Protein 2I44 (pdb70)

Solvent-accessible surface area: 40169 Å² total

Organism: Toxoplasma gondii (NCBI:txid5811)

Nearest PDB structures (foldseek):
  2i44-assembly2_B  TM=1.003E+00  e=1.664E-60  Toxoplasma gondii
  4n0g-assembly2_B  TM=7.945E-01  e=3.163E-17  Arabidopsis thaliana
  4oic-assembly1_B  TM=7.407E-01  e=1.741E-17  Oryza sativa Japonica Group
  2p8e-assembly1_A  TM=8.184E-01  e=1.282E-15  Homo sapiens
  2irm-assembly1_A  TM=5.784E-01  e=1.055E-11  Anopheles gambiae

Structure (mmCIF, N/CA/C/O backbone):
data_2I44
#
_entry.id   2I44
#
_cell.length_a   96.400
_cell.length_b   192.960
_cell.length_c   61.440
_cell.angle_alpha   90.00
_cell.angle_beta   90.00
_cell.angle_gamma   90.00
#
_symmetry.space_group_name_H-M   'P 21 21 2'
#
loop_
_entity.id
_entity.type
_entity.pdbx_description
1 polymer 'Serine-threonine phosphatase 2C'
2 non-polymer 'CALCIUM ION'
3 water water
#
loop_
_atom_site.group_PDB
_atom_site.id
_atom_site.type_symbol
_atom_site.label_atom_id
_atom_site.label_alt_id
_atom_site.label_comp_id
_atom_site.label_asym_id
_atom_site.label_entity_id
_atom_site.label_seq_id
_atom_site.pdbx_PDB_ins_code
_atom_site.Cartn_x
_atom_site.Cartn_y
_atom_site.Cartn_z
_atom_site.occupancy
_atom_site.B_iso_or_equiv
_atom_site.auth_seq_id
_atom_site.auth_comp_id
_atom_site.auth_asym_id
_atom_site.auth_atom_id
_atom_site.pdbx_PDB_model_num
ATOM 1 N N . ASP A 1 5 ? 47.972 9.603 41.576 1.00 37.93 12 ASP A N 1
ATOM 2 C CA . ASP A 1 5 ? 46.980 10.608 41.099 1.00 36.71 12 ASP A CA 1
ATOM 3 C C . ASP A 1 5 ? 45.681 10.568 41.910 1.00 34.45 12 ASP A C 1
ATOM 4 O O . ASP A 1 5 ? 45.000 11.585 42.060 1.00 33.99 12 ASP A O 1
ATOM 9 N N . VAL A 1 6 ? 45.335 9.395 42.428 1.00 31.21 13 VAL A N 1
ATOM 10 C CA . VAL A 1 6 ? 44.127 9.250 43.234 1.00 29.83 13 VAL A CA 1
ATOM 11 C C . VAL A 1 6 ? 44.534 9.115 44.699 1.00 28.11 13 VAL A C 1
ATOM 12 O O . VAL A 1 6 ? 45.372 8.283 45.040 1.00 27.42 13 VAL A O 1
ATOM 16 N N . PRO A 1 7 ? 43.941 9.929 45.585 1.00 28.23 14 PRO A N 1
ATOM 17 C CA . PRO A 1 7 ? 44.269 9.866 47.014 1.00 28.47 14 PRO A CA 1
ATOM 18 C C . PRO A 1 7 ? 43.862 8.520 47.614 1.00 28.87 14 PRO A C 1
ATOM 19 O O . PRO A 1 7 ? 42.870 7.914 47.197 1.00 29.25 14 PRO A O 1
ATOM 23 N N . PRO A 1 8 ? 44.625 8.036 48.601 1.00 28.01 15 PRO A N 1
ATOM 24 C CA . PRO A 1 8 ? 44.308 6.754 49.232 1.00 28.52 15 PRO A CA 1
ATOM 25 C C . PRO A 1 8 ? 42.875 6.685 49.761 1.00 27.84 15 PRO A C 1
ATOM 26 O O . PRO A 1 8 ? 42.359 7.657 50.315 1.00 26.82 15 PRO A O 1
ATOM 30 N N . THR A 1 9 ? 42.235 5.536 49.566 1.00 26.39 16 THR A N 1
ATOM 31 C CA . THR A 1 9 ? 40.871 5.324 50.023 1.00 25.91 16 THR A CA 1
ATOM 32 C C . THR A 1 9 ? 40.783 4.086 50.906 1.00 25.53 16 THR A C 1
ATOM 33 O O . THR A 1 9 ? 41.621 3.186 50.825 1.00 23.97 16 THR A O 1
ATOM 37 N N . ILE A 1 10 ? 39.764 4.049 51.756 1.00 24.60 17 ILE A N 1
ATOM 38 C CA . ILE A 1 10 ? 39.561 2.917 52.642 1.00 25.12 17 ILE A CA 1
ATOM 39 C C . ILE A 1 10 ? 38.292 2.169 52.243 1.00 24.21 17 ILE A C 1
ATOM 40 O O . ILE A 1 10 ? 37.270 2.785 51.933 1.00 22.69 17 ILE A O 1
ATOM 45 N N . HIS A 1 11 ? 38.366 0.841 52.243 1.00 22.58 18 HIS A N 1
ATOM 46 C CA . HIS A 1 11 ? 37.226 0.012 51.865 1.00 21.00 18 HIS A CA 1
ATOM 47 C C . HIS A 1 11 ? 37.027 -1.177 52.803 1.00 19.87 18 HIS A C 1
ATOM 48 O O . HIS A 1 11 ? 36.334 -2.135 52.464 1.00 18.29 18 HIS A O 1
ATOM 55 N N . VAL A 1 12 ? 37.626 -1.109 53.984 1.00 19.32 19 VAL A N 1
ATOM 56 C CA . VAL A 1 12 ? 37.505 -2.183 54.965 1.00 19.58 19 VAL A CA 1
ATOM 57 C C . VAL A 1 12 ? 37.012 -1.582 56.264 1.00 19.15 19 VAL A C 1
ATOM 58 O O . VAL A 1 12 ? 37.111 -0.375 56.457 1.00 20.79 19 VAL A O 1
ATOM 62 N N . PRO A 1 13 ? 36.466 -2.415 57.168 1.00 21.07 20 PRO A N 1
ATOM 63 C CA . PRO A 1 13 ? 35.971 -1.917 58.456 1.00 21.11 20 PRO A CA 1
ATOM 64 C C . PRO A 1 13 ? 37.021 -1.017 59.101 1.00 23.69 20 PRO A C 1
ATOM 65 O O . PRO A 1 13 ? 38.209 -1.333 59.100 1.00 23.68 20 PRO A O 1
ATOM 69 N N . LEU A 1 14 ? 36.574 0.109 59.643 1.00 25.40 21 LEU A N 1
ATOM 70 C CA . LEU A 1 14 ? 37.470 1.073 60.262 1.00 26.42 21 LEU A CA 1
ATOM 71 C C . LEU A 1 14 ? 37.100 1.367 61.713 1.00 27.49 21 LEU A C 1
ATOM 72 O O . LEU A 1 14 ? 36.086 2.002 61.982 1.00 26.15 21 LEU A O 1
ATOM 77 N N . PRO A 1 15 ? 37.904 0.883 62.671 1.00 27.83 22 PRO A N 1
ATOM 78 C CA . PRO A 1 15 ? 37.555 1.179 64.063 1.00 27.76 22 PRO A CA 1
ATOM 79 C C . PRO A 1 15 ? 37.741 2.683 64.282 1.00 26.38 22 PRO A C 1
ATOM 80 O O . PRO A 1 15 ? 38.289 3.371 63.422 1.00 24.24 22 PRO A O 1
ATOM 84 N N . PRO A 1 16 ? 37.289 3.208 65.434 1.00 27.11 23 PRO A N 1
ATOM 85 C CA . PRO A 1 16 ? 37.399 4.632 65.778 1.00 26.70 23 PRO A CA 1
ATOM 86 C C . PRO A 1 16 ? 38.757 5.225 65.408 1.00 25.61 23 PRO A C 1
ATOM 87 O O . PRO A 1 16 ? 39.762 4.902 66.029 1.00 26.06 23 PRO A O 1
ATOM 91 N N . THR A 1 17 ? 38.776 6.104 64.410 1.00 25.74 24 THR A N 1
ATOM 92 C CA . THR A 1 17 ? 40.017 6.728 63.944 1.00 25.76 24 THR A CA 1
ATOM 93 C C . THR A 1 17 ? 39.903 8.256 63.886 1.00 26.65 24 THR A C 1
ATOM 94 O O . THR A 1 17 ? 38.977 8.797 63.272 1.00 25.57 24 THR A O 1
ATOM 98 N N . SER A 1 18 ? 40.855 8.942 64.517 1.00 26.29 25 SER A N 1
ATOM 99 C CA . SER A 1 18 ? 40.866 10.406 64.568 1.00 27.19 25 SER A CA 1
ATOM 100 C C . SER A 1 18 ? 41.582 11.088 63.400 1.00 26.49 25 SER A C 1
ATOM 101 O O . SER A 1 18 ? 42.730 10.775 63.082 1.00 27.00 25 SER A O 1
ATOM 104 N N . TYR A 1 19 ? 40.887 12.024 62.765 1.00 27.03 26 TYR A N 1
ATOM 105 C CA . TYR A 1 19 ? 41.438 12.780 61.647 1.00 26.53 26 TYR A CA 1
ATOM 106 C C . TYR A 1 19 ? 41.351 14.263 62.008 1.00 27.53 26 TYR A C 1
ATOM 107 O O . TYR A 1 19 ? 40.618 14.650 62.921 1.00 27.34 26 TYR A O 1
ATOM 116 N N . PRO A 1 20 ? 42.105 15.113 61.302 1.00 28.58 27 PRO A N 1
ATOM 117 C CA . PRO A 1 20 ? 42.092 16.549 61.583 1.00 28.54 27 PRO A CA 1
ATOM 118 C C . PRO A 1 20 ? 40.715 17.192 61.771 1.00 28.84 27 PRO A C 1
ATOM 119 O O . PRO A 1 20 ? 40.470 17.853 62.783 1.00 28.23 27 PRO A O 1
ATOM 123 N N . ALA A 1 21 ? 39.813 16.987 60.817 1.00 27.44 28 ALA A N 1
ATOM 124 C CA . ALA A 1 21 ? 38.490 17.597 60.902 1.00 27.08 28 ALA A CA 1
ATOM 125 C C . ALA A 1 21 ? 37.349 16.687 61.347 1.00 26.20 28 ALA A C 1
ATOM 126 O O . ALA A 1 21 ? 36.198 17.122 61.369 1.00 27.95 28 ALA A O 1
ATOM 128 N N . PHE A 1 22 ? 37.646 15.447 61.722 1.00 23.19 29 PHE A N 1
ATOM 129 C CA . PHE A 1 22 ? 36.576 14.537 62.127 1.00 23.32 29 PHE A CA 1
ATOM 130 C C . PHE A 1 22 ? 37.103 13.189 62.578 1.00 22.64 29 PHE A C 1
ATOM 131 O O . PHE A 1 22 ? 38.234 12.821 62.268 1.00 24.04 29 PHE A O 1
ATOM 139 N N . ASP A 1 23 ? 36.267 12.447 63.298 1.00 22.85 30 ASP A N 1
ATOM 140 C CA . ASP A 1 23 ? 36.620 11.102 63.731 1.00 22.87 30 ASP A CA 1
ATOM 141 C C . ASP A 1 23 ? 35.660 10.197 62.967 1.00 23.33 30 ASP A C 1
ATOM 142 O O . ASP A 1 23 ? 34.488 10.540 62.780 1.00 22.69 30 ASP A O 1
ATOM 147 N N . ALA A 1 24 ? 36.146 9.055 62.504 1.00 21.95 31 ALA A N 1
ATOM 148 C CA . ALA A 1 24 ? 35.287 8.170 61.744 1.00 20.81 31 ALA A CA 1
ATOM 149 C C . ALA A 1 24 ? 35.401 6.718 62.142 1.00 21.19 31 ALA A C 1
ATOM 150 O O . ALA A 1 24 ? 36.415 6.276 62.684 1.00 22.28 31 ALA A O 1
ATOM 152 N N . ALA A 1 25 ? 34.335 5.981 61.862 1.00 19.18 32 ALA A N 1
ATOM 153 C CA . ALA A 1 25 ? 34.268 4.561 62.158 1.00 19.06 32 ALA A CA 1
ATOM 154 C C . ALA A 1 25 ? 33.387 3.934 61.092 1.00 19.37 32 ALA A C 1
ATOM 155 O O . ALA A 1 25 ? 32.453 4.570 60.602 1.00 18.50 32 ALA A O 1
ATOM 157 N N . ILE A 1 26 ? 33.691 2.698 60.718 1.00 16.48 33 ILE A N 1
ATOM 158 C CA . ILE A 1 26 ? 32.900 2.011 59.707 1.00 17.07 33 ILE A CA 1
ATOM 159 C C . ILE A 1 26 ? 32.776 0.559 60.114 1.00 18.07 33 ILE A C 1
ATOM 160 O O . ILE A 1 26 ? 33.773 -0.080 60.435 1.00 19.60 33 ILE A O 1
ATOM 165 N N . PHE A 1 27 ? 31.555 0.039 60.097 1.00 18.89 34 PHE A N 1
ATOM 166 C CA . PHE A 1 27 ? 31.319 -1.353 60.450 1.00 18.41 34 PHE A CA 1
ATOM 167 C C . PHE A 1 27 ? 30.257 -1.931 59.528 1.00 18.39 34 PHE A C 1
ATOM 168 O O . PHE A 1 27 ? 29.306 -1.248 59.160 1.00 15.75 34 PHE A O 1
ATOM 176 N N . THR A 1 28 ? 30.424 -3.193 59.158 1.00 19.14 35 THR A N 1
ATOM 177 C CA . THR A 1 28 ? 29.474 -3.855 58.280 1.00 19.27 35 THR A CA 1
ATOM 178 C C . THR A 1 28 ? 29.238 -5.285 58.750 1.00 20.77 35 THR A C 1
ATOM 179 O O . THR A 1 28 ? 30.056 -5.857 59.464 1.00 19.56 35 THR A O 1
ATOM 183 N N . ASP A 1 29 ? 28.113 -5.860 58.347 1.00 22.58 36 ASP A N 1
ATOM 184 C CA . ASP A 1 29 ? 27.789 -7.228 58.719 1.00 22.31 36 ASP A CA 1
ATOM 185 C C . ASP A 1 29 ? 26.900 -7.817 57.641 1.00 21.65 36 ASP A C 1
ATOM 186 O O . ASP A 1 29 ? 26.048 -7.128 57.087 1.00 19.35 36 ASP A O 1
ATOM 191 N N . ILE A 1 30 ? 27.109 -9.093 57.338 1.00 22.10 37 ILE A N 1
ATOM 192 C CA . ILE A 1 30 ? 26.335 -9.767 56.306 1.00 20.70 37 ILE A CA 1
ATOM 193 C C . ILE A 1 30 ? 24.900 -10.032 56.743 1.00 19.56 37 ILE A C 1
ATOM 194 O O . ILE A 1 30 ? 24.006 -10.183 55.910 1.00 18.75 37 ILE A O 1
ATOM 199 N N . GLY A 1 31 ? 24.679 -10.072 58.049 1.00 19.44 38 GLY A N 1
ATOM 200 C CA . GLY A 1 31 ? 23.342 -10.330 58.544 1.00 20.40 38 GLY A CA 1
ATOM 201 C C . GLY A 1 31 ? 22.924 -11.737 58.166 1.00 20.31 38 GLY A C 1
ATOM 202 O O . GLY A 1 31 ? 23.724 -12.670 58.241 1.00 20.24 38 GLY A O 1
ATOM 203 N N . GLY A 1 32 ? 21.681 -11.893 57.729 1.00 18.58 39 GLY A N 1
ATOM 204 C CA . GLY A 1 32 ? 21.201 -13.211 57.363 1.00 18.86 39 GLY A CA 1
ATOM 205 C C . GLY A 1 32 ? 21.124 -13.486 55.876 1.00 18.73 39 GLY A C 1
ATOM 206 O O . GLY A 1 32 ? 20.521 -14.474 55.462 1.00 18.04 39 GLY A O 1
ATOM 207 N N . ARG A 1 33 ? 21.736 -12.626 55.066 1.00 18.64 40 ARG A N 1
ATOM 208 C CA . ARG A 1 33 ? 21.709 -12.805 53.617 1.00 21.01 40 ARG A CA 1
ATOM 209 C C . ARG A 1 33 ? 22.781 -13.810 53.178 1.00 21.47 40 ARG A C 1
ATOM 210 O O . ARG A 1 33 ? 23.749 -14.047 53.898 1.00 22.84 40 ARG A O 1
ATOM 218 N N . LYS A 1 34 ? 22.608 -14.403 52.004 1.00 23.61 41 LYS A N 1
ATOM 219 C CA . LYS A 1 34 ? 23.590 -15.363 51.508 1.00 26.50 41 LYS A CA 1
ATOM 220 C C . LYS A 1 34 ? 24.828 -14.664 50.945 1.00 26.01 41 LYS A C 1
ATOM 221 O O . LYS A 1 34 ? 25.879 -15.282 50.795 1.00 26.49 41 LYS A O 1
ATOM 227 N N . HIS A 1 35 ? 24.703 -13.373 50.652 1.00 25.40 42 HIS A N 1
ATOM 228 C CA . HIS A 1 35 ? 25.808 -12.594 50.099 1.00 24.23 42 HIS A CA 1
ATOM 229 C C . HIS A 1 35 ? 25.975 -11.267 50.829 1.00 24.26 42 HIS A C 1
ATOM 230 O O . HIS A 1 35 ? 25.024 -10.743 51.396 1.00 25.03 42 HIS A O 1
ATOM 237 N N . GLN A 1 36 ? 27.183 -10.717 50.793 1.00 23.31 43 GLN A N 1
ATOM 238 C CA . GLN A 1 36 ? 27.446 -9.414 51.390 1.00 21.79 43 GLN A CA 1
ATOM 239 C C . GLN A 1 36 ? 27.542 -8.483 50.186 1.00 22.40 43 GLN A C 1
ATOM 240 O O . GLN A 1 36 ? 28.556 -8.469 49.481 1.00 20.93 43 GLN A O 1
ATOM 246 N N . GLU A 1 37 ? 26.481 -7.718 49.941 1.00 20.07 44 GLU A N 1
ATOM 247 C CA . GLU A 1 37 ? 26.458 -6.831 48.790 1.00 18.81 44 GLU A CA 1
ATOM 248 C C . GLU A 1 37 ? 26.581 -5.349 49.121 1.00 17.59 44 GLU A C 1
ATOM 249 O O . GLU A 1 37 ? 26.419 -4.496 48.248 1.00 16.66 44 GLU A O 1
ATOM 255 N N . ASP A 1 38 ? 26.862 -5.048 50.384 1.00 16.66 45 ASP A N 1
ATOM 256 C CA . ASP A 1 38 ? 27.061 -3.671 50.819 1.00 15.49 45 ASP A CA 1
ATOM 257 C C . ASP A 1 38 ? 28.540 -3.361 50.600 1.00 16.45 45 ASP A C 1
ATOM 258 O O . ASP A 1 38 ? 29.401 -4.229 50.793 1.00 15.36 45 ASP A O 1
ATOM 263 N N . ARG A 1 39 ? 28.832 -2.129 50.203 1.00 14.98 46 ARG A N 1
ATOM 264 C CA . ARG A 1 39 ? 30.204 -1.687 49.994 1.00 15.98 46 ARG A CA 1
ATOM 265 C C . ARG A 1 39 ? 30.334 -0.255 50.514 1.00 15.53 46 ARG A C 1
ATOM 266 O O . ARG A 1 39 ? 29.333 0.395 50.820 1.00 15.92 46 ARG A O 1
ATOM 274 N N . PHE A 1 40 ? 31.560 0.239 50.623 1.00 16.13 47 PHE A N 1
ATOM 275 C CA . PHE A 1 40 ? 31.763 1.592 51.119 1.00 16.79 47 PHE A CA 1
ATOM 276 C C . PHE A 1 40 ? 33.143 2.123 50.763 1.00 17.29 47 PHE A C 1
ATOM 277 O O . PHE A 1 40 ? 34.061 1.363 50.443 1.00 15.00 47 PHE A O 1
ATOM 285 N N . THR A 1 41 ? 33.283 3.439 50.847 1.00 17.20 48 THR A N 1
ATOM 286 C CA . THR A 1 41 ? 34.526 4.093 50.497 1.00 17.42 48 THR A CA 1
ATOM 287 C C . THR A 1 41 ? 34.729 5.319 51.368 1.00 19.76 48 THR A C 1
ATOM 288 O O . THR A 1 41 ? 33.809 6.105 51.567 1.00 20.26 48 THR A O 1
ATOM 292 N N . LEU A 1 42 ? 35.934 5.465 51.904 1.00 20.50 49 LEU A N 1
ATOM 293 C CA . LEU A 1 42 ? 36.260 6.614 52.727 1.00 21.84 49 LEU A CA 1
ATOM 294 C C . LEU A 1 42 ? 37.627 7.147 52.318 1.00 22.61 49 LEU A C 1
ATOM 295 O O . LEU A 1 42 ? 38.620 6.422 52.362 1.00 23.27 49 LEU A O 1
ATOM 300 N N . CYS A 1 43 ? 37.669 8.408 51.900 1.00 22.18 50 CYS A N 1
ATOM 301 C CA . CYS A 1 43 ? 38.925 9.046 51.509 1.00 23.23 50 CYS A CA 1
ATOM 302 C C . CYS A 1 43 ? 39.224 10.145 52.536 1.00 23.16 50 CYS A C 1
ATOM 303 O O . CYS A 1 43 ? 38.723 11.260 52.427 1.00 22.05 50 CYS A O 1
ATOM 306 N N . PRO A 1 44 ? 40.054 9.838 53.548 1.00 24.31 51 PRO A N 1
ATOM 307 C CA . PRO A 1 44 ? 40.419 10.786 54.609 1.00 25.84 51 PRO A CA 1
ATOM 308 C C . PRO A 1 44 ? 41.016 12.125 54.167 1.00 25.15 51 PRO A C 1
ATOM 309 O O . PRO A 1 44 ? 40.722 13.165 54.759 1.00 25.21 51 PRO A O 1
ATOM 313 N N . GLN A 1 45 ? 41.862 12.103 53.144 1.00 26.00 52 GLN A N 1
ATOM 314 C CA . GLN A 1 45 ? 42.455 13.339 52.632 1.00 27.17 52 GLN A CA 1
ATOM 315 C C . GLN A 1 45 ? 42.176 13.402 51.136 1.00 25.58 52 GLN A C 1
ATOM 316 O O . GLN A 1 45 ? 42.918 12.857 50.322 1.00 25.20 52 GLN A O 1
ATOM 322 N N . LEU A 1 46 ? 41.091 14.079 50.783 1.00 25.04 53 LEU A N 1
ATOM 323 C CA . LEU A 1 46 ? 40.668 14.190 49.393 1.00 24.58 53 LEU A CA 1
ATOM 324 C C . LEU A 1 46 ? 41.484 15.184 48.564 1.00 24.63 53 LEU A C 1
ATOM 325 O O . LEU A 1 46 ? 41.692 14.976 47.366 1.00 24.37 53 LEU A O 1
ATOM 330 N N . VAL A 1 47 ? 41.947 16.257 49.199 1.00 24.01 54 VAL A N 1
ATOM 331 C CA . VAL A 1 47 ? 42.731 17.270 4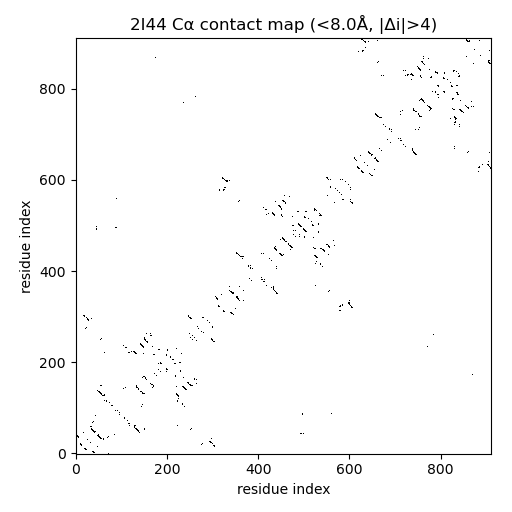8.500 1.00 23.92 54 VAL A CA 1
ATOM 332 C C . VAL A 1 47 ? 44.153 17.363 49.046 1.00 24.13 54 VAL A C 1
ATOM 333 O O . VAL A 1 47 ? 44.366 17.844 50.157 1.00 23.64 54 VAL A O 1
ATOM 337 N N . PRO A 1 48 ? 45.148 16.902 48.265 1.00 25.24 55 PRO A N 1
ATOM 338 C CA . PRO A 1 48 ? 46.548 16.948 48.700 1.00 25.47 55 PRO A CA 1
ATOM 339 C C . PRO A 1 48 ? 46.967 18.333 49.185 1.00 24.84 55 PRO A C 1
ATOM 340 O O . PRO A 1 48 ? 46.672 19.343 48.541 1.00 23.58 55 PRO A O 1
ATOM 344 N N . GLY A 1 49 ? 47.648 18.363 50.325 1.00 24.74 56 GLY A N 1
ATOM 345 C CA . GLY A 1 49 ? 48.106 19.618 50.890 1.00 26.94 56 GLY A CA 1
ATOM 346 C C . GLY A 1 49 ? 47.117 20.232 51.863 1.00 27.52 56 GLY A C 1
ATOM 347 O O . GLY A 1 49 ? 47.452 21.192 52.557 1.00 27.12 56 GLY A O 1
ATOM 348 N N . ARG A 1 50 ? 45.898 19.695 51.912 1.00 25.78 57 ARG A N 1
ATOM 349 C CA . ARG A 1 50 ? 44.880 20.217 52.820 1.00 25.67 57 ARG A CA 1
ATOM 350 C C . ARG A 1 50 ? 44.502 19.154 53.832 1.00 25.06 57 ARG A C 1
ATOM 351 O O . ARG A 1 50 ? 44.778 17.975 53.634 1.00 25.85 57 ARG A O 1
ATOM 359 N N . ASP A 1 51 ? 43.863 19.569 54.918 1.00 25.60 58 ASP A N 1
ATOM 360 C CA . ASP A 1 51 ? 43.460 18.616 55.940 1.00 26.53 58 ASP A CA 1
ATOM 361 C C . ASP A 1 51 ? 42.004 18.827 56.333 1.00 25.88 58 ASP A C 1
ATOM 362 O O . ASP A 1 51 ? 41.584 18.431 57.417 1.00 27.55 58 ASP A O 1
ATOM 367 N N . ASP A 1 52 ? 41.234 19.446 55.445 1.00 24.61 59 ASP A N 1
ATOM 368 C CA . ASP A 1 52 ? 39.826 19.707 55.718 1.00 25.70 59 ASP A CA 1
ATOM 369 C C . ASP A 1 52 ? 38.912 19.217 54.591 1.00 25.23 59 ASP A C 1
ATOM 370 O O . ASP A 1 52 ? 37.812 19.742 54.400 1.00 25.72 59 ASP A O 1
ATOM 375 N N . CYS A 1 53 ? 39.379 18.225 53.836 1.00 25.02 60 CYS A N 1
ATOM 376 C CA . CYS A 1 53 ? 38.601 17.651 52.737 1.00 23.14 60 CYS A CA 1
ATOM 377 C C . CYS A 1 53 ? 38.577 16.133 52.821 1.00 21.91 60 CYS A C 1
ATOM 378 O O . CYS A 1 53 ? 39.610 15.493 53.017 1.00 22.04 60 CYS A O 1
ATOM 381 N N . ALA A 1 54 ? 37.393 15.553 52.662 1.00 20.76 61 ALA A N 1
ATOM 382 C CA . ALA A 1 54 ? 37.265 14.106 52.711 1.00 18.89 61 ALA A CA 1
ATOM 383 C C . ALA A 1 54 ? 36.039 13.654 51.938 1.00 18.30 61 ALA A C 1
ATOM 384 O O . ALA A 1 54 ? 35.126 14.443 51.693 1.00 15.18 61 ALA A O 1
ATOM 386 N N . PHE A 1 55 ? 36.041 12.381 51.551 1.00 17.10 62 PHE A N 1
ATOM 387 C CA . PHE A 1 55 ? 34.933 11.778 50.811 1.00 17.15 62 PHE A CA 1
ATOM 388 C C . PHE A 1 55 ? 34.372 10.610 51.616 1.00 16.63 62 PHE A C 1
ATOM 389 O O . PHE A 1 55 ? 35.125 9.833 52.204 1.00 13.45 62 PHE A O 1
ATOM 397 N N . PHE A 1 56 ? 33.050 10.493 51.629 1.00 14.71 63 PHE A N 1
ATOM 398 C CA . PHE A 1 56 ? 32.384 9.418 52.353 1.00 15.87 63 PHE A CA 1
ATOM 399 C C . PHE A 1 56 ? 31.341 8.785 51.448 1.00 15.02 63 PHE A C 1
ATOM 400 O O . PHE A 1 56 ? 30.521 9.487 50.862 1.00 13.66 63 PHE A O 1
ATOM 408 N N . GLY A 1 57 ? 31.356 7.460 51.353 1.00 16.59 64 GLY A N 1
ATOM 409 C CA . GLY A 1 57 ? 30.391 6.782 50.505 1.00 15.97 64 GLY A CA 1
ATOM 410 C C . GLY A 1 57 ? 30.038 5.379 50.967 1.00 16.86 64 GLY A C 1
ATOM 411 O O . GLY A 1 57 ? 30.901 4.620 51.400 1.00 16.61 64 GLY A O 1
ATOM 412 N N . VAL A 1 58 ? 28.756 5.046 50.887 1.00 14.01 65 VAL A N 1
ATOM 413 C CA . VAL A 1 58 ? 28.266 3.731 51.264 1.00 12.46 65 VAL A CA 1
ATOM 414 C C . VAL A 1 58 ? 27.386 3.268 50.110 1.00 12.86 65 VAL A C 1
ATOM 415 O O . VAL A 1 58 ? 2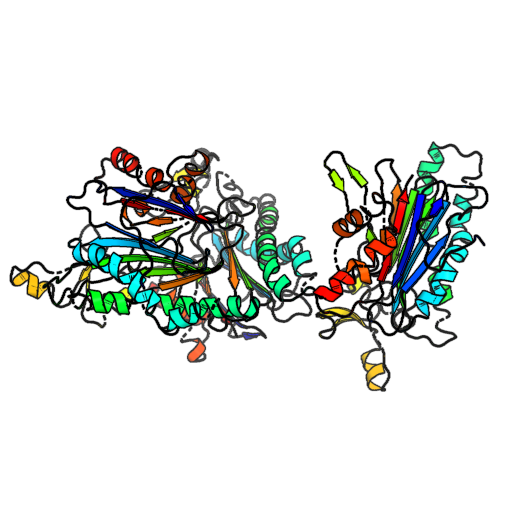6.618 4.058 49.555 1.00 11.76 65 VAL A O 1
ATOM 419 N N . PHE A 1 59 ? 27.483 1.992 49.750 1.00 14.33 66 PHE A N 1
ATOM 420 C CA . PHE A 1 59 ? 26.722 1.486 48.610 1.00 12.97 66 PHE A CA 1
ATOM 421 C C . PHE A 1 59 ? 25.986 0.179 48.859 1.00 14.69 66 PHE A C 1
ATOM 422 O O . PHE A 1 59 ? 26.601 -0.830 49.201 1.00 14.41 66 PHE A O 1
ATOM 430 N N . ASP A 1 60 ? 24.667 0.195 48.679 1.00 14.81 67 ASP A N 1
ATOM 431 C CA . ASP A 1 60 ? 23.858 -1.012 48.870 1.00 14.20 67 ASP A CA 1
ATOM 432 C C . ASP A 1 60 ? 23.625 -1.686 47.518 1.00 13.80 67 ASP A C 1
ATOM 433 O O . ASP A 1 60 ? 22.776 -1.261 46.730 1.00 14.66 67 ASP A O 1
ATOM 438 N N . GLY A 1 61 ? 24.383 -2.745 47.251 1.00 13.60 68 GLY A N 1
ATOM 439 C CA . GLY A 1 61 ? 24.224 -3.452 45.997 1.00 15.66 68 GLY A CA 1
ATOM 440 C C . GLY A 1 61 ? 23.069 -4.431 46.028 1.00 17.50 68 GLY A C 1
ATOM 441 O O . GLY A 1 61 ? 22.600 -4.822 47.101 1.00 18.74 68 GLY A O 1
ATOM 442 N N . THR A 1 62 ? 22.596 -4.810 44.848 1.00 16.29 69 THR A N 1
ATOM 443 C CA . THR A 1 62 ? 21.511 -5.771 44.715 1.00 19.40 69 THR A CA 1
ATOM 444 C C . THR A 1 62 ? 21.679 -6.503 43.377 1.00 19.51 69 THR A C 1
ATOM 445 O O . THR A 1 62 ? 22.156 -5.922 42.400 1.00 17.71 69 THR A O 1
ATOM 449 N N . VAL A 1 63 ? 21.263 -7.766 43.348 1.00 19.54 70 VAL A N 1
ATOM 450 C CA . VAL A 1 63 ? 21.394 -8.632 42.179 1.00 21.22 70 VAL A CA 1
ATOM 451 C C . VAL A 1 63 ? 22.893 -8.832 41.974 1.00 20.20 70 VAL A C 1
ATOM 452 O O . VAL A 1 63 ? 23.451 -8.472 40.940 1.00 21.86 70 VAL A O 1
ATOM 456 N N . GLY A 1 64 ? 23.535 -9.413 42.979 1.00 19.86 71 GLY A N 1
ATOM 457 C CA . GLY A 1 64 ? 24.969 -9.625 42.923 1.00 20.71 71 GLY A CA 1
ATOM 458 C C . GLY A 1 64 ? 25.670 -8.405 43.492 1.00 20.34 71 GLY A C 1
ATOM 459 O O . GLY A 1 64 ? 25.044 -7.360 43.676 1.00 21.91 71 GLY A O 1
ATOM 460 N N . ASP A 1 65 ? 26.962 -8.525 43.773 1.00 19.15 72 ASP A N 1
ATOM 461 C CA . ASP A 1 65 ? 27.717 -7.407 44.326 1.00 21.62 72 ASP A CA 1
ATOM 462 C C . ASP A 1 65 ? 28.515 -6.645 43.265 1.00 21.32 72 ASP A C 1
ATOM 463 O O . ASP A 1 65 ? 29.284 -5.744 43.589 1.00 23.29 72 ASP A O 1
ATOM 468 N N . PHE A 1 66 ? 28.325 -6.993 41.999 1.00 18.50 73 PHE A N 1
ATOM 469 C CA . PHE A 1 66 ? 29.081 -6.347 40.934 1.00 19.02 73 PHE A CA 1
ATOM 470 C C . PHE A 1 66 ? 29.044 -4.818 40.918 1.00 17.51 73 PHE A C 1
ATOM 471 O O . PHE A 1 66 ? 30.087 -4.170 40.876 1.00 18.36 73 PHE A O 1
ATOM 479 N N . ALA A 1 67 ? 27.852 -4.237 40.937 1.00 17.32 74 ALA A N 1
ATOM 480 C CA . ALA A 1 67 ? 27.740 -2.784 40.899 1.00 16.79 74 ALA A CA 1
ATOM 481 C C . ALA A 1 67 ? 28.358 -2.090 42.110 1.00 15.32 74 ALA A C 1
ATOM 482 O O . ALA A 1 67 ? 29.119 -1.132 41.948 1.00 15.75 74 ALA A O 1
ATOM 484 N N . SER A 1 68 ? 28.040 -2.552 43.319 1.00 14.94 75 SER A N 1
ATOM 485 C CA . SER A 1 68 ? 28.598 -1.918 44.517 1.00 14.28 75 SER A CA 1
ATOM 486 C C . SER A 1 68 ? 30.110 -2.153 44.640 1.00 15.64 75 SER A C 1
ATOM 487 O O . SER A 1 68 ? 30.858 -1.254 45.025 1.00 13.34 75 SER A O 1
ATOM 490 N N . GLU A 1 69 ? 30.561 -3.357 44.301 1.00 16.21 76 GLU A N 1
ATOM 491 C CA . GLU A 1 69 ? 31.982 -3.684 44.394 1.00 19.99 76 GLU A CA 1
ATOM 492 C C . GLU A 1 69 ? 32.853 -2.790 43.511 1.00 20.28 76 GLU A C 1
ATOM 493 O O . GLU A 1 69 ? 33.951 -2.385 43.906 1.00 20.12 76 GLU A O 1
ATOM 499 N N . ASN A 1 70 ? 32.354 -2.481 42.319 1.00 19.58 77 ASN A N 1
ATOM 500 C CA . ASN A 1 70 ? 33.089 -1.644 41.385 1.00 20.34 77 ASN A CA 1
ATOM 501 C C . ASN A 1 70 ? 32.877 -0.142 41.548 1.00 21.32 77 ASN A C 1
ATOM 502 O O . ASN A 1 70 ? 33.849 0.619 41.622 1.00 21.67 77 ASN A O 1
ATOM 507 N N . VAL A 1 71 ? 31.621 0.291 41.609 1.00 19.11 78 VAL A N 1
ATOM 508 C CA . VAL A 1 71 ? 31.343 1.718 41.732 1.00 18.32 78 VAL A CA 1
ATOM 509 C C . VAL A 1 71 ? 32.116 2.356 42.878 1.00 17.67 78 VAL A C 1
ATOM 510 O O . VAL A 1 71 ? 32.466 3.533 42.812 1.00 18.60 78 VAL A O 1
ATOM 514 N N . LYS A 1 72 ? 32.407 1.577 43.916 1.00 16.11 79 LYS A N 1
ATOM 515 C CA . LYS A 1 72 ? 33.125 2.099 45.073 1.00 17.61 79 LYS A CA 1
ATOM 516 C C . LYS A 1 72 ? 34.530 2.590 44.734 1.00 17.55 79 LYS A C 1
ATOM 517 O O . LYS A 1 72 ? 35.064 3.459 45.417 1.00 18.38 79 LYS A O 1
ATOM 523 N N . ASP A 1 73 ? 35.132 2.020 43.695 1.00 19.28 80 ASP A N 1
ATOM 524 C CA . ASP A 1 73 ? 36.479 2.404 43.289 1.00 21.00 80 ASP A CA 1
ATOM 525 C C . ASP A 1 73 ? 36.442 3.425 42.156 1.00 20.21 80 ASP A C 1
ATOM 526 O O . ASP A 1 73 ? 37.482 3.904 41.709 1.00 18.89 80 ASP A O 1
ATOM 531 N N . LEU A 1 74 ? 35.244 3.760 41.692 1.00 19.31 81 LEU A N 1
ATOM 532 C CA . LEU A 1 74 ? 35.107 4.720 40.605 1.00 19.39 81 LEU A CA 1
ATOM 533 C C . LEU A 1 74 ? 34.752 6.138 41.037 1.00 18.89 81 LEU A C 1
ATOM 534 O O . LEU A 1 74 ? 35.085 7.101 40.345 1.00 18.50 81 LEU A O 1
ATOM 539 N N . VAL A 1 75 ? 34.075 6.272 42.173 1.00 19.72 82 VAL A N 1
ATOM 540 C CA . VAL A 1 75 ? 33.646 7.584 42.645 1.00 19.84 82 VAL A CA 1
ATOM 541 C C . VAL A 1 75 ? 34.726 8.621 42.932 1.00 18.52 82 VAL A C 1
ATOM 542 O O . VAL A 1 75 ? 34.614 9.757 42.479 1.00 17.95 82 VAL A O 1
ATOM 546 N N . VAL A 1 76 ? 35.767 8.262 43.675 1.00 17.11 83 VAL A N 1
ATOM 547 C CA . VAL A 1 76 ? 36.798 9.249 43.959 1.00 17.52 83 VAL A CA 1
ATOM 548 C C . VAL A 1 76 ? 37.548 9.650 42.681 1.00 18.61 83 VAL A C 1
ATOM 549 O O . VAL A 1 76 ? 37.716 10.844 42.405 1.00 17.90 83 VAL A O 1
ATOM 553 N N . PRO A 1 77 ? 37.986 8.670 41.870 1.00 19.49 84 PRO A N 1
ATOM 554 C CA . PRO A 1 77 ? 38.699 9.042 40.641 1.00 20.52 84 PRO A CA 1
ATOM 555 C C . PRO A 1 77 ? 37.844 9.927 39.726 1.00 21.63 84 PRO A C 1
ATOM 556 O O . PRO A 1 77 ? 38.321 10.937 39.201 1.00 23.00 84 PRO A O 1
ATOM 560 N N . GLN A 1 78 ? 36.581 9.560 39.543 1.00 21.04 85 GLN A N 1
ATOM 561 C CA . GLN A 1 78 ? 35.696 10.348 38.695 1.00 22.65 85 GLN A CA 1
ATOM 562 C C . GLN A 1 78 ? 35.449 11.734 39.288 1.00 25.32 85 GLN A C 1
ATOM 563 O O . GLN A 1 78 ? 35.374 12.727 38.564 1.00 26.39 85 GLN A O 1
ATOM 569 N N . LEU A 1 79 ? 35.320 11.799 40.610 1.00 25.05 86 LEU A N 1
ATOM 570 C CA . LEU A 1 79 ? 35.076 13.071 41.279 1.00 25.80 86 LEU A CA 1
ATOM 571 C C . LEU A 1 79 ? 36.184 14.078 41.003 1.00 26.06 86 LEU A C 1
ATOM 572 O O . LEU A 1 79 ? 35.926 15.174 40.510 1.00 28.06 86 LEU A O 1
ATOM 577 N N . ILE A 1 80 ? 37.419 13.699 41.309 1.00 25.87 87 ILE A N 1
ATOM 578 C CA . ILE A 1 80 ? 38.536 14.604 41.123 1.00 27.68 87 ILE A CA 1
ATOM 579 C C . ILE A 1 80 ? 38.952 14.840 39.667 1.00 28.07 87 ILE A C 1
ATOM 580 O O . ILE A 1 80 ? 39.744 15.736 39.393 1.00 28.95 87 ILE A O 1
ATOM 585 N N . SER A 1 81 ? 38.424 14.048 38.739 1.00 27.41 88 SER A N 1
ATOM 586 C CA . SER A 1 81 ? 38.741 14.232 37.327 1.00 28.48 88 SER A CA 1
ATOM 587 C C . SER A 1 81 ? 37.780 15.266 36.761 1.00 29.55 88 SER A C 1
ATOM 588 O O . SER A 1 81 ? 37.905 15.696 35.618 1.00 28.64 88 SER A O 1
ATOM 591 N N . SER A 1 82 ? 36.811 15.658 37.580 1.00 31.47 89 SER A N 1
ATOM 592 C CA . SER A 1 82 ? 35.809 16.635 37.176 1.00 32.39 89 SER A CA 1
ATOM 593 C C . SER A 1 82 ? 36.366 18.044 36.982 1.00 33.95 89 SER A C 1
ATOM 594 O O . SER A 1 82 ? 37.016 18.594 37.871 1.00 33.66 89 SER A O 1
ATOM 597 N N . PRO A 1 83 ? 36.119 18.646 35.807 1.00 34.40 90 PRO A N 1
ATOM 598 C CA . PRO A 1 83 ? 36.621 20.000 35.572 1.00 33.33 90 PRO A CA 1
ATOM 599 C C . PRO A 1 83 ? 36.065 20.892 36.675 1.00 32.51 90 PRO A C 1
ATOM 600 O O . PRO A 1 83 ? 36.682 21.878 37.070 1.00 30.93 90 PRO A O 1
ATOM 604 N N . ALA A 1 84 ? 34.889 20.513 37.172 1.00 30.14 91 ALA A N 1
ATOM 605 C CA . ALA A 1 84 ? 34.222 21.243 38.238 1.00 28.61 91 ALA A CA 1
ATOM 606 C C . ALA A 1 84 ? 35.049 21.127 39.513 1.00 27.44 91 ALA A C 1
ATOM 607 O O . ALA A 1 84 ? 35.129 22.068 40.305 1.00 28.74 91 ALA A O 1
ATOM 609 N N . TRP A 1 85 ? 35.659 19.964 39.711 1.00 25.41 92 TRP A N 1
ATOM 610 C CA . TRP A 1 85 ? 36.483 19.750 40.888 1.00 26.28 92 TRP A CA 1
ATOM 611 C C . TRP A 1 85 ? 37.827 20.453 40.734 1.00 27.15 92 TRP A C 1
ATOM 612 O O . TRP A 1 85 ? 38.419 20.895 41.716 1.00 26.27 92 TRP A O 1
ATOM 623 N N . GLN A 1 86 ? 38.308 20.548 39.499 1.00 26.61 93 GLN A N 1
ATOM 624 C CA . GLN A 1 86 ? 39.572 21.223 39.243 1.00 27.38 93 GLN A CA 1
ATOM 625 C C . GLN A 1 86 ? 39.394 22.670 39.677 1.00 26.73 93 GLN A C 1
ATOM 626 O O . GLN A 1 86 ? 40.302 23.272 40.244 1.00 25.69 93 GLN A O 1
ATOM 632 N N . GLU A 1 87 ? 38.209 23.219 39.421 1.00 26.88 94 GLU A N 1
ATOM 633 C CA . GLU A 1 87 ? 37.919 24.592 39.810 1.00 27.91 94 GLU A CA 1
ATOM 634 C C . GLU A 1 87 ? 37.787 24.675 41.325 1.00 27.13 94 GLU A C 1
ATOM 635 O O . GLU A 1 87 ? 38.014 25.732 41.911 1.00 27.20 94 GLU A O 1
ATOM 641 N N . VAL A 1 88 ? 37.415 23.569 41.966 1.00 26.84 95 VAL A N 1
ATOM 642 C CA . VAL A 1 88 ? 37.308 23.581 43.422 1.00 26.67 95 VAL A CA 1
ATOM 643 C C . VAL A 1 88 ? 38.721 23.610 43.990 1.00 26.36 95 VAL A C 1
ATOM 644 O O . VAL A 1 88 ? 39.007 24.320 44.954 1.00 27.09 95 VAL A O 1
ATOM 648 N N . THR A 1 89 ? 39.606 22.838 43.375 1.00 25.49 96 THR A N 1
ATOM 649 C CA . THR A 1 89 ? 40.985 22.781 43.814 1.00 26.64 96 THR A CA 1
ATOM 650 C C . THR A 1 89 ? 41.686 24.120 43.563 1.00 26.26 96 THR A C 1
ATOM 651 O O . THR A 1 89 ? 42.377 24.631 44.438 1.00 25.35 96 THR A O 1
ATOM 655 N N . GLU A 1 90 ? 41.496 24.690 42.376 1.00 27.30 97 GLU A N 1
ATOM 656 C CA . GLU A 1 90 ? 42.129 25.962 42.044 1.00 29.73 97 GLU A CA 1
ATOM 657 C C . GLU A 1 90 ? 41.733 27.084 42.998 1.00 30.27 97 GLU A C 1
ATOM 658 O O . GLU A 1 90 ? 42.579 27.892 43.405 1.00 30.26 97 GLU A O 1
ATOM 672 N N . LEU A 1 92 ? 40.579 26.757 46.119 1.00 31.21 99 LEU A N 1
ATOM 673 C CA . LEU A 1 92 ? 41.083 26.503 47.464 1.00 30.19 99 LEU A CA 1
ATOM 674 C C . LEU A 1 92 ? 42.561 26.888 47.538 1.00 30.90 99 LEU A C 1
ATOM 675 O O . LEU A 1 92 ? 43.071 27.224 48.605 1.00 31.41 99 LEU A O 1
ATOM 680 N N . ARG A 1 93 ? 43.241 26.841 46.395 1.00 31.46 100 ARG A N 1
ATOM 681 C CA . ARG A 1 93 ? 44.660 27.179 46.329 1.00 32.12 100 ARG A CA 1
ATOM 682 C C . ARG A 1 93 ? 44.904 28.620 45.881 1.00 34.19 100 ARG A C 1
ATOM 683 O O . ARG A 1 93 ? 46.047 29.010 45.627 1.00 34.24 100 ARG A O 1
ATOM 691 N N . SER A 1 94 ? 43.836 29.410 45.798 1.00 34.86 101 SER A N 1
ATOM 692 C CA . SER A 1 94 ? 43.941 30.798 45.345 1.00 35.61 101 SER A CA 1
ATOM 693 C C . SER A 1 94 ? 43.850 31.820 46.471 1.00 36.09 101 SER A C 1
ATOM 694 O O . SER A 1 94 ? 43.651 31.471 47.630 1.00 36.11 101 SER A O 1
ATOM 697 N N . ASP A 1 95 ? 43.989 33.091 46.099 1.00 37.36 102 ASP A N 1
ATOM 698 C CA . ASP A 1 95 ? 43.904 34.202 47.042 1.00 38.75 102 ASP A CA 1
ATOM 699 C C . ASP A 1 95 ? 42.440 34.575 47.263 1.00 39.20 102 ASP A C 1
ATOM 700 O O . ASP A 1 95 ? 42.057 34.997 48.360 1.00 40.94 102 ASP A O 1
ATOM 705 N N . VAL A 1 96 ? 41.636 34.420 46.212 1.00 37.39 103 VAL A N 1
ATOM 706 C CA . VAL A 1 96 ? 40.205 34.717 46.254 1.00 35.84 103 VAL A CA 1
ATOM 707 C C . VAL A 1 96 ? 39.688 34.944 47.676 1.00 35.17 103 VAL A C 1
ATOM 708 O O . VAL A 1 96 ? 39.891 34.112 48.561 1.00 35.13 103 VAL A O 1
ATOM 712 N N . PRO A 1 97 ? 38.999 36.075 47.906 1.00 35.42 104 PRO A N 1
ATOM 713 C CA . PRO A 1 97 ? 38.452 36.417 49.225 1.00 35.28 104 PRO A CA 1
ATOM 714 C C . PRO A 1 97 ? 37.602 35.295 49.822 1.00 35.33 104 PRO A C 1
ATOM 715 O O . PRO A 1 97 ? 36.840 34.639 49.107 1.00 34.14 104 PRO A O 1
ATOM 719 N N . ALA A 1 98 ? 37.737 35.083 51.130 1.00 35.09 105 ALA A N 1
ATOM 720 C CA . ALA A 1 98 ? 36.974 34.049 51.827 1.00 36.31 105 ALA A CA 1
ATOM 721 C C . ALA A 1 98 ? 35.484 34.176 51.498 1.00 35.83 105 ALA A C 1
ATOM 722 O O . ALA A 1 98 ? 34.884 33.266 50.932 1.00 36.57 105 ALA A O 1
ATOM 724 N N . THR A 1 99 ? 34.894 35.310 51.854 1.00 36.12 106 THR A N 1
ATOM 725 C CA . THR A 1 99 ? 33.483 35.553 51.583 1.00 36.15 106 THR A CA 1
ATOM 726 C C . THR A 1 99 ? 33.111 35.040 50.193 1.00 35.92 106 THR A C 1
ATOM 727 O O . THR A 1 99 ? 32.031 34.475 49.987 1.00 36.15 106 THR A O 1
ATOM 731 N N . GLU A 1 100 ? 34.025 35.232 49.249 1.00 35.31 107 GLU A N 1
ATOM 732 C CA . GLU A 1 100 ? 33.808 34.827 47.867 1.00 35.43 107 GLU A CA 1
ATOM 733 C C . GLU A 1 100 ? 33.856 33.308 47.715 1.00 33.99 107 GLU A C 1
ATOM 734 O O . GLU A 1 100 ? 33.056 32.723 46.982 1.00 33.41 107 GLU A O 1
ATOM 740 N N . VAL A 1 101 ? 34.798 32.675 48.404 1.00 33.68 108 VAL A N 1
ATOM 741 C CA . VAL A 1 101 ? 34.922 31.227 48.356 1.00 33.11 108 VAL A CA 1
ATOM 742 C C . VAL A 1 101 ? 33.602 30.649 48.839 1.00 33.77 108 VAL A C 1
ATOM 743 O O . VAL A 1 101 ? 32.871 30.012 48.080 1.00 34.57 108 VAL A O 1
ATOM 747 N N . ASP A 1 102 ? 33.299 30.901 50.107 1.00 34.65 109 ASP A N 1
ATOM 748 C CA . ASP A 1 102 ? 32.074 30.413 50.725 1.00 34.96 109 ASP A CA 1
ATOM 749 C C . ASP A 1 102 ? 30.823 30.708 49.917 1.00 35.10 109 ASP A C 1
ATOM 750 O O . ASP A 1 102 ? 29.781 30.095 50.131 1.00 36.37 109 ASP A O 1
ATOM 755 N N . GLU A 1 103 ? 30.921 31.640 48.978 1.00 35.55 110 GLU A N 1
ATOM 756 C CA . GLU A 1 103 ? 29.769 31.978 48.165 1.00 33.84 110 GLU A CA 1
ATOM 757 C C . GLU A 1 103 ? 29.713 31.178 46.874 1.00 33.03 110 GLU A C 1
ATOM 758 O O . GLU A 1 103 ? 28.633 30.887 46.366 1.00 32.79 110 GLU A O 1
ATOM 764 N N . LYS A 1 104 ? 30.876 30.811 46.348 1.00 31.68 111 LYS A N 1
ATOM 765 C CA . LYS A 1 104 ? 30.927 30.067 45.094 1.00 30.95 111 LYS A CA 1
ATOM 766 C C . LYS A 1 104 ? 31.180 28.569 45.276 1.00 29.78 111 LYS A C 1
ATOM 767 O O . LYS A 1 104 ? 30.764 27.758 44.449 1.00 29.87 111 LYS A O 1
ATOM 773 N N . LEU A 1 105 ? 31.847 28.212 46.368 1.00 28.16 112 LEU A N 1
ATOM 774 C CA . LEU A 1 105 ? 32.185 26.822 46.661 1.00 28.60 112 LEU A CA 1
ATOM 775 C C . LEU A 1 105 ? 30.998 25.857 46.627 1.00 28.01 112 LEU A C 1
ATOM 776 O O . LEU A 1 105 ? 31.117 24.758 46.092 1.00 29.90 112 LEU A O 1
ATOM 781 N N . PRO A 1 106 ? 29.842 26.250 47.195 1.00 28.35 113 PRO A N 1
ATOM 782 C CA . PRO A 1 106 ? 28.672 25.365 47.192 1.00 27.60 113 PRO A CA 1
ATOM 783 C C . PRO A 1 106 ? 28.225 24.888 45.815 1.00 27.10 113 PRO A C 1
ATOM 784 O O . PRO A 1 106 ? 28.013 23.692 45.615 1.00 26.59 113 PRO A O 1
ATOM 788 N N . GLN A 1 107 ? 28.081 25.806 44.863 1.00 26.17 114 GLN A N 1
ATOM 789 C CA . GLN A 1 107 ? 27.655 25.403 43.529 1.00 26.71 114 GLN A CA 1
ATOM 790 C C . GLN A 1 107 ? 28.728 24.610 42.789 1.00 25.98 114 GLN A C 1
ATOM 791 O O . GLN A 1 107 ? 28.410 23.771 41.944 1.00 24.72 114 GLN A O 1
ATOM 797 N N . LEU A 1 108 ? 29.996 24.877 43.092 1.00 24.81 115 LEU A N 1
ATOM 798 C CA . LEU A 1 108 ? 31.077 24.142 42.453 1.00 23.58 115 LEU A CA 1
ATOM 799 C C . LEU A 1 108 ? 31.053 22.705 42.972 1.00 23.38 115 LEU A C 1
ATOM 800 O O . LEU A 1 108 ? 31.258 21.755 42.216 1.00 22.46 115 LEU A O 1
ATOM 805 N N . LEU A 1 109 ? 30.787 22.552 44.267 1.00 22.36 116 LEU A N 1
ATOM 806 C CA . LEU A 1 109 ? 30.716 21.230 44.880 1.00 21.94 116 LEU A CA 1
ATOM 807 C C . LEU A 1 109 ? 29.505 20.470 44.349 1.00 21.90 116 LEU A C 1
ATOM 808 O O . LEU A 1 109 ? 29.584 19.276 44.081 1.00 23.32 116 LEU A O 1
ATOM 813 N N . ASP A 1 110 ? 28.384 21.168 44.207 1.00 21.33 117 ASP A N 1
ATOM 814 C CA . ASP A 1 110 ? 27.160 20.565 43.699 1.00 21.44 117 ASP A CA 1
ATOM 815 C C . ASP A 1 110 ? 27.441 19.988 42.318 1.00 21.80 117 ASP A C 1
ATOM 816 O O . ASP A 1 110 ? 27.214 18.800 42.059 1.00 19.05 117 ASP A O 1
ATOM 821 N N . GLN A 1 111 ? 27.952 20.838 41.436 1.00 20.09 118 GLN A N 1
ATOM 822 C CA . GLN A 1 111 ? 28.265 20.434 40.072 1.00 20.30 118 GLN A CA 1
ATOM 823 C C . GLN A 1 111 ? 29.261 19.277 39.997 1.00 18.71 118 GLN A C 1
ATOM 824 O O . GLN A 1 111 ? 29.122 18.382 39.162 1.00 19.35 118 GLN A O 1
ATOM 830 N N . ALA A 1 112 ? 30.270 19.291 40.861 1.00 19.35 119 ALA A N 1
ATOM 831 C CA . ALA A 1 112 ? 31.269 18.225 40.855 1.00 17.68 119 ALA A CA 1
ATOM 832 C C . ALA A 1 112 ? 30.653 16.883 41.255 1.00 17.34 119 ALA A C 1
ATOM 833 O O . ALA A 1 112 ? 30.970 15.845 40.675 1.00 16.62 119 ALA A O 1
ATOM 835 N N . VAL A 1 113 ? 29.787 16.903 42.260 1.00 15.40 120 VAL A N 1
ATOM 836 C CA . VAL A 1 113 ? 29.145 15.675 42.718 1.00 16.22 120 VAL A CA 1
ATOM 837 C C . VAL A 1 113 ? 28.244 15.166 41.602 1.00 15.58 120 VAL A C 1
ATOM 838 O O . VAL A 1 113 ? 28.170 13.969 41.346 1.00 16.07 120 VAL A O 1
ATOM 842 N N . ASP A 1 114 ? 27.578 16.088 40.921 1.00 16.95 121 ASP A N 1
ATOM 843 C CA . ASP A 1 114 ? 26.702 15.709 39.828 1.00 19.65 121 ASP A CA 1
ATOM 844 C C . ASP A 1 114 ? 27.519 15.018 38.738 1.00 17.86 121 ASP A C 1
ATOM 845 O O . ASP A 1 114 ? 27.116 13.975 38.213 1.00 15.48 121 ASP A O 1
ATOM 850 N N . ASP A 1 115 ? 28.664 15.607 38.400 1.00 18.14 122 ASP A N 1
ATOM 851 C CA . ASP A 1 115 ? 29.548 15.048 37.378 1.00 18.01 122 ASP A CA 1
ATOM 852 C C . ASP A 1 115 ? 30.043 13.672 37.797 1.00 16.93 122 ASP A C 1
ATOM 853 O O . ASP A 1 115 ? 30.123 12.755 36.982 1.00 15.36 122 ASP A O 1
ATOM 866 N N . TYR A 1 117 ? 28.618 11.392 39.791 1.00 16.98 124 TYR A N 1
ATOM 867 C CA . TYR A 1 117 ? 27.570 10.393 39.652 1.00 17.70 124 TYR A CA 1
ATOM 868 C C . TYR A 1 117 ? 27.375 9.935 38.215 1.00 17.33 124 TYR A C 1
ATOM 869 O O . TYR A 1 117 ? 27.465 8.747 37.921 1.00 15.43 124 TYR A O 1
ATOM 878 N N . LYS A 1 118 ? 27.122 10.880 37.321 1.00 18.85 125 LYS A N 1
ATOM 879 C CA . LYS A 1 118 ? 26.897 10.548 35.923 1.00 18.34 125 LYS A CA 1
ATOM 880 C C . LYS A 1 118 ? 28.095 9.902 35.240 1.00 18.65 125 LYS A C 1
ATOM 881 O O . LYS A 1 118 ? 27.928 8.960 34.472 1.00 17.14 125 LYS A O 1
ATOM 887 N N . ASN A 1 119 ? 29.300 10.388 35.527 1.00 19.79 126 ASN A N 1
ATOM 888 C CA . ASN A 1 119 ? 30.493 9.818 34.904 1.00 18.93 126 ASN A CA 1
ATOM 889 C C . ASN A 1 119 ? 30.830 8.454 35.488 1.00 19.62 126 ASN A C 1
ATOM 890 O O . ASN A 1 119 ? 31.249 7.541 34.768 1.00 18.12 126 ASN A O 1
ATOM 895 N N . ALA A 1 120 ? 30.641 8.306 36.795 1.00 17.82 127 ALA A N 1
ATOM 896 C CA . ALA A 1 120 ? 30.917 7.025 37.425 1.00 16.19 127 ALA A CA 1
ATOM 897 C C . ALA A 1 120 ? 29.909 5.999 36.930 1.00 15.43 127 ALA A C 1
ATOM 898 O O . ALA A 1 120 ? 30.238 4.826 36.771 1.00 16.11 127 ALA A O 1
ATOM 900 N N . ASP A 1 121 ? 28.677 6.427 36.675 1.00 14.90 128 ASP A N 1
ATOM 901 C CA . ASP A 1 121 ? 27.687 5.467 36.207 1.00 16.37 128 ASP A CA 1
ATOM 902 C C . ASP A 1 121 ? 27.928 5.065 34.761 1.00 15.78 128 ASP A C 1
ATOM 903 O O . ASP A 1 121 ? 27.734 3.908 34.400 1.00 16.06 128 ASP A O 1
ATOM 908 N N . ASN A 1 122 ? 28.346 6.014 33.929 1.00 17.78 129 ASN A N 1
ATOM 909 C CA . ASN A 1 122 ? 28.611 5.690 32.529 1.00 19.09 129 ASN A CA 1
ATOM 910 C C . ASN A 1 122 ? 29.706 4.637 32.470 1.00 18.29 129 ASN A C 1
ATOM 911 O O . ASN A 1 122 ? 29.596 3.656 31.741 1.00 20.22 129 ASN A O 1
ATOM 916 N N . GLU A 1 123 ? 30.754 4.830 33.261 1.00 18.56 130 GLU A N 1
ATOM 917 C CA . GLU A 1 123 ? 31.864 3.891 33.274 1.00 20.57 130 GLU A CA 1
ATOM 918 C C . GLU A 1 123 ? 31.427 2.530 33.815 1.00 19.47 130 GLU A C 1
ATOM 919 O O . GLU A 1 123 ? 31.816 1.486 33.288 1.00 16.22 130 GLU A O 1
ATOM 925 N N . LEU A 1 124 ? 30.620 2.545 34.869 1.00 18.21 131 LEU A N 1
ATOM 926 C CA . LEU A 1 124 ? 30.131 1.300 35.453 1.00 18.95 131 LEU A CA 1
ATOM 927 C C . LEU A 1 124 ? 29.266 0.530 34.441 1.00 18.27 131 LEU A C 1
ATOM 928 O O . LEU A 1 124 ? 29.457 -0.671 34.233 1.00 17.76 131 LEU A O 1
ATOM 933 N N . VAL A 1 125 ? 28.322 1.229 33.817 1.00 16.44 132 VAL A N 1
ATOM 934 C CA . VAL A 1 125 ? 27.424 0.613 32.845 1.00 18.91 132 VAL A CA 1
ATOM 935 C C . VAL A 1 125 ? 28.174 -0.010 31.667 1.00 20.83 132 VAL A C 1
ATOM 936 O O . VAL A 1 125 ? 27.770 -1.053 31.150 1.00 19.84 132 VAL A O 1
ATOM 940 N N . LYS A 1 126 ? 29.256 0.629 31.234 1.00 22.65 133 LYS A N 1
ATOM 941 C CA . LYS A 1 126 ? 30.053 0.083 30.139 1.00 25.19 133 LYS A CA 1
ATOM 942 C C . LYS A 1 126 ? 30.710 -1.208 30.615 1.00 24.67 133 LYS A C 1
ATOM 943 O O . LYS A 1 126 ? 30.912 -2.138 29.836 1.00 25.15 133 LYS A O 1
ATOM 957 N N . CYS A 1 128 ? 29.381 -3.168 32.858 1.00 26.39 135 CYS A N 1
ATOM 958 C CA . CYS A 1 128 ? 28.276 -4.116 32.926 1.00 26.72 135 CYS A CA 1
ATOM 959 C C . CYS A 1 128 ? 27.986 -4.682 31.540 1.00 28.45 135 CYS A C 1
ATOM 960 O O . CYS A 1 128 ? 27.589 -5.841 31.405 1.00 28.99 135 CYS A O 1
ATOM 963 N N . GLU A 1 129 ? 28.181 -3.851 30.519 1.00 29.98 136 GLU A N 1
ATOM 964 C CA . GLU A 1 129 ? 27.961 -4.260 29.136 1.00 31.77 136 GLU A CA 1
ATOM 965 C C . GLU A 1 129 ? 29.040 -5.252 28.726 1.00 32.46 136 GLU A C 1
ATOM 966 O O . GLU A 1 129 ? 28.771 -6.234 28.035 1.00 31.21 136 GLU A O 1
ATOM 972 N N . GLN A 1 130 ? 30.264 -4.983 29.168 1.00 32.43 137 GLN A N 1
ATOM 973 C CA . GLN A 1 130 ? 31.402 -5.840 28.871 1.00 33.45 137 GLN A CA 1
ATOM 974 C C . GLN A 1 130 ? 31.253 -7.217 29.494 1.00 32.35 137 GLN A C 1
ATOM 975 O O . GLN A 1 130 ? 31.358 -8.231 28.809 1.00 32.58 137 GLN A O 1
ATOM 981 N N . LEU A 1 131 ? 30.997 -7.245 30.797 1.00 30.62 138 LEU A N 1
ATOM 982 C CA . LEU A 1 131 ? 30.877 -8.501 31.527 1.00 28.33 138 LEU A CA 1
ATOM 983 C C . LEU A 1 131 ? 29.465 -9.083 31.597 1.00 27.47 138 LEU A C 1
ATOM 984 O O . LEU A 1 131 ? 29.196 -9.978 32.399 1.00 27.29 138 LEU A O 1
ATOM 989 N N . ASN A 1 132 ? 28.568 -8.580 30.755 1.00 26.95 139 ASN A N 1
ATOM 990 C CA . ASN A 1 132 ? 27.186 -9.064 30.713 1.00 26.69 139 ASN A CA 1
ATOM 991 C C . ASN A 1 132 ? 26.426 -9.059 32.040 1.00 24.35 139 ASN A C 1
ATOM 992 O O . ASN A 1 132 ? 25.758 -10.032 32.379 1.00 23.52 139 ASN A O 1
ATOM 997 N N . LYS A 1 133 ? 26.530 -7.965 32.785 1.00 22.98 140 LYS A N 1
ATOM 998 C CA . LYS A 1 133 ? 25.825 -7.820 34.059 1.00 21.97 140 LYS A CA 1
ATOM 999 C C . LYS A 1 133 ? 24.568 -6.997 33.746 1.00 21.30 140 LYS A C 1
ATOM 1000 O O . LYS A 1 133 ? 24.590 -5.770 33.818 1.00 19.66 140 LYS A O 1
ATOM 1006 N N . ASP A 1 134 ? 23.478 -7.675 33.399 1.00 20.25 141 ASP A N 1
ATOM 1007 C CA . ASP A 1 134 ? 22.244 -6.992 33.016 1.00 20.61 141 ASP A CA 1
ATOM 1008 C C . ASP A 1 134 ? 21.498 -6.183 34.061 1.00 18.71 141 ASP A C 1
ATOM 1009 O O . ASP A 1 134 ? 20.948 -5.133 33.741 1.00 18.72 141 ASP A O 1
ATOM 1014 N N . TYR A 1 135 ? 21.470 -6.655 35.303 1.00 17.80 142 TYR A N 1
ATOM 1015 C CA . TYR A 1 135 ? 20.727 -5.940 36.326 1.00 17.60 142 TYR A CA 1
ATOM 1016 C C . TYR A 1 135 ? 21.497 -5.550 37.577 1.00 18.39 142 TYR A C 1
ATOM 1017 O O . TYR A 1 135 ? 20.940 -4.912 38.468 1.00 16.89 142 TYR A O 1
ATOM 1026 N N . ALA A 1 136 ? 22.766 -5.930 37.657 1.00 17.17 143 ALA A N 1
ATOM 1027 C CA . ALA A 1 136 ? 23.564 -5.574 38.826 1.00 17.03 143 ALA A CA 1
ATOM 1028 C C . ALA A 1 136 ? 23.424 -4.069 39.050 1.00 14.46 143 ALA A C 1
ATOM 1029 O O . ALA A 1 136 ? 23.731 -3.268 38.163 1.00 14.33 143 ALA A O 1
ATOM 1031 N N . SER A 1 137 ? 22.944 -3.700 40.235 1.00 13.24 144 SER A N 1
ATOM 1032 C CA . SER A 1 137 ? 22.729 -2.304 40.592 1.00 13.12 144 SER A CA 1
ATOM 1033 C C . SER A 1 137 ? 23.208 -2.000 42.009 1.00 12.38 144 SER A C 1
ATOM 1034 O O . SER A 1 137 ? 23.605 -2.899 42.755 1.00 11.96 144 SER A O 1
ATOM 1037 N N . SER A 1 138 ? 23.156 -0.721 42.377 1.00 10.84 145 SER A N 1
ATOM 1038 C CA . SER A 1 138 ? 23.557 -0.297 43.710 1.00 11.73 145 SER A CA 1
ATOM 1039 C C . SER A 1 138 ? 23.009 1.088 44.047 1.00 12.96 145 SER A C 1
ATOM 1040 O O . SER A 1 138 ? 22.899 1.967 43.180 1.00 14.42 145 SER A O 1
ATOM 1043 N N . THR A 1 139 ? 22.638 1.277 45.306 1.00 13.00 146 THR A N 1
ATOM 1044 C CA . THR A 1 139 ? 22.173 2.580 45.745 1.00 14.32 146 THR A CA 1
ATOM 1045 C C . THR A 1 139 ? 23.466 3.310 46.066 1.00 16.61 146 THR A C 1
ATOM 1046 O O . THR A 1 139 ? 24.563 2.744 45.973 1.00 17.37 146 THR A O 1
ATOM 1050 N N . SER A 1 140 ? 23.328 4.562 46.471 1.00 16.87 147 SER A N 1
ATOM 1051 C CA . SER A 1 140 ? 24.472 5.354 46.852 1.00 16.87 147 SER A CA 1
ATOM 1052 C C . SER A 1 140 ? 24.100 6.559 47.703 1.00 15.29 147 SER A C 1
ATOM 1053 O O . SER A 1 140 ? 23.104 7.231 47.447 1.00 16.05 147 SER A O 1
ATOM 1056 N N . VAL A 1 141 ? 24.888 6.779 48.748 1.00 13.96 148 VAL A N 1
ATOM 1057 C CA . VAL A 1 141 ? 24.762 7.951 49.602 1.00 13.20 148 VAL A CA 1
ATOM 1058 C C . VAL A 1 141 ? 26.208 8.375 49.725 1.00 13.81 148 VAL A C 1
ATOM 1059 O O . VAL A 1 141 ? 27.050 7.593 50.170 1.00 14.70 148 VAL A O 1
ATOM 1063 N N . THR A 1 142 ? 26.509 9.592 49.295 1.00 14.70 149 THR A N 1
ATOM 1064 C CA . THR A 1 142 ? 27.872 10.088 49.375 1.00 13.24 149 THR A CA 1
ATOM 1065 C C . THR A 1 142 ? 27.899 11.449 50.045 1.00 14.23 149 THR A C 1
ATOM 1066 O O . THR A 1 142 ? 26.901 12.160 50.069 1.00 14.62 149 THR A O 1
ATOM 1070 N N . ALA A 1 143 ? 29.049 11.797 50.603 1.00 15.22 150 ALA A N 1
ATOM 1071 C CA . ALA A 1 143 ? 29.225 13.079 51.266 1.00 15.92 150 ALA A CA 1
ATOM 1072 C C . ALA A 1 143 ? 30.626 13.583 50.972 1.00 16.60 150 ALA A C 1
ATOM 1073 O O . ALA A 1 143 ? 31.606 12.866 51.165 1.00 16.13 150 ALA A O 1
ATOM 1075 N N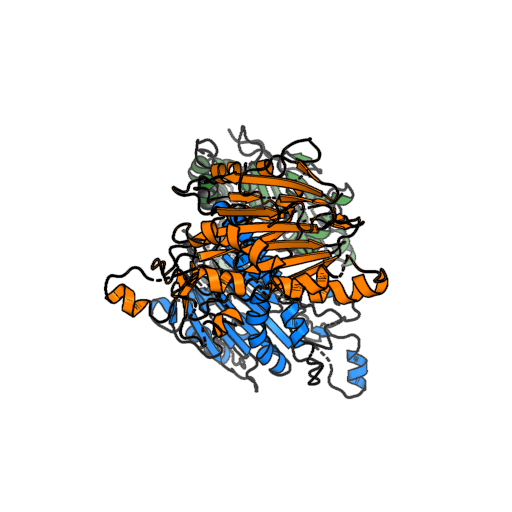 . VAL A 1 144 ? 30.716 14.815 50.490 1.00 16.76 151 VAL A N 1
ATOM 1076 C CA . VAL A 1 144 ? 32.007 15.403 50.193 1.00 16.22 151 VAL A CA 1
ATOM 1077 C C . VAL A 1 144 ? 32.237 16.563 51.163 1.00 18.02 151 VAL A C 1
ATOM 1078 O O . VAL A 1 144 ? 31.531 17.570 51.119 1.00 16.55 151 VAL A O 1
ATOM 1082 N N . LEU A 1 145 ? 33.198 16.387 52.066 1.00 18.39 152 LEU A N 1
ATOM 1083 C CA . LEU A 1 145 ? 33.544 17.415 53.036 1.00 21.14 152 LEU A CA 1
ATOM 1084 C C . LEU A 1 145 ? 34.646 18.275 52.426 1.00 22.90 152 LEU A C 1
ATOM 1085 O O . LEU A 1 145 ? 35.662 17.751 51.973 1.00 23.38 152 LEU A O 1
ATOM 1090 N N . ALA A 1 146 ? 34.441 19.589 52.407 1.00 24.13 153 ALA A N 1
ATOM 1091 C CA . ALA A 1 146 ? 35.430 20.509 51.853 1.00 23.84 153 ALA A CA 1
ATOM 1092 C C . ALA A 1 146 ? 35.257 21.900 52.452 1.00 24.56 153 ALA A C 1
ATOM 1093 O O . ALA A 1 146 ? 34.217 22.542 52.273 1.00 24.51 153 ALA A O 1
ATOM 1095 N N . LYS A 1 147 ? 36.285 22.347 53.169 1.00 25.65 154 LYS A N 1
ATOM 1096 C CA . LYS A 1 147 ? 36.312 23.659 53.808 1.00 25.02 154 LYS A CA 1
ATOM 1097 C C . LYS A 1 147 ? 34.991 24.056 54.470 1.00 25.32 154 LYS A C 1
ATOM 1098 O O . LYS A 1 147 ? 34.382 25.064 54.110 1.00 23.10 154 LYS A O 1
ATOM 1104 N N . GLY A 1 148 ? 34.545 23.253 55.429 1.00 24.84 155 GLY A N 1
ATOM 1105 C CA . GLY A 1 148 ? 33.317 23.569 56.138 1.00 26.27 155 GLY A CA 1
ATOM 1106 C C . GLY A 1 148 ? 32.006 23.255 55.445 1.00 27.38 155 GLY A C 1
ATOM 1107 O O . GLY A 1 148 ? 30.942 23.509 56.005 1.00 27.98 155 GLY A O 1
ATOM 1108 N N . PHE A 1 149 ? 32.067 22.709 54.236 1.00 26.57 156 PHE A N 1
ATOM 1109 C CA . PHE A 1 149 ? 30.855 22.364 53.506 1.00 25.37 156 PHE A CA 1
ATOM 1110 C C . PHE A 1 149 ? 30.782 20.870 53.250 1.00 24.21 156 PHE A C 1
ATOM 1111 O O . PHE A 1 149 ? 31.803 20.213 53.039 1.00 24.51 156 PHE A O 1
ATOM 1119 N N . VAL A 1 150 ? 29.568 20.335 53.283 1.00 21.90 157 VAL A N 1
ATOM 1120 C CA . VAL A 1 150 ? 29.361 18.928 53.006 1.00 21.44 157 VAL A CA 1
ATOM 1121 C C . VAL A 1 150 ? 28.368 18.838 51.863 1.00 20.38 157 VAL A C 1
ATOM 1122 O O . VAL A 1 150 ? 27.218 19.263 51.990 1.00 16.40 157 VAL A O 1
ATOM 1126 N N . ALA A 1 151 ? 28.841 18.312 50.739 1.00 17.39 158 ALA A N 1
ATOM 1127 C CA . ALA A 1 151 ? 28.014 18.142 49.560 1.00 16.86 158 ALA A CA 1
ATOM 1128 C C . ALA A 1 151 ? 27.446 16.730 49.590 1.00 16.48 158 ALA A C 1
ATOM 1129 O O . ALA A 1 151 ? 28.158 15.762 49.314 1.00 18.10 158 ALA A O 1
ATOM 1131 N N . VAL A 1 152 ? 26.169 16.619 49.937 1.00 14.56 159 VAL A N 1
ATOM 1132 C CA . VAL A 1 152 ? 25.502 15.330 50.005 1.00 14.09 159 VAL A CA 1
ATOM 1133 C C . VAL A 1 152 ? 24.867 14.956 48.667 1.00 13.15 159 VAL A C 1
ATOM 1134 O O . VAL A 1 152 ? 24.181 15.764 48.035 1.00 12.29 159 VAL A O 1
ATOM 1138 N N . GLY A 1 153 ? 25.105 13.723 48.244 1.00 12.69 160 GLY A N 1
ATOM 1139 C CA . GLY A 1 153 ? 24.526 13.238 47.009 1.00 11.70 160 GLY A CA 1
ATOM 1140 C C . GLY A 1 153 ? 24.019 11.831 47.250 1.00 12.47 160 GLY A C 1
ATOM 1141 O O . GLY A 1 153 ? 24.523 11.138 48.141 1.00 14.41 160 GLY A O 1
ATOM 1142 N N . HIS A 1 154 ? 23.011 11.405 46.495 1.00 12.95 161 HIS A N 1
ATOM 1143 C CA . HIS A 1 154 ? 22.508 10.047 46.644 1.00 14.33 161 HIS A CA 1
ATOM 1144 C C . HIS A 1 154 ? 21.638 9.560 45.502 1.00 14.32 161 HIS A C 1
ATOM 1145 O O . HIS A 1 154 ? 21.086 10.337 44.724 1.00 14.96 161 HIS A O 1
ATOM 1152 N N . LEU A 1 155 ? 21.540 8.242 45.423 1.00 14.67 162 LEU A N 1
ATOM 1153 C CA . LEU A 1 155 ? 20.734 7.550 44.435 1.00 14.24 162 LEU A CA 1
ATOM 1154 C C . LEU A 1 155 ? 20.180 6.337 45.164 1.00 14.00 162 LEU A C 1
ATOM 1155 O O . LEU A 1 155 ? 20.942 5.553 45.729 1.00 14.18 162 LEU A O 1
ATOM 1160 N N . GLY A 1 156 ? 18.863 6.181 45.178 1.00 13.88 163 GLY A N 1
ATOM 1161 C CA . GLY A 1 156 ? 18.308 5.005 45.823 1.00 13.44 163 GLY A CA 1
ATOM 1162 C C . GLY A 1 156 ? 17.685 5.194 47.187 1.00 12.99 163 GLY A C 1
ATOM 1163 O O . GLY A 1 156 ? 17.161 6.259 47.490 1.00 11.69 163 GLY A O 1
ATOM 1164 N N . ASP A 1 157 ? 17.752 4.158 48.018 1.00 13.14 164 ASP A N 1
ATOM 1165 C CA . ASP A 1 157 ? 17.143 4.237 49.331 1.00 10.98 164 ASP A CA 1
ATOM 1166 C C . ASP A 1 157 ? 18.073 4.065 50.516 1.00 11.08 164 ASP A C 1
ATOM 1167 O O . ASP A 1 157 ? 17.634 3.672 51.590 1.00 11.74 164 ASP A O 1
ATOM 1172 N N . SER A 1 158 ? 19.361 4.326 50.320 1.00 10.98 165 SER A N 1
ATOM 1173 C CA . SER A 1 158 ? 20.300 4.302 51.439 1.00 11.12 165 SER A CA 1
ATOM 1174 C C . SER A 1 158 ? 20.148 5.737 51.950 1.00 11.43 165 SER A C 1
ATOM 1175 O O . SER A 1 158 ? 19.721 6.617 51.194 1.00 11.89 165 SER A O 1
ATOM 1178 N N . ARG A 1 159 ? 20.485 5.995 53.211 1.00 13.04 166 ARG A N 1
ATOM 1179 C CA . ARG A 1 159 ? 20.301 7.341 53.742 1.00 12.93 166 ARG A CA 1
ATOM 1180 C C . ARG A 1 159 ? 21.436 7.897 54.585 1.00 12.81 166 ARG A C 1
ATOM 1181 O O . ARG A 1 159 ? 22.284 7.161 55.092 1.00 13.11 166 ARG A O 1
ATOM 1189 N N . ILE A 1 160 ? 21.417 9.215 54.742 1.00 12.78 167 ILE A N 1
ATOM 1190 C CA . ILE A 1 160 ? 22.387 9.922 55.569 1.00 15.13 167 ILE A CA 1
ATOM 1191 C C . ILE A 1 160 ? 21.608 10.653 56.660 1.00 13.49 167 ILE A C 1
ATOM 1192 O O . ILE A 1 160 ? 20.699 11.423 56.361 1.00 15.37 167 ILE A O 1
ATOM 1197 N N . ALA A 1 161 ? 21.950 10.397 57.917 1.00 13.65 168 ALA A N 1
ATOM 1198 C CA . ALA A 1 161 ? 21.282 11.059 59.037 1.00 13.79 168 ALA A CA 1
ATOM 1199 C C . ALA A 1 161 ? 22.247 12.082 59.632 1.00 15.65 168 ALA A C 1
ATOM 1200 O O . ALA A 1 161 ? 23.470 11.915 59.562 1.00 14.12 168 ALA A O 1
ATOM 1210 N N . GLY A 1 163 ? 23.048 14.679 63.088 1.00 20.33 170 GLY A N 1
ATOM 1211 C CA . GLY A 1 163 ? 22.749 15.099 64.443 1.00 21.59 170 GLY A CA 1
ATOM 1212 C C . GLY A 1 163 ? 23.315 16.488 64.672 1.00 22.87 170 GLY A C 1
ATOM 1213 O O . GLY A 1 163 ? 24.520 16.699 64.539 1.00 24.76 170 GLY A O 1
ATOM 1214 N N . VAL A 1 164 ? 22.445 17.441 64.998 1.00 22.31 171 VAL A N 1
ATOM 1215 C CA . VAL A 1 164 ? 22.859 18.817 65.238 1.00 21.27 171 VAL A CA 1
ATOM 1216 C C . VAL A 1 164 ? 22.302 19.269 66.591 1.00 22.98 171 VAL A C 1
ATOM 1217 O O . VAL A 1 164 ? 21.100 19.180 66.838 1.00 21.07 171 VAL A O 1
ATOM 1221 N N . GLU A 1 165 ? 23.183 19.746 67.464 1.00 24.38 172 GLU A N 1
ATOM 1222 C CA . GLU A 1 165 ? 22.778 20.198 68.792 1.00 26.96 172 GLU A CA 1
ATOM 1223 C C . GLU A 1 165 ? 22.106 21.572 68.752 1.00 26.63 172 GLU A C 1
ATOM 1224 O O . GLU A 1 165 ? 22.564 22.479 68.052 1.00 27.24 172 GLU A O 1
ATOM 1230 N N . THR A 1 166 ? 21.001 21.706 69.483 1.00 25.56 173 THR A N 1
ATOM 1231 C CA . THR A 1 166 ? 20.258 22.968 69.571 1.00 24.40 173 THR A CA 1
ATOM 1232 C C . THR A 1 166 ? 20.063 23.248 71.056 1.00 24.09 173 THR A C 1
ATOM 1233 O O . THR A 1 166 ? 20.279 22.374 71.888 1.00 20.86 173 THR A O 1
ATOM 1237 N N . PRO A 1 167 ? 19.646 24.470 71.413 1.00 26.85 174 PRO A N 1
ATOM 1238 C CA . PRO A 1 167 ? 19.460 24.711 72.847 1.00 27.00 174 PRO A CA 1
ATOM 1239 C C . PRO A 1 167 ? 18.393 23.804 73.451 1.00 27.28 174 PRO A C 1
ATOM 1240 O O . PRO A 1 167 ? 18.379 23.577 74.656 1.00 28.20 174 PRO A O 1
ATOM 1244 N N . ASN A 1 168 ? 17.517 23.267 72.608 1.00 27.71 175 ASN A N 1
ATOM 1245 C CA . ASN A 1 168 ? 16.450 22.393 73.085 1.00 26.92 175 ASN A CA 1
ATOM 1246 C C . ASN A 1 168 ? 16.727 20.913 72.874 1.00 27.68 175 ASN A C 1
ATOM 1247 O O . ASN A 1 168 ? 15.806 20.100 72.919 1.00 27.98 175 ASN A O 1
ATOM 1252 N N . GLY A 1 169 ? 17.986 20.559 72.644 1.00 26.76 176 GLY A N 1
ATOM 1253 C CA . GLY A 1 169 ? 18.314 19.158 72.439 1.00 27.09 176 GLY A CA 1
ATOM 1254 C C . GLY A 1 169 ? 18.891 18.847 71.068 1.00 27.20 176 GLY A C 1
ATOM 1255 O O . GLY A 1 169 ? 19.064 19.736 70.227 1.00 27.48 176 GLY A O 1
ATOM 1256 N N . LEU A 1 170 ? 19.176 17.572 70.838 1.00 26.60 177 LEU A N 1
ATOM 1257 C CA . LEU A 1 170 ? 19.756 17.126 69.580 1.00 27.72 177 LEU A CA 1
ATOM 1258 C C . LEU A 1 170 ? 18.716 17.068 68.458 1.00 27.24 177 LEU A C 1
ATOM 1259 O O . LEU A 1 170 ? 17.687 16.412 68.591 1.00 27.74 177 LEU A O 1
ATOM 1264 N N . ASN A 1 171 ? 18.984 17.775 67.365 1.00 27.06 178 ASN A N 1
ATOM 1265 C CA . ASN A 1 171 ? 18.096 17.789 66.203 1.00 26.71 178 ASN A CA 1
ATOM 1266 C C . ASN A 1 171 ? 18.596 16.689 65.258 1.00 25.43 178 ASN A C 1
ATOM 1267 O O . ASN A 1 171 ? 19.750 16.703 64.830 1.00 24.43 178 ASN A O 1
ATOM 1272 N N . CYS A 1 172 ? 17.721 15.737 64.946 1.00 22.92 179 CYS A N 1
ATOM 1273 C CA . CYS A 1 172 ? 18.076 14.605 64.097 1.00 21.63 179 CYS A CA 1
ATOM 1274 C C . CYS A 1 172 ? 17.186 14.492 62.875 1.00 21.89 179 CYS A C 1
ATOM 1275 O O . CYS A 1 172 ? 15.964 14.420 62.997 1.00 20.94 179 CYS A O 1
ATOM 1278 N N . GLU A 1 173 ? 17.801 14.447 61.698 1.00 19.73 180 GLU A N 1
ATOM 1279 C CA . GLU A 1 173 ? 17.038 14.359 60.462 1.00 19.85 180 GLU A CA 1
ATOM 1280 C C . GLU A 1 173 ? 17.821 13.625 59.376 1.00 19.21 180 GLU A C 1
ATOM 1281 O O . GLU A 1 173 ? 19.034 13.453 59.479 1.00 18.88 180 GLU A O 1
ATOM 1287 N N . PHE A 1 174 ? 17.112 13.191 58.340 1.00 16.58 181 PHE A N 1
ATOM 1288 C CA . PHE A 1 174 ? 17.747 12.539 57.202 1.00 16.12 181 PHE A CA 1
ATOM 1289 C C . PHE A 1 174 ? 18.008 13.666 56.210 1.00 14.53 181 PHE A C 1
ATOM 1290 O O . PHE A 1 174 ? 17.180 14.562 56.072 1.00 13.66 181 PHE A O 1
ATOM 1298 N N . LEU A 1 175 ? 19.155 13.641 55.539 1.00 14.75 182 LEU A N 1
ATOM 1299 C CA . LEU A 1 175 ? 19.464 14.675 54.558 1.00 15.65 182 LEU A CA 1
ATOM 1300 C C . LEU A 1 175 ? 19.066 14.201 53.163 1.00 16.01 182 LEU A C 1
ATOM 1301 O O . LEU A 1 175 ? 19.188 14.933 52.185 1.00 16.22 182 LEU A O 1
ATOM 1306 N N . THR A 1 176 ? 18.589 12.966 53.079 1.00 16.49 183 THR A N 1
ATOM 1307 C CA . THR A 1 176 ? 18.191 12.397 51.798 1.00 16.98 183 THR A CA 1
ATOM 1308 C C . THR A 1 176 ? 16.825 11.735 51.872 1.00 15.30 183 THR A C 1
ATOM 1309 O O . THR A 1 176 ? 16.463 11.143 52.885 1.00 19.64 183 THR A O 1
ATOM 1313 N N . VAL A 1 177 ? 16.078 11.839 50.782 1.00 14.81 184 VAL A N 1
ATOM 1314 C CA . VAL A 1 177 ? 14.761 11.230 50.671 1.00 15.22 184 VAL A CA 1
ATOM 1315 C C . VAL A 1 177 ? 14.877 10.115 49.619 1.00 12.76 184 VAL A C 1
ATOM 1316 O O . VAL A 1 177 ? 15.381 10.347 48.524 1.00 12.64 184 VAL A O 1
ATOM 1320 N N . ASP A 1 178 ? 14.409 8.918 49.953 1.00 12.73 185 ASP A N 1
ATOM 1321 C CA . ASP A 1 178 ? 14.512 7.776 49.047 1.00 13.89 185 ASP A CA 1
ATOM 1322 C C . ASP A 1 178 ? 13.906 8.013 47.671 1.00 14.92 185 ASP A C 1
ATOM 1323 O O . ASP A 1 178 ? 12.894 8.695 47.538 1.00 14.13 185 ASP A O 1
ATOM 1328 N N . HIS A 1 179 ? 14.535 7.446 46.649 1.00 14.19 186 HIS A N 1
ATOM 1329 C CA . HIS A 1 179 ? 14.001 7.538 45.297 1.00 13.42 186 HIS A CA 1
ATOM 1330 C C . HIS A 1 179 ? 13.142 6.284 45.157 1.00 14.52 186 HIS A C 1
ATOM 1331 O O . HIS A 1 179 ? 13.642 5.180 44.979 1.00 12.05 186 HIS A O 1
ATOM 1338 N N . LYS A 1 180 ? 11.839 6.465 45.283 1.00 15.92 187 LYS A N 1
ATOM 1339 C CA . LYS A 1 180 ? 10.892 5.366 45.191 1.00 18.40 187 LYS A CA 1
ATOM 1340 C C . LYS A 1 180 ? 10.094 5.465 43.887 1.00 18.88 187 LYS A C 1
ATOM 1341 O O . LYS A 1 180 ? 9.691 6.549 43.474 1.00 18.18 187 LYS A O 1
ATOM 1347 N N . PRO A 1 181 ? 9.869 4.326 43.224 1.00 19.08 188 PRO A N 1
ATOM 1348 C CA . PRO A 1 181 ? 9.125 4.279 41.963 1.00 20.19 188 PRO A CA 1
ATOM 1349 C C . PRO A 1 181 ? 7.706 4.842 42.011 1.00 18.94 188 PRO A C 1
ATOM 1350 O O . PRO A 1 181 ? 7.172 5.272 40.986 1.00 18.29 188 PRO A O 1
ATOM 1354 N N . ASP A 1 182 ? 7.084 4.841 43.185 1.00 17.67 189 ASP A N 1
ATOM 1355 C CA . ASP A 1 182 ? 5.733 5.382 43.271 1.00 18.47 189 ASP A CA 1
ATOM 1356 C C . ASP A 1 182 ? 5.665 6.889 43.525 1.00 17.81 189 ASP A C 1
ATOM 1357 O O . ASP A 1 182 ? 4.579 7.466 43.508 1.00 18.04 189 ASP A O 1
ATOM 1370 N N . PRO A 1 184 ? 5.246 10.290 42.519 1.00 15.32 191 PRO A N 1
ATOM 1371 C CA . PRO A 1 184 ? 4.655 10.820 41.287 1.00 15.47 191 PRO A CA 1
ATOM 1372 C C . PRO A 1 184 ? 5.594 11.114 40.117 1.00 16.75 191 PRO A C 1
ATOM 1373 O O . PRO A 1 184 ? 5.430 10.546 39.039 1.00 17.45 191 PRO A O 1
ATOM 1377 N N . HIS A 1 185 ? 6.576 11.986 40.305 1.00 17.41 192 HIS A N 1
ATOM 1378 C CA . HIS A 1 185 ? 7.463 12.285 39.193 1.00 17.54 192 HIS A CA 1
ATOM 1379 C C . HIS A 1 185 ? 8.400 11.139 38.799 1.00 17.26 192 HIS A C 1
ATOM 1380 O O . HIS A 1 185 ? 8.816 11.063 37.648 1.00 16.32 192 HIS A O 1
ATOM 1387 N N . GLU A 1 186 ? 8.727 10.243 39.732 1.00 15.52 193 GLU A N 1
ATOM 1388 C CA . GLU A 1 186 ? 9.579 9.097 39.384 1.00 15.08 193 GLU A CA 1
ATOM 1389 C C . GLU A 1 186 ? 8.741 8.180 38.496 1.00 14.69 193 GLU A C 1
ATOM 1390 O O . GLU A 1 186 ? 9.180 7.731 37.431 1.00 13.55 193 GLU A O 1
ATOM 1396 N N . LYS A 1 187 ? 7.522 7.917 38.949 1.00 14.49 194 LYS A N 1
ATOM 1397 C CA . LYS A 1 187 ? 6.591 7.066 38.233 1.00 16.58 194 LYS A CA 1
ATOM 1398 C C . LYS A 1 187 ? 6.365 7.625 36.828 1.00 17.14 194 LYS A C 1
ATOM 1399 O O . LYS A 1 187 ? 6.330 6.884 35.843 1.00 16.41 194 LYS A O 1
ATOM 1405 N N . LEU A 1 188 ? 6.207 8.938 36.745 1.00 16.43 195 LEU A N 1
ATOM 1406 C CA . LEU A 1 188 ? 5.993 9.580 35.457 1.00 18.05 195 LEU A CA 1
ATOM 1407 C C . LEU A 1 188 ? 7.153 9.314 34.514 1.00 17.08 195 LEU A C 1
ATOM 1408 O O . LEU A 1 188 ? 6.950 8.999 33.343 1.00 15.93 195 LEU A O 1
ATOM 1413 N N . ARG A 1 189 ? 8.374 9.429 35.024 1.00 15.18 196 ARG A N 1
ATOM 1414 C CA . ARG A 1 189 ? 9.542 9.203 34.181 1.00 15.51 196 ARG A CA 1
ATOM 1415 C C . ARG A 1 189 ? 9.625 7.754 33.692 1.00 15.19 196 ARG A C 1
ATOM 1416 O O . ARG A 1 189 ? 9.957 7.490 32.525 1.00 10.65 196 ARG A O 1
ATOM 1424 N N . ILE A 1 190 ? 9.316 6.817 34.584 1.00 13.79 197 ILE A N 1
ATOM 1425 C CA . ILE A 1 190 ? 9.378 5.403 34.236 1.00 14.67 197 ILE A CA 1
ATOM 1426 C C . ILE A 1 190 ? 8.412 5.032 33.106 1.00 17.06 197 ILE A C 1
ATOM 1427 O O . ILE A 1 190 ? 8.776 4.292 32.182 1.00 15.27 197 ILE A O 1
ATOM 1440 N N . ARG A 1 192 ? 7.093 7.138 30.907 1.00 19.77 199 ARG A N 1
ATOM 1441 C CA . ARG A 1 192 ? 7.427 7.861 29.683 1.00 22.40 199 ARG A CA 1
ATOM 1442 C C . ARG A 1 192 ? 8.518 7.108 28.939 1.00 20.45 199 ARG A C 1
ATOM 1443 O O . ARG A 1 192 ? 8.586 7.149 27.715 1.00 20.37 199 ARG A O 1
ATOM 1451 N N . ASN A 1 193 ? 9.370 6.417 29.685 1.00 19.00 200 ASN A N 1
ATOM 1452 C CA . ASN A 1 193 ? 10.458 5.678 29.075 1.00 19.44 200 ASN A CA 1
ATOM 1453 C C . ASN A 1 193 ? 10.125 4.213 28.803 1.00 18.44 200 ASN A C 1
ATOM 1454 O O . ASN A 1 193 ? 11.010 3.387 28.603 1.00 18.72 200 ASN A O 1
ATOM 1459 N N . GLY A 1 194 ? 8.836 3.901 28.796 1.00 16.30 201 GLY A N 1
ATOM 1460 C CA . GLY A 1 194 ? 8.407 2.546 28.499 1.00 16.45 201 GLY A CA 1
ATOM 1461 C C . GLY A 1 194 ? 8.507 1.520 29.609 1.00 15.86 201 GLY A C 1
ATOM 1462 O O . GLY A 1 194 ? 8.309 0.339 29.364 1.00 14.12 201 GLY A O 1
ATOM 1463 N N . GLY A 1 195 ? 8.831 1.946 30.824 1.00 15.34 202 GLY A N 1
ATOM 1464 C CA . GLY A 1 195 ? 8.898 0.986 31.912 1.00 14.66 202 GLY A CA 1
ATOM 1465 C C . GLY A 1 195 ? 7.561 1.045 32.615 1.00 15.60 202 GLY A C 1
ATOM 1466 O O . GLY A 1 195 ? 6.639 1.709 32.140 1.00 16.86 202 GLY A O 1
ATOM 1467 N N . SER A 1 196 ? 7.423 0.337 33.725 1.00 14.91 203 SER A N 1
ATOM 1468 C CA . SER A 1 196 ? 6.181 0.401 34.474 1.00 13.77 203 SER A CA 1
ATOM 1469 C C . SER A 1 196 ? 6.517 0.302 35.947 1.00 13.84 203 SER A C 1
ATOM 1470 O O . SER A 1 196 ? 7.620 -0.085 36.316 1.00 11.16 203 SER A O 1
ATOM 1473 N N . VAL A 1 197 ? 5.556 0.675 36.781 1.00 14.80 204 VAL A N 1
ATOM 1474 C CA . VAL A 1 197 ? 5.706 0.606 38.223 1.00 15.47 204 VAL A CA 1
ATOM 1475 C C . VAL A 1 197 ? 4.678 -0.416 38.672 1.00 15.18 204 VAL A C 1
ATOM 1476 O O . VAL A 1 197 ? 3.472 -0.195 38.545 1.00 14.42 204 VAL A O 1
ATOM 1480 N N . GLU A 1 198 ? 5.171 -1.538 39.183 1.00 15.17 205 GLU A N 1
ATOM 1481 C CA . GLU A 1 198 ? 4.321 -2.638 39.609 1.00 14.69 205 GLU A CA 1
ATOM 1482 C C . GLU A 1 198 ? 4.062 -2.693 41.110 1.00 14.95 205 GLU A C 1
ATOM 1483 O O . GLU A 1 198 ? 4.987 -2.620 41.918 1.00 13.73 205 GLU A O 1
ATOM 1489 N N . TYR A 1 199 ? 2.790 -2.821 41.463 1.00 14.22 206 TYR A N 1
ATOM 1490 C CA . TYR A 1 199 ? 2.358 -2.916 42.851 1.00 14.47 206 TYR A CA 1
ATOM 1491 C C . TYR A 1 199 ? 1.882 -4.364 42.984 1.00 14.79 206 TYR A C 1
ATOM 1492 O O . TYR A 1 199 ? 0.770 -4.714 42.587 1.00 14.13 206 TYR A O 1
ATOM 1501 N N . LEU A 1 200 ? 2.742 -5.211 43.531 1.00 15.42 207 LEU A N 1
ATOM 1502 C CA . LEU A 1 200 ? 2.423 -6.621 43.652 1.00 16.52 207 LEU A CA 1
ATOM 1503 C C . LEU A 1 200 ? 1.553 -6.984 44.860 1.00 17.09 207 LEU A C 1
ATOM 1504 O O . LEU A 1 200 ? 1.565 -6.310 45.891 1.00 16.82 207 LEU A O 1
ATOM 1509 N N . HIS A 1 201 ? 0.788 -8.060 44.695 1.00 18.95 208 HIS A N 1
ATOM 1510 C CA . HIS A 1 201 ? -0.129 -8.572 45.715 1.00 20.22 208 HIS A CA 1
ATOM 1511 C C . HIS A 1 201 ? 0.532 -8.624 47.095 1.00 20.27 208 HIS A C 1
ATOM 1512 O O . HIS A 1 201 ? 1.631 -9.154 47.242 1.00 18.30 208 HIS A O 1
ATOM 1519 N N . ASN A 1 202 ? -0.151 -8.063 48.094 1.00 21.03 209 ASN A N 1
ATOM 1520 C CA . ASN A 1 202 ? 0.341 -8.021 49.473 1.00 22.49 209 ASN A CA 1
ATOM 1521 C C . ASN A 1 202 ? 1.580 -7.158 49.656 1.00 22.13 209 ASN A C 1
ATOM 1522 O O . ASN A 1 202 ? 2.181 -7.166 50.725 1.00 22.68 209 ASN A O 1
ATOM 1527 N N . HIS A 1 203 ? 1.975 -6.430 48.620 1.00 19.89 210 HIS A N 1
ATOM 1528 C CA . HIS A 1 203 ? 3.150 -5.573 48.720 1.00 21.37 210 HIS A CA 1
ATOM 1529 C C . HIS A 1 203 ? 2.895 -4.206 48.100 1.00 19.95 210 HIS A C 1
ATOM 1530 O O . HIS A 1 203 ? 3.798 -3.584 47.534 1.00 21.30 210 HIS A O 1
ATOM 1537 N N . ASN A 1 204 ? 1.656 -3.748 48.225 1.00 17.40 211 ASN A N 1
ATOM 1538 C CA . ASN A 1 204 ? 1.228 -2.470 47.669 1.00 18.42 211 ASN A CA 1
ATOM 1539 C C . ASN A 1 204 ? 2.103 -1.284 48.066 1.00 18.46 211 ASN A C 1
ATOM 1540 O O . ASN A 1 204 ? 2.207 -0.301 47.322 1.00 18.04 211 ASN A O 1
ATOM 1545 N N . ASN A 1 205 ? 2.734 -1.386 49.232 1.00 17.36 212 ASN A N 1
ATOM 1546 C CA . ASN A 1 205 ? 3.577 -0.320 49.751 1.00 20.00 212 ASN A CA 1
ATOM 1547 C C . ASN A 1 205 ? 5.018 -0.305 49.243 1.00 20.62 212 ASN A C 1
ATOM 1548 O O . ASN A 1 205 ? 5.730 0.679 49.441 1.00 20.68 212 ASN A O 1
ATOM 1553 N N . LYS A 1 206 ? 5.456 -1.381 48.597 1.00 19.36 213 LYS A N 1
ATOM 1554 C CA . LYS A 1 206 ? 6.818 -1.423 48.068 1.00 20.44 213 LYS A CA 1
ATOM 1555 C C . LYS A 1 206 ? 6.828 -1.782 46.586 1.00 17.47 213 LYS A C 1
ATOM 1556 O O . LYS A 1 206 ? 7.306 -2.848 46.196 1.00 16.35 213 LYS A O 1
ATOM 1562 N N . PRO A 1 207 ? 6.286 -0.892 45.740 1.00 16.72 214 PRO A N 1
ATOM 1563 C CA . PRO A 1 207 ? 6.242 -1.132 44.295 1.00 14.96 214 PRO A CA 1
ATOM 1564 C C . PRO A 1 207 ? 7.629 -1.288 43.661 1.00 14.19 214 PRO A C 1
ATOM 1565 O O . PRO A 1 207 ? 8.648 -0.872 44.226 1.00 9.69 214 PRO A O 1
ATOM 1569 N N . PHE A 1 208 ? 7.648 -1.894 42.479 1.00 14.02 215 PHE A N 1
ATOM 1570 C CA . PHE A 1 208 ? 8.882 -2.153 41.743 1.00 14.36 215 PHE A CA 1
ATOM 1571 C C . PHE A 1 208 ? 8.924 -1.390 40.429 1.00 14.10 215 PHE A C 1
ATOM 1572 O O . PHE A 1 208 ? 7.880 -1.087 39.855 1.00 12.41 215 PHE A O 1
ATOM 1580 N N . ILE A 1 209 ? 10.132 -1.069 39.968 1.00 13.04 216 ILE A N 1
ATOM 1581 C CA . ILE A 1 209 ? 10.289 -0.443 38.667 1.00 12.55 216 ILE A CA 1
ATOM 1582 C C . ILE A 1 209 ? 10.545 -1.658 37.788 1.00 13.81 216 ILE A C 1
ATOM 1583 O O . ILE A 1 209 ? 11.421 -2.470 38.082 1.00 16.27 216 ILE A O 1
ATOM 1588 N N . ARG A 1 210 ? 9.767 -1.802 36.728 1.00 14.20 217 ARG A N 1
ATOM 1589 C CA . ARG A 1 210 ? 9.909 -2.939 35.835 1.00 15.94 217 ARG A CA 1
ATOM 1590 C C . ARG A 1 210 ? 10.164 -2.490 34.403 1.00 17.01 217 ARG A C 1
ATOM 1591 O O . ARG A 1 210 ? 9.482 -1.599 33.897 1.00 17.35 217 ARG A O 1
ATOM 1599 N N . GLY A 1 211 ? 11.145 -3.112 33.756 1.00 16.79 218 GLY A N 1
ATOM 1600 C CA . GLY A 1 211 ? 11.470 -2.763 32.380 1.00 17.16 218 GLY A CA 1
ATOM 1601 C C . GLY A 1 211 ? 10.366 -3.102 31.391 1.00 17.14 218 GLY A C 1
ATOM 1602 O O . GLY A 1 211 ? 9.492 -3.924 31.675 1.00 17.08 218 GLY A O 1
ATOM 1603 N N . GLY A 1 212 ? 10.408 -2.471 30.222 1.00 18.30 219 GLY A N 1
ATOM 1604 C CA . GLY A 1 212 ? 9.398 -2.721 29.207 1.00 18.64 219 GLY A CA 1
ATOM 1605 C C . GLY A 1 212 ? 9.512 -4.089 28.565 1.00 20.34 219 GLY A C 1
ATOM 1606 O O . GLY A 1 212 ? 8.559 -4.580 27.955 1.00 19.86 219 GLY A O 1
ATOM 1607 N N . ASP A 1 213 ? 10.678 -4.712 28.702 1.00 19.60 220 ASP A N 1
ATOM 1608 C CA . ASP A 1 213 ? 10.919 -6.025 28.119 1.00 18.01 220 ASP A CA 1
ATOM 1609 C C . ASP A 1 213 ? 10.773 -7.147 29.146 1.00 17.56 220 ASP A C 1
ATOM 1610 O O . ASP A 1 213 ? 11.002 -8.317 28.836 1.00 14.90 220 ASP A O 1
ATOM 1615 N N . PHE A 1 214 ? 10.371 -6.788 30.361 1.00 17.30 221 PHE A N 1
ATOM 1616 C CA . PHE A 1 214 ? 10.221 -7.766 31.435 1.00 17.51 221 PHE A CA 1
ATOM 1617 C C . PHE A 1 214 ? 9.362 -8.960 31.068 1.00 17.45 221 PHE A C 1
ATOM 1618 O O . PHE A 1 214 ? 9.773 -10.109 31.227 1.00 15.46 221 PHE A O 1
ATOM 1626 N N . SER A 1 215 ? 8.159 -8.684 30.583 1.00 19.24 222 SER A N 1
ATOM 1627 C CA . SER A 1 215 ? 7.234 -9.749 30.228 1.00 22.41 222 SER A CA 1
ATOM 1628 C C . SER A 1 215 ? 7.801 -10.673 29.157 1.00 21.85 222 SER A C 1
ATOM 1629 O O . SER A 1 215 ? 7.737 -11.892 29.282 1.00 20.93 222 SER A O 1
ATOM 1632 N N . PHE A 1 216 ? 8.364 -10.098 28.103 1.00 23.95 223 PHE A N 1
ATOM 1633 C CA . PHE A 1 216 ? 8.925 -10.925 27.045 1.00 26.12 223 PHE A CA 1
ATOM 1634 C C . PHE A 1 216 ? 10.099 -11.764 27.530 1.00 25.85 223 PHE A C 1
ATOM 1635 O O . PHE A 1 216 ? 10.208 -12.943 27.188 1.00 26.01 223 PHE A O 1
ATOM 1643 N N . ARG A 1 217 ? 10.970 -11.173 28.337 1.00 24.99 224 ARG A N 1
ATOM 1644 C CA . ARG A 1 217 ? 12.113 -11.917 28.843 1.00 26.23 224 ARG A CA 1
ATOM 1645 C C . ARG A 1 217 ? 11.668 -12.980 29.835 1.00 28.03 224 ARG A C 1
ATOM 1646 O O . ARG A 1 217 ? 12.327 -14.012 29.991 1.00 27.84 224 ARG A O 1
ATOM 1654 N N . LYS A 1 218 ? 10.537 -12.732 30.492 1.00 29.56 225 LYS A N 1
ATOM 1655 C CA . LYS A 1 218 ? 10.007 -13.671 31.468 1.00 30.96 225 LYS A CA 1
ATOM 1656 C C . LYS A 1 218 ? 9.389 -14.875 30.757 1.00 31.41 225 LYS A C 1
ATOM 1657 O O . LYS A 1 218 ? 9.510 -16.008 31.224 1.00 30.43 225 LYS A O 1
ATOM 1663 N N . SER A 1 219 ? 8.736 -14.632 29.624 1.00 32.25 226 SER A N 1
ATOM 1664 C CA . SER A 1 219 ? 8.118 -15.719 28.869 1.00 34.04 226 SER A CA 1
ATOM 1665 C C . SER A 1 219 ? 9.204 -16.542 28.182 1.00 35.51 226 SER A C 1
ATOM 1666 O O . SER A 1 219 ? 9.035 -17.738 27.934 1.00 36.36 226 SER A O 1
ATOM 1669 N N . ARG A 1 220 ? 10.323 -15.895 27.875 1.00 36.11 227 ARG A N 1
ATOM 1670 C CA . ARG A 1 220 ? 11.432 -16.575 27.222 1.00 37.22 227 ARG A CA 1
ATOM 1671 C C . ARG A 1 220 ? 12.137 -17.487 28.223 1.00 37.07 227 ARG A C 1
ATOM 1672 O O . ARG A 1 220 ? 13.188 -18.057 27.934 1.00 38.11 227 ARG A O 1
ATOM 1680 N N . GLY A 1 221 ? 11.552 -17.618 29.409 1.00 37.31 228 GLY A N 1
ATOM 1681 C CA . GLY A 1 221 ? 12.139 -18.465 30.433 1.00 35.86 228 GLY A CA 1
ATOM 1682 C C . GLY A 1 221 ? 13.360 -17.856 31.094 1.00 35.56 228 GLY A C 1
ATOM 1683 O O . GLY A 1 221 ? 14.082 -18.539 31.825 1.00 37.07 228 GLY A O 1
ATOM 1684 N N . GLU A 1 222 ? 13.602 -16.573 30.839 1.00 33.75 229 GLU A N 1
ATOM 1685 C CA . GLU A 1 222 ? 14.741 -15.886 31.436 1.00 32.30 229 GLU A CA 1
ATOM 1686 C C . GLU A 1 222 ? 14.369 -15.344 32.816 1.00 31.00 229 GLU A C 1
ATOM 1687 O O . GLU A 1 222 ? 13.294 -15.641 33.351 1.00 28.97 229 GLU A O 1
ATOM 1693 N N . GLN A 1 223 ? 15.255 -14.529 33.376 1.00 27.70 230 GLN A N 1
ATOM 1694 C CA . GLN A 1 223 ? 15.024 -13.953 34.690 1.00 26.50 230 GLN A CA 1
ATOM 1695 C C . GLN A 1 223 ? 15.192 -12.435 34.748 1.00 23.36 230 GLN A C 1
ATOM 1696 O O . GLN A 1 223 ? 16.157 -11.933 35.320 1.00 20.59 230 GLN A O 1
ATOM 1702 N N . PRO A 1 224 ? 14.251 -11.686 34.148 1.00 20.57 231 PRO A N 1
ATOM 1703 C CA . PRO A 1 224 ? 14.331 -10.222 34.165 1.00 20.58 231 PRO A CA 1
ATOM 1704 C C . PRO A 1 224 ? 14.217 -9.760 35.620 1.00 18.94 231 PRO A C 1
ATOM 1705 O O . PRO A 1 224 ? 13.511 -10.385 36.416 1.00 18.20 231 PRO A O 1
ATOM 1717 N N . GLN A 1 226 ? 13.788 -6.631 38.799 1.00 17.28 233 GLN A N 1
ATOM 1718 C CA . GLN A 1 226 ? 13.082 -5.426 39.222 1.00 18.12 233 GLN A CA 1
ATOM 1719 C C . GLN A 1 226 ? 13.787 -4.804 40.425 1.00 17.49 233 GLN A C 1
ATOM 1720 O O . GLN A 1 226 ? 14.546 -5.466 41.120 1.00 16.74 233 GLN A O 1
ATOM 1726 N N . LEU A 1 227 ? 13.519 -3.529 40.671 1.00 17.21 234 LEU A N 1
ATOM 1727 C CA . LEU A 1 227 ? 14.120 -2.829 41.798 1.00 17.38 234 LEU A CA 1
ATOM 1728 C C . LEU A 1 227 ? 13.040 -2.059 42.535 1.00 16.39 234 LEU A C 1
ATOM 1729 O O . LEU A 1 227 ? 12.020 -1.687 41.953 1.00 15.43 234 LEU A O 1
ATOM 1734 N N . GLN A 1 228 ? 13.256 -1.824 43.822 1.00 17.47 235 GLN A N 1
ATOM 1735 C CA . GLN A 1 228 ? 12.282 -1.082 44.601 1.00 18.67 235 GLN A CA 1
ATOM 1736 C C . GLN A 1 228 ? 12.684 0.373 44.822 1.00 17.92 235 GLN A C 1
ATOM 1737 O O . GLN A 1 228 ? 12.112 1.068 45.651 1.00 17.96 235 GLN A O 1
ATOM 1743 N N . TYR A 1 229 ? 13.689 0.818 44.075 1.00 17.74 236 TYR A N 1
ATOM 1744 C CA . TYR A 1 229 ? 14.114 2.211 44.105 1.00 18.09 236 TYR A CA 1
ATOM 1745 C C . TYR A 1 229 ? 14.276 2.628 42.641 1.00 17.76 236 TYR A C 1
ATOM 1746 O O . TYR A 1 229 ? 14.640 1.810 41.787 1.00 17.02 236 TYR A O 1
ATOM 1755 N N . SER A 1 230 ? 13.992 3.893 42.356 1.00 15.81 237 SER A N 1
ATOM 1756 C CA . SER A 1 230 ? 14.016 4.411 40.987 1.00 15.54 237 SER A CA 1
ATOM 1757 C C . SER A 1 230 ? 15.274 5.100 40.446 1.00 15.71 237 SER A C 1
ATOM 1758 O O . SER A 1 230 ? 15.284 5.568 39.300 1.00 13.52 237 SER A O 1
ATOM 1761 N N . ARG A 1 231 ? 16.315 5.191 41.266 1.00 14.32 238 ARG A N 1
ATOM 1762 C CA . ARG A 1 231 ? 17.573 5.796 40.839 1.00 14.81 238 ARG A CA 1
ATOM 1763 C C . ARG A 1 231 ? 18.691 4.937 41.404 1.00 13.52 238 ARG A C 1
ATOM 1764 O O . ARG A 1 231 ? 18.592 4.447 42.530 1.00 13.26 238 ARG A O 1
ATOM 1772 N N . ALA A 1 232 ? 19.743 4.737 40.620 1.00 13.74 239 ALA A N 1
ATOM 1773 C CA . ALA A 1 232 ? 20.841 3.899 41.069 1.00 13.67 239 ALA A CA 1
ATOM 1774 C C . ALA A 1 232 ? 21.992 3.800 40.086 1.00 14.12 239 ALA A C 1
ATOM 1775 O O . ALA A 1 232 ? 21.898 4.236 38.931 1.00 12.29 239 ALA A O 1
ATOM 1777 N N . PHE A 1 233 ? 23.090 3.233 40.571 1.00 10.81 240 PHE A N 1
ATOM 1778 C CA . PHE A 1 233 ? 24.253 2.989 39.736 1.00 13.86 240 PHE A CA 1
ATOM 1779 C C . PHE A 1 233 ? 23.980 1.614 39.124 1.00 13.58 240 PHE A C 1
ATOM 1780 O O . PHE A 1 233 ? 23.402 0.750 39.776 1.00 13.23 240 PHE A O 1
ATOM 1788 N N . GLY A 1 234 ? 24.388 1.405 37.879 1.00 15.15 241 GLY A N 1
ATOM 1789 C CA . GLY A 1 234 ? 24.174 0.106 37.270 1.00 13.15 241 GLY A CA 1
ATOM 1790 C C . GLY A 1 234 ? 22.777 -0.097 36.715 1.00 12.66 241 GLY A C 1
ATOM 1791 O O . GLY A 1 234 ? 22.199 0.820 36.141 1.00 13.03 241 GLY A O 1
ATOM 1792 N N . GLY A 1 235 ? 22.231 -1.298 36.876 1.00 11.47 242 GLY A N 1
ATOM 1793 C CA . GLY A 1 235 ? 20.910 -1.567 36.346 1.00 12.38 242 GLY A CA 1
ATOM 1794 C C . GLY A 1 235 ? 20.906 -1.355 34.837 1.00 13.87 242 GLY A C 1
ATOM 1795 O O . GLY A 1 235 ? 19.983 -0.752 34.285 1.00 14.19 242 GLY A O 1
ATOM 1796 N N . LYS A 1 236 ? 21.936 -1.864 34.166 1.00 13.64 243 LYS A N 1
ATOM 1797 C CA . LYS A 1 236 ? 22.059 -1.711 32.713 1.00 16.27 243 LYS A CA 1
ATOM 1798 C C . LYS A 1 236 ? 20.744 -1.860 31.950 1.00 15.31 243 LYS A C 1
ATOM 1799 O O . LYS A 1 236 ? 20.341 -0.959 31.216 1.00 15.41 243 LYS A O 1
ATOM 1805 N N . ASP A 1 237 ? 20.066 -2.983 32.135 1.00 16.63 244 ASP A N 1
ATOM 1806 C CA . ASP A 1 237 ? 18.818 -3.225 31.418 1.00 18.03 244 ASP A CA 1
ATOM 1807 C C . ASP A 1 237 ? 17.562 -2.547 31.968 1.00 17.80 244 ASP A C 1
ATOM 1808 O O . ASP A 1 237 ? 16.441 -2.967 31.676 1.00 18.80 244 ASP A O 1
ATOM 1813 N N . LEU A 1 238 ? 17.757 -1.493 32.753 1.00 18.22 245 LEU A N 1
ATOM 1814 C CA . LEU A 1 238 ? 16.645 -0.715 33.298 1.00 18.87 245 LEU A CA 1
ATOM 1815 C C . LEU A 1 238 ? 16.913 0.771 33.060 1.00 19.77 245 LEU A C 1
ATOM 1816 O O . LEU A 1 238 ? 16.005 1.605 33.133 1.00 21.61 245 LEU A O 1
ATOM 1821 N N . LYS A 1 239 ? 18.166 1.097 32.757 1.00 18.93 246 LYS A N 1
ATOM 1822 C CA . LYS A 1 239 ? 18.565 2.484 32.528 1.00 21.12 246 LYS A CA 1
ATOM 1823 C C . LYS A 1 239 ? 17.837 3.131 31.346 1.00 21.55 246 LYS A C 1
ATOM 1824 O O . LYS A 1 239 ? 17.815 4.360 31.222 1.00 22.52 246 LYS A O 1
ATOM 1838 N N . TYR A 1 241 ? 14.645 2.353 30.808 1.00 18.37 248 TYR A N 1
ATOM 1839 C CA . TYR A 1 241 ? 13.238 2.293 31.192 1.00 18.21 248 TYR A CA 1
ATOM 1840 C C . TYR A 1 241 ? 12.869 3.143 32.409 1.00 17.32 248 TYR A C 1
ATOM 1841 O O . TYR A 1 241 ? 11.917 2.825 33.115 1.00 19.20 248 TYR A O 1
ATOM 1850 N N . GLY A 1 242 ? 13.611 4.213 32.665 1.00 16.13 249 GLY A N 1
ATOM 1851 C CA . GLY A 1 242 ? 13.281 5.050 33.803 1.00 14.32 249 GLY A CA 1
ATOM 1852 C C . GLY A 1 242 ? 14.247 5.062 34.975 1.00 14.15 249 GLY A C 1
ATOM 1853 O O . GLY A 1 242 ? 14.188 5.973 35.799 1.00 14.45 249 GLY A O 1
ATOM 1854 N N . LEU A 1 243 ? 15.120 4.062 35.083 1.00 13.37 250 LEU A N 1
ATOM 1855 C CA . LEU A 1 243 ? 16.089 4.046 36.184 1.00 14.18 250 LEU A CA 1
ATOM 1856 C C . LEU A 1 243 ? 17.100 5.165 35.882 1.00 14.41 250 LEU A C 1
ATOM 1857 O O . LEU A 1 243 ? 17.826 5.107 34.889 1.00 15.30 250 LEU A O 1
ATOM 1862 N N . SER A 1 244 ? 17.141 6.174 36.742 1.00 14.57 251 SER A N 1
ATOM 1863 C CA . SER A 1 244 ? 18.021 7.327 36.555 1.00 13.86 251 SER A CA 1
ATOM 1864 C C . SER A 1 244 ? 19.310 7.323 37.382 1.00 13.60 251 SER A C 1
ATOM 1865 O O . SER A 1 244 ? 19.388 6.680 38.434 1.00 11.21 251 SER A O 1
ATOM 1868 N N . ASN A 1 245 ? 20.322 8.042 36.898 1.00 13.70 252 ASN A N 1
ATOM 1869 C CA . ASN A 1 245 ? 21.584 8.163 37.623 1.00 15.16 252 ASN A CA 1
ATOM 1870 C C . ASN A 1 245 ? 21.747 9.609 38.091 1.00 16.90 252 ASN A C 1
ATOM 1871 O O . ASN A 1 245 ? 22.824 10.019 38.518 1.00 16.79 252 ASN A O 1
ATOM 1876 N N . GLN A 1 246 ? 20.663 10.375 37.992 1.00 17.03 253 GLN A N 1
ATOM 1877 C CA . GLN A 1 246 ? 20.640 11.772 38.421 1.00 18.38 253 GLN A CA 1
ATOM 1878 C C . GLN A 1 246 ? 20.522 11.791 39.940 1.00 17.96 253 GLN A C 1
ATOM 1879 O O . GLN A 1 246 ? 19.516 11.359 40.490 1.00 19.03 253 GLN A O 1
ATOM 1885 N N . PRO A 1 247 ? 21.557 12.274 40.640 1.00 18.69 254 PRO A N 1
ATOM 1886 C CA . PRO A 1 247 ? 21.465 12.301 42.102 1.00 18.44 254 PRO A CA 1
ATOM 1887 C C . PRO A 1 247 ? 20.781 13.559 42.607 1.00 18.11 254 PRO A C 1
ATOM 1888 O O . PRO A 1 247 ? 20.722 14.564 41.902 1.00 17.55 254 PRO A O 1
ATOM 1892 N N . ASP A 1 248 ? 20.226 13.495 43.810 1.00 18.64 255 ASP A N 1
ATOM 1893 C CA . ASP A 1 248 ? 19.657 14.701 44.403 1.00 21.07 255 ASP A CA 1
ATOM 1894 C C . ASP A 1 248 ? 20.879 15.191 45.165 1.00 19.92 255 ASP A C 1
ATOM 1895 O O . ASP A 1 248 ? 21.575 14.392 45.794 1.00 20.78 255 ASP A O 1
ATOM 1900 N N . VAL A 1 249 ? 21.174 16.480 45.084 1.00 20.05 256 VAL A N 1
ATOM 1901 C CA . VAL A 1 249 ? 22.342 17.009 45.770 1.00 17.99 256 VAL A CA 1
ATOM 1902 C C . VAL A 1 249 ? 21.939 18.108 46.735 1.00 18.42 256 VAL A C 1
ATOM 1903 O O . VAL A 1 249 ? 21.055 18.913 46.437 1.00 19.48 256 VAL A O 1
ATOM 1907 N N . ARG A 1 250 ? 22.592 18.123 47.893 1.00 18.61 257 ARG A N 1
ATOM 1908 C CA . ARG A 1 250 ? 22.329 19.104 48.941 1.00 19.49 257 ARG A CA 1
ATOM 1909 C C . ARG A 1 250 ? 23.630 19.499 49.639 1.00 20.14 257 ARG A C 1
ATOM 1910 O O . ARG A 1 250 ? 24.360 18.644 50.146 1.00 19.07 257 ARG A O 1
ATOM 1918 N N . VAL A 1 251 ? 23.924 20.797 49.650 1.00 20.22 258 VAL A N 1
ATOM 1919 C CA . VAL A 1 251 ? 25.126 21.295 50.299 1.00 19.47 258 VAL A CA 1
ATOM 1920 C C . VAL A 1 251 ? 24.755 21.943 51.634 1.00 20.27 258 VAL A C 1
ATOM 1921 O O . VAL A 1 251 ? 23.961 22.879 51.685 1.00 18.79 258 VAL A O 1
ATOM 1925 N N . VAL A 1 252 ? 25.335 21.433 52.710 1.00 19.75 259 VAL A N 1
ATOM 1926 C CA . VAL A 1 252 ? 25.067 21.955 54.038 1.00 22.52 259 VAL A CA 1
ATOM 1927 C C . VAL A 1 252 ? 26.338 22.527 54.656 1.00 23.85 259 VAL A C 1
ATOM 1928 O O . VAL A 1 252 ? 27.428 21.986 54.460 1.00 24.27 259 VAL A O 1
ATOM 1932 N N . ARG A 1 253 ? 26.200 23.638 55.376 1.00 24.08 260 ARG A N 1
ATOM 1933 C CA . ARG A 1 253 ? 27.344 24.246 56.050 1.00 25.30 260 ARG A CA 1
ATOM 1934 C C . ARG A 1 253 ? 27.556 23.501 57.358 1.00 25.21 260 ARG A C 1
ATOM 1935 O O . ARG A 1 253 ? 26.609 23.306 58.120 1.00 27.06 260 ARG A O 1
ATOM 1943 N N . VAL A 1 254 ? 28.782 23.071 57.621 1.00 24.17 261 VAL A N 1
ATOM 1944 C CA . VAL A 1 254 ? 29.055 22.389 58.872 1.00 23.77 261 VAL A CA 1
ATOM 1945 C C . VAL A 1 254 ? 29.217 23.487 59.922 1.00 25.45 261 VAL A C 1
ATOM 1946 O O . VAL A 1 254 ? 30.183 24.247 59.887 1.00 25.80 261 VAL A O 1
ATOM 1950 N N . THR A 1 255 ? 28.264 23.588 60.842 1.00 25.61 262 THR A N 1
ATOM 1951 C CA . THR A 1 255 ? 28.335 24.608 61.881 1.00 24.66 262 THR A CA 1
ATOM 1952 C C . THR A 1 255 ? 28.909 24.025 63.169 1.00 24.88 262 THR A C 1
ATOM 1953 O O . THR A 1 255 ? 29.053 22.809 63.303 1.00 22.66 262 THR A O 1
ATOM 1957 N N . PRO A 1 256 ? 29.242 24.889 64.139 1.00 24.01 263 PRO A N 1
ATOM 1958 C CA . PRO A 1 256 ? 29.796 24.415 65.410 1.00 26.56 263 PRO A CA 1
ATOM 1959 C C . PRO A 1 256 ? 28.884 23.403 66.105 1.00 25.60 263 PRO A C 1
ATOM 1960 O O . PRO A 1 256 ? 29.353 22.553 66.859 1.00 26.74 263 PRO A O 1
ATOM 1964 N N . GLN A 1 257 ? 27.583 23.501 65.843 1.00 26.43 264 GLN A N 1
ATOM 1965 C CA . GLN A 1 257 ? 26.602 22.604 66.451 1.00 27.02 264 GLN A CA 1
ATOM 1966 C C . GLN A 1 257 ? 26.495 21.242 65.775 1.00 26.45 264 GLN A C 1
ATOM 1967 O O . GLN A 1 257 ? 25.941 20.302 66.354 1.00 25.56 264 GLN A O 1
ATOM 1973 N N . HIS A 1 258 ? 27.000 21.127 64.550 1.00 26.55 265 HIS A N 1
ATOM 1974 C CA . HIS A 1 258 ? 26.947 19.844 63.856 1.00 26.42 265 HIS A CA 1
ATOM 1975 C C . HIS A 1 258 ? 27.817 18.833 64.599 1.00 26.48 265 HIS A C 1
ATOM 1976 O O . HIS A 1 258 ? 29.029 19.017 64.745 1.00 27.16 265 HIS A O 1
ATOM 1983 N N . ARG A 1 259 ? 27.184 17.765 65.075 1.00 24.86 266 ARG A N 1
ATOM 1984 C CA . ARG A 1 259 ? 27.872 16.752 65.864 1.00 23.30 266 ARG A CA 1
ATOM 1985 C C . ARG A 1 259 ? 28.209 15.446 65.164 1.00 23.21 266 ARG A C 1
ATOM 1986 O O . ARG A 1 259 ? 29.309 14.916 65.325 1.00 20.47 266 ARG A O 1
ATOM 1994 N N . VAL A 1 260 ? 27.273 14.911 64.394 1.00 20.26 267 VAL A N 1
ATOM 1995 C CA . VAL A 1 260 ? 27.542 13.640 63.752 1.00 20.49 267 VAL A CA 1
ATOM 1996 C C . VAL A 1 260 ? 26.744 13.393 62.478 1.00 20.57 267 VAL A C 1
ATOM 1997 O O . VAL A 1 260 ? 25.599 13.817 62.344 1.00 19.28 267 VAL A O 1
ATOM 2009 N N . ILE A 1 262 ? 25.769 10.219 59.747 1.00 18.59 269 ILE A N 1
ATOM 2010 C CA . ILE A 1 262 ? 25.744 8.767 59.643 1.00 17.48 269 ILE A CA 1
ATOM 2011 C C . ILE A 1 262 ? 25.309 8.330 58.253 1.00 17.97 269 ILE A C 1
ATOM 2012 O O . ILE A 1 262 ? 24.190 8.620 57.822 1.00 17.56 269 ILE A O 1
ATOM 2017 N N . LEU A 1 263 ? 26.201 7.648 57.547 1.00 16.56 270 LEU A N 1
ATOM 2018 C CA . LEU A 1 263 ? 25.871 7.137 56.226 1.00 16.30 270 LEU A CA 1
ATOM 2019 C C . LEU A 1 263 ? 25.602 5.653 56.443 1.00 15.37 270 LEU A C 1
ATOM 2020 O O . LEU A 1 263 ? 26.418 4.956 57.050 1.00 18.41 270 LEU A O 1
ATOM 2025 N N . ALA A 1 264 ? 24.461 5.169 55.965 1.00 13.31 271 ALA A N 1
ATOM 2026 C CA . ALA A 1 264 ? 24.121 3.766 56.150 1.00 14.44 271 ALA A CA 1
ATOM 2027 C C . ALA A 1 264 ? 23.130 3.226 55.119 1.00 12.47 271 ALA A C 1
ATOM 2028 O O . ALA A 1 264 ? 22.398 3.980 54.476 1.00 11.95 271 ALA A O 1
ATOM 2030 N N . THR A 1 265 ? 23.115 1.909 54.965 1.00 14.28 272 THR A N 1
ATOM 2031 C CA . THR A 1 265 ? 22.197 1.259 54.036 1.00 14.28 272 THR A CA 1
ATOM 2032 C C . THR A 1 265 ? 20.854 1.039 54.728 1.00 15.64 272 THR A C 1
ATOM 2033 O O . THR A 1 265 ? 20.737 1.234 55.950 1.00 14.92 272 THR A O 1
ATOM 2037 N N . ASP A 1 266 ? 19.847 0.629 53.956 1.00 16.34 273 ASP A N 1
ATOM 2038 C CA . ASP A 1 266 ? 18.524 0.395 54.517 1.00 14.93 273 ASP A CA 1
ATOM 2039 C C . ASP A 1 266 ? 18.559 -0.753 55.505 1.00 15.21 273 ASP A C 1
ATOM 2040 O O . ASP A 1 266 ? 17.613 -0.969 56.258 1.00 13.36 273 ASP A O 1
ATOM 2045 N N . GLY A 1 267 ? 19.668 -1.486 55.505 1.00 16.65 274 GLY A N 1
ATOM 2046 C CA . GLY A 1 267 ? 19.827 -2.587 56.442 1.00 13.10 274 GLY A CA 1
ATOM 2047 C C . GLY A 1 267 ? 19.758 -2.027 57.855 1.00 14.89 274 GLY A C 1
ATOM 2048 O O . GLY A 1 267 ? 19.438 -2.740 58.817 1.00 13.74 274 GLY A O 1
ATOM 2049 N N . LEU A 1 268 ? 20.072 -0.739 57.979 1.00 14.01 275 LEU A N 1
ATOM 2050 C CA . LEU A 1 268 ? 20.008 -0.049 59.263 1.00 14.24 275 LEU A CA 1
ATOM 2051 C C . LEU A 1 268 ? 18.708 0.748 59.403 1.00 14.55 275 LEU A C 1
ATOM 2052 O O . LEU A 1 268 ? 18.020 0.665 60.421 1.00 15.23 275 LEU A O 1
ATOM 2057 N N . TRP A 1 269 ? 18.373 1.515 58.369 1.00 14.38 276 TRP A N 1
ATOM 2058 C CA . TRP A 1 269 ? 17.195 2.375 58.399 1.00 14.90 276 TRP A CA 1
ATOM 2059 C C . TRP A 1 269 ? 15.832 1.685 58.396 1.00 14.82 276 TRP A C 1
ATOM 2060 O O . TRP A 1 269 ? 14.864 2.241 58.896 1.00 12.61 276 TRP A O 1
ATOM 2071 N N . ASP A 1 270 ? 15.738 0.490 57.833 1.00 15.24 277 ASP A N 1
ATOM 2072 C CA . ASP A 1 270 ? 14.449 -0.186 57.848 1.00 18.23 277 ASP A CA 1
ATOM 2073 C C . ASP A 1 270 ? 14.068 -0.498 59.294 1.00 17.97 277 ASP A C 1
ATOM 2074 O O . ASP A 1 270 ? 12.900 -0.711 59.607 1.00 15.71 277 ASP A O 1
ATOM 2079 N N . VAL A 1 271 ? 15.061 -0.487 60.179 1.00 18.18 278 VAL A N 1
ATOM 2080 C CA . VAL A 1 271 ? 14.816 -0.762 61.588 1.00 19.87 278 VAL A CA 1
ATOM 2081 C C . VAL A 1 271 ? 14.883 0.468 62.496 1.00 20.83 278 VAL A C 1
ATOM 2082 O O . VAL A 1 271 ? 13.987 0.692 63.318 1.00 19.09 278 VAL A O 1
ATOM 2094 N N . SER A 1 273 ? 15.244 4.716 63.347 1.00 17.59 280 SER A N 1
ATOM 2095 C CA . SER A 1 273 ? 14.900 6.071 62.885 1.00 17.59 280 SER A CA 1
ATOM 2096 C C . SER A 1 273 ? 16.172 6.920 62.975 1.00 14.87 280 SER A C 1
ATOM 2097 O O . SER A 1 273 ? 17.141 6.511 63.606 1.00 13.44 280 SER A O 1
ATOM 2100 N N . ALA A 1 274 ? 16.161 8.101 62.365 1.00 13.98 281 ALA A N 1
ATOM 2101 C CA . ALA A 1 274 ? 17.334 8.975 62.393 1.00 13.87 281 ALA A CA 1
ATOM 2102 C C . ALA A 1 274 ? 17.742 9.304 63.831 1.00 14.92 281 ALA A C 1
ATOM 2103 O O . ALA A 1 274 ? 18.914 9.185 64.198 1.00 13.63 281 ALA A O 1
ATOM 2105 N N . ALA A 1 275 ? 16.768 9.705 64.645 1.00 14.06 282 ALA A N 1
ATOM 2106 C CA . ALA A 1 275 ? 17.035 10.039 66.044 1.00 16.28 282 ALA A CA 1
ATOM 2107 C C . ALA A 1 275 ? 17.607 8.846 66.814 1.00 17.16 282 ALA A C 1
ATOM 2108 O O . ALA A 1 275 ? 18.531 9.004 67.611 1.00 17.53 282 ALA A O 1
ATOM 2110 N N . GLN A 1 276 ? 17.071 7.652 66.576 1.00 16.95 283 GLN A N 1
ATOM 2111 C CA . GLN A 1 276 ? 17.574 6.463 67.265 1.00 16.88 283 GLN A CA 1
ATOM 2112 C C . GLN A 1 276 ? 19.026 6.179 66.899 1.00 18.61 283 GLN A C 1
ATOM 2113 O O . GLN A 1 276 ? 19.839 5.827 67.758 1.00 18.91 283 GLN A O 1
ATOM 2119 N N . ALA A 1 277 ? 19.356 6.327 65.622 1.00 18.12 284 ALA A N 1
ATOM 2120 C CA . ALA A 1 277 ? 20.720 6.072 65.181 1.00 19.89 284 ALA A CA 1
ATOM 2121 C C . ALA A 1 277 ? 21.689 7.078 65.799 1.00 19.73 284 ALA A C 1
ATOM 2122 O O . ALA A 1 277 ? 22.736 6.704 66.320 1.00 21.87 284 ALA A O 1
ATOM 2124 N N . VAL A 1 278 ? 21.337 8.353 65.751 1.00 19.23 285 VAL A N 1
ATOM 2125 C CA . VAL A 1 278 ? 22.204 9.380 66.307 1.00 21.22 285 VAL A CA 1
ATOM 2126 C C . VAL A 1 278 ? 22.434 9.150 67.801 1.00 22.40 285 VAL A C 1
ATOM 2127 O O . VAL A 1 278 ? 23.565 9.226 68.280 1.00 22.83 285 VAL A O 1
ATOM 2131 N N . GLU A 1 279 ? 21.361 8.860 68.527 1.00 23.50 286 GLU A N 1
ATOM 2132 C CA . GLU A 1 279 ? 21.453 8.610 69.961 1.00 24.19 286 GLU A CA 1
ATOM 2133 C C . GLU A 1 279 ? 22.415 7.460 70.253 1.00 23.30 286 GLU A C 1
ATOM 2134 O O . GLU A 1 279 ? 23.321 7.601 71.077 1.00 20.31 286 GLU A O 1
ATOM 2140 N N . ILE A 1 280 ? 22.215 6.329 69.575 1.00 21.40 287 ILE A N 1
ATOM 2141 C CA . ILE A 1 280 ? 23.068 5.161 69.757 1.00 21.50 287 ILE A CA 1
ATOM 2142 C C . ILE A 1 280 ? 24.523 5.505 69.447 1.00 22.14 287 ILE A C 1
ATOM 2143 O O . ILE A 1 280 ? 25.428 5.144 70.198 1.00 21.42 287 ILE A O 1
ATOM 2148 N N . ALA A 1 281 ? 24.738 6.205 68.336 1.00 22.35 288 ALA A N 1
ATOM 2149 C CA . ALA A 1 281 ? 26.076 6.604 67.920 1.00 23.40 288 ALA A CA 1
ATOM 2150 C C . ALA A 1 281 ? 26.687 7.610 68.902 1.00 23.44 288 ALA A C 1
ATOM 2151 O O . ALA A 1 281 ? 27.858 7.505 69.247 1.00 22.43 288 ALA A O 1
ATOM 2161 N N . GLN A 1 283 ? 25.950 8.024 72.067 1.00 28.58 290 GLN A N 1
ATOM 2162 C CA . GLN A 1 283 ? 26.234 7.361 73.327 1.00 28.92 290 GLN A CA 1
ATOM 2163 C C . GLN A 1 283 ? 27.479 6.495 73.230 1.00 28.73 290 GLN A C 1
ATOM 2164 O O . GLN A 1 283 ? 28.315 6.513 74.131 1.00 29.54 290 GLN A O 1
ATOM 2170 N N . ALA A 1 284 ? 27.604 5.740 72.142 1.00 27.11 291 ALA A N 1
ATOM 2171 C CA . ALA A 1 284 ? 28.760 4.873 71.964 1.00 27.62 291 ALA A CA 1
ATOM 2172 C C . ALA A 1 284 ? 30.045 5.681 72.097 1.00 28.53 291 ALA A C 1
ATOM 2173 O O . ALA A 1 284 ? 30.963 5.302 72.829 1.00 28.25 291 ALA A O 1
ATOM 2175 N N . ARG A 1 285 ? 30.102 6.803 71.392 1.00 28.61 292 ARG A N 1
ATOM 2176 C CA . ARG A 1 285 ? 31.279 7.652 71.433 1.00 30.62 292 ARG A CA 1
ATOM 2177 C C . ARG A 1 285 ? 31.539 8.097 72.870 1.00 31.67 292 ARG A C 1
ATOM 2178 O O . ARG A 1 285 ? 32.650 7.965 73.389 1.00 32.24 292 ARG A O 1
ATOM 2186 N N . GLN A 1 286 ? 30.491 8.624 73.494 1.00 31.37 293 GLN A N 1
ATOM 2187 C CA . GLN A 1 286 ? 30.528 9.106 74.870 1.00 32.13 293 GLN A CA 1
ATOM 2188 C C . GLN A 1 286 ? 31.129 8.083 75.831 1.00 32.17 293 GLN A C 1
ATOM 2189 O O . GLN A 1 286 ? 31.783 8.445 76.809 1.00 32.41 293 GLN A O 1
ATOM 2195 N N . GLU A 1 287 ? 30.906 6.805 75.546 1.00 31.50 294 GLU A N 1
ATOM 2196 C CA . GLU A 1 287 ? 31.410 5.730 76.388 1.00 31.07 294 GLU A CA 1
ATOM 2197 C C . GLU A 1 287 ? 32.636 5.043 75.806 1.00 31.51 294 GLU A C 1
ATOM 2198 O O . GLU A 1 287 ? 33.033 3.973 76.266 1.00 30.82 294 GLU A O 1
ATOM 2204 N N . GLY A 1 288 ? 33.231 5.654 74.787 1.00 32.03 295 GLY A N 1
ATOM 2205 C CA . GLY A 1 288 ? 34.412 5.075 74.175 1.00 31.01 295 GLY A CA 1
ATOM 2206 C C . GLY A 1 288 ? 34.197 3.812 73.363 1.00 30.43 295 GLY A C 1
ATOM 2207 O O . GLY A 1 288 ? 35.143 3.062 73.146 1.00 32.84 295 GLY A O 1
ATOM 2208 N N . ARG A 1 289 ? 32.970 3.561 72.917 1.00 29.30 296 ARG A N 1
ATOM 2209 C CA . ARG A 1 289 ? 32.687 2.371 72.109 1.00 28.39 296 ARG A CA 1
ATOM 2210 C C . ARG A 1 289 ? 32.657 2.698 70.616 1.00 26.15 296 ARG A C 1
ATOM 2211 O O . ARG A 1 289 ? 32.520 3.852 70.232 1.00 26.56 296 ARG A O 1
ATOM 2219 N N . ASN A 1 290 ? 32.804 1.679 69.778 1.00 24.75 297 ASN A N 1
ATOM 2220 C CA . ASN A 1 290 ? 32.782 1.865 68.326 1.00 24.08 297 ASN A CA 1
ATOM 2221 C C . ASN A 1 290 ? 31.361 2.258 67.892 1.00 22.35 297 ASN A C 1
ATOM 2222 O O . ASN A 1 290 ? 30.470 1.419 67.823 1.00 22.11 297 ASN A O 1
ATOM 2227 N N . PRO A 1 291 ? 31.142 3.541 67.571 1.00 22.24 298 PRO A N 1
ATOM 2228 C CA . PRO A 1 291 ? 29.823 4.033 67.154 1.00 22.29 298 PRO A CA 1
ATOM 2229 C C . PRO A 1 291 ? 29.180 3.256 66.007 1.00 20.84 298 PRO A C 1
ATOM 2230 O O . PRO A 1 291 ? 28.002 2.916 66.062 1.00 20.00 298 PRO A O 1
ATOM 2234 N N . ALA A 1 292 ? 29.960 2.988 64.967 1.00 21.21 299 ALA A N 1
ATOM 2235 C CA . ALA A 1 292 ? 29.457 2.263 63.805 1.00 20.91 299 ALA A CA 1
ATOM 2236 C C . ALA A 1 292 ? 29.133 0.819 64.163 1.00 21.91 299 ALA A C 1
ATOM 2237 O O . ALA A 1 292 ? 28.153 0.255 63.679 1.00 21.63 299 ALA A O 1
ATOM 2239 N N . GLN A 1 293 ? 29.957 0.214 65.009 1.00 22.92 300 GLN A N 1
ATOM 2240 C CA . GLN A 1 293 ? 29.705 -1.161 65.401 1.00 24.79 300 GLN A CA 1
ATOM 2241 C C . GLN A 1 293 ? 28.472 -1.199 66.290 1.00 24.17 300 GLN A C 1
ATOM 2242 O O . GLN A 1 293 ? 27.666 -2.128 66.216 1.00 23.92 300 GLN A O 1
ATOM 2248 N N . ALA A 1 294 ? 28.327 -0.181 67.130 1.00 24.24 301 ALA A N 1
ATOM 2249 C CA . ALA A 1 294 ? 27.180 -0.109 68.024 1.00 24.27 301 ALA A CA 1
ATOM 2250 C C . ALA A 1 294 ? 25.899 -0.082 67.190 1.00 23.23 301 ALA A C 1
ATOM 2251 O O . ALA A 1 294 ? 24.943 -0.793 67.489 1.00 21.81 301 ALA A O 1
ATOM 2253 N N . LEU A 1 295 ? 25.890 0.730 66.137 1.00 21.87 302 LEU A N 1
ATOM 2254 C CA . LEU A 1 295 ? 24.722 0.830 65.265 1.00 21.00 302 LEU A CA 1
ATOM 2255 C C . LEU A 1 295 ? 24.379 -0.505 64.613 1.00 21.10 302 LEU A C 1
ATOM 2256 O O . LEU A 1 295 ? 23.210 -0.870 64.517 1.00 19.88 302 LEU A O 1
ATOM 2261 N N . VAL A 1 296 ? 25.394 -1.235 64.161 1.00 20.90 303 VAL A N 1
ATOM 2262 C CA . VAL A 1 296 ? 25.145 -2.517 63.514 1.00 21.32 303 VAL A CA 1
ATOM 2263 C C . VAL A 1 296 ? 24.709 -3.601 64.506 1.00 22.13 303 VAL A C 1
ATOM 2264 O O . VAL A 1 296 ? 23.713 -4.292 64.277 1.00 19.73 303 VAL A O 1
ATOM 2268 N N . GLU A 1 297 ? 25.436 -3.742 65.609 1.00 22.94 304 GLU A N 1
ATOM 2269 C CA . GLU A 1 297 ? 25.095 -4.770 66.591 1.00 25.09 304 GLU A CA 1
ATOM 2270 C C . GLU A 1 297 ? 23.724 -4.539 67.237 1.00 25.05 304 GLU A C 1
ATOM 2271 O O . GLU A 1 297 ? 22.981 -5.492 67.466 1.00 23.63 304 GLU A O 1
ATOM 2285 N N . THR A 1 299 ? 21.186 -3.051 65.857 1.00 24.12 306 THR A N 1
ATOM 2286 C CA . THR A 1 299 ? 20.207 -3.361 64.825 1.00 22.49 306 THR A CA 1
ATOM 2287 C C . THR A 1 299 ? 20.005 -4.865 64.710 1.00 23.21 306 THR A C 1
ATOM 2288 O O . THR A 1 299 ? 18.874 -5.336 64.600 1.00 22.69 306 THR A O 1
ATOM 2292 N N . LEU A 1 300 ? 21.105 -5.613 64.740 1.00 23.08 307 LEU A N 1
ATOM 2293 C CA . LEU A 1 300 ? 21.050 -7.065 64.648 1.00 24.60 307 LEU A CA 1
ATOM 2294 C C . LEU A 1 300 ? 20.336 -7.678 65.854 1.00 24.79 307 LEU A C 1
ATOM 2295 O O . LEU A 1 300 ? 19.572 -8.632 65.711 1.00 25.46 307 LEU A O 1
ATOM 2300 N N . ALA A 1 301 ? 20.579 -7.126 67.036 1.00 24.68 308 ALA A N 1
ATOM 2301 C CA . ALA A 1 301 ? 19.939 -7.625 68.245 1.00 26.19 308 ALA A CA 1
ATOM 2302 C C . ALA A 1 301 ? 18.426 -7.432 68.145 1.00 27.06 308 ALA A C 1
ATOM 2303 O O . ALA A 1 301 ? 17.654 -8.332 68.465 1.00 27.71 308 ALA A O 1
ATOM 2305 N N . GLU A 1 302 ? 18.009 -6.254 67.691 1.00 27.24 309 GLU A N 1
ATOM 2306 C CA . GLU A 1 302 ? 16.592 -5.944 67.546 1.00 26.89 309 GLU A CA 1
ATOM 2307 C C . GLU A 1 302 ? 15.933 -6.880 66.544 1.00 26.82 309 GLU A C 1
ATOM 2308 O O . GLU A 1 302 ? 14.807 -7.342 66.755 1.00 27.83 309 GLU A O 1
ATOM 2314 N N . GLN A 1 303 ? 16.633 -7.159 65.450 1.00 27.02 310 GLN A N 1
ATOM 2315 C CA . GLN A 1 303 ? 16.099 -8.043 64.432 1.00 25.26 310 GLN A CA 1
ATOM 2316 C C . GLN A 1 303 ? 15.889 -9.450 64.995 1.00 26.49 310 GLN A C 1
ATOM 2317 O O . GLN A 1 303 ? 14.873 -10.088 64.702 1.00 24.80 310 GLN A O 1
ATOM 2323 N N . GLN A 1 304 ? 16.837 -9.936 65.797 1.00 26.30 311 GLN A N 1
ATOM 2324 C CA . GLN A 1 304 ? 16.697 -11.266 66.394 1.00 29.31 311 GLN A CA 1
ATOM 2325 C C . GLN A 1 304 ? 15.462 -11.255 67.283 1.00 27.92 311 GLN A C 1
ATOM 2326 O O . GLN A 1 304 ? 14.643 -12.168 67.244 1.00 29.59 311 GLN A O 1
ATOM 2332 N N . SER A 1 305 ? 15.356 -10.204 68.087 1.00 26.75 312 SER A N 1
ATOM 2333 C CA . SER A 1 305 ? 14.250 -10.013 69.013 1.00 26.45 312 SER A CA 1
ATOM 2334 C C . SER A 1 305 ? 12.907 -10.070 68.285 1.00 26.72 312 SER A C 1
ATOM 2335 O O . SER A 1 305 ? 11.880 -10.419 68.870 1.00 26.87 312 SER A O 1
ATOM 2338 N N . ARG A 1 306 ? 12.924 -9.729 67.001 1.00 25.98 313 ARG A N 1
ATOM 2339 C CA . ARG A 1 306 ? 11.710 -9.723 66.195 1.00 23.63 313 ARG A CA 1
ATOM 2340 C C . ARG A 1 306 ? 11.566 -10.982 65.369 1.00 23.95 313 ARG A C 1
ATOM 2341 O O . ARG A 1 306 ? 10.596 -11.126 64.633 1.00 22.71 313 ARG A O 1
ATOM 2349 N N . ASN A 1 307 ? 12.532 -11.887 65.473 1.00 24.48 314 ASN A N 1
ATOM 2350 C CA . ASN A 1 307 ? 12.470 -13.113 64.688 1.00 27.52 314 ASN A CA 1
ATOM 2351 C C . ASN A 1 307 ? 12.644 -12.812 63.202 1.00 28.92 314 ASN A C 1
ATOM 2352 O O . ASN A 1 307 ? 12.174 -13.565 62.344 1.00 27.87 314 ASN A O 1
ATOM 2357 N N . GLN A 1 308 ? 13.317 -11.707 62.903 1.00 27.77 315 GLN A N 1
ATOM 2358 C CA . GLN A 1 308 ? 13.545 -11.303 61.523 1.00 29.16 315 GLN A CA 1
ATOM 2359 C C . GLN A 1 308 ? 14.958 -11.567 61.022 1.00 27.59 315 GLN A C 1
ATOM 2360 O O . GLN A 1 308 ? 15.939 -11.247 61.697 1.00 28.04 315 GLN A O 1
ATOM 2366 N N . SER A 1 309 ? 15.052 -12.154 59.834 1.00 26.75 316 SER A N 1
ATOM 2367 C CA . SER A 1 309 ? 16.344 -12.403 59.210 1.00 25.33 316 SER A CA 1
ATOM 2368 C C . SER A 1 309 ? 16.831 -11.005 58.826 1.00 24.46 316 SER A C 1
ATOM 2369 O O . SER A 1 309 ? 16.119 -10.262 58.146 1.00 22.76 316 SER A O 1
ATOM 2372 N N . ALA A 1 310 ? 18.029 -10.644 59.280 1.00 23.86 317 ALA A N 1
ATOM 2373 C CA . ALA A 1 310 ? 18.595 -9.321 59.011 1.00 21.47 317 ALA A CA 1
ATOM 2374 C C . ALA A 1 310 ? 19.209 -9.150 57.620 1.00 20.57 317 ALA A C 1
ATOM 2375 O O . ALA A 1 310 ? 19.792 -10.075 57.054 1.00 19.94 317 ALA A O 1
ATOM 2377 N N . ASP A 1 311 ? 19.068 -7.948 57.075 1.00 19.22 318 ASP A N 1
ATOM 2378 C CA . ASP A 1 311 ? 19.624 -7.624 55.767 1.00 18.60 318 ASP A CA 1
ATOM 2379 C C . ASP A 1 311 ? 21.104 -7.285 55.952 1.00 18.39 318 ASP A C 1
ATOM 2380 O O . ASP A 1 311 ? 21.577 -7.226 57.085 1.00 18.54 318 ASP A O 1
ATOM 2385 N N . ASN A 1 312 ? 21.847 -7.080 54.864 1.00 18.61 319 ASN A N 1
ATOM 2386 C CA . ASN A 1 312 ? 23.244 -6.675 55.029 1.00 17.59 319 ASN A CA 1
ATOM 2387 C C . ASN A 1 312 ? 23.092 -5.332 55.751 1.00 17.09 319 ASN A C 1
ATOM 2388 O O . ASN A 1 312 ? 22.144 -4.586 55.474 1.00 17.95 319 ASN A O 1
ATOM 2393 N N . ILE A 1 313 ? 24.006 -5.022 56.665 1.00 16.80 320 ILE A N 1
ATOM 2394 C CA . ILE A 1 313 ? 23.948 -3.767 57.403 1.00 17.42 320 ILE A CA 1
ATOM 2395 C C . ILE A 1 313 ? 25.318 -3.115 57.396 1.00 17.64 320 ILE A C 1
ATOM 2396 O O . ILE A 1 313 ? 26.317 -3.746 57.729 1.00 17.71 320 ILE A O 1
ATOM 2401 N N . THR A 1 314 ? 25.355 -1.847 57.010 1.00 15.47 321 THR A N 1
ATOM 2402 C CA . THR A 1 314 ? 26.594 -1.091 56.968 1.00 15.42 321 THR A CA 1
ATOM 2403 C C . THR A 1 314 ? 26.353 0.298 57.527 1.00 16.16 321 THR A C 1
ATOM 2404 O O . THR A 1 314 ? 25.384 0.972 57.158 1.00 14.86 321 THR A O 1
ATOM 2408 N N . ALA A 1 315 ? 27.238 0.720 58.421 1.00 15.70 322 ALA A N 1
ATOM 2409 C CA . ALA A 1 315 ? 27.131 2.035 59.027 1.00 16.15 322 ALA A CA 1
ATOM 2410 C C . ALA A 1 315 ? 28.500 2.713 59.057 1.00 16.21 322 ALA A C 1
ATOM 2411 O O . ALA A 1 315 ? 29.509 2.091 59.375 1.00 15.86 322 ALA A O 1
ATOM 2421 N N . THR A 1 317 ? 30.080 6.197 60.629 1.00 19.20 324 THR A N 1
ATOM 2422 C CA . THR A 1 317 ? 29.831 7.333 61.506 1.00 19.37 324 THR A CA 1
ATOM 2423 C C . THR A 1 317 ? 30.934 8.382 61.408 1.00 19.88 324 THR A C 1
ATOM 2424 O O . THR A 1 317 ? 32.117 8.056 61.434 1.00 19.44 324 THR A O 1
ATOM 2428 N N . VAL A 1 318 ? 30.535 9.644 61.294 1.00 19.44 325 VAL A N 1
ATOM 2429 C CA . VAL A 1 318 ? 31.485 10.742 61.186 1.00 21.11 325 VAL A CA 1
ATOM 2430 C C . VAL A 1 318 ? 31.158 11.807 62.232 1.00 22.35 325 VAL A C 1
ATOM 2431 O O . VAL A 1 318 ? 30.076 12.386 62.221 1.00 21.71 325 VAL A O 1
ATOM 2435 N N . PHE A 1 319 ? 32.093 12.056 63.141 1.00 23.47 326 PHE A N 1
ATOM 2436 C CA . PHE A 1 319 ? 31.884 13.058 64.182 1.00 24.09 326 PHE A CA 1
ATOM 2437 C C . PHE A 1 319 ? 32.741 14.277 63.872 1.00 25.64 326 PHE A C 1
ATOM 2438 O O . PHE A 1 319 ? 33.968 14.194 63.841 1.00 25.76 326 PHE A O 1
ATOM 2446 N N . PHE A 1 320 ? 32.083 15.404 63.633 1.00 25.04 327 PHE A N 1
ATOM 2447 C CA . PHE A 1 320 ? 32.770 16.639 63.311 1.00 27.28 327 PHE A CA 1
ATOM 2448 C C . PHE A 1 320 ? 33.534 17.182 64.516 1.00 29.55 327 PHE A C 1
ATOM 2449 O O . PHE A 1 320 ? 33.237 16.843 65.660 1.00 29.53 327 PHE A O 1
ATOM 2457 N N . LYS A 1 321 ? 34.527 18.020 64.249 1.00 32.90 328 LYS A N 1
ATOM 2458 C CA . LYS A 1 321 ? 35.323 18.620 65.312 1.00 33.93 328 LYS A CA 1
ATOM 2459 C C . LYS A 1 321 ? 35.566 20.088 65.000 1.00 35.92 328 LYS A C 1
ATOM 2460 O O . LYS A 1 321 ? 35.283 20.491 63.851 1.00 38.01 328 LYS A O 1
ATOM 2466 N N . VAL B 1 6 ? 71.631 41.550 14.910 1.00 37.37 13 VAL B N 1
ATOM 2467 C CA . VAL B 1 6 ? 70.418 41.089 15.641 1.00 37.16 13 VAL B CA 1
ATOM 2468 C C . VAL B 1 6 ? 69.287 42.113 15.545 1.00 36.70 13 VAL B C 1
ATOM 2469 O O . VAL B 1 6 ? 69.484 43.308 15.799 1.00 37.02 13 VAL B O 1
ATOM 2473 N N . PRO B 1 7 ? 68.083 41.651 15.171 1.00 35.94 14 PRO B N 1
ATOM 2474 C CA . PRO B 1 7 ? 66.892 42.496 15.028 1.00 34.11 14 PRO B CA 1
ATOM 2475 C C . PRO B 1 7 ? 66.623 43.322 16.285 1.00 33.17 14 PRO B C 1
ATOM 2476 O O . PRO B 1 7 ? 66.925 42.895 17.397 1.00 34.63 14 PRO B O 1
ATOM 2480 N N . PRO B 1 8 ? 66.058 44.525 16.120 1.00 31.60 15 PRO B N 1
ATOM 2481 C CA . PRO B 1 8 ? 65.752 45.408 17.252 1.00 29.85 15 PRO B CA 1
ATOM 2482 C C . PRO B 1 8 ? 64.724 44.769 18.190 1.00 28.90 15 PRO B C 1
ATOM 2483 O O . PRO B 1 8 ? 63.768 44.148 17.736 1.00 28.89 15 PRO B O 1
ATOM 2487 N N . THR B 1 9 ? 64.918 44.925 19.493 1.00 27.92 16 THR B N 1
ATOM 2488 C CA . THR B 1 9 ? 63.990 44.360 20.465 1.00 26.46 16 THR B CA 1
ATOM 2489 C C . THR B 1 9 ? 63.550 45.404 21.474 1.00 27.11 16 THR B C 1
ATOM 2490 O O . THR B 1 9 ? 64.323 46.291 21.843 1.00 29.40 16 THR B O 1
ATOM 2494 N N . ILE B 1 10 ? 62.305 45.287 21.922 1.00 26.09 17 ILE B N 1
ATOM 2495 C CA . ILE B 1 10 ? 61.736 46.219 22.882 1.00 25.61 17 ILE B CA 1
ATOM 2496 C C . ILE B 1 10 ? 61.592 45.577 24.268 1.00 26.05 17 ILE B C 1
ATOM 2497 O O . ILE B 1 10 ? 60.952 44.533 24.417 1.00 23.76 17 ILE B O 1
ATOM 2502 N N . HIS B 1 11 ? 62.177 46.220 25.275 1.00 25.32 18 HIS B N 1
ATOM 2503 C CA . HIS B 1 11 ? 62.129 45.727 26.647 1.00 25.60 18 HIS B CA 1
ATOM 2504 C C . HIS B 1 11 ? 61.543 46.757 27.615 1.00 25.60 18 HIS B C 1
ATOM 2505 O O . HIS B 1 11 ? 61.635 46.599 28.836 1.00 24.43 18 HIS B O 1
ATOM 2512 N N . VAL B 1 12 ? 60.944 47.811 27.070 1.00 24.30 19 VAL B N 1
ATOM 2513 C CA . VAL B 1 12 ? 60.339 48.846 27.899 1.00 24.78 19 VAL B CA 1
ATOM 2514 C C . VAL B 1 12 ? 58.857 48.952 27.559 1.00 22.99 19 VAL B C 1
ATOM 2515 O O . VAL B 1 12 ? 58.417 48.440 26.533 1.00 22.96 19 VAL B O 1
ATOM 2519 N N . PRO B 1 13 ? 58.066 49.597 28.430 1.00 22.34 20 PRO B N 1
ATOM 2520 C CA . PRO B 1 13 ? 56.631 49.740 28.169 1.00 23.53 20 PRO B CA 1
ATOM 2521 C C . PRO B 1 13 ? 56.398 50.245 26.754 1.00 23.69 20 PRO B C 1
ATOM 2522 O O . PRO B 1 13 ? 57.157 51.078 26.255 1.00 24.31 20 PRO B O 1
ATOM 2526 N N . LEU B 1 14 ? 55.357 49.738 26.104 1.00 24.11 21 LEU B N 1
ATOM 2527 C CA . LEU B 1 14 ? 55.068 50.140 24.732 1.00 24.78 21 LEU B CA 1
ATOM 2528 C C . LEU B 1 14 ? 53.605 50.475 24.484 1.00 25.47 21 LEU B C 1
ATOM 2529 O O . LEU B 1 14 ? 52.743 49.590 24.501 1.00 25.44 21 LEU B O 1
ATOM 2534 N N . PRO B 1 15 ? 53.302 51.764 24.252 1.00 25.93 22 PRO B N 1
ATOM 2535 C CA . PRO B 1 15 ? 51.915 52.160 23.995 1.00 26.23 22 PRO B CA 1
ATOM 2536 C C . PRO B 1 15 ? 51.465 51.461 22.717 1.00 25.50 22 PRO B C 1
ATOM 2537 O O . PRO B 1 15 ? 52.294 51.103 21.876 1.00 25.70 22 PRO B O 1
ATOM 2541 N N . PRO B 1 16 ? 50.153 51.265 22.548 1.00 25.25 23 PRO B N 1
ATOM 2542 C CA . PRO B 1 16 ? 49.643 50.595 21.347 1.00 25.66 23 PRO B CA 1
ATOM 2543 C C . PRO B 1 16 ? 50.337 51.087 20.077 1.00 25.64 23 PRO B C 1
ATOM 2544 O O . PRO B 1 16 ? 50.149 52.230 19.673 1.00 25.08 23 PRO B O 1
ATOM 2548 N N . THR B 1 17 ? 51.150 50.227 19.466 1.00 23.90 24 THR B N 1
ATOM 2549 C CA . THR B 1 17 ? 51.863 50.580 18.241 1.00 22.88 24 THR B CA 1
ATOM 2550 C C . THR B 1 17 ? 51.361 49.722 17.078 1.00 24.54 24 THR B C 1
ATOM 2551 O O . THR B 1 17 ? 51.099 48.527 17.236 1.00 23.89 24 THR B O 1
ATOM 2555 N N . SER B 1 18 ? 51.251 50.339 15.906 1.00 23.17 25 SER B N 1
ATOM 2556 C CA . SER B 1 18 ? 50.740 49.670 14.721 1.00 23.98 25 SER B CA 1
ATOM 2557 C C . SER B 1 18 ? 51.796 49.131 13.761 1.00 23.59 25 SER B C 1
ATOM 2558 O O . SER B 1 18 ? 52.532 49.886 13.131 1.00 22.89 25 SER B O 1
ATOM 2561 N N . TYR B 1 19 ? 51.853 47.808 13.652 1.00 23.97 26 TYR B N 1
ATOM 2562 C CA . TYR B 1 19 ? 52.797 47.140 12.762 1.00 24.24 26 TYR B CA 1
ATOM 2563 C C . TYR B 1 19 ? 51.985 46.549 11.604 1.00 23.51 26 TYR B C 1
ATOM 2564 O O . TYR B 1 19 ? 50.774 46.358 11.718 1.00 22.55 26 TYR B O 1
ATOM 2573 N N . PRO B 1 20 ? 52.636 46.261 10.472 1.00 23.08 27 PRO B N 1
ATOM 2574 C CA . PRO B 1 20 ? 51.930 45.699 9.319 1.00 24.36 27 PRO B CA 1
ATOM 2575 C C . PRO B 1 20 ? 50.964 44.548 9.615 1.00 24.65 27 PRO B C 1
ATOM 2576 O O . PRO B 1 20 ? 49.837 44.544 9.129 1.00 24.34 27 PRO B O 1
ATOM 2580 N N . ALA B 1 21 ? 51.384 43.586 10.427 1.00 23.68 28 ALA B N 1
ATOM 2581 C CA . ALA B 1 21 ? 50.519 42.444 10.709 1.00 23.55 28 ALA B CA 1
ATOM 2582 C C . ALA B 1 21 ? 49.773 42.458 12.042 1.00 22.28 28 ALA B C 1
ATOM 2583 O O . ALA B 1 21 ? 48.959 41.578 12.300 1.00 22.46 28 ALA B O 1
ATOM 2585 N N . PHE B 1 22 ? 50.022 43.452 12.883 1.00 21.84 29 PHE B N 1
ATOM 2586 C CA . PHE B 1 22 ? 49.355 43.485 14.182 1.00 22.05 29 PHE B CA 1
ATOM 2587 C C . PHE B 1 22 ? 49.620 44.779 14.928 1.00 22.85 29 PHE B C 1
ATOM 2588 O O . PHE B 1 22 ? 50.508 45.547 14.559 1.00 25.09 29 PHE B O 1
ATOM 2596 N N . ASP B 1 23 ? 48.851 44.998 15.990 1.00 21.85 30 ASP B N 1
ATOM 2597 C CA . ASP B 1 23 ? 49.021 46.157 16.850 1.00 22.73 30 ASP B CA 1
ATOM 2598 C C . ASP B 1 23 ? 49.426 45.588 18.207 1.00 20.95 30 ASP B C 1
ATOM 2599 O O . ASP B 1 23 ? 48.739 44.720 18.751 1.00 20.02 30 ASP B O 1
ATOM 2604 N N . ALA B 1 24 ? 50.540 46.071 18.747 1.00 20.87 31 ALA B N 1
ATOM 2605 C CA . ALA B 1 24 ? 51.043 45.578 20.025 1.00 20.03 31 ALA B CA 1
ATOM 2606 C C . ALA B 1 24 ? 51.135 46.645 21.102 1.00 19.95 31 ALA B C 1
ATOM 2607 O O . ALA B 1 24 ? 51.355 47.815 20.814 1.00 19.66 31 ALA B O 1
ATOM 2609 N N . ALA B 1 25 ? 50.961 46.223 22.350 1.00 19.55 32 ALA B N 1
ATOM 2610 C CA . ALA B 1 25 ? 51.047 47.115 23.496 1.00 19.63 32 ALA B CA 1
ATOM 2611 C C . ALA B 1 25 ? 51.585 46.307 24.670 1.00 20.15 32 ALA B C 1
ATOM 2612 O O . ALA B 1 25 ? 51.182 45.163 24.879 1.00 20.91 32 ALA B O 1
ATOM 2614 N N . ILE B 1 26 ? 52.499 46.906 25.430 1.00 21.26 33 ILE B N 1
ATOM 2615 C CA . ILE B 1 26 ? 53.103 46.248 26.582 1.00 19.53 33 ILE B CA 1
ATOM 2616 C C . ILE B 1 26 ? 53.027 47.187 27.777 1.00 21.01 33 ILE B C 1
ATOM 2617 O O . ILE B 1 26 ? 53.351 48.369 27.662 1.00 17.61 33 ILE B O 1
ATOM 2622 N N . PHE B 1 27 ? 52.596 46.665 28.921 1.00 19.58 34 PHE B N 1
ATOM 2623 C CA . PHE B 1 27 ? 52.501 47.482 30.125 1.00 22.07 34 PHE B CA 1
ATOM 2624 C C . PHE B 1 27 ? 52.861 46.641 31.347 1.00 22.84 34 PHE B C 1
ATOM 2625 O O . PHE B 1 27 ? 52.494 45.469 31.430 1.00 21.92 34 PHE B O 1
ATOM 2633 N N . THR B 1 28 ? 53.575 47.240 32.293 1.00 23.17 35 THR B N 1
ATOM 2634 C CA . THR B 1 28 ? 53.971 46.515 33.494 1.00 25.01 35 THR B CA 1
ATOM 2635 C C . THR B 1 28 ? 53.842 47.375 34.750 1.00 26.45 35 THR B C 1
ATOM 2636 O O . THR B 1 28 ? 53.843 48.606 34.677 1.00 27.03 35 THR B O 1
ATOM 2640 N N . ASP B 1 29 ? 53.717 46.723 35.902 1.00 26.47 36 ASP B N 1
ATOM 2641 C CA . ASP B 1 29 ? 53.597 47.441 37.167 1.00 26.80 36 ASP B CA 1
ATOM 2642 C C . ASP B 1 29 ? 54.140 46.597 38.309 1.00 26.13 36 ASP B C 1
ATOM 2643 O O . ASP B 1 29 ? 53.808 45.419 38.438 1.00 23.81 36 ASP B O 1
ATOM 2648 N N . ILE B 1 30 ? 54.971 47.215 39.139 1.00 26.60 37 ILE B N 1
ATOM 2649 C CA . ILE B 1 30 ? 55.572 46.538 40.279 1.00 27.74 37 ILE B CA 1
ATOM 2650 C C . ILE B 1 30 ? 54.511 46.055 41.271 1.00 28.59 37 ILE B C 1
ATOM 2651 O O . ILE B 1 30 ? 54.750 45.130 42.051 1.00 28.82 37 ILE B O 1
ATOM 2656 N N . GLY B 1 31 ? 53.341 46.688 41.240 1.00 28.32 38 GLY B N 1
ATOM 2657 C CA . GLY B 1 31 ? 52.271 46.310 42.147 1.00 28.50 38 GLY B CA 1
ATOM 2658 C C . GLY B 1 31 ? 52.601 46.618 43.598 1.00 29.38 38 GLY B C 1
ATOM 2659 O O . GLY B 1 31 ? 53.003 47.736 43.932 1.00 29.85 38 GLY B O 1
ATOM 2660 N N . GLY B 1 32 ? 52.428 45.624 44.465 1.00 28.97 39 GLY B N 1
ATOM 2661 C CA . GLY B 1 32 ? 52.719 45.809 45.876 1.00 30.05 39 GLY B CA 1
ATOM 2662 C C . GLY B 1 32 ? 54.061 45.241 46.314 1.00 30.44 39 GLY B C 1
ATOM 2663 O O . GLY B 1 32 ? 54.411 45.306 47.491 1.00 28.82 39 GLY B O 1
ATOM 2664 N N . ARG B 1 33 ? 54.818 44.690 45.369 1.00 30.35 40 ARG B N 1
ATOM 2665 C CA . ARG B 1 33 ? 56.125 44.108 45.671 1.00 30.98 40 ARG B CA 1
ATOM 2666 C C . ARG B 1 33 ? 57.207 45.179 45.815 1.00 30.99 40 ARG B C 1
ATOM 2667 O O . ARG B 1 33 ? 57.051 46.299 45.325 1.00 29.79 40 ARG B O 1
ATOM 2675 N N . LYS B 1 34 ? 58.309 44.834 46.481 1.00 30.97 41 LYS B N 1
ATOM 2676 C CA . LYS B 1 34 ? 59.394 45.791 46.657 1.00 32.04 41 LYS B CA 1
ATOM 2677 C C . LYS B 1 34 ? 60.350 45.729 45.476 1.00 31.82 41 LYS B C 1
ATOM 2678 O O . LYS B 1 34 ? 61.235 46.574 45.332 1.00 30.75 41 LYS B O 1
ATOM 2684 N N . HIS B 1 35 ? 60.166 44.721 44.627 1.00 31.55 42 HIS B N 1
ATOM 2685 C CA . HIS B 1 35 ? 61.002 44.556 43.443 1.00 29.47 42 HIS B CA 1
ATOM 2686 C C . HIS B 1 35 ? 60.187 44.174 42.220 1.00 27.35 42 HIS B C 1
ATOM 2687 O O . HIS B 1 35 ? 59.162 43.497 42.327 1.00 27.55 42 HIS B O 1
ATOM 2694 N N . GLN B 1 36 ? 60.650 44.613 41.055 1.00 25.11 43 GLN B N 1
ATOM 2695 C CA . GLN B 1 36 ? 59.993 44.285 39.801 1.00 23.40 43 GLN B CA 1
ATOM 2696 C C . GLN B 1 36 ? 60.856 43.190 39.192 1.00 23.30 43 GLN B C 1
ATOM 2697 O O . GLN B 1 36 ? 62.005 43.437 38.818 1.00 22.23 43 GLN B O 1
ATOM 2703 N N . GLU B 1 37 ? 60.309 41.978 39.116 1.00 22.32 44 GLU B N 1
ATOM 2704 C CA . GLU B 1 37 ? 61.042 40.843 38.570 1.00 21.45 44 GLU B CA 1
ATOM 2705 C C . GLU B 1 37 ? 60.446 40.338 37.253 1.00 21.57 44 GLU B C 1
ATOM 2706 O O . GLU B 1 37 ? 60.940 39.377 36.656 1.00 19.43 44 GLU B O 1
ATOM 2712 N N . ASP B 1 38 ? 59.376 40.985 36.803 1.00 21.06 45 ASP B N 1
ATOM 2713 C CA . ASP B 1 38 ? 58.766 40.624 35.531 1.00 20.23 45 ASP B CA 1
ATOM 2714 C C . ASP B 1 38 ? 59.651 41.270 34.467 1.00 20.91 45 ASP B C 1
ATOM 2715 O O . ASP B 1 38 ? 60.212 42.341 34.692 1.00 20.62 45 ASP B O 1
ATOM 2720 N N . ARG B 1 39 ? 59.783 40.612 33.323 1.00 19.26 46 ARG B N 1
ATOM 2721 C CA . ARG B 1 39 ? 60.572 41.129 32.207 1.00 20.81 46 ARG B CA 1
ATOM 2722 C C . ARG B 1 39 ? 59.858 40.721 30.926 1.00 19.03 46 ARG B C 1
ATOM 2723 O O . ARG B 1 39 ? 58.987 39.857 30.950 1.00 17.97 46 ARG B O 1
ATOM 2731 N N . PHE B 1 40 ? 60.220 41.340 29.809 1.00 18.95 47 PHE B N 1
ATOM 2732 C CA . PHE B 1 40 ? 59.578 41.016 28.547 1.00 18.49 47 PHE B CA 1
ATOM 2733 C C . PHE B 1 40 ? 60.421 41.395 27.337 1.00 18.27 47 PHE B C 1
ATOM 2734 O O . PHE B 1 40 ? 61.377 42.169 27.437 1.00 19.59 47 PHE B O 1
ATOM 2742 N N . THR B 1 41 ? 60.049 40.844 26.190 1.00 16.94 48 THR B N 1
ATOM 2743 C CA . THR B 1 41 ? 60.784 41.070 24.960 1.00 18.52 48 THR B CA 1
ATOM 2744 C C . THR B 1 41 ? 59.872 41.078 23.752 1.00 21.02 48 THR B C 1
ATOM 2745 O O . THR B 1 41 ? 59.064 40.168 23.564 1.00 21.82 48 THR B O 1
ATOM 2749 N N . LEU B 1 42 ? 60.005 42.104 22.926 1.00 22.11 49 LEU B N 1
ATOM 2750 C CA . LEU B 1 42 ? 59.202 42.182 21.719 1.00 23.94 49 LEU B CA 1
ATOM 2751 C C . LEU B 1 42 ? 60.098 42.489 20.533 1.00 23.75 49 LEU B C 1
ATOM 2752 O O . LEU B 1 42 ? 60.853 43.463 20.554 1.00 25.05 49 LEU B O 1
ATOM 2757 N N . CYS B 1 43 ? 60.030 41.638 19.516 1.00 22.66 50 CYS B N 1
ATOM 2758 C CA . CYS B 1 43 ? 60.804 41.833 18.297 1.00 25.71 50 CYS B CA 1
ATOM 2759 C C . CYS B 1 43 ? 59.768 41.957 17.180 1.00 26.55 50 CYS B C 1
ATOM 2760 O O . CYS B 1 43 ? 59.422 40.975 16.528 1.00 25.52 50 CYS B O 1
ATOM 2763 N N . PRO B 1 44 ? 59.265 43.182 16.945 1.00 27.28 51 PRO B N 1
ATOM 2764 C CA . PRO B 1 44 ? 58.255 43.455 15.920 1.00 26.75 51 PRO B CA 1
ATOM 2765 C C . PRO B 1 44 ? 58.611 42.998 14.516 1.00 27.07 51 PRO B C 1
ATOM 2766 O O . PRO B 1 44 ? 57.751 42.519 13.778 1.00 25.98 51 PRO B O 1
ATOM 2770 N N . GLN B 1 45 ? 59.872 43.152 14.139 1.00 27.52 52 GLN B N 1
ATOM 2771 C CA . GLN B 1 45 ? 60.312 42.737 12.814 1.00 29.16 52 GLN B CA 1
ATOM 2772 C C . GLN B 1 45 ? 61.489 41.790 12.979 1.00 29.14 52 GLN B C 1
ATOM 2773 O O . GLN B 1 45 ? 62.646 42.199 12.965 1.00 30.49 52 GLN B O 1
ATOM 2779 N N . LEU B 1 46 ? 61.164 40.512 13.131 1.00 29.99 53 LEU B N 1
ATOM 2780 C CA . LEU B 1 46 ? 62.147 39.462 13.351 1.00 29.77 53 LEU B CA 1
ATOM 2781 C C . LEU B 1 46 ? 63.022 39.151 12.137 1.00 31.09 53 LEU B C 1
ATOM 2782 O O . LEU B 1 46 ? 64.230 38.927 12.271 1.00 31.92 53 LEU B O 1
ATOM 2787 N N . VAL B 1 47 ? 62.417 39.131 10.955 1.00 31.34 54 VAL B N 1
ATOM 2788 C CA . VAL B 1 47 ? 63.167 38.849 9.735 1.00 31.49 54 VAL B CA 1
ATOM 2789 C C . VAL B 1 47 ? 63.288 40.096 8.858 1.00 32.56 54 VAL B C 1
ATOM 2790 O O . VAL B 1 47 ? 62.301 40.568 8.287 1.00 31.91 54 VAL B O 1
ATOM 2794 N N . PRO B 1 48 ? 64.506 40.650 8.752 1.00 33.21 55 PRO B N 1
ATOM 2795 C CA . PRO B 1 48 ? 64.759 41.845 7.942 1.00 33.07 55 PRO B CA 1
ATOM 2796 C C . PRO B 1 48 ? 64.127 41.726 6.556 1.00 32.75 55 PRO B C 1
ATOM 2797 O O . PRO B 1 48 ? 64.221 40.675 5.914 1.00 33.18 55 PRO B O 1
ATOM 2801 N N . GLY B 1 49 ? 63.470 42.794 6.111 1.00 31.47 56 GLY B N 1
ATOM 2802 C CA . GLY B 1 49 ? 62.855 42.785 4.794 1.00 30.65 56 GLY B CA 1
ATOM 2803 C C . GLY B 1 49 ? 61.449 42.216 4.718 1.00 30.64 56 GLY B C 1
ATOM 2804 O O . GLY B 1 49 ? 60.806 42.296 3.668 1.00 30.99 56 GLY B O 1
ATOM 2805 N N . ARG B 1 50 ? 60.968 41.630 5.811 1.00 29.54 57 ARG B N 1
ATOM 2806 C CA . ARG B 1 50 ? 59.620 41.062 5.829 1.00 29.30 57 ARG B CA 1
ATOM 2807 C C . ARG B 1 50 ? 58.754 41.772 6.856 1.00 28.68 57 ARG B C 1
ATOM 2808 O O . ARG B 1 50 ? 59.264 42.325 7.825 1.00 28.91 57 ARG B O 1
ATOM 2816 N N . ASP B 1 51 ? 57.442 41.747 6.640 1.00 28.62 58 ASP B N 1
ATOM 2817 C CA . ASP B 1 51 ? 56.496 42.384 7.551 1.00 28.80 58 ASP B CA 1
ATOM 2818 C C . ASP B 1 51 ? 55.549 41.350 8.151 1.00 28.68 58 ASP B C 1
ATOM 2819 O O . ASP B 1 51 ? 54.466 41.697 8.622 1.00 28.27 58 ASP B O 1
ATOM 2824 N N . ASP B 1 52 ? 55.953 40.084 8.143 1.00 27.98 59 ASP B N 1
ATOM 2825 C CA . ASP B 1 52 ? 55.095 39.037 8.678 1.00 27.55 59 ASP B CA 1
ATOM 2826 C C . ASP B 1 52 ? 55.757 38.173 9.759 1.00 26.23 59 ASP B C 1
ATOM 2827 O O . ASP B 1 52 ? 55.204 37.154 10.163 1.00 26.48 59 ASP B O 1
ATOM 2832 N N . CYS B 1 53 ? 56.930 38.583 10.234 1.00 25.35 60 CYS B N 1
ATOM 2833 C CA . CYS B 1 53 ? 57.636 37.823 11.263 1.00 25.84 60 CYS B CA 1
ATOM 2834 C C . CYS B 1 53 ? 57.966 38.633 12.511 1.00 23.38 60 CYS B C 1
ATOM 2835 O O . CYS B 1 53 ? 58.567 39.702 12.432 1.00 22.25 60 CYS B O 1
ATOM 2838 N N . ALA B 1 54 ? 57.574 38.106 13.668 1.00 22.03 61 ALA B N 1
ATOM 2839 C CA . ALA B 1 54 ? 57.809 38.787 14.938 1.00 20.25 61 ALA B CA 1
ATOM 2840 C C . ALA B 1 54 ? 57.890 37.826 16.123 1.00 19.70 61 ALA B C 1
ATOM 2841 O O . ALA B 1 54 ? 57.416 36.694 16.050 1.00 17.71 61 ALA B O 1
ATOM 2843 N N . PHE B 1 55 ? 58.480 38.312 17.215 1.00 18.99 62 PHE B N 1
ATOM 2844 C CA . PHE B 1 55 ? 58.648 37.549 18.444 1.00 19.78 62 PHE B CA 1
ATOM 2845 C C . PHE B 1 55 ? 58.022 38.270 19.641 1.00 19.81 62 PHE B C 1
ATOM 2846 O O . PHE B 1 55 ? 58.191 39.477 19.814 1.00 18.64 62 PHE B O 1
ATOM 2854 N N . PHE B 1 56 ? 57.325 37.508 20.478 1.00 19.48 63 PHE B N 1
ATOM 2855 C CA . PHE B 1 56 ? 56.665 38.043 21.662 1.00 19.27 63 PHE B CA 1
ATOM 2856 C C . PHE B 1 56 ? 57.062 37.190 22.863 1.00 18.87 63 PHE B C 1
ATOM 2857 O O . PHE B 1 56 ? 57.069 35.959 22.774 1.00 16.06 63 PHE B O 1
ATOM 2865 N N . GLY B 1 57 ? 57.391 37.840 23.979 1.00 17.22 64 GLY B N 1
ATOM 2866 C CA . GLY B 1 57 ? 57.789 37.100 25.166 1.00 16.16 64 GLY B CA 1
ATOM 2867 C C . GLY B 1 57 ? 57.685 37.864 26.472 1.00 15.74 64 GLY B C 1
ATOM 2868 O O . GLY B 1 57 ? 58.038 39.036 26.551 1.00 14.95 64 GLY B O 1
ATOM 2869 N N . VAL B 1 58 ? 57.195 37.185 27.504 1.00 15.30 65 VAL B N 1
ATOM 2870 C CA . VAL B 1 58 ? 57.042 37.776 28.830 1.00 14.74 65 VAL B CA 1
ATOM 2871 C C . VAL B 1 58 ? 57.636 36.779 29.824 1.00 16.14 65 VAL B C 1
ATOM 2872 O O . VAL B 1 58 ? 57.482 35.572 29.653 1.00 15.60 65 VAL B O 1
ATOM 2876 N N . PHE B 1 59 ? 58.305 37.276 30.858 1.00 16.05 66 PHE B N 1
ATOM 2877 C CA . PHE B 1 59 ? 58.955 36.399 31.835 1.00 19.04 66 PHE B CA 1
ATOM 2878 C C . PHE B 1 59 ? 58.712 36.812 33.294 1.00 18.47 66 PHE B C 1
ATOM 2879 O O . PHE B 1 59 ? 58.954 37.959 33.672 1.00 19.58 66 PHE B O 1
ATOM 2887 N N . ASP B 1 60 ? 58.247 35.870 34.110 1.00 18.71 67 ASP B N 1
ATOM 2888 C CA . ASP B 1 60 ? 57.971 36.125 35.529 1.00 18.86 67 ASP B CA 1
ATOM 2889 C C . ASP B 1 60 ? 59.128 35.558 36.350 1.00 19.51 67 ASP B C 1
ATOM 2890 O O . ASP B 1 60 ? 59.204 34.351 36.588 1.00 18.89 67 ASP B O 1
ATOM 2895 N N . GLY B 1 61 ? 60.035 36.433 36.768 1.00 19.77 68 GLY B N 1
ATOM 2896 C CA . GLY B 1 61 ? 61.175 35.992 37.547 1.00 20.09 68 GLY B CA 1
ATOM 2897 C C . GLY B 1 61 ? 60.858 35.814 39.017 1.00 20.45 68 GLY B C 1
ATOM 2898 O O . GLY B 1 61 ? 59.878 36.362 39.537 1.00 19.86 68 GLY B O 1
ATOM 2899 N N . THR B 1 62 ? 61.692 35.028 39.690 1.00 20.57 69 THR B N 1
ATOM 2900 C CA . THR B 1 62 ? 61.531 34.781 41.115 1.00 22.36 69 THR B CA 1
ATOM 2901 C C . THR B 1 62 ? 62.904 34.481 41.708 1.00 21.36 69 THR B C 1
ATOM 2902 O O . THR B 1 62 ? 63.778 33.958 41.013 1.00 20.82 69 THR B O 1
ATOM 2906 N N . VAL B 1 63 ? 63.064 34.804 42.990 1.00 21.31 70 VAL B N 1
ATOM 2907 C CA . VAL B 1 63 ? 64.319 34.660 43.727 1.00 23.09 70 VAL B CA 1
ATOM 2908 C C . VAL B 1 63 ? 65.274 35.671 43.095 1.00 23.21 70 VAL B C 1
ATOM 2909 O O . VAL B 1 63 ? 66.385 35.335 42.687 1.00 22.97 70 VAL B O 1
ATOM 2913 N N . GLY B 1 64 ? 64.822 36.919 43.022 1.00 25.28 71 GLY B N 1
ATOM 2914 C CA . GLY B 1 64 ? 65.623 37.960 42.406 1.00 25.49 71 GLY B CA 1
ATOM 2915 C C . GLY B 1 64 ? 65.186 38.060 40.951 1.00 26.68 71 GLY B C 1
ATOM 2916 O O . GLY B 1 64 ? 64.275 37.340 40.517 1.00 27.26 71 GLY B O 1
ATOM 2917 N N . ASP B 1 65 ? 65.828 38.931 40.182 1.00 25.53 72 ASP B N 1
ATOM 2918 C CA . ASP B 1 65 ? 65.460 39.092 38.784 1.00 25.98 72 ASP B CA 1
ATOM 2919 C C . ASP B 1 65 ? 66.544 38.640 37.819 1.00 24.39 72 ASP B C 1
ATOM 2920 O O . ASP B 1 65 ? 66.402 38.804 36.611 1.00 27.38 72 ASP B O 1
ATOM 2925 N N . PHE B 1 66 ? 67.619 38.058 38.341 1.00 23.32 73 PHE B N 1
ATOM 2926 C CA . PHE B 1 66 ? 68.719 37.622 37.488 1.00 22.61 73 PHE B CA 1
ATOM 2927 C C . PHE B 1 66 ? 68.299 36.766 36.298 1.00 21.25 73 PHE B C 1
ATOM 2928 O O . PHE B 1 66 ? 68.818 36.930 35.195 1.00 21.18 73 PHE B O 1
ATOM 2936 N N . ALA B 1 67 ? 67.382 35.833 36.530 1.00 20.65 74 ALA B N 1
ATOM 2937 C CA . ALA B 1 67 ? 66.922 34.945 35.464 1.00 20.54 74 ALA B CA 1
ATOM 2938 C C . ALA B 1 67 ? 66.119 35.678 34.380 1.00 17.87 74 ALA B C 1
ATOM 2939 O O . ALA B 1 67 ? 66.419 35.554 33.196 1.00 16.25 74 ALA B O 1
ATOM 2941 N N . SER B 1 68 ? 65.115 36.453 34.783 1.00 19.07 75 SER B N 1
ATOM 2942 C CA . SER B 1 68 ? 64.289 37.179 33.817 1.00 19.01 75 SER B CA 1
ATOM 2943 C C . SER B 1 68 ? 65.017 38.343 33.135 1.00 20.35 75 SER B C 1
ATOM 2944 O O . SER B 1 68 ? 64.843 38.580 31.940 1.00 17.81 75 SER B O 1
ATOM 2947 N N . GLU B 1 69 ? 65.831 39.064 33.896 1.00 22.21 76 GLU B N 1
ATOM 2948 C CA . GLU B 1 69 ? 66.573 40.191 33.348 1.00 23.65 76 GLU B CA 1
ATOM 2949 C C . GLU B 1 69 ? 67.518 39.736 32.239 1.00 25.10 76 GLU B C 1
ATOM 2950 O O . GLU B 1 69 ? 67.678 40.423 31.228 1.00 27.02 76 GLU B O 1
ATOM 2956 N N . ASN B 1 70 ? 68.128 38.567 32.416 1.00 23.28 77 ASN B N 1
ATOM 2957 C CA . ASN B 1 70 ? 69.073 38.045 31.431 1.00 22.92 77 ASN B CA 1
ATOM 2958 C C . ASN B 1 70 ? 68.491 37.230 30.276 1.00 22.46 77 ASN B C 1
ATOM 2959 O O . ASN B 1 70 ? 68.900 37.398 29.123 1.00 21.14 77 ASN B O 1
ATOM 2964 N N . VAL B 1 71 ? 67.543 36.350 30.574 1.00 21.03 78 VAL B N 1
ATOM 2965 C CA . VAL B 1 71 ? 66.964 35.522 29.530 1.00 20.46 78 VAL B CA 1
ATOM 2966 C C . VAL B 1 71 ? 66.181 36.339 28.498 1.00 20.91 78 VAL B C 1
ATOM 2967 O O . VAL B 1 71 ? 65.996 35.889 27.369 1.00 22.19 78 VAL B O 1
ATOM 2971 N N . LYS B 1 72 ? 65.732 37.537 28.871 1.00 21.80 79 LYS B N 1
ATOM 2972 C CA . LYS B 1 72 ? 64.979 38.376 27.937 1.00 22.49 79 LYS B CA 1
ATOM 2973 C C . LYS B 1 72 ? 65.872 38.800 26.774 1.00 23.40 79 LYS B C 1
ATOM 2974 O O . LYS B 1 72 ? 65.401 39.044 25.666 1.00 23.20 79 LYS B O 1
ATOM 2980 N N . ASP B 1 73 ? 67.171 38.879 27.035 1.00 24.65 80 ASP B N 1
ATOM 2981 C CA . ASP B 1 73 ? 68.126 39.284 26.014 1.00 26.21 80 ASP B CA 1
ATOM 2982 C C . ASP B 1 73 ? 68.746 38.097 25.292 1.00 26.19 80 ASP B C 1
ATOM 2983 O O . ASP B 1 73 ? 69.595 38.276 24.422 1.00 25.49 80 ASP B O 1
ATOM 2988 N N . LEU B 1 74 ? 68.317 36.887 25.639 1.00 25.05 81 LEU B N 1
ATOM 2989 C CA . LEU B 1 74 ? 68.883 35.695 25.022 1.00 24.66 81 LEU B CA 1
ATOM 2990 C C . LEU B 1 74 ? 67.949 34.985 24.052 1.00 24.66 81 LEU B C 1
ATOM 2991 O O . LEU B 1 74 ? 68.406 34.366 23.090 1.00 25.74 81 LEU B O 1
ATOM 2996 N N . VAL B 1 75 ? 66.645 35.070 24.297 1.00 24.70 82 VAL B N 1
ATOM 2997 C CA . VAL B 1 75 ? 65.673 34.387 23.445 1.00 24.24 82 VAL B CA 1
ATOM 2998 C C . VAL B 1 75 ? 65.773 34.632 21.938 1.00 24.16 82 VAL B C 1
ATOM 2999 O O . VAL B 1 75 ? 65.901 33.677 21.170 1.00 21.02 82 VAL B O 1
ATOM 3003 N N . VAL B 1 76 ? 65.709 35.892 21.513 1.00 23.18 83 VAL B N 1
ATOM 3004 C CA . VAL B 1 76 ? 65.785 36.209 20.085 1.00 22.22 83 VAL B CA 1
ATOM 3005 C C . VAL B 1 76 ? 67.110 35.780 19.455 1.00 22.01 83 VAL B C 1
ATOM 3006 O O . VAL B 1 76 ? 67.123 35.062 18.453 1.00 21.91 83 VAL B O 1
ATOM 3010 N N . PRO B 1 77 ? 68.242 36.222 20.021 1.00 23.49 84 PRO B N 1
ATOM 3011 C CA . PRO B 1 77 ? 69.527 35.822 19.438 1.00 24.83 84 PRO B CA 1
ATOM 3012 C C . PRO B 1 77 ? 69.650 34.295 19.348 1.00 26.71 84 PRO B C 1
ATOM 3013 O O . PRO B 1 77 ? 70.118 33.762 18.341 1.00 26.74 84 PRO B O 1
ATOM 3017 N N . GLN B 1 78 ? 69.225 33.587 20.391 1.00 26.29 85 GLN B N 1
ATOM 3018 C CA . GLN B 1 78 ? 69.300 32.129 20.361 1.00 28.04 85 GLN B CA 1
ATOM 3019 C C . GLN B 1 78 ? 68.365 31.555 19.301 1.00 27.89 85 GLN B C 1
ATOM 3020 O O . GLN B 1 78 ? 68.700 30.580 18.632 1.00 29.11 85 GLN B O 1
ATOM 3026 N N . LEU B 1 79 ? 67.196 32.164 19.139 1.00 27.09 86 LEU B N 1
ATOM 3027 C CA . LEU B 1 79 ? 66.230 31.677 18.160 1.00 27.94 86 LEU B CA 1
ATOM 3028 C C . LEU B 1 79 ? 66.683 31.778 16.701 1.00 27.66 86 LEU B C 1
ATOM 3029 O O . LEU B 1 79 ? 66.457 30.857 15.917 1.00 27.31 86 LEU B O 1
ATOM 3034 N N . ILE B 1 80 ? 67.319 32.888 16.336 1.00 28.81 87 ILE B N 1
ATOM 3035 C CA . ILE B 1 80 ? 67.760 33.081 14.954 1.00 30.73 87 ILE B CA 1
ATOM 3036 C C . ILE B 1 80 ? 69.132 32.485 14.632 1.00 31.32 87 ILE B C 1
ATOM 3037 O O . ILE B 1 80 ? 69.581 32.542 13.488 1.00 30.98 87 ILE B O 1
ATOM 3042 N N . SER B 1 81 ? 69.787 31.913 15.638 1.00 32.13 88 SER B N 1
ATOM 3043 C CA . SER B 1 81 ? 71.093 31.287 15.460 1.00 33.05 88 SER B CA 1
ATOM 3044 C C . SER B 1 81 ? 70.846 29.837 15.103 1.00 34.36 88 SER B C 1
ATOM 3045 O O . SER B 1 81 ? 71.615 29.214 14.375 1.00 35.49 88 SER B O 1
ATOM 3048 N N . SER B 1 82 ? 69.751 29.314 15.637 1.00 35.49 89 SER B N 1
ATOM 3049 C CA . SER B 1 82 ? 69.343 27.941 15.416 1.00 35.42 89 SER B CA 1
ATOM 3050 C C . SER B 1 82 ? 69.326 27.535 13.955 1.00 36.49 89 SER B C 1
ATOM 3051 O O . SER B 1 82 ? 68.906 28.305 13.089 1.00 37.14 89 SER B O 1
ATOM 3054 N N . PRO B 1 83 ? 69.801 26.314 13.662 1.00 35.15 90 PRO B N 1
ATOM 3055 C CA . PRO B 1 83 ? 69.817 25.816 12.288 1.00 34.19 90 PRO B CA 1
ATOM 3056 C C . PRO B 1 83 ? 68.361 25.616 11.884 1.00 33.48 90 PRO B C 1
ATOM 3057 O O . PRO B 1 83 ? 68.023 25.597 10.702 1.00 32.46 90 PRO B O 1
ATOM 3061 N N . ALA B 1 84 ? 67.508 25.464 12.895 1.00 33.38 91 ALA B N 1
ATOM 3062 C CA . ALA B 1 84 ? 66.077 25.271 12.684 1.00 33.54 91 ALA B CA 1
ATOM 3063 C C . ALA B 1 84 ? 65.455 26.535 12.108 1.00 33.10 91 ALA B C 1
ATOM 3064 O O . ALA B 1 84 ? 64.562 26.471 11.261 1.00 33.66 91 ALA B O 1
ATOM 3066 N N . TRP B 1 85 ? 65.932 27.685 12.574 1.00 32.80 92 TRP B N 1
ATOM 3067 C CA . TRP B 1 85 ? 65.410 28.953 12.101 1.00 33.42 92 TRP B CA 1
ATOM 3068 C C . TRP B 1 85 ? 65.884 29.230 10.683 1.00 34.46 92 TRP B C 1
ATOM 3069 O O . TRP B 1 85 ? 65.128 29.756 9.865 1.00 34.68 92 TRP B O 1
ATOM 3080 N N . GLN B 1 86 ? 67.134 28.874 10.396 1.00 34.33 93 GLN B N 1
ATOM 3081 C CA . GLN B 1 86 ? 67.691 29.091 9.069 1.00 36.06 93 GLN B CA 1
ATOM 3082 C C . GLN B 1 86 ? 66.805 28.414 8.039 1.00 36.27 93 GLN B C 1
ATOM 3083 O O . GLN B 1 86 ? 66.583 28.952 6.957 1.00 37.77 93 GLN B O 1
ATOM 3089 N N . GLU B 1 87 ? 66.286 27.241 8.386 1.00 36.50 94 GLU B N 1
ATOM 3090 C CA . GLU B 1 87 ? 65.413 26.506 7.478 1.00 36.19 94 GLU B CA 1
ATOM 3091 C C . GLU B 1 87 ? 64.137 27.303 7.174 1.00 36.37 94 GLU B C 1
ATOM 3092 O O . GLU B 1 87 ? 63.545 27.168 6.097 1.00 34.10 94 GLU B O 1
ATOM 3098 N N . VAL B 1 88 ? 63.715 28.138 8.122 1.00 35.98 95 VAL B N 1
ATOM 3099 C CA . VAL B 1 88 ? 62.531 28.966 7.916 1.00 36.04 95 VAL B CA 1
ATOM 3100 C C . VAL B 1 88 ? 62.928 30.141 7.024 1.00 37.26 95 VAL B C 1
ATOM 3101 O O . VAL B 1 88 ? 62.218 30.488 6.081 1.00 38.41 95 VAL B O 1
ATOM 3105 N N . THR B 1 89 ? 64.076 30.745 7.322 1.00 37.97 96 THR B N 1
ATOM 3106 C CA . THR B 1 89 ? 64.580 31.870 6.543 1.00 39.65 96 THR B CA 1
ATOM 3107 C C . THR B 1 89 ? 64.774 31.498 5.073 1.00 41.43 96 THR B C 1
ATOM 3108 O O . THR B 1 89 ? 64.270 32.182 4.177 1.00 41.58 96 THR B O 1
ATOM 3112 N N . GLU B 1 90 ? 65.514 30.418 4.835 1.00 41.90 97 GLU B N 1
ATOM 3113 C CA . GLU B 1 90 ? 65.778 29.948 3.477 1.00 41.77 97 GLU B CA 1
ATOM 3114 C C . GLU B 1 90 ? 64.453 29.724 2.755 1.00 41.75 97 GLU B C 1
ATOM 3115 O O . GLU B 1 90 ? 64.254 30.185 1.624 1.00 41.23 97 GLU B O 1
ATOM 3129 N N . LEU B 1 92 ? 61.054 30.721 3.551 1.00 40.40 99 LEU B N 1
ATOM 3130 C CA . LEU B 1 92 ? 60.268 31.935 3.322 1.00 39.55 99 LEU B CA 1
ATOM 3131 C C . LEU B 1 92 ? 60.851 32.810 2.215 1.00 39.71 99 LEU B C 1
ATOM 3132 O O . LEU B 1 92 ? 60.120 33.389 1.416 1.00 40.21 99 LEU B O 1
ATOM 3137 N N . ARG B 1 93 ? 62.175 32.887 2.172 1.00 40.85 100 ARG B N 1
ATOM 3138 C CA . ARG B 1 93 ? 62.883 33.702 1.189 1.00 41.60 100 ARG B CA 1
ATOM 3139 C C . ARG B 1 93 ? 63.016 33.054 -0.194 1.00 42.05 100 ARG B C 1
ATOM 3140 O O . ARG B 1 93 ? 63.227 33.748 -1.192 1.00 41.51 100 ARG B O 1
ATOM 3148 N N . SER B 1 94 ? 62.886 31.733 -0.256 1.00 42.69 101 SER B N 1
ATOM 3149 C CA . SER B 1 94 ? 63.047 31.018 -1.520 1.00 44.02 101 SER B CA 1
ATOM 3150 C C . SER B 1 94 ? 61.875 31.064 -2.508 1.00 44.40 101 SER B C 1
ATOM 3151 O O . SER B 1 94 ? 60.889 31.781 -2.315 1.00 44.81 101 SER B O 1
ATOM 3154 N N . ASP B 1 95 ? 62.020 30.286 -3.576 1.00 44.04 102 ASP B N 1
ATOM 3155 C CA . ASP B 1 95 ? 61.032 30.177 -4.641 1.00 43.23 102 ASP B CA 1
ATOM 3156 C C . ASP B 1 95 ? 59.852 29.306 -4.192 1.00 43.74 102 ASP B C 1
ATOM 3157 O O . ASP B 1 95 ? 58.786 29.326 -4.808 1.00 44.28 102 ASP B O 1
ATOM 3162 N N . VAL B 1 96 ? 60.051 28.562 -3.103 1.00 42.87 103 VAL B N 1
ATOM 3163 C CA . VAL B 1 96 ? 59.032 27.664 -2.547 1.00 42.08 103 VAL B CA 1
ATOM 3164 C C . VAL B 1 96 ? 57.576 28.110 -2.731 1.00 41.30 103 VAL B C 1
ATOM 3165 O O . VAL B 1 96 ? 57.256 29.297 -2.624 1.00 41.49 103 VAL B O 1
ATOM 3169 N N . PRO B 1 97 ? 56.678 27.145 -3.012 1.00 40.59 104 PRO B N 1
ATOM 3170 C CA . PRO B 1 97 ? 55.241 27.352 -3.221 1.00 40.37 104 PRO B CA 1
ATOM 3171 C C . PRO B 1 97 ? 54.429 27.396 -1.926 1.00 40.58 104 PRO B C 1
ATOM 3172 O O . PRO B 1 97 ? 54.766 26.735 -0.941 1.00 40.35 104 PRO B O 1
ATOM 3176 N N . ALA B 1 98 ? 53.347 28.169 -1.955 1.00 41.20 105 ALA B N 1
ATOM 3177 C CA . ALA B 1 98 ? 52.454 28.339 -0.811 1.00 41.77 105 ALA B CA 1
ATOM 3178 C C . ALA B 1 98 ? 52.021 27.031 -0.147 1.00 42.24 105 ALA B C 1
ATOM 3179 O O . ALA B 1 98 ? 51.877 26.967 1.077 1.00 43.33 105 ALA B O 1
ATOM 3181 N N . THR B 1 99 ? 51.812 25.991 -0.948 1.00 41.05 106 THR B N 1
ATOM 3182 C CA . THR B 1 99 ? 51.383 24.704 -0.412 1.00 41.36 106 THR B CA 1
ATOM 3183 C C . THR B 1 99 ? 52.453 24.014 0.429 1.00 41.16 106 THR B C 1
ATOM 3184 O O . THR B 1 99 ? 52.178 23.558 1.541 1.00 40.94 106 THR B O 1
ATOM 3188 N N . GLU B 1 100 ? 53.669 23.924 -0.101 1.00 40.73 107 GLU B N 1
ATOM 3189 C CA . GLU B 1 100 ? 54.741 23.268 0.634 1.00 41.44 107 GLU B CA 1
ATOM 3190 C C . GLU B 1 100 ? 55.044 24.048 1.911 1.00 42.19 107 GLU B C 1
ATOM 3191 O O . GLU B 1 100 ? 55.279 23.459 2.968 1.00 43.80 107 GLU B O 1
ATOM 3197 N N . VAL B 1 101 ? 55.025 25.376 1.812 1.00 42.29 108 VAL B N 1
ATOM 3198 C CA . VAL B 1 101 ? 55.297 26.229 2.967 1.00 41.41 108 VAL B CA 1
ATOM 3199 C C . VAL B 1 101 ? 54.363 25.929 4.139 1.00 41.40 108 VAL B C 1
ATOM 3200 O O . VAL B 1 101 ? 54.819 25.695 5.258 1.00 42.47 108 VAL B O 1
ATOM 3204 N N . ASP B 1 102 ? 53.059 25.930 3.880 1.00 41.80 109 ASP B N 1
ATOM 3205 C CA . ASP B 1 102 ? 52.081 25.673 4.929 1.00 41.90 109 ASP B CA 1
ATOM 3206 C C . ASP B 1 102 ? 52.088 24.244 5.442 1.00 42.08 109 ASP B C 1
ATOM 3207 O O . ASP B 1 102 ? 51.474 23.948 6.468 1.00 43.05 109 ASP B O 1
ATOM 3212 N N . GLU B 1 103 ? 52.784 23.354 4.745 1.00 42.25 110 GLU B N 1
ATOM 3213 C CA . GLU B 1 103 ? 52.815 21.960 5.172 1.00 41.73 110 GLU B CA 1
ATOM 3214 C C . GLU B 1 103 ? 53.975 21.647 6.111 1.00 40.04 110 GLU B C 1
ATOM 3215 O O . GLU B 1 103 ? 53.829 20.886 7.067 1.00 40.29 110 GLU B O 1
ATOM 3221 N N . LYS B 1 104 ? 55.120 22.260 5.839 1.00 39.11 111 LYS B N 1
ATOM 3222 C CA . LYS B 1 104 ? 56.330 22.042 6.620 1.00 38.47 111 LYS B CA 1
ATOM 3223 C C . LYS B 1 104 ? 56.582 23.044 7.750 1.00 37.38 111 LYS B C 1
ATOM 3224 O O . LYS B 1 104 ? 57.036 22.666 8.830 1.00 38.76 111 LYS B O 1
ATOM 3230 N N . LEU B 1 105 ? 56.283 24.314 7.496 1.00 35.64 112 LEU B N 1
ATOM 3231 C CA . LEU B 1 105 ? 56.523 25.383 8.462 1.00 34.25 112 LEU B CA 1
ATOM 3232 C C . LEU B 1 105 ? 56.208 25.107 9.937 1.00 33.34 112 LEU B C 1
ATOM 3233 O O . LEU B 1 105 ? 57.046 25.364 10.804 1.00 32.53 112 LEU B O 1
ATOM 3238 N N . PRO B 1 106 ? 55.007 24.579 10.246 1.00 33.41 113 PRO B N 1
ATOM 3239 C CA . PRO B 1 106 ? 54.671 24.304 11.648 1.00 33.12 113 PRO B CA 1
ATOM 3240 C C . PRO B 1 106 ? 55.762 23.534 12.405 1.00 34.06 113 PRO B C 1
ATOM 3241 O O . PRO B 1 106 ? 56.185 23.944 13.488 1.00 35.64 113 PRO B O 1
ATOM 3245 N N . GLN B 1 107 ? 56.226 22.431 11.828 1.00 33.74 114 GLN B N 1
ATOM 3246 C CA . GLN B 1 107 ? 57.263 21.624 12.458 1.00 33.47 114 GLN B CA 1
ATOM 3247 C C . GLN B 1 107 ? 58.573 22.405 12.578 1.00 32.67 114 GLN B C 1
ATOM 3248 O O . GLN B 1 107 ? 59.225 22.387 13.624 1.00 33.15 114 GLN B O 1
ATOM 3254 N N . LEU B 1 108 ? 58.958 23.091 11.509 1.00 31.62 115 LEU B N 1
ATOM 3255 C CA . LEU B 1 108 ? 60.186 23.876 11.525 1.00 31.40 115 LEU B CA 1
ATOM 3256 C C . LEU B 1 108 ? 60.167 24.907 12.649 1.00 31.28 115 LEU B C 1
ATOM 3257 O O . LEU B 1 108 ? 61.175 25.104 13.334 1.00 29.48 115 LEU B O 1
ATOM 3262 N N . LEU B 1 109 ? 59.021 25.561 12.833 1.00 30.00 116 LEU B N 1
ATOM 3263 C CA . LEU B 1 109 ? 58.877 26.568 13.884 1.00 29.77 116 LEU B CA 1
ATOM 3264 C C . LEU B 1 109 ? 58.960 25.903 15.263 1.00 30.33 116 LEU B C 1
ATOM 3265 O O . LEU B 1 109 ? 59.707 26.345 16.142 1.00 29.57 116 LEU B O 1
ATOM 3270 N N . ASP B 1 110 ? 58.190 24.835 15.440 1.00 30.30 117 ASP B N 1
ATOM 3271 C CA . ASP B 1 110 ? 58.180 24.098 16.693 1.00 29.54 117 ASP B CA 1
ATOM 3272 C C . ASP B 1 110 ? 59.622 23.810 17.110 1.00 30.94 117 ASP B C 1
ATOM 3273 O O . ASP B 1 110 ? 60.054 24.177 18.207 1.00 31.07 117 ASP B O 1
ATOM 3278 N N . GLN B 1 111 ? 60.362 23.163 16.214 1.00 30.33 118 GLN B N 1
ATOM 3279 C CA . GLN B 1 111 ? 61.756 22.814 16.459 1.00 30.57 118 GLN B CA 1
ATOM 3280 C C . GLN B 1 111 ? 62.570 24.056 16.775 1.00 29.84 118 GLN B C 1
ATOM 3281 O O . GLN B 1 111 ? 63.419 24.049 17.666 1.00 29.58 118 GLN B O 1
ATOM 3287 N N . ALA B 1 112 ? 62.318 25.123 16.024 1.00 29.10 119 ALA B N 1
ATOM 3288 C CA . ALA B 1 112 ? 63.031 26.371 16.242 1.00 27.57 119 ALA B CA 1
ATOM 3289 C C . ALA B 1 112 ? 62.812 26.823 17.681 1.00 25.60 119 ALA B C 1
ATOM 3290 O O . ALA B 1 112 ? 63.752 27.197 18.372 1.00 24.74 119 ALA B O 1
ATOM 3292 N N . VAL B 1 113 ? 61.564 26.771 18.130 1.00 24.34 120 VAL B N 1
ATOM 3293 C CA . VAL B 1 113 ? 61.221 27.183 19.485 1.00 24.19 120 VAL B CA 1
ATOM 3294 C C . VAL B 1 113 ? 61.875 26.286 20.534 1.00 24.06 120 VAL B C 1
ATOM 3295 O O . VAL B 1 113 ? 62.394 26.766 21.542 1.00 22.86 120 VAL B O 1
ATOM 3299 N N . ASP B 1 114 ? 61.853 24.982 20.290 1.00 25.15 121 ASP B N 1
ATOM 3300 C CA . ASP B 1 114 ? 62.450 24.032 21.216 1.00 24.84 121 ASP B CA 1
ATOM 3301 C C . ASP B 1 114 ? 63.939 24.332 21.380 1.00 23.62 121 ASP B C 1
ATOM 3302 O O . ASP B 1 114 ? 64.461 24.345 22.497 1.00 21.54 121 ASP B O 1
ATOM 3307 N N . ASP B 1 115 ? 64.620 24.575 20.263 1.00 23.87 122 ASP B N 1
ATOM 3308 C CA . ASP B 1 115 ? 66.048 24.874 20.293 1.00 24.86 122 ASP B CA 1
ATOM 3309 C C . ASP B 1 115 ? 66.324 26.167 21.038 1.00 25.31 122 ASP B C 1
ATOM 3310 O O . ASP B 1 115 ? 67.307 26.273 21.778 1.00 25.66 122 ASP B O 1
ATOM 3323 N N . TYR B 1 117 ? 64.553 27.537 23.499 1.00 21.41 124 TYR B N 1
ATOM 3324 C CA . TYR B 1 117 ? 64.377 27.325 24.927 1.00 20.94 124 TYR B CA 1
ATOM 3325 C C . TYR B 1 117 ? 65.585 26.669 25.572 1.00 21.78 124 TYR B C 1
ATOM 3326 O O . TYR B 1 117 ? 66.133 27.184 26.541 1.00 21.36 124 TYR B O 1
ATOM 3335 N N . LYS B 1 118 ? 66.017 25.548 25.014 1.00 23.74 125 LYS B N 1
ATOM 3336 C CA . LYS B 1 118 ? 67.152 24.832 25.566 1.00 25.75 125 LYS B CA 1
ATOM 3337 C C . LYS B 1 118 ? 68.488 25.571 25.441 1.00 26.81 125 LYS B C 1
ATOM 3338 O O . LYS B 1 118 ? 69.221 25.691 26.426 1.00 26.49 125 LYS B O 1
ATOM 3344 N N . ASN B 1 119 ? 68.805 26.083 24.254 1.00 27.27 126 ASN B N 1
ATOM 3345 C CA . ASN B 1 119 ? 70.060 26.814 24.083 1.00 26.30 126 ASN B CA 1
ATOM 3346 C C . ASN B 1 119 ? 70.075 28.069 24.949 1.00 25.46 126 ASN B C 1
ATOM 3347 O O . ASN B 1 119 ? 71.114 28.441 25.505 1.00 25.38 126 ASN B O 1
ATOM 3352 N N . ALA B 1 120 ? 68.925 28.725 25.066 1.00 23.60 127 ALA B N 1
ATOM 3353 C CA . ALA B 1 120 ? 68.846 29.914 25.899 1.00 23.38 127 ALA B CA 1
ATOM 3354 C C . ALA B 1 120 ? 69.006 29.491 27.358 1.00 22.77 127 ALA B C 1
ATOM 3355 O O . ALA B 1 120 ? 69.699 30.150 28.129 1.00 21.43 127 ALA B O 1
ATOM 3357 N N . ASP B 1 121 ? 68.370 28.387 27.740 1.00 21.87 128 ASP B N 1
ATOM 3358 C CA . ASP B 1 121 ? 68.477 27.944 29.124 1.00 23.66 128 ASP B CA 1
ATOM 3359 C C . ASP B 1 121 ? 69.889 27.498 29.479 1.00 24.41 128 ASP B C 1
ATOM 3360 O O . ASP B 1 121 ? 70.377 27.784 30.578 1.00 22.93 128 ASP B O 1
ATOM 3365 N N . ASN B 1 122 ? 70.546 26.803 28.554 1.00 24.12 129 ASN B N 1
ATOM 3366 C CA . ASN B 1 122 ? 71.909 26.334 28.794 1.00 24.82 129 ASN B CA 1
ATOM 3367 C C . ASN B 1 122 ? 72.850 27.515 28.981 1.00 24.83 129 ASN B C 1
ATOM 3368 O O . ASN B 1 122 ? 73.683 27.514 29.882 1.00 26.22 129 ASN B O 1
ATOM 3373 N N . GLU B 1 123 ? 72.703 28.530 28.137 1.00 25.60 130 GLU B N 1
ATOM 3374 C CA . GLU B 1 123 ? 73.534 29.720 28.234 1.00 26.00 130 GLU B CA 1
ATOM 3375 C C . GLU B 1 123 ? 73.280 30.422 29.565 1.00 25.68 130 GLU B C 1
ATOM 3376 O O . GLU B 1 123 ? 74.216 30.847 30.239 1.00 26.82 130 GLU B O 1
ATOM 3382 N N . LEU B 1 124 ? 72.010 30.536 29.942 1.00 25.96 131 LEU B N 1
ATOM 3383 C CA . LEU B 1 124 ? 71.632 31.196 31.188 1.00 25.02 131 LEU B CA 1
ATOM 3384 C C . LEU B 1 124 ? 72.137 30.463 32.432 1.00 25.05 131 LEU B C 1
ATOM 3385 O O . LEU B 1 124 ? 72.544 31.094 33.405 1.00 24.97 131 LEU B O 1
ATOM 3390 N N . VAL B 1 125 ? 72.091 29.136 32.413 1.00 25.91 132 VAL B N 1
ATOM 3391 C CA . VAL B 1 125 ? 72.550 28.362 33.565 1.00 26.81 132 VAL B CA 1
ATOM 3392 C C . VAL B 1 125 ? 74.053 28.533 33.776 1.00 26.91 132 VAL B C 1
ATOM 3393 O O . VAL B 1 125 ? 74.526 28.562 34.914 1.00 26.84 132 VAL B O 1
ATOM 3397 N N . LYS B 1 126 ? 74.798 28.656 32.681 1.00 26.47 133 LYS B N 1
ATOM 3398 C CA . LYS B 1 126 ? 76.239 28.851 32.775 1.00 27.62 133 LYS B CA 1
ATOM 3399 C C . LYS B 1 126 ? 76.496 30.192 33.438 1.00 27.18 133 LYS B C 1
ATOM 3400 O O . LYS B 1 126 ? 77.448 30.348 34.200 1.00 27.68 133 LYS B O 1
ATOM 3414 N N . CYS B 1 128 ? 74.441 31.550 35.583 1.00 27.61 135 CYS B N 1
ATOM 3415 C CA . CYS B 1 128 ? 74.071 31.312 36.974 1.00 27.32 135 CYS B CA 1
ATOM 3416 C C . CYS B 1 128 ? 75.207 30.621 37.714 1.00 28.48 135 CYS B C 1
ATOM 3417 O O . CYS B 1 128 ? 75.471 30.915 38.880 1.00 28.92 135 CYS B O 1
ATOM 3420 N N . GLU B 1 129 ? 75.873 29.696 37.032 1.00 29.38 136 GLU B N 1
ATOM 3421 C CA . GLU B 1 129 ? 76.978 28.978 37.638 1.00 31.71 136 GLU B CA 1
ATOM 3422 C C . GLU B 1 129 ? 78.143 29.927 37.900 1.00 32.01 136 GLU B C 1
ATOM 3423 O O . GLU B 1 129 ? 78.762 29.880 38.966 1.00 32.21 136 GLU B O 1
ATOM 3429 N N . GLN B 1 130 ? 78.422 30.805 36.939 1.00 31.45 137 GLN B N 1
ATOM 3430 C CA . GLN B 1 130 ? 79.519 31.760 37.070 1.00 32.43 137 GLN B CA 1
ATOM 3431 C C . GLN B 1 130 ? 79.309 32.818 38.147 1.00 31.74 137 GLN B C 1
ATOM 3432 O O . GLN B 1 130 ? 80.248 33.195 38.849 1.00 33.65 137 GLN B O 1
ATOM 3438 N N . LEU B 1 131 ? 78.087 33.314 38.275 1.00 30.89 138 LEU B N 1
ATOM 3439 C CA . LEU B 1 131 ? 77.802 34.325 39.281 1.00 31.39 138 LEU B CA 1
ATOM 3440 C C . LEU B 1 131 ? 77.185 33.705 40.530 1.00 30.20 138 LEU B C 1
ATOM 3441 O O . LEU B 1 131 ? 76.693 34.406 41.411 1.00 28.71 138 LEU B O 1
ATOM 3446 N N . ASN B 1 132 ? 77.225 32.383 40.604 1.00 30.21 139 ASN B N 1
ATOM 3447 C CA . ASN B 1 132 ? 76.670 31.670 41.745 1.00 31.00 139 ASN B CA 1
ATOM 3448 C C . ASN B 1 132 ? 75.245 32.104 42.095 1.00 29.06 139 ASN B C 1
ATOM 3449 O O . ASN B 1 132 ? 74.961 32.512 43.224 1.00 27.88 139 ASN B O 1
ATOM 3454 N N . LYS B 1 133 ? 74.360 32.016 41.107 1.00 26.94 140 LYS B N 1
ATOM 3455 C CA . LYS B 1 133 ? 72.950 32.340 41.287 1.00 27.36 140 LYS B CA 1
ATOM 3456 C C . LYS B 1 133 ? 72.313 30.955 41.378 1.00 25.28 140 LYS B C 1
ATOM 3457 O O . LYS B 1 133 ? 71.924 30.392 40.360 1.00 24.81 140 LYS B O 1
ATOM 3463 N N . ASP B 1 134 ? 72.215 30.409 42.587 1.00 24.75 141 ASP B N 1
ATOM 3464 C CA . ASP B 1 134 ? 71.674 29.061 42.772 1.00 24.86 141 ASP B CA 1
ATOM 3465 C C . ASP B 1 134 ? 70.207 28.827 42.441 1.00 24.63 141 ASP B C 1
ATOM 3466 O O . ASP B 1 134 ? 69.857 27.786 41.878 1.00 23.43 141 ASP B O 1
ATOM 3471 N N . TYR B 1 135 ? 69.345 29.777 42.784 1.00 22.61 142 TYR B N 1
ATOM 3472 C CA . TYR B 1 135 ? 67.925 29.579 42.549 1.00 21.26 142 TYR B CA 1
ATOM 3473 C C . TYR B 1 135 ? 67.203 30.583 41.655 1.00 21.21 142 TYR B C 1
ATOM 3474 O O . TYR B 1 135 ? 66.012 30.419 41.402 1.00 19.30 142 TYR B O 1
ATOM 3483 N N . ALA B 1 136 ? 67.900 31.612 41.180 1.00 20.70 143 ALA B N 1
ATOM 3484 C CA . ALA B 1 136 ? 67.268 32.600 40.307 1.00 20.91 143 ALA B CA 1
ATOM 3485 C C . ALA B 1 136 ? 66.562 31.868 39.165 1.00 19.86 143 ALA B C 1
ATOM 3486 O O . ALA B 1 136 ? 67.184 31.102 38.430 1.00 20.77 143 ALA B O 1
ATOM 3488 N N . SER B 1 137 ? 65.259 32.095 39.031 1.00 17.57 144 SER B N 1
ATOM 3489 C CA . SER B 1 137 ? 64.481 31.432 37.994 1.00 17.17 144 SER B CA 1
ATOM 3490 C C . SER B 1 137 ? 63.506 32.387 37.319 1.00 16.49 144 SER B C 1
ATOM 3491 O O . SER B 1 137 ? 63.348 33.538 37.730 1.00 16.04 144 SER B O 1
ATOM 3494 N N . SER B 1 138 ? 62.835 31.892 36.289 1.00 14.74 145 SER B N 1
ATOM 3495 C CA . SER B 1 138 ? 61.868 32.700 35.570 1.00 14.24 145 SER B CA 1
ATOM 3496 C C . SER B 1 138 ? 60.957 31.842 34.717 1.00 14.39 145 SER B C 1
ATOM 3497 O O . SER B 1 138 ? 61.412 30.917 34.047 1.00 14.54 145 SER B O 1
ATOM 3500 N N . THR B 1 139 ? 59.668 32.151 34.747 1.00 15.29 146 THR B N 1
ATOM 3501 C CA . THR B 1 139 ? 58.703 31.433 33.927 1.00 16.81 146 THR B CA 1
ATOM 3502 C C . THR B 1 139 ? 58.904 32.008 32.540 1.00 18.36 146 THR B C 1
ATOM 3503 O O . THR B 1 139 ? 59.779 32.860 32.332 1.00 16.17 146 THR B O 1
ATOM 3507 N N . SER B 1 140 ? 58.079 31.567 31.596 1.00 17.70 147 SER B N 1
ATOM 3508 C CA . SER B 1 140 ? 58.173 32.060 30.234 1.00 17.78 147 SER B CA 1
ATOM 3509 C C . SER B 1 140 ? 56.998 31.689 29.348 1.00 17.78 147 SER B C 1
ATOM 3510 O O . SER B 1 140 ? 56.463 30.587 29.430 1.00 18.76 147 SER B O 1
ATOM 3513 N N . VAL B 1 141 ? 56.591 32.647 28.525 1.00 17.51 148 VAL B N 1
ATOM 3514 C CA . VAL B 1 141 ? 55.540 32.458 27.531 1.00 17.35 148 VAL B CA 1
ATOM 3515 C C . VAL B 1 141 ? 56.046 33.228 26.327 1.00 17.57 148 VAL B C 1
ATOM 3516 O O . VAL B 1 141 ? 56.400 34.404 26.424 1.00 18.98 148 VAL B O 1
ATOM 3520 N N . THR B 1 142 ? 56.102 32.554 25.191 1.00 19.27 149 THR B N 1
ATOM 3521 C CA . THR B 1 142 ? 56.604 33.176 23.985 1.00 19.21 149 THR B CA 1
ATOM 3522 C C . THR B 1 142 ? 55.768 32.794 22.778 1.00 19.84 149 THR B C 1
ATOM 3523 O O . THR B 1 142 ? 55.162 31.720 22.732 1.00 19.55 149 THR B O 1
ATOM 3527 N N . ALA B 1 143 ? 55.736 33.688 21.803 1.00 18.33 150 ALA B N 1
ATOM 3528 C CA . ALA B 1 143 ? 54.997 33.441 20.584 1.00 19.50 150 ALA B CA 1
ATOM 3529 C C . ALA B 1 143 ? 55.830 33.951 19.425 1.00 20.52 150 ALA B C 1
ATOM 3530 O O . ALA B 1 143 ? 56.281 35.101 19.431 1.00 20.53 150 ALA B O 1
ATOM 3532 N N . VAL B 1 144 ? 56.054 33.085 18.445 1.00 19.58 151 VAL B N 1
ATOM 3533 C CA . VAL B 1 144 ? 56.810 33.469 17.272 1.00 21.63 151 VAL B CA 1
ATOM 3534 C C . VAL B 1 144 ? 55.811 33.514 16.126 1.00 22.38 151 VAL B C 1
ATOM 3535 O O . VAL B 1 144 ? 55.167 32.511 15.806 1.00 20.67 151 VAL B O 1
ATOM 3539 N N . LEU B 1 145 ? 55.659 34.692 15.535 1.00 22.54 152 LEU B N 1
ATOM 3540 C CA . LEU B 1 145 ? 54.740 34.867 14.422 1.00 23.91 152 LEU B CA 1
ATOM 3541 C C . LEU B 1 145 ? 55.518 34.753 13.117 1.00 24.10 152 LEU B C 1
ATOM 3542 O O . LEU B 1 145 ? 56.521 35.439 12.924 1.00 23.78 152 LEU B O 1
ATOM 3547 N N . ALA B 1 146 ? 55.063 33.880 12.226 1.00 24.02 153 ALA B N 1
ATOM 3548 C CA . ALA B 1 146 ? 55.741 33.711 10.950 1.00 24.37 153 ALA B CA 1
ATOM 3549 C C . ALA B 1 146 ? 54.774 33.262 9.864 1.00 27.12 153 ALA B C 1
ATOM 3550 O O . ALA B 1 146 ? 54.181 32.179 9.948 1.00 26.77 153 ALA B O 1
ATOM 3552 N N . LYS B 1 147 ? 54.622 34.112 8.854 1.00 26.36 154 LYS B N 1
ATOM 3553 C CA . LYS B 1 147 ? 53.757 33.855 7.709 1.00 28.31 154 LYS B CA 1
ATOM 3554 C C . LYS B 1 147 ? 52.457 33.129 8.054 1.00 28.04 154 LYS B C 1
ATOM 3555 O O . LYS B 1 147 ? 52.230 32.008 7.601 1.00 29.09 154 LYS B O 1
ATOM 3561 N N . GLY B 1 148 ? 51.616 33.763 8.867 1.00 28.08 155 GLY B N 1
ATOM 3562 C CA . GLY B 1 148 ? 50.336 33.172 9.220 1.00 27.47 155 GLY B CA 1
ATOM 3563 C C . GLY B 1 148 ? 50.292 32.149 10.341 1.00 28.04 155 GLY B C 1
ATOM 3564 O O . GLY B 1 148 ? 49.206 31.683 10.703 1.00 28.07 155 GLY B O 1
ATOM 3565 N N . PHE B 1 149 ? 51.446 31.787 10.894 1.00 26.18 156 PHE B N 1
ATOM 3566 C CA . PHE B 1 149 ? 51.478 30.805 11.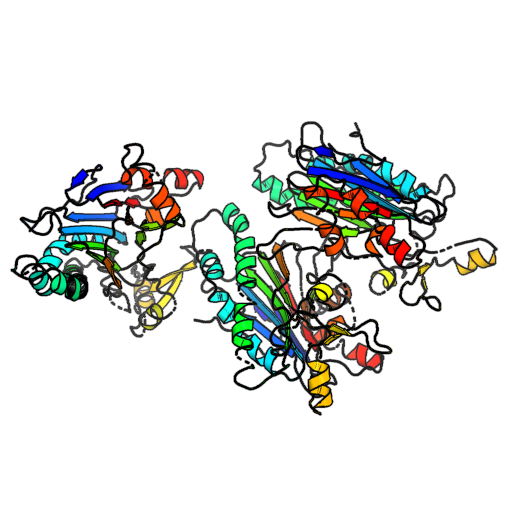977 1.00 26.86 156 PHE B CA 1
ATOM 3567 C C . PHE B 1 149 ? 52.051 31.401 13.258 1.00 25.22 156 PHE B C 1
ATOM 3568 O O . PHE B 1 149 ? 52.952 32.234 13.212 1.00 25.74 156 PHE B O 1
ATOM 3576 N N . VAL B 1 150 ? 51.535 30.965 14.399 1.00 25.19 157 VAL B N 1
ATOM 3577 C CA . VAL B 1 150 ? 52.048 31.438 15.679 1.00 26.61 157 VAL B CA 1
ATOM 3578 C C . VAL B 1 150 ? 52.597 30.248 16.454 1.00 25.68 157 VAL B C 1
ATOM 3579 O O . VAL B 1 150 ? 51.854 29.339 16.809 1.00 26.09 157 VAL B O 1
ATOM 3583 N N . ALA B 1 151 ? 53.904 30.249 16.691 1.00 25.55 158 ALA B N 1
ATOM 3584 C CA . ALA B 1 151 ? 54.546 29.163 17.426 1.00 25.84 158 ALA B CA 1
ATOM 3585 C C . ALA B 1 151 ? 54.559 29.501 18.909 1.00 24.77 158 ALA B C 1
ATOM 3586 O O . ALA B 1 151 ? 55.392 30.275 19.375 1.00 23.75 158 ALA B O 1
ATOM 3588 N N . VAL B 1 152 ? 53.622 28.915 19.641 1.00 24.21 159 VAL B N 1
ATOM 3589 C CA . VAL B 1 152 ? 53.498 29.145 21.072 1.00 25.44 159 VAL B CA 1
ATOM 3590 C C . VAL B 1 152 ? 54.350 28.181 21.905 1.00 25.19 159 VAL B C 1
ATOM 3591 O O . VAL B 1 152 ? 54.335 26.972 21.679 1.00 24.50 159 VAL B O 1
ATOM 3595 N N . GLY B 1 153 ? 55.090 28.735 22.864 1.00 23.94 160 GLY B N 1
ATOM 3596 C CA . GLY B 1 153 ? 55.931 27.930 23.736 1.00 22.01 160 GLY B CA 1
ATOM 3597 C C . GLY B 1 153 ? 55.931 28.531 25.130 1.00 21.51 160 GLY B C 1
ATOM 3598 O O . GLY B 1 153 ? 55.674 29.728 25.279 1.00 22.54 160 GLY B O 1
ATOM 3599 N N . HIS B 1 154 ? 56.204 27.729 26.154 1.00 19.54 161 HIS B N 1
ATOM 3600 C CA . HIS B 1 154 ? 56.223 28.263 27.517 1.00 18.92 161 HIS B CA 1
ATOM 3601 C C . HIS B 1 154 ? 56.780 27.307 28.574 1.00 18.94 161 HIS B C 1
ATOM 3602 O O . HIS B 1 154 ? 56.834 26.089 28.369 1.00 17.47 161 HIS B O 1
ATOM 3609 N N . LEU B 1 155 ? 57.176 27.885 29.708 1.00 16.88 162 LEU B N 1
ATOM 3610 C CA . LEU B 1 155 ? 57.695 27.142 30.856 1.00 16.83 162 LEU B CA 1
ATOM 3611 C C . LEU B 1 155 ? 57.193 27.861 32.097 1.00 17.86 162 LEU B C 1
ATOM 3612 O O . LEU B 1 155 ? 57.501 29.037 32.303 1.00 16.88 162 LEU B O 1
ATOM 3617 N N . GLY B 1 156 ? 56.415 27.172 32.923 1.00 19.53 163 GLY B N 1
ATOM 3618 C CA . GLY B 1 156 ? 55.937 27.810 34.133 1.00 19.01 163 GLY B CA 1
ATOM 3619 C C . GLY B 1 156 ? 54.449 28.067 34.207 1.00 20.43 163 GLY B C 1
ATOM 3620 O O . GLY B 1 156 ? 53.653 27.348 33.601 1.00 19.72 163 GLY B O 1
ATOM 3621 N N . ASP B 1 157 ? 54.080 29.103 34.960 1.00 21.30 164 ASP B N 1
ATOM 3622 C CA . ASP B 1 157 ? 52.682 29.448 35.147 1.00 20.13 164 ASP B CA 1
ATOM 3623 C C . ASP B 1 157 ? 52.235 30.784 34.557 1.00 20.35 164 ASP B C 1
ATOM 3624 O O . ASP B 1 157 ? 51.215 31.339 34.968 1.00 19.50 164 ASP B O 1
ATOM 3629 N N . SER B 1 158 ? 53.010 31.312 33.615 1.00 19.53 165 SER B N 1
ATOM 3630 C CA . SER B 1 158 ? 52.610 32.532 32.936 1.00 18.21 165 SER B CA 1
ATOM 3631 C C . SER B 1 158 ? 51.746 31.954 31.829 1.00 19.78 165 SER B C 1
ATOM 3632 O O . SER B 1 158 ? 51.900 30.779 31.484 1.00 20.75 165 SER B O 1
ATOM 3635 N N . ARG B 1 159 ? 50.835 32.744 31.277 1.00 18.11 166 ARG B N 1
ATOM 3636 C CA . ARG B 1 159 ? 49.955 32.214 30.251 1.00 19.13 166 ARG B CA 1
ATOM 3637 C C . ARG B 1 159 ? 49.743 33.098 29.042 1.00 20.12 166 ARG B C 1
ATOM 3638 O O . ARG B 1 159 ? 50.077 34.280 29.035 1.00 18.70 166 ARG B O 1
ATOM 3646 N N . ILE B 1 160 ? 49.169 32.491 28.015 1.00 20.75 167 ILE B N 1
ATOM 3647 C CA . ILE B 1 160 ? 48.839 33.184 26.787 1.00 23.02 167 ILE B CA 1
ATOM 3648 C C . ILE B 1 160 ? 47.371 32.892 26.529 1.00 24.42 167 ILE B C 1
ATOM 3649 O O . ILE B 1 160 ? 46.981 31.727 26.382 1.00 23.10 167 ILE B O 1
ATOM 3654 N N . ALA B 1 161 ? 46.558 33.944 26.518 1.00 23.73 168 ALA B N 1
ATOM 3655 C CA . ALA B 1 161 ? 45.133 33.796 26.250 1.00 23.89 168 ALA B CA 1
ATOM 3656 C C . ALA B 1 161 ? 44.905 34.180 24.790 1.00 23.82 168 ALA B C 1
ATOM 3657 O O . ALA B 1 161 ? 45.652 34.989 24.230 1.00 21.54 168 ALA B O 1
ATOM 3667 N N . GLY B 1 163 ? 41.760 35.139 21.792 1.00 27.66 170 GLY B N 1
ATOM 3668 C CA . GLY B 1 163 ? 40.374 35.466 21.518 1.00 27.42 170 GLY B CA 1
ATOM 3669 C C . GLY B 1 163 ? 40.094 35.282 20.039 1.00 28.58 170 GLY B C 1
ATOM 3670 O O . GLY B 1 163 ? 40.696 35.946 19.194 1.00 28.95 170 GLY B O 1
ATOM 3671 N N . VAL B 1 164 ? 39.191 34.364 19.722 1.00 29.35 171 VAL B N 1
ATOM 3672 C CA . VAL B 1 164 ? 38.837 34.097 18.337 1.00 31.33 171 VAL B CA 1
ATOM 3673 C C . VAL B 1 164 ? 37.358 34.396 18.146 1.00 33.60 171 VAL B C 1
ATOM 3674 O O . VAL B 1 164 ? 36.607 34.490 19.115 1.00 34.66 171 VAL B O 1
ATOM 3678 N N . GLU B 1 165 ? 36.942 34.550 16.897 1.00 35.40 172 GLU B N 1
ATOM 3679 C CA . GLU B 1 165 ? 35.550 34.847 16.612 1.00 37.96 172 GLU B CA 1
ATOM 3680 C C . GLU B 1 165 ? 34.813 33.634 16.070 1.00 37.91 172 GLU B C 1
ATOM 3681 O O . GLU B 1 165 ? 35.286 32.968 15.144 1.00 39.01 172 GLU B O 1
ATOM 3687 N N . THR B 1 166 ? 33.658 33.344 16.660 1.00 38.29 173 THR B N 1
ATOM 3688 C CA . THR B 1 166 ? 32.839 32.217 16.224 1.00 39.02 173 THR B CA 1
ATOM 3689 C C . THR B 1 166 ? 31.420 32.727 16.034 1.00 39.68 173 THR B C 1
ATOM 3690 O O . THR B 1 166 ? 31.006 33.677 16.701 1.00 39.70 173 THR B O 1
ATOM 3694 N N . PRO B 1 167 ? 30.655 32.113 15.116 1.00 39.89 174 PRO B N 1
ATOM 3695 C CA . PRO B 1 167 ? 29.283 32.588 14.919 1.00 39.66 174 PRO B CA 1
ATOM 3696 C C . PRO B 1 167 ? 28.562 32.495 16.259 1.00 40.41 174 PRO B C 1
ATOM 3697 O O . PRO B 1 167 ? 27.918 33.445 16.717 1.00 40.43 174 PRO B O 1
ATOM 3701 N N . ASN B 1 168 ? 28.710 31.336 16.890 1.00 41.32 175 ASN B N 1
ATOM 3702 C CA . ASN B 1 168 ? 28.094 31.067 18.181 1.00 42.08 175 ASN B CA 1
ATOM 3703 C C . ASN B 1 168 ? 28.617 31.976 19.299 1.00 41.75 175 ASN B C 1
ATOM 3704 O O . ASN B 1 168 ? 28.195 31.845 20.448 1.00 43.21 175 ASN B O 1
ATOM 3709 N N . GLY B 1 169 ? 29.533 32.889 18.971 1.00 41.05 176 GLY B N 1
ATOM 3710 C CA . GLY B 1 169 ? 30.054 33.798 19.984 1.00 39.31 176 GLY B CA 1
ATOM 3711 C C . GLY B 1 169 ? 31.553 34.063 19.983 1.00 38.41 176 GLY B C 1
ATOM 3712 O O . GLY B 1 169 ? 32.271 33.674 19.061 1.00 38.45 176 GLY B O 1
ATOM 3713 N N . LEU B 1 170 ? 32.026 34.751 21.019 1.00 36.91 177 LEU B N 1
ATOM 3714 C CA . LEU B 1 170 ? 33.447 35.062 21.145 1.00 35.96 177 LEU B CA 1
ATOM 3715 C C . LEU B 1 170 ? 34.148 34.011 22.006 1.00 34.66 177 LEU B C 1
ATOM 3716 O O . LEU B 1 170 ? 33.858 33.881 23.196 1.00 33.41 177 LEU B O 1
ATOM 3721 N N . ASN B 1 171 ? 35.077 33.273 21.408 1.00 33.63 178 ASN B N 1
ATOM 3722 C CA . ASN B 1 171 ? 35.795 32.229 22.133 1.00 33.30 178 ASN B CA 1
ATOM 3723 C C . ASN B 1 171 ? 37.085 32.732 22.777 1.00 32.42 178 ASN B C 1
ATOM 3724 O O . ASN B 1 171 ? 37.947 33.312 22.109 1.00 32.33 178 ASN B O 1
ATOM 3729 N N . CYS B 1 172 ? 37.208 32.493 24.080 1.00 31.11 179 CYS B N 1
ATOM 3730 C CA . CYS B 1 172 ? 38.376 32.910 24.848 1.00 30.74 179 CYS B CA 1
ATOM 3731 C C . CYS B 1 172 ? 38.952 31.724 25.609 1.00 30.29 179 CYS B C 1
ATOM 3732 O O . CYS B 1 172 ? 38.235 31.053 26.346 1.00 29.73 179 CYS B O 1
ATOM 3735 N N . GLU B 1 173 ? 40.241 31.463 25.436 1.00 29.35 180 GLU B N 1
ATOM 3736 C CA . GLU B 1 173 ? 40.865 30.358 26.148 1.00 29.34 180 GLU B CA 1
ATOM 3737 C C . GLU B 1 173 ? 42.380 30.493 26.188 1.00 28.21 180 GLU B C 1
ATOM 3738 O O . GLU B 1 173 ? 42.972 31.247 25.414 1.00 28.88 180 GLU B O 1
ATOM 3744 N N . PHE B 1 174 ? 43.000 29.766 27.105 1.00 25.78 181 PHE B N 1
ATOM 3745 C CA . PHE B 1 174 ? 44.446 29.779 27.223 1.00 25.33 181 PHE B CA 1
ATOM 3746 C C . PHE B 1 174 ? 45.009 28.767 26.232 1.00 24.61 181 PHE B C 1
ATOM 3747 O O . PHE B 1 174 ? 44.404 27.722 25.989 1.00 25.52 181 PHE B O 1
ATOM 3755 N N . LEU B 1 175 ? 46.156 29.082 25.649 1.00 23.97 182 LEU B N 1
ATOM 3756 C CA . LEU B 1 175 ? 46.798 28.174 24.715 1.00 23.84 182 LEU B CA 1
ATOM 3757 C C . LEU B 1 175 ? 47.889 27.406 25.465 1.00 23.84 182 LEU B C 1
ATOM 3758 O O . LEU B 1 175 ? 48.518 26.504 24.913 1.00 24.54 182 LEU B O 1
ATOM 3763 N N . THR B 1 176 ? 48.100 27.763 26.731 1.00 22.94 183 THR B N 1
ATOM 3764 C CA . THR B 1 176 ? 49.130 27.127 27.548 1.00 21.93 183 THR B CA 1
ATOM 3765 C C . THR B 1 176 ? 48.603 26.608 28.881 1.00 21.35 183 THR B C 1
ATOM 3766 O O . THR B 1 176 ? 47.771 27.253 29.525 1.00 22.18 183 THR B O 1
ATOM 3770 N N . VAL B 1 177 ? 49.100 25.447 29.300 1.00 20.38 184 VAL B N 1
ATOM 3771 C CA . VAL B 1 177 ? 48.690 24.874 30.576 1.00 19.41 184 VAL B CA 1
ATOM 3772 C C . VAL B 1 177 ? 49.848 24.992 31.556 1.00 19.01 184 VAL B C 1
ATOM 3773 O O . VAL B 1 177 ? 50.974 24.621 31.238 1.00 18.18 184 VAL B O 1
ATOM 3777 N N . ASP B 1 178 ? 49.573 25.521 32.742 1.00 19.19 185 ASP B N 1
ATOM 3778 C CA . ASP B 1 178 ? 50.605 25.675 33.759 1.00 19.94 185 ASP B CA 1
ATOM 3779 C C . ASP B 1 178 ? 51.337 24.368 34.037 1.00 20.65 185 ASP B C 1
ATOM 3780 O O . ASP B 1 178 ? 50.738 23.291 34.021 1.00 17.01 185 ASP B O 1
ATOM 3785 N N . HIS B 1 179 ? 52.634 24.474 34.305 1.00 19.73 186 HIS B N 1
ATOM 3786 C CA . HIS B 1 179 ? 53.434 23.313 34.653 1.00 21.50 186 HIS B CA 1
ATOM 3787 C C . HIS B 1 179 ? 53.442 23.236 36.184 1.00 21.28 186 HIS B C 1
ATOM 3788 O O . HIS B 1 179 ? 54.325 23.792 36.839 1.00 21.73 186 HIS B O 1
ATOM 3795 N N . LYS B 1 180 ? 52.437 22.574 36.749 1.00 19.53 187 LYS B N 1
ATOM 3796 C CA . LYS B 1 180 ? 52.337 22.424 38.196 1.00 22.18 187 LYS B CA 1
ATOM 3797 C C . LYS B 1 180 ? 53.087 21.153 38.598 1.00 21.95 187 LYS B C 1
ATOM 3798 O O . LYS B 1 180 ? 52.905 20.097 37.989 1.00 21.38 187 LYS B O 1
ATOM 3804 N N . PRO B 1 181 ? 53.937 21.238 39.633 1.00 20.64 188 PRO B N 1
ATOM 3805 C CA . PRO B 1 181 ? 54.707 20.073 40.082 1.00 20.87 188 PRO B CA 1
ATOM 3806 C C . PRO B 1 181 ? 53.909 18.855 40.545 1.00 19.56 188 PRO B C 1
ATOM 3807 O O . PRO B 1 181 ? 54.424 17.743 40.539 1.00 18.68 188 PRO B O 1
ATOM 3811 N N . ASP B 1 182 ? 52.654 19.053 40.926 1.00 19.09 189 ASP B N 1
ATOM 3812 C CA . ASP B 1 182 ? 51.853 17.933 41.383 1.00 21.62 189 ASP B CA 1
ATOM 3813 C C . ASP B 1 182 ? 51.157 17.212 40.236 1.00 22.52 189 ASP B C 1
ATOM 3814 O O . ASP B 1 182 ? 50.538 16.170 40.437 1.00 23.16 189 ASP B O 1
ATOM 3827 N N . PRO B 1 184 ? 50.683 14.640 37.502 1.00 27.07 191 PRO B N 1
ATOM 3828 C CA . PRO B 1 184 ? 51.281 13.305 37.355 1.00 27.91 191 PRO B CA 1
ATOM 3829 C C . PRO B 1 184 ? 52.615 13.195 36.621 1.00 26.99 191 PRO B C 1
ATOM 3830 O O . PRO B 1 184 ? 53.591 12.709 37.191 1.00 29.02 191 PRO B O 1
ATOM 3834 N N . HIS B 1 185 ? 52.665 13.632 35.368 1.00 26.49 192 HIS B N 1
ATOM 3835 C CA . HIS B 1 185 ? 53.906 13.553 34.604 1.00 26.17 192 HIS B CA 1
ATOM 3836 C C . HIS B 1 185 ? 55.033 14.382 35.209 1.00 23.71 192 HIS B C 1
ATOM 3837 O O . HIS B 1 185 ? 56.197 13.979 35.164 1.00 22.55 192 HIS B O 1
ATOM 3844 N N . GLU B 1 186 ? 54.689 15.533 35.778 1.00 21.32 193 GLU B N 1
ATOM 3845 C CA . GLU B 1 186 ? 55.690 16.411 36.372 1.00 20.91 193 GLU B CA 1
ATOM 3846 C C . GLU B 1 186 ? 56.269 15.847 37.658 1.00 20.36 193 GLU B C 1
ATOM 3847 O O . GLU B 1 186 ? 57.486 15.862 37.863 1.00 19.20 193 GLU B O 1
ATOM 3853 N N . LYS B 1 187 ? 55.391 15.349 38.522 1.00 20.34 194 LYS B N 1
ATOM 3854 C CA . LYS B 1 187 ? 55.807 14.785 39.795 1.00 22.54 194 LYS B CA 1
ATOM 3855 C C . LYS B 1 187 ? 56.666 13.547 39.569 1.00 23.10 194 LYS B C 1
ATOM 3856 O O . LYS B 1 187 ? 57.634 13.310 40.297 1.00 21.80 194 LYS B O 1
ATOM 3862 N N . LEU B 1 188 ? 56.309 12.764 38.556 1.00 22.35 195 LEU B N 1
ATOM 3863 C CA . LEU B 1 188 ? 57.058 11.556 38.237 1.00 22.01 195 LEU B CA 1
ATOM 3864 C C . LEU B 1 188 ? 58.486 11.921 37.862 1.00 20.98 195 LEU B C 1
ATOM 3865 O O . LEU B 1 188 ? 59.431 11.258 38.290 1.00 22.00 195 LEU B O 1
ATOM 3870 N N . ARG B 1 189 ? 58.649 12.972 37.063 1.00 19.52 196 ARG B N 1
ATOM 3871 C CA . ARG B 1 189 ? 59.990 13.393 36.668 1.00 20.18 196 ARG B CA 1
ATOM 3872 C C . ARG B 1 189 ? 60.760 13.899 37.885 1.00 20.05 196 ARG B C 1
ATOM 3873 O O . ARG B 1 189 ? 61.932 13.586 38.064 1.00 21.72 196 ARG B O 1
ATOM 3881 N N . ILE B 1 190 ? 60.091 14.681 38.723 1.00 19.50 197 ILE B N 1
ATOM 3882 C CA . ILE B 1 190 ? 60.714 15.219 39.925 1.00 20.89 197 ILE B CA 1
ATOM 3883 C C . ILE B 1 190 ? 61.213 14.091 40.833 1.00 22.56 197 ILE B C 1
ATOM 3884 O O . ILE B 1 190 ? 62.371 14.089 41.265 1.00 20.56 197 ILE B O 1
ATOM 3897 N N . ARG B 1 192 ? 61.742 10.947 40.063 1.00 25.31 199 ARG B N 1
ATOM 3898 C CA . ARG B 1 192 ? 62.751 10.174 39.356 1.00 24.52 199 ARG B CA 1
ATOM 3899 C C . ARG B 1 192 ? 64.102 10.882 39.336 1.00 24.68 199 ARG B C 1
ATOM 3900 O O . ARG B 1 192 ? 65.132 10.258 39.074 1.00 26.29 199 ARG B O 1
ATOM 3908 N N . ASN B 1 193 ? 64.102 12.184 39.605 1.00 22.32 200 ASN B N 1
ATOM 3909 C CA . ASN B 1 193 ? 65.344 12.942 39.602 1.00 21.85 200 ASN B CA 1
ATOM 3910 C C . ASN B 1 193 ? 65.837 13.315 40.995 1.00 21.09 200 ASN B C 1
ATOM 3911 O O . ASN B 1 193 ? 66.724 14.160 41.139 1.00 22.64 200 ASN B O 1
ATOM 3916 N N . GLY B 1 194 ? 65.257 12.687 42.015 1.00 20.34 201 GLY B N 1
ATOM 3917 C CA . GLY B 1 194 ? 65.684 12.932 43.382 1.00 19.67 201 GLY B CA 1
ATOM 3918 C C . GLY B 1 194 ? 65.014 14.054 44.149 1.00 21.27 201 GLY B C 1
ATOM 3919 O O . GLY B 1 194 ? 65.268 14.230 45.341 1.00 19.34 201 GLY B O 1
ATOM 3920 N N . GLY B 1 195 ? 64.161 14.824 43.487 1.00 20.75 202 GLY B N 1
ATOM 3921 C CA . GLY B 1 195 ? 63.496 15.911 44.182 1.00 21.58 202 GLY B CA 1
ATOM 3922 C C . GLY B 1 195 ? 62.169 15.476 44.767 1.00 21.28 202 GLY B C 1
ATOM 3923 O O . GLY B 1 195 ? 61.853 14.288 44.775 1.00 21.43 202 GLY B O 1
ATOM 3924 N N . SER B 1 196 ? 61.388 16.430 45.260 1.00 20.18 203 SER B N 1
ATOM 3925 C CA . SER B 1 196 ? 60.086 16.108 45.821 1.00 19.66 203 SER B CA 1
ATOM 3926 C C . SER B 1 196 ? 59.083 17.228 45.569 1.00 20.00 203 SER B C 1
ATOM 3927 O O . SER B 1 196 ? 59.443 18.323 45.140 1.00 19.56 203 SER B O 1
ATOM 3930 N N . VAL B 1 197 ? 57.819 16.925 45.832 1.00 19.82 204 VAL B N 1
ATOM 3931 C CA . VAL B 1 197 ? 56.737 17.877 45.681 1.00 19.85 204 VAL B CA 1
ATOM 3932 C C . VAL B 1 197 ? 56.180 18.087 47.080 1.00 20.70 204 VAL B C 1
ATOM 3933 O O . VAL B 1 197 ? 55.767 17.136 47.742 1.00 21.11 204 VAL B O 1
ATOM 3937 N N . GLU B 1 198 ? 56.187 19.336 47.528 1.00 21.14 205 GLU B N 1
ATOM 3938 C CA . GLU B 1 198 ? 55.692 19.678 48.849 1.00 23.56 205 GLU B CA 1
ATOM 3939 C C . GLU B 1 198 ? 54.604 20.740 48.731 1.00 22.50 205 GLU B C 1
ATOM 3940 O O . GLU B 1 198 ? 54.633 21.564 47.823 1.00 23.02 205 GLU B O 1
ATOM 3946 N N . TYR B 1 199 ? 53.656 20.713 49.658 1.00 21.72 206 TYR B N 1
ATOM 3947 C CA . TYR B 1 199 ? 52.564 21.678 49.690 1.00 23.07 206 TYR B CA 1
ATOM 3948 C C . TYR B 1 199 ? 52.888 22.671 50.798 1.00 23.67 206 TYR B C 1
ATOM 3949 O O . TYR B 1 199 ? 52.977 22.300 51.963 1.00 23.92 206 TYR B O 1
ATOM 3958 N N . LEU B 1 200 ? 53.066 23.936 50.436 1.00 24.63 207 LEU B N 1
ATOM 3959 C CA . LEU B 1 200 ? 53.424 24.948 51.422 1.00 24.56 207 LEU B CA 1
ATOM 3960 C C . LEU B 1 200 ? 52.245 25.703 52.026 1.00 25.10 207 LEU B C 1
ATOM 3961 O O . LEU B 1 200 ? 51.561 26.469 51.347 1.00 22.73 207 LEU B O 1
ATOM 3966 N N . HIS B 1 201 ? 52.029 25.481 53.318 1.00 25.01 208 HIS B N 1
ATOM 3967 C CA . HIS B 1 201 ? 50.944 26.119 54.057 1.00 29.14 208 HIS B CA 1
ATOM 3968 C C . HIS B 1 201 ? 50.999 27.635 53.913 1.00 28.96 208 HIS B C 1
ATOM 3969 O O . HIS B 1 201 ? 49.967 28.305 53.853 1.00 29.35 208 HIS B O 1
ATOM 3976 N N . ASN B 1 202 ? 52.216 28.159 53.828 1.00 29.74 209 ASN B N 1
ATOM 3977 C CA . ASN B 1 202 ? 52.459 29.590 53.708 1.00 30.83 209 ASN B CA 1
ATOM 3978 C C . ASN B 1 202 ? 52.003 30.162 52.373 1.00 30.24 209 ASN B C 1
ATOM 3979 O O . ASN B 1 202 ? 51.928 31.385 52.207 1.00 29.60 209 ASN B O 1
ATOM 3984 N N . HIS B 1 203 ? 51.704 29.280 51.421 1.00 28.91 210 HIS B N 1
ATOM 3985 C CA . HIS B 1 203 ? 51.253 29.713 50.103 1.00 28.51 210 HIS B CA 1
ATOM 3986 C C . HIS B 1 203 ? 49.973 29.004 49.666 1.00 28.76 210 HIS B C 1
ATOM 3987 O O . HIS B 1 203 ? 49.921 28.393 48.597 1.00 27.66 210 HIS B O 1
ATOM 3994 N N . ASN B 1 204 ? 48.947 29.082 50.508 1.00 28.78 211 ASN B N 1
ATOM 3995 C CA . ASN B 1 204 ? 47.651 28.481 50.208 1.00 28.57 211 ASN B CA 1
ATOM 3996 C C . ASN B 1 204 ? 47.719 26.987 49.924 1.00 28.07 211 ASN B C 1
ATOM 3997 O O . ASN B 1 204 ? 46.928 26.471 49.136 1.00 29.05 211 ASN B O 1
ATOM 4002 N N . ASN B 1 205 ? 48.661 26.297 50.555 1.00 25.48 212 ASN B N 1
ATOM 4003 C CA . ASN B 1 205 ? 48.807 24.860 50.362 1.00 24.03 212 ASN B CA 1
ATOM 4004 C C . ASN B 1 205 ? 49.074 24.464 48.910 1.00 22.25 212 ASN B C 1
ATOM 4005 O O . ASN B 1 205 ? 48.745 23.354 48.502 1.00 21.00 212 ASN B O 1
ATOM 4010 N N . LYS B 1 206 ? 49.673 25.366 48.136 1.00 21.15 213 LYS B N 1
ATOM 4011 C CA . LYS B 1 206 ? 49.987 25.081 46.736 1.00 22.79 213 LYS B CA 1
ATOM 4012 C C . LYS B 1 206 ? 51.211 24.166 46.671 1.00 21.64 213 LYS B C 1
ATOM 4013 O O . LYS B 1 206 ? 52.052 24.176 47.571 1.00 20.79 213 LYS B O 1
ATOM 4019 N N . PRO B 1 207 ? 51.317 23.354 45.609 1.00 21.01 214 PRO B N 1
ATOM 4020 C CA . PRO B 1 207 ? 52.447 22.434 45.431 1.00 20.96 214 PRO B CA 1
ATOM 4021 C C . PRO B 1 207 ? 53.719 23.139 44.942 1.00 20.58 214 PRO B C 1
ATOM 4022 O O . PRO B 1 207 ? 53.660 24.022 44.091 1.00 18.36 214 PRO B O 1
ATOM 4026 N N . PHE B 1 208 ? 54.862 22.731 45.484 1.00 20.39 215 PHE B N 1
ATOM 4027 C CA . PHE B 1 208 ? 56.155 23.293 45.103 1.00 19.49 215 PHE B CA 1
ATOM 4028 C C . PHE B 1 208 ? 57.133 22.177 44.788 1.00 18.28 215 PHE B C 1
ATOM 4029 O O . PHE B 1 208 ? 57.010 21.065 45.307 1.00 17.02 215 PHE B O 1
ATOM 4037 N N . ILE B 1 209 ? 58.110 22.482 43.940 1.00 17.71 216 ILE B N 1
ATOM 4038 C CA . ILE B 1 209 ? 59.148 21.520 43.615 1.00 17.20 216 ILE B CA 1
ATOM 4039 C C . ILE B 1 209 ? 60.250 21.841 44.611 1.00 18.85 216 ILE B C 1
ATOM 4040 O O . ILE B 1 209 ? 60.586 23.005 44.816 1.00 17.46 216 ILE B O 1
ATOM 4045 N N . ARG B 1 210 ? 60.784 20.807 45.247 1.00 17.70 217 ARG B N 1
ATOM 4046 C CA . ARG B 1 210 ? 61.833 20.971 46.241 1.00 19.56 217 ARG B CA 1
ATOM 4047 C C . ARG B 1 210 ? 63.034 20.104 45.887 1.00 18.30 217 ARG B C 1
ATOM 4048 O O . ARG B 1 210 ? 62.881 18.926 45.566 1.00 18.97 217 ARG B O 1
ATOM 4056 N N . GLY B 1 211 ? 64.226 20.689 45.955 1.00 17.74 218 GLY B N 1
ATOM 4057 C CA . GLY B 1 211 ? 65.431 19.945 45.636 1.00 18.32 218 GLY B CA 1
ATOM 4058 C C . GLY B 1 211 ? 65.696 18.781 46.579 1.00 19.70 218 GLY B C 1
ATOM 4059 O O . GLY B 1 211 ? 65.273 18.793 47.742 1.00 18.81 218 GLY B O 1
ATOM 4060 N N . GLY B 1 212 ? 66.397 17.766 46.078 1.00 19.78 219 GLY B N 1
ATOM 4061 C CA . GLY B 1 212 ? 66.716 16.617 46.908 1.00 21.89 219 GLY B CA 1
ATOM 4062 C C . GLY B 1 212 ? 67.604 16.997 48.080 1.00 22.85 219 GLY B C 1
ATOM 4063 O O . GLY B 1 212 ? 67.540 16.372 49.136 1.00 23.57 219 GLY B O 1
ATOM 4064 N N . ASP B 1 213 ? 68.420 18.035 47.897 1.00 23.25 220 ASP B N 1
ATOM 4065 C CA . ASP B 1 213 ? 69.349 18.508 48.927 1.00 23.27 220 ASP B CA 1
ATOM 4066 C C . ASP B 1 213 ? 68.767 19.576 49.846 1.00 22.96 220 ASP B C 1
ATOM 4067 O O . ASP B 1 213 ? 69.496 20.207 50.615 1.00 24.53 220 ASP B O 1
ATOM 4072 N N . PHE B 1 214 ? 67.459 19.779 49.768 1.00 23.70 221 PHE B N 1
ATOM 4073 C CA . PHE B 1 214 ? 66.788 20.794 50.580 1.00 24.61 221 PHE B CA 1
ATOM 4074 C C . PHE B 1 214 ? 67.009 20.671 52.096 1.00 23.74 221 PHE B C 1
ATOM 4075 O O . PHE B 1 214 ? 67.485 21.612 52.736 1.00 23.05 221 PHE B O 1
ATOM 4083 N N . SER B 1 215 ? 66.643 19.532 52.676 1.00 24.62 222 SER B N 1
ATOM 4084 C CA . SER B 1 215 ? 66.808 19.351 54.117 1.00 26.32 222 SER B CA 1
ATOM 4085 C C . SER B 1 215 ? 68.259 19.526 54.550 1.00 25.41 222 SER B C 1
ATOM 4086 O O . SER B 1 215 ? 68.552 20.262 55.493 1.00 28.76 222 SER B O 1
ATOM 4089 N N . PHE B 1 216 ? 69.161 18.838 53.861 1.00 23.59 223 PHE B N 1
ATOM 4090 C CA . PHE B 1 216 ? 70.578 18.925 54.167 1.00 22.90 223 PHE B CA 1
ATOM 4091 C C . PHE B 1 216 ? 71.019 20.383 54.175 1.00 23.22 223 PHE B C 1
ATOM 4092 O O . PHE B 1 216 ? 71.640 20.855 55.127 1.00 23.24 223 PHE B O 1
ATOM 4100 N N . ARG B 1 217 ? 70.687 21.102 53.111 1.00 21.98 224 ARG B N 1
ATOM 4101 C CA . ARG B 1 217 ? 71.091 22.491 53.012 1.00 23.14 224 ARG B CA 1
ATOM 4102 C C . ARG B 1 217 ? 70.529 23.406 54.091 1.00 24.83 224 ARG B C 1
ATOM 4103 O O . ARG B 1 217 ? 71.258 24.240 54.622 1.00 24.77 224 ARG B O 1
ATOM 4111 N N . LYS B 1 218 ? 69.259 23.272 54.453 1.00 25.86 225 LYS B N 1
ATOM 4112 C CA . LYS B 1 218 ? 68.793 24.166 55.500 1.00 29.20 225 LYS B CA 1
ATOM 4113 C C . LYS B 1 218 ? 69.297 23.710 56.874 1.00 29.44 225 LYS B C 1
ATOM 4114 O O . LYS B 1 218 ? 69.298 24.489 57.825 1.00 28.72 225 LYS B O 1
ATOM 4120 N N . SER B 1 219 ? 69.755 22.460 56.968 1.00 30.57 226 SER B N 1
ATOM 4121 C CA . SER B 1 219 ? 70.294 21.961 58.230 1.00 30.92 226 SER B CA 1
ATOM 4122 C C . SER B 1 219 ? 71.697 22.539 58.402 1.00 31.51 226 SER B C 1
ATOM 4123 O O . SER B 1 219 ? 72.288 22.447 59.479 1.00 32.39 226 SER B O 1
ATOM 4126 N N . ARG B 1 220 ? 72.226 23.131 57.332 1.00 29.88 227 ARG B N 1
ATOM 4127 C CA . ARG B 1 220 ? 73.550 23.746 57.373 1.00 28.82 227 ARG B CA 1
ATOM 4128 C C . ARG B 1 220 ? 73.402 25.260 57.483 1.00 29.80 227 ARG B C 1
ATOM 4129 O O . ARG B 1 220 ? 74.385 25.994 57.417 1.00 30.19 227 ARG B O 1
ATOM 4137 N N . GLY B 1 221 ? 72.167 25.724 57.645 1.00 29.62 228 GLY B N 1
ATOM 4138 C CA . GLY B 1 221 ? 71.929 27.152 57.768 1.00 29.71 228 GLY B CA 1
ATOM 4139 C C . GLY B 1 221 ? 71.791 27.893 56.450 1.00 29.85 228 GLY B C 1
ATOM 4140 O O . GLY B 1 221 ? 71.825 29.122 56.422 1.00 29.32 228 GLY B O 1
ATOM 4141 N N . GLU B 1 222 ? 71.642 27.157 55.352 1.00 29.18 229 GLU B N 1
ATOM 4142 C CA . GLU B 1 222 ? 71.494 27.788 54.046 1.00 29.04 229 GLU B CA 1
ATOM 4143 C C . GLU B 1 222 ? 70.013 28.062 53.777 1.00 28.59 229 GLU B C 1
ATOM 4144 O O . GLU B 1 222 ? 69.137 27.676 54.560 1.00 27.15 229 GLU B O 1
ATOM 4150 N N . GLN B 1 223 ? 69.735 28.731 52.666 1.00 27.41 230 GLN B N 1
ATOM 4151 C CA . GLN B 1 223 ? 68.361 29.042 52.302 1.00 27.10 230 GLN B CA 1
ATOM 4152 C C . GLN B 1 223 ? 67.991 28.409 50.968 1.00 24.56 230 GLN B C 1
ATOM 4153 O O . GLN B 1 223 ? 67.809 29.110 49.974 1.00 23.13 230 GLN B O 1
ATOM 4159 N N . PRO B 1 224 ? 67.889 27.069 50.923 1.00 23.71 231 PRO B N 1
ATOM 4160 C CA . PRO B 1 224 ? 67.530 26.422 49.656 1.00 22.74 231 PRO B CA 1
ATOM 4161 C C . PRO B 1 224 ? 66.122 26.855 49.246 1.00 22.34 231 PRO B C 1
ATOM 4162 O O . PRO B 1 224 ? 65.231 26.978 50.089 1.00 22.29 231 PRO B O 1
ATOM 4174 N N . GLN B 1 226 ? 62.447 26.837 46.762 1.00 20.15 233 GLN B N 1
ATOM 4175 C CA . GLN B 1 226 ? 61.426 25.988 46.149 1.00 20.43 233 GLN B CA 1
ATOM 4176 C C . GLN B 1 226 ? 60.624 26.851 45.172 1.00 20.43 233 GLN B C 1
ATOM 4177 O O . GLN B 1 226 ? 60.520 28.059 45.373 1.00 21.49 233 GLN B O 1
ATOM 4183 N N . LEU B 1 227 ? 60.061 26.236 44.131 1.00 18.05 234 LEU B N 1
ATOM 4184 C CA . LEU B 1 227 ? 59.275 26.956 43.120 1.00 18.32 234 LEU B CA 1
ATOM 4185 C C . LEU B 1 227 ? 57.850 26.408 42.984 1.00 19.22 234 LEU B C 1
ATOM 4186 O O . LEU B 1 227 ? 57.605 25.225 43.238 1.00 18.62 234 LEU B O 1
ATOM 4191 N N . GLN B 1 228 ? 56.915 27.256 42.558 1.00 20.99 235 GLN B N 1
ATOM 4192 C CA . GLN B 1 228 ? 55.522 26.831 42.416 1.00 20.80 235 GLN B CA 1
ATOM 4193 C C . GLN B 1 228 ? 55.172 26.334 41.019 1.00 19.33 235 GLN B C 1
ATOM 4194 O O . GLN B 1 228 ? 54.000 26.203 40.663 1.00 16.46 235 GLN B O 1
ATOM 4200 N N . TYR B 1 229 ? 56.206 26.071 40.230 1.00 17.94 236 TYR B N 1
ATOM 4201 C CA . TYR B 1 229 ? 56.048 25.532 38.888 1.00 17.91 236 TYR B CA 1
ATOM 4202 C C . TYR B 1 229 ? 57.225 24.588 38.655 1.00 18.72 236 TYR B C 1
ATOM 4203 O O . TYR B 1 229 ? 58.309 24.781 39.212 1.00 16.87 236 TYR B O 1
ATOM 4212 N N . SER B 1 230 ? 56.990 23.566 37.838 1.00 18.98 237 SER B N 1
ATOM 4213 C CA . SER B 1 230 ? 57.964 22.512 37.556 1.00 18.10 237 SER B CA 1
ATOM 4214 C C . SER B 1 230 ? 58.823 22.626 36.292 1.00 18.47 237 SER B C 1
ATOM 4215 O O . SER B 1 230 ? 59.558 21.688 35.952 1.00 18.32 237 SER B O 1
ATOM 4218 N N . ARG B 1 231 ? 58.717 23.747 35.588 1.00 16.86 238 ARG B N 1
ATOM 4219 C CA . ARG B 1 231 ? 59.515 23.978 34.386 1.00 19.30 238 ARG B CA 1
ATOM 4220 C C . ARG B 1 231 ? 59.824 25.461 34.339 1.00 18.95 238 ARG B C 1
ATOM 4221 O O . ARG B 1 231 ? 58.949 26.286 34.608 1.00 19.78 238 ARG B O 1
ATOM 4229 N N . ALA B 1 232 ? 61.058 25.802 33.993 1.00 18.53 239 ALA B N 1
ATOM 4230 C CA . ALA B 1 232 ? 61.449 27.201 33.958 1.00 17.94 239 ALA B CA 1
ATOM 4231 C C . ALA B 1 232 ? 62.857 27.433 33.447 1.00 19.56 239 ALA B C 1
ATOM 4232 O O . ALA B 1 232 ? 63.634 26.493 33.241 1.00 18.45 239 ALA B O 1
ATOM 4234 N N . PHE B 1 233 ? 63.175 28.708 33.246 1.00 18.39 240 PHE B N 1
ATOM 4235 C CA . PHE B 1 233 ? 64.504 29.115 32.819 1.00 18.83 240 PHE B CA 1
ATOM 4236 C C . PHE B 1 233 ? 65.273 29.280 34.121 1.00 18.67 240 PHE B C 1
ATOM 4237 O O . PHE B 1 233 ? 64.704 29.717 35.122 1.00 14.20 240 PHE B O 1
ATOM 4245 N N . GLY B 1 234 ? 66.552 28.919 34.112 1.00 19.84 241 GLY B N 1
ATOM 4246 C CA . GLY B 1 234 ? 67.362 29.048 35.312 1.00 18.66 241 GLY B CA 1
ATOM 4247 C C . GLY B 1 234 ? 67.104 27.983 36.369 1.00 20.04 241 GLY B C 1
ATOM 4248 O O . GLY B 1 234 ? 66.906 26.805 36.051 1.00 18.73 241 GLY B O 1
ATOM 4249 N N . GLY B 1 235 ? 67.097 28.406 37.631 1.00 19.01 242 GLY B N 1
ATOM 4250 C CA . GLY B 1 235 ? 66.890 27.476 38.728 1.00 22.07 242 GLY B CA 1
ATOM 4251 C C . GLY B 1 235 ? 68.017 26.463 38.740 1.00 21.88 242 GLY B C 1
ATOM 4252 O O . GLY B 1 235 ? 67.781 25.255 38.785 1.00 21.90 242 GLY B O 1
ATOM 4253 N N . LYS B 1 236 ? 69.247 26.967 38.699 1.00 21.60 243 LYS B N 1
ATOM 4254 C CA . LYS B 1 236 ? 70.440 26.127 38.669 1.00 22.17 243 LYS B CA 1
ATOM 4255 C C . LYS B 1 236 ? 70.435 24.941 39.634 1.00 21.62 243 LYS B C 1
ATOM 4256 O O . LYS B 1 236 ? 70.679 23.806 39.223 1.00 20.90 243 LYS B O 1
ATOM 4262 N N . ASP B 1 237 ? 70.149 25.193 40.908 1.00 22.11 244 ASP B N 1
ATOM 4263 C CA . ASP B 1 237 ? 70.174 24.120 41.903 1.00 22.44 244 ASP B CA 1
ATOM 4264 C C . ASP B 1 237 ? 68.926 23.255 42.037 1.00 21.70 244 ASP B C 1
ATOM 4265 O O . ASP B 1 237 ? 68.743 22.556 43.035 1.00 22.43 244 ASP B O 1
ATOM 4270 N N . LEU B 1 238 ? 68.075 23.297 41.021 1.00 21.19 245 LEU B N 1
ATOM 4271 C CA . LEU B 1 238 ? 66.859 22.489 40.997 1.00 20.93 245 LEU B CA 1
ATOM 4272 C C . LEU B 1 238 ? 66.815 21.799 39.648 1.00 21.06 245 LEU B C 1
ATOM 4273 O O . LEU B 1 238 ? 65.991 20.916 39.416 1.00 21.66 245 LEU B O 1
ATOM 4278 N N . LYS B 1 239 ? 67.725 22.213 38.770 1.00 22.00 246 LYS B N 1
ATOM 4279 C CA . LYS B 1 239 ? 67.818 21.684 37.415 1.00 24.28 246 LYS B CA 1
ATOM 4280 C C . LYS B 1 239 ? 68.080 20.190 37.370 1.00 24.66 246 LYS B C 1
ATOM 4281 O O . LYS B 1 239 ? 67.668 19.513 36.427 1.00 25.19 246 LYS B O 1
ATOM 4295 N N . TYR B 1 241 ? 66.999 18.239 39.734 1.00 21.23 248 TYR B N 1
ATOM 4296 C CA . TYR B 1 241 ? 65.952 17.602 40.530 1.00 22.00 248 TYR B CA 1
ATOM 4297 C C . TYR B 1 241 ? 64.560 17.595 39.904 1.00 22.06 248 TYR B C 1
ATOM 4298 O O . TYR B 1 241 ? 63.555 17.479 40.610 1.00 21.54 248 TYR B O 1
ATOM 4307 N N . GLY B 1 242 ? 64.490 17.723 38.587 1.00 20.52 249 GLY B N 1
ATOM 4308 C CA . GLY B 1 242 ? 63.188 17.715 37.945 1.00 21.75 249 GLY B CA 1
ATOM 4309 C C . GLY B 1 242 ? 62.786 19.013 37.271 1.00 21.73 249 GLY B C 1
ATOM 4310 O O . GLY B 1 242 ? 61.930 18.995 36.389 1.00 22.69 249 GLY B O 1
ATOM 4311 N N . LEU B 1 243 ? 63.375 20.137 37.675 1.00 20.48 250 LEU B N 1
ATOM 4312 C CA . LEU B 1 243 ? 63.044 21.404 37.032 1.00 20.35 250 LEU B CA 1
ATOM 4313 C C . LEU B 1 243 ? 63.480 21.243 35.576 1.00 21.09 250 LEU B C 1
ATOM 4314 O O . LEU B 1 243 ? 64.666 21.076 35.293 1.00 21.98 250 LEU B O 1
ATOM 4319 N N . SER B 1 244 ? 62.516 21.290 34.661 1.00 19.31 251 SER B N 1
ATOM 4320 C CA . SER B 1 244 ? 62.783 21.097 33.234 1.00 21.67 251 SER B CA 1
ATOM 4321 C C . SER B 1 244 ? 62.776 22.342 32.357 1.00 19.69 251 SER B C 1
ATOM 4322 O O . SER B 1 244 ? 62.016 23.269 32.593 1.00 20.20 251 SER B O 1
ATOM 4325 N N . ASN B 1 245 ? 63.623 22.356 31.331 1.00 20.84 252 ASN B N 1
ATOM 4326 C CA . ASN B 1 245 ? 63.639 23.485 30.418 1.00 19.55 252 ASN B CA 1
ATOM 4327 C C . ASN B 1 245 ? 62.976 23.095 29.100 1.00 20.90 252 ASN B C 1
ATOM 4328 O O . ASN B 1 245 ? 63.177 23.745 28.076 1.00 21.78 252 ASN B O 1
ATOM 4333 N N . GLN B 1 246 ? 62.184 22.026 29.142 1.00 19.47 253 GLN B N 1
ATOM 4334 C CA . GLN B 1 246 ? 61.461 21.542 27.969 1.00 20.92 253 GLN B CA 1
ATOM 4335 C C . GLN B 1 246 ? 60.134 22.294 27.886 1.00 20.78 253 GLN B C 1
ATOM 4336 O O . GLN B 1 246 ? 59.236 22.094 28.707 1.00 20.85 253 GLN B O 1
ATOM 4342 N N . PRO B 1 247 ? 59.986 23.168 26.888 1.00 20.76 254 PRO B N 1
ATOM 4343 C CA . PRO B 1 247 ? 58.732 23.911 26.780 1.00 22.05 254 PRO B CA 1
ATOM 4344 C C . PRO B 1 247 ? 57.621 23.109 26.126 1.00 22.27 254 PRO B C 1
ATOM 4345 O O . PRO B 1 247 ? 57.885 22.138 25.424 1.00 22.18 254 PRO B O 1
ATOM 4349 N N . ASP B 1 248 ? 56.376 23.493 26.388 1.00 24.01 255 ASP B N 1
ATOM 4350 C CA . ASP B 1 248 ? 55.254 22.851 25.717 1.00 26.84 255 ASP B CA 1
ATOM 4351 C C . ASP B 1 248 ? 55.190 23.725 24.471 1.00 26.95 255 ASP B C 1
ATOM 4352 O O . ASP B 1 248 ? 55.166 24.951 24.584 1.00 27.34 255 ASP B O 1
ATOM 4357 N N . VAL B 1 249 ? 55.204 23.116 23.293 1.00 26.33 256 VAL B N 1
ATOM 4358 C CA . VAL B 1 249 ? 55.164 23.891 22.064 1.00 26.83 256 VAL B CA 1
ATOM 4359 C C . VAL B 1 249 ? 53.922 23.563 21.255 1.00 28.29 256 VAL B C 1
ATOM 4360 O O . VAL B 1 249 ? 53.495 22.408 21.168 1.00 28.32 256 VAL B O 1
ATOM 4364 N N . ARG B 1 250 ? 53.34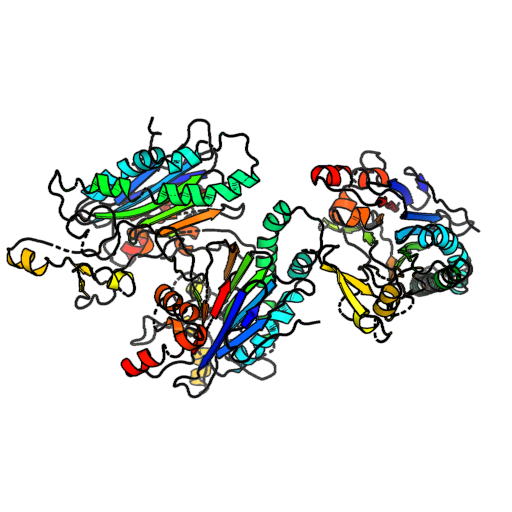7 24.593 20.656 1.00 28.48 257 ARG B N 1
ATOM 4365 C CA . ARG B 1 250 ? 52.139 24.430 19.878 1.00 28.01 257 ARG B CA 1
ATOM 4366 C C . ARG B 1 250 ? 52.048 25.497 18.797 1.00 28.09 257 ARG B C 1
ATOM 4367 O O . ARG B 1 250 ? 52.207 26.687 19.069 1.00 25.67 257 ARG B O 1
ATOM 4375 N N . VAL B 1 251 ? 51.798 25.055 17.569 1.00 27.68 258 VAL B N 1
ATOM 4376 C CA . VAL B 1 251 ? 51.681 25.956 16.436 1.00 28.32 258 VAL B CA 1
ATOM 4377 C C . VAL B 1 251 ? 50.215 26.175 16.087 1.00 29.24 258 VAL B C 1
ATOM 4378 O O . VAL B 1 251 ? 49.448 25.224 15.908 1.00 29.36 258 VAL B O 1
ATOM 4382 N N . VAL B 1 252 ? 49.833 27.441 15.992 1.00 28.38 259 VAL B N 1
ATOM 4383 C CA . VAL B 1 252 ? 48.462 27.802 15.680 1.00 29.30 259 VAL B CA 1
ATOM 4384 C C . VAL B 1 252 ? 48.404 28.601 14.384 1.00 28.33 259 VAL B C 1
ATOM 4385 O O . VAL B 1 252 ? 49.268 29.441 14.119 1.00 27.68 259 VAL B O 1
ATOM 4389 N N . ARG B 1 253 ? 47.392 28.329 13.570 1.00 28.09 260 ARG B N 1
ATOM 4390 C CA . ARG B 1 253 ? 47.237 29.050 12.314 1.00 28.04 260 ARG B CA 1
ATOM 4391 C C . ARG B 1 253 ? 46.333 30.256 12.533 1.00 27.35 260 ARG B C 1
ATOM 4392 O O . ARG B 1 253 ? 45.183 30.115 12.941 1.00 27.71 260 ARG B O 1
ATOM 4400 N N . VAL B 1 254 ? 46.862 31.446 12.274 1.00 27.22 261 VAL B N 1
ATOM 4401 C CA . VAL B 1 254 ? 46.091 32.665 12.454 1.00 26.89 261 VAL B CA 1
ATOM 4402 C C . VAL B 1 254 ? 45.012 32.766 11.384 1.00 28.82 261 VAL B C 1
ATOM 4403 O O . VAL B 1 254 ? 45.313 32.752 10.188 1.00 29.77 261 VAL B O 1
ATOM 4407 N N . THR B 1 255 ? 43.757 32.858 11.819 1.00 29.46 262 THR B N 1
ATOM 4408 C CA . THR B 1 255 ? 42.626 32.960 10.896 1.00 31.14 262 THR B CA 1
ATOM 4409 C C . THR B 1 255 ? 41.958 34.323 11.009 1.00 31.47 262 THR B C 1
ATOM 4410 O O . THR B 1 255 ? 42.030 34.977 12.047 1.00 32.80 262 THR B O 1
ATOM 4414 N N . PRO B 1 256 ? 41.282 34.766 9.941 1.00 32.19 263 PRO B N 1
ATOM 4415 C CA . PRO B 1 256 ? 40.617 36.069 9.994 1.00 32.14 263 PRO B CA 1
ATOM 4416 C C . PRO B 1 256 ? 39.788 36.241 11.268 1.00 32.41 263 PRO B C 1
ATOM 4417 O O . PRO B 1 256 ? 39.559 37.367 11.713 1.00 33.95 263 PRO B O 1
ATOM 4421 N N . GLN B 1 257 ? 39.353 35.127 11.856 1.00 31.87 264 GLN B N 1
ATOM 4422 C CA . GLN B 1 257 ? 38.556 35.171 13.079 1.00 31.79 264 GLN B CA 1
ATOM 4423 C C . GLN B 1 257 ? 39.395 35.434 14.336 1.00 32.03 264 GLN B C 1
ATOM 4424 O O . GLN B 1 257 ? 38.841 35.732 15.397 1.00 30.89 264 GLN B O 1
ATOM 4430 N N . HIS B 1 258 ? 40.718 35.318 14.228 1.00 30.99 265 HIS B N 1
ATOM 4431 C CA . HIS B 1 258 ? 41.588 35.580 15.376 1.00 30.56 265 HIS B CA 1
ATOM 4432 C C . HIS B 1 258 ? 41.651 37.079 15.646 1.00 28.82 265 HIS B C 1
ATOM 4433 O O . HIS B 1 258 ? 42.047 37.860 14.781 1.00 27.11 265 HIS B O 1
ATOM 4440 N N . ARG B 1 259 ? 41.283 37.477 16.858 1.00 27.34 266 ARG B N 1
ATOM 4441 C CA . ARG B 1 259 ? 41.270 38.887 17.208 1.00 27.30 266 ARG B CA 1
ATOM 4442 C C . ARG B 1 259 ? 42.433 39.360 18.079 1.00 26.41 266 ARG B C 1
ATOM 4443 O O . ARG B 1 259 ? 43.126 40.318 17.736 1.00 25.78 266 ARG B O 1
ATOM 4451 N N . VAL B 1 260 ? 42.656 38.695 19.203 1.00 23.72 267 VAL B N 1
ATOM 4452 C CA . VAL B 1 260 ? 43.713 39.139 20.095 1.00 25.30 267 VAL B CA 1
ATOM 4453 C C . VAL B 1 260 ? 44.417 38.021 20.857 1.00 24.93 267 VAL B C 1
ATOM 4454 O O . VAL B 1 260 ? 43.805 37.025 21.246 1.00 23.66 267 VAL B O 1
ATOM 4466 N N . ILE B 1 262 ? 46.926 37.482 24.167 1.00 19.63 269 ILE B N 1
ATOM 4467 C CA . ILE B 1 262 ? 47.427 38.129 25.368 1.00 21.14 269 ILE B CA 1
ATOM 4468 C C . ILE B 1 262 ? 48.466 37.296 26.121 1.00 21.15 269 ILE B C 1
ATOM 4469 O O . ILE B 1 262 ? 48.173 36.188 26.571 1.00 20.34 269 ILE B O 1
ATOM 4474 N N . LEU B 1 263 ? 49.680 37.829 26.243 1.00 20.81 270 LEU B N 1
ATOM 4475 C CA . LEU B 1 263 ? 50.740 37.151 26.987 1.00 20.72 270 LEU B CA 1
ATOM 4476 C C . LEU B 1 263 ? 50.898 37.928 28.292 1.00 22.01 270 LEU B C 1
ATOM 4477 O O . LEU B 1 263 ? 51.031 39.151 28.270 1.00 21.18 270 LEU B O 1
ATOM 4482 N N . ALA B 1 264 ? 50.881 37.231 29.424 1.00 21.05 271 ALA B N 1
ATOM 4483 C CA . ALA B 1 264 ? 51.014 37.906 30.710 1.00 21.90 271 ALA B CA 1
ATOM 4484 C C . ALA B 1 264 ? 51.439 36.977 31.849 1.00 22.25 271 ALA B C 1
ATOM 4485 O O . ALA B 1 264 ? 51.244 35.761 31.785 1.00 22.89 271 ALA B O 1
ATOM 4487 N N . THR B 1 265 ? 52.026 37.560 32.889 1.00 22.17 272 THR B N 1
ATOM 4488 C CA . THR B 1 265 ? 52.474 36.799 34.048 1.00 22.13 272 THR B CA 1
ATOM 4489 C C . THR B 1 265 ? 51.272 36.494 34.944 1.00 22.92 272 THR B C 1
ATOM 4490 O O . THR B 1 265 ? 50.180 37.036 34.731 1.00 20.85 272 THR B O 1
ATOM 4494 N N . ASP B 1 266 ? 51.470 35.641 35.949 1.00 22.75 273 ASP B N 1
ATOM 4495 C CA . ASP B 1 266 ? 50.373 35.285 36.841 1.00 23.50 273 ASP B CA 1
ATOM 4496 C C . ASP B 1 266 ? 49.887 36.471 37.655 1.00 23.44 273 ASP B C 1
ATOM 4497 O O . ASP B 1 266 ? 48.918 36.360 38.397 1.00 23.94 273 ASP B O 1
ATOM 4502 N N . GLY B 1 267 ? 50.567 37.603 37.519 1.00 24.34 274 GLY B N 1
ATOM 4503 C CA . GLY B 1 267 ? 50.147 38.794 38.237 1.00 25.22 274 GLY B CA 1
ATOM 4504 C C . GLY B 1 267 ? 48.752 39.161 37.761 1.00 24.81 274 GLY B C 1
ATOM 4505 O O . GLY B 1 267 ? 47.924 39.663 38.524 1.00 24.85 274 GLY B O 1
ATOM 4506 N N . LEU B 1 268 ? 48.500 38.897 36.482 1.00 23.51 275 LEU B N 1
ATOM 4507 C CA . LEU B 1 268 ? 47.208 39.157 35.861 1.00 24.75 275 LEU B CA 1
ATOM 4508 C C . LEU B 1 268 ? 46.285 37.947 35.996 1.00 25.22 275 LEU B C 1
ATOM 4509 O O . LEU B 1 268 ? 45.149 38.055 36.457 1.00 27.22 275 LEU B O 1
ATOM 4514 N N . TRP B 1 269 ? 46.794 36.795 35.579 1.00 24.48 276 TRP B N 1
ATOM 4515 C CA . TRP B 1 269 ? 46.029 35.562 35.588 1.00 24.36 276 TRP B CA 1
ATOM 4516 C C . TRP B 1 269 ? 45.530 35.074 36.944 1.00 25.33 276 TRP B C 1
ATOM 4517 O O . TRP B 1 269 ? 44.509 34.396 37.003 1.00 25.15 276 TRP B O 1
ATOM 4528 N N . ASP B 1 270 ? 46.224 35.410 38.028 1.00 26.65 277 ASP B N 1
ATOM 4529 C CA . ASP B 1 270 ? 45.762 34.992 39.353 1.00 28.43 277 ASP B CA 1
ATOM 4530 C C . ASP B 1 270 ? 44.504 35.769 39.736 1.00 29.47 277 ASP B C 1
ATOM 4531 O O . ASP B 1 270 ? 43.885 35.488 40.764 1.00 31.35 277 ASP B O 1
ATOM 4536 N N . VAL B 1 271 ? 44.125 36.746 38.915 1.00 28.35 278 VAL B N 1
ATOM 4537 C CA . VAL B 1 271 ? 42.945 37.562 39.202 1.00 27.94 278 VAL B CA 1
ATOM 4538 C C . VAL B 1 271 ? 41.934 37.565 38.058 1.00 27.92 278 VAL B C 1
ATOM 4539 O O . VAL B 1 271 ? 40.733 37.471 38.287 1.00 27.98 278 VAL B O 1
ATOM 4551 N N . SER B 1 273 ? 40.359 36.011 34.409 1.00 28.39 280 SER B N 1
ATOM 4552 C CA . SER B 1 273 ? 40.196 34.775 33.645 1.00 28.01 280 SER B CA 1
ATOM 4553 C C . SER B 1 273 ? 40.524 35.139 32.198 1.00 26.53 280 SER B C 1
ATOM 4554 O O . SER B 1 273 ? 40.677 36.314 31.880 1.00 26.84 280 SER B O 1
ATOM 4557 N N . ALA B 1 274 ? 40.628 34.147 31.324 1.00 26.62 281 ALA B N 1
ATOM 4558 C CA . ALA B 1 274 ? 40.940 34.421 29.926 1.00 27.01 281 ALA B CA 1
ATOM 4559 C C . ALA B 1 274 ? 39.840 35.263 29.287 1.00 27.74 281 ALA B C 1
ATOM 4560 O O . ALA B 1 274 ? 40.108 36.112 28.437 1.00 28.26 281 ALA B O 1
ATOM 4562 N N . ALA B 1 275 ? 38.604 35.019 29.707 1.00 28.86 282 ALA B N 1
ATOM 4563 C CA . ALA B 1 275 ? 37.453 35.738 29.180 1.00 29.93 282 ALA B CA 1
ATOM 4564 C C . ALA B 1 275 ? 37.505 37.195 29.596 1.00 30.09 282 ALA B C 1
ATOM 4565 O O . ALA B 1 275 ? 37.443 38.086 28.754 1.00 30.54 282 ALA B O 1
ATOM 4567 N N . GLN B 1 276 ? 37.624 37.429 30.899 1.00 30.81 283 GLN B N 1
ATOM 4568 C CA . GLN B 1 276 ? 37.692 38.783 31.427 1.00 31.20 283 GLN B CA 1
ATOM 4569 C C . GLN B 1 276 ? 38.827 39.555 30.758 1.00 31.44 283 GLN B C 1
ATOM 4570 O O . GLN B 1 276 ? 38.657 40.713 30.372 1.00 31.08 283 GLN B O 1
ATOM 4576 N N . ALA B 1 277 ? 39.983 38.909 30.621 1.00 30.09 284 ALA B N 1
ATOM 4577 C CA . ALA B 1 277 ? 41.144 39.541 29.997 1.00 30.29 284 ALA B CA 1
ATOM 4578 C C . ALA B 1 277 ? 40.839 39.970 28.564 1.00 29.27 284 ALA B C 1
ATOM 4579 O O . ALA B 1 277 ? 41.038 41.131 28.199 1.00 29.55 284 ALA B O 1
ATOM 4581 N N . VAL B 1 278 ? 40.357 39.029 27.758 1.00 28.47 285 VAL B N 1
ATOM 4582 C CA . VAL B 1 278 ? 40.025 39.308 26.369 1.00 28.27 285 VAL B CA 1
ATOM 4583 C C . VAL B 1 278 ? 38.966 40.409 26.265 1.00 30.02 285 VAL B C 1
ATOM 4584 O O . VAL B 1 278 ? 39.048 41.264 25.381 1.00 30.25 285 VAL B O 1
ATOM 4588 N N . GLU B 1 279 ? 37.982 40.402 27.164 1.00 29.77 286 GLU B N 1
ATOM 4589 C CA . GLU B 1 279 ? 36.940 41.424 27.124 1.00 30.86 286 GLU B CA 1
ATOM 4590 C C . GLU B 1 279 ? 37.564 42.789 27.416 1.00 29.19 286 GLU B C 1
ATOM 4591 O O . GLU B 1 279 ? 37.401 43.727 26.645 1.00 28.76 286 GLU B O 1
ATOM 4597 N N . ILE B 1 280 ? 38.286 42.896 28.528 1.00 28.88 287 ILE B N 1
ATOM 4598 C C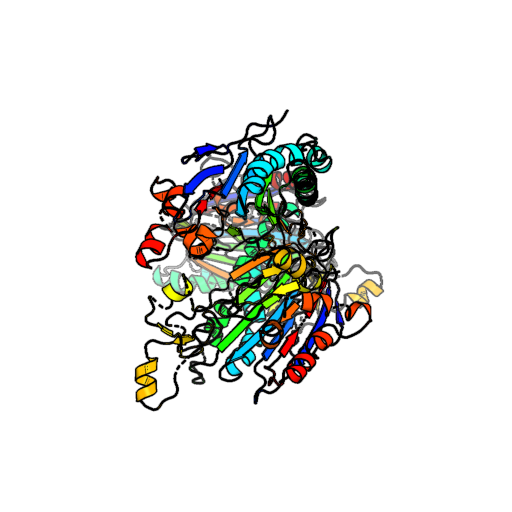A . ILE B 1 280 ? 38.927 44.158 28.895 1.00 28.59 287 ILE B CA 1
ATOM 4599 C C . ILE B 1 280 ? 39.787 44.700 27.752 1.00 29.61 287 ILE B C 1
ATOM 4600 O O . ILE B 1 280 ? 39.801 45.909 27.497 1.00 29.62 287 ILE B O 1
ATOM 4605 N N . ALA B 1 281 ? 40.490 43.804 27.060 1.00 27.50 288 ALA B N 1
ATOM 4606 C CA . ALA B 1 281 ? 41.356 44.192 25.949 1.00 28.07 288 ALA B CA 1
ATOM 4607 C C . ALA B 1 281 ? 40.575 44.689 24.739 1.00 28.01 288 ALA B C 1
ATOM 4608 O O . ALA B 1 281 ? 40.919 45.714 24.155 1.00 27.28 288 ALA B O 1
ATOM 4618 N N . GLN B 1 283 ? 37.551 45.856 24.643 1.00 32.99 290 GLN B N 1
ATOM 4619 C CA . GLN B 1 283 ? 36.882 47.082 25.042 1.00 33.70 290 GLN B CA 1
ATOM 4620 C C . GLN B 1 283 ? 37.823 48.285 24.955 1.00 33.43 290 GLN B C 1
ATOM 4621 O O . GLN B 1 283 ? 37.474 49.315 24.369 1.00 33.03 290 GLN B O 1
ATOM 4627 N N . ALA B 1 284 ? 39.011 48.152 25.536 1.00 30.46 291 ALA B N 1
ATOM 4628 C CA . ALA B 1 284 ? 39.996 49.223 25.514 1.00 30.52 291 ALA B CA 1
ATOM 4629 C C . ALA B 1 284 ? 40.312 49.632 24.080 1.00 31.08 291 ALA B C 1
ATOM 4630 O O . ALA B 1 284 ? 40.214 50.810 23.730 1.00 32.82 291 ALA B O 1
ATOM 4632 N N . ARG B 1 285 ? 40.690 48.660 23.254 1.00 30.64 292 ARG B N 1
ATOM 4633 C CA . ARG B 1 285 ? 41.024 48.936 21.860 1.00 31.64 292 ARG B CA 1
ATOM 4634 C C . ARG B 1 285 ? 39.863 49.635 21.177 1.00 32.19 292 ARG B C 1
ATOM 4635 O O . ARG B 1 285 ? 40.055 50.586 20.424 1.00 33.17 292 ARG B O 1
ATOM 4643 N N . GLN B 1 286 ? 38.657 49.156 21.449 1.00 32.04 293 GLN B N 1
ATOM 4644 C CA . GLN B 1 286 ? 37.458 49.735 20.867 1.00 33.35 293 GLN B CA 1
ATOM 4645 C C . GLN B 1 286 ? 37.350 51.204 21.235 1.00 32.89 293 GLN B C 1
ATOM 4646 O O . GLN B 1 286 ? 37.066 52.052 20.391 1.00 32.94 293 GLN B O 1
ATOM 4652 N N . GLU B 1 287 ? 37.585 51.488 22.510 1.00 32.62 294 GLU B N 1
ATOM 4653 C CA . GLU B 1 287 ? 37.503 52.836 23.042 1.00 32.40 294 GLU B CA 1
ATOM 4654 C C . GLU B 1 287 ? 38.761 53.666 22.818 1.00 32.59 294 GLU B C 1
ATOM 4655 O O . GLU B 1 287 ? 38.917 54.744 23.397 1.00 33.30 294 GLU B O 1
ATOM 4661 N N . GLY B 1 288 ? 39.657 53.167 21.974 1.00 32.49 295 GLY B N 1
ATOM 4662 C CA . GLY B 1 288 ? 40.878 53.895 21.687 1.00 30.60 295 GLY B CA 1
ATOM 4663 C C . GLY B 1 288 ? 41.849 54.013 22.849 1.00 30.48 295 GLY B C 1
ATOM 4664 O O . GLY B 1 288 ? 42.692 54.909 22.860 1.00 30.00 295 GLY B O 1
ATOM 4665 N N . ARG B 1 289 ? 41.735 53.117 23.828 1.00 30.20 296 ARG B N 1
ATOM 4666 C CA . ARG B 1 289 ? 42.627 53.130 24.987 1.00 29.47 296 ARG B CA 1
ATOM 4667 C C . ARG B 1 289 ? 43.728 52.065 24.871 1.00 27.49 296 ARG B C 1
ATOM 4668 O O . ARG B 1 289 ? 43.675 51.200 23.998 1.00 27.02 296 ARG B O 1
ATOM 4676 N N . ASN B 1 290 ? 44.722 52.150 25.755 1.00 25.07 297 ASN B N 1
ATOM 4677 C CA . ASN B 1 290 ? 45.846 51.211 25.788 1.00 24.38 297 ASN B CA 1
ATOM 4678 C C . ASN B 1 290 ? 45.334 49.888 26.373 1.00 23.52 297 ASN B C 1
ATOM 4679 O O . ASN B 1 290 ? 45.067 49.803 27.570 1.00 25.14 297 ASN B O 1
ATOM 4684 N N . PRO B 1 291 ? 45.198 48.839 25.543 1.00 23.50 298 PRO B N 1
ATOM 4685 C CA . PRO B 1 291 ? 44.703 47.551 26.049 1.00 24.05 298 PRO B CA 1
ATOM 4686 C C . PRO B 1 291 ? 45.573 46.946 27.144 1.00 23.87 298 PRO B C 1
ATOM 4687 O O . PRO B 1 291 ? 45.061 46.426 28.134 1.00 24.28 298 PRO B O 1
ATOM 4691 N N . ALA B 1 292 ? 46.887 47.015 26.954 1.00 23.80 299 ALA B N 1
ATOM 4692 C CA . ALA B 1 292 ? 47.830 46.468 27.918 1.00 23.68 299 ALA B CA 1
ATOM 4693 C C . ALA B 1 292 ? 47.667 47.135 29.275 1.00 24.81 299 ALA B C 1
ATOM 4694 O O . ALA B 1 292 ? 47.463 46.463 30.294 1.00 22.98 299 ALA B O 1
ATOM 4696 N N . GLN B 1 293 ? 47.754 48.462 29.274 1.00 24.16 300 GLN B N 1
ATOM 4697 C CA . GLN B 1 293 ? 47.637 49.249 30.492 1.00 24.38 300 GLN B CA 1
ATOM 4698 C C . GLN B 1 293 ? 46.297 49.019 31.164 1.00 23.68 300 GLN B C 1
ATOM 4699 O O . GLN B 1 293 ? 46.209 48.949 32.393 1.00 23.59 300 GLN B O 1
ATOM 4705 N N . ALA B 1 294 ? 45.259 48.890 30.349 1.00 23.20 301 ALA B N 1
ATOM 4706 C CA . ALA B 1 294 ? 43.915 48.656 30.846 1.00 23.61 301 ALA B CA 1
ATOM 4707 C C . ALA B 1 294 ? 43.889 47.373 31.670 1.00 24.06 301 ALA B C 1
ATOM 4708 O O . ALA B 1 294 ? 43.361 47.352 32.785 1.00 23.37 301 ALA B O 1
ATOM 4710 N N . LEU B 1 295 ? 44.456 46.306 31.111 1.00 23.84 302 LEU B N 1
ATOM 4711 C CA . LEU B 1 295 ? 44.512 45.014 31.795 1.00 22.98 302 LEU B CA 1
ATOM 4712 C C . LEU B 1 295 ? 45.197 45.112 33.147 1.00 22.93 302 LEU B C 1
ATOM 4713 O O . LEU B 1 295 ? 44.712 44.574 34.146 1.00 23.86 302 LEU B O 1
ATOM 4718 N N . VAL B 1 296 ? 46.339 45.787 33.178 1.00 24.40 303 VAL B N 1
ATOM 4719 C CA . VAL B 1 296 ? 47.086 45.939 34.416 1.00 24.78 303 VAL B CA 1
ATOM 4720 C C . VAL B 1 296 ? 46.290 46.742 35.434 1.00 26.29 303 VAL B C 1
ATOM 4721 O O . VAL B 1 296 ? 45.971 46.247 36.520 1.00 26.33 303 VAL B O 1
ATOM 4725 N N . GLU B 1 297 ? 45.956 47.975 35.067 1.00 26.49 304 GLU B N 1
ATOM 4726 C CA . GLU B 1 297 ? 45.210 48.864 35.949 1.00 28.29 304 GLU B CA 1
ATOM 4727 C C . GLU B 1 297 ? 43.949 48.235 36.506 1.00 28.73 304 GLU B C 1
ATOM 4728 O O . GLU B 1 297 ? 43.640 48.386 37.689 1.00 28.24 304 GLU B O 1
ATOM 4742 N N . THR B 1 299 ? 43.443 45.149 36.986 1.00 31.29 306 THR B N 1
ATOM 4743 C CA . THR B 1 299 ? 43.875 44.113 37.907 1.00 31.00 306 THR B CA 1
ATOM 4744 C C . THR B 1 299 ? 44.229 44.657 39.282 1.00 31.24 306 THR B C 1
ATOM 4745 O O . THR B 1 299 ? 43.795 44.106 40.292 1.00 31.01 306 THR B O 1
ATOM 4749 N N . LEU B 1 300 ? 45.012 45.731 39.332 1.00 31.06 307 LEU B N 1
ATOM 4750 C CA . LEU B 1 300 ? 45.395 46.281 40.623 1.00 32.44 307 LEU B CA 1
ATOM 4751 C C . LEU B 1 300 ? 44.287 47.094 41.271 1.00 32.75 307 LEU B C 1
ATOM 4752 O O . LEU B 1 300 ? 44.303 47.315 42.480 1.00 33.62 307 LEU B O 1
ATOM 4757 N N . ALA B 1 301 ? 43.318 47.526 40.474 1.00 33.03 308 ALA B N 1
ATOM 4758 C CA . ALA B 1 301 ? 42.185 48.266 41.017 1.00 34.31 308 ALA B CA 1
ATOM 4759 C C . ALA B 1 301 ? 41.393 47.207 41.777 1.00 35.55 308 ALA B C 1
ATOM 4760 O O . ALA B 1 301 ? 40.845 47.463 42.856 1.00 35.49 308 ALA B O 1
ATOM 4762 N N . GLU B 1 302 ? 41.357 46.011 41.192 1.00 34.63 309 GLU B N 1
ATOM 4763 C CA . GLU B 1 302 ? 40.664 44.867 41.770 1.00 34.64 309 GLU B CA 1
ATOM 4764 C C . GLU B 1 302 ? 41.362 44.428 43.056 1.00 34.91 309 GLU B C 1
ATOM 4765 O O . GLU B 1 302 ? 40.717 44.184 44.073 1.00 35.80 309 GLU B O 1
ATOM 4771 N N . GLN B 1 303 ? 42.685 44.318 43.007 1.00 34.71 310 GLN B N 1
ATOM 4772 C CA . GLN B 1 303 ? 43.436 43.908 44.183 1.00 34.24 310 GLN B CA 1
ATOM 4773 C C . GLN B 1 303 ? 43.191 44.875 45.341 1.00 34.72 310 GLN B C 1
ATOM 4774 O O . GLN B 1 303 ? 43.267 44.485 46.506 1.00 34.17 310 GLN B O 1
ATOM 4780 N N . GLN B 1 304 ? 42.893 46.134 45.023 1.00 34.44 311 GLN B N 1
ATOM 4781 C CA . GLN B 1 304 ? 42.624 47.119 46.065 1.00 35.68 311 GLN B CA 1
ATOM 4782 C C . GLN B 1 304 ? 41.307 46.771 46.759 1.00 34.85 311 GLN B C 1
ATOM 4783 O O . GLN B 1 304 ? 41.226 46.767 47.989 1.00 34.60 311 GLN B O 1
ATOM 4789 N N . SER B 1 305 ? 40.283 46.459 45.970 1.00 34.28 312 SER B N 1
ATOM 4790 C CA . SER B 1 305 ? 38.983 46.092 46.522 1.00 35.95 312 SER B CA 1
ATOM 4791 C C . SER B 1 305 ? 39.130 44.910 47.470 1.00 36.59 312 SER B C 1
ATOM 4792 O O . SER B 1 305 ? 38.598 44.918 48.578 1.00 37.18 312 SER B O 1
ATOM 4795 N N . ARG B 1 306 ? 39.857 43.891 47.023 1.00 36.83 313 ARG B N 1
ATOM 4796 C CA . ARG B 1 306 ? 40.072 42.692 47.825 1.00 37.21 313 ARG B CA 1
ATOM 4797 C C . ARG B 1 306 ? 40.963 42.972 49.033 1.00 37.23 313 ARG B C 1
ATOM 4798 O O . ARG B 1 306 ? 41.142 42.120 49.899 1.00 37.98 313 ARG B O 1
ATOM 4806 N N . ASN B 1 307 ? 41.525 44.173 49.086 1.00 37.66 314 ASN B N 1
ATOM 4807 C CA . ASN B 1 307 ? 42.382 44.557 50.196 1.00 38.33 314 ASN B CA 1
ATOM 4808 C C . ASN B 1 307 ? 43.616 43.654 50.304 1.00 38.11 314 ASN B C 1
ATOM 4809 O O . ASN B 1 307 ? 44.011 43.260 51.401 1.00 38.40 314 ASN B O 1
ATOM 4814 N N . GLN B 1 308 ? 44.218 43.313 49.168 1.00 37.89 315 GLN B N 1
ATOM 4815 C CA . GLN B 1 308 ? 45.416 42.480 49.178 1.00 36.77 315 GLN B CA 1
ATOM 4816 C C . GLN B 1 308 ? 46.517 43.003 48.256 1.00 34.86 315 GLN B C 1
ATOM 4817 O O . GLN B 1 308 ? 46.251 43.543 47.183 1.00 34.57 315 GLN B O 1
ATOM 4823 N N . SER B 1 309 ? 47.758 42.840 48.703 1.00 33.72 316 SER B N 1
ATOM 4824 C CA . SER B 1 309 ? 48.923 43.298 47.963 1.00 32.67 316 SER B CA 1
ATOM 4825 C C . SER B 1 309 ? 49.001 42.700 46.563 1.00 31.25 316 SER B C 1
ATOM 4826 O O . SER B 1 309 ? 48.893 41.486 46.385 1.00 30.73 316 SER B O 1
ATOM 4829 N N . ALA B 1 310 ? 49.196 43.561 45.570 1.00 29.38 317 ALA B N 1
ATOM 4830 C CA . ALA B 1 310 ? 49.283 43.120 44.182 1.00 28.02 317 ALA B CA 1
ATOM 4831 C C . ALA B 1 310 ? 50.674 42.592 43.838 1.00 27.36 317 ALA B C 1
ATOM 4832 O O . ALA B 1 310 ? 51.683 43.115 44.313 1.00 29.01 317 ALA B O 1
ATOM 4834 N N . ASP B 1 311 ? 50.722 41.548 43.014 1.00 26.15 318 ASP B N 1
ATOM 4835 C CA . ASP B 1 311 ? 51.984 40.950 42.568 1.00 24.05 318 ASP B CA 1
ATOM 4836 C C . ASP B 1 311 ? 52.498 41.816 41.413 1.00 23.43 318 ASP B C 1
ATOM 4837 O O . ASP B 1 311 ? 51.835 42.777 41.023 1.00 21.98 318 ASP B O 1
ATOM 4842 N N . ASN B 1 312 ? 53.684 41.513 40.887 1.00 23.76 319 ASN B N 1
ATOM 4843 C CA . ASN B 1 312 ? 54.179 42.262 39.732 1.00 22.24 319 ASN B CA 1
ATOM 4844 C C . ASN B 1 312 ? 53.173 41.848 38.661 1.00 22.14 319 ASN B C 1
ATOM 4845 O O . ASN B 1 312 ? 52.718 40.704 38.658 1.00 19.65 319 ASN B O 1
ATOM 4850 N N . ILE B 1 313 ? 52.810 42.767 37.773 1.00 22.16 320 ILE B N 1
ATOM 4851 C CA . ILE B 1 313 ? 51.863 42.457 36.705 1.00 22.86 320 ILE B CA 1
ATOM 4852 C C . ILE B 1 313 ? 52.362 42.997 35.373 1.00 22.15 320 ILE B C 1
ATOM 4853 O O . ILE B 1 313 ? 52.718 44.164 35.263 1.00 20.66 320 ILE B O 1
ATOM 4858 N N . THR B 1 314 ? 52.394 42.127 34.369 1.00 23.10 321 THR B N 1
ATOM 4859 C CA . THR B 1 314 ? 52.841 42.495 33.033 1.00 21.22 321 THR B CA 1
ATOM 4860 C C . THR B 1 314 ? 51.903 41.865 32.022 1.00 21.91 321 THR B C 1
ATOM 4861 O O . THR B 1 314 ? 51.579 40.678 32.112 1.00 20.85 321 THR B O 1
ATOM 4865 N N . ALA B 1 315 ? 51.455 42.669 31.069 1.00 19.37 322 ALA B N 1
ATOM 4866 C CA . ALA B 1 315 ? 50.551 42.195 30.039 1.00 20.12 322 ALA B CA 1
ATOM 4867 C C . ALA B 1 315 ? 50.990 42.727 28.689 1.00 21.60 322 ALA B C 1
ATOM 4868 O O . ALA B 1 315 ? 51.344 43.903 28.551 1.00 20.74 322 ALA B O 1
ATOM 4878 N N . THR B 1 317 ? 49.536 42.792 24.840 1.00 21.68 324 THR B N 1
ATOM 4879 C CA . THR B 1 317 ? 48.391 42.525 23.979 1.00 22.57 324 THR B CA 1
ATOM 4880 C C . THR B 1 317 ? 48.783 42.594 22.502 1.00 23.46 324 THR B C 1
ATOM 4881 O O . THR B 1 317 ? 49.474 43.518 22.063 1.00 21.72 324 THR B O 1
ATOM 4885 N N . VAL B 1 318 ? 48.330 41.607 21.737 1.00 24.30 325 VAL B N 1
ATOM 4886 C CA . VAL B 1 318 ? 48.633 41.541 20.314 1.00 23.89 325 VAL B CA 1
ATOM 4887 C C . VAL B 1 318 ? 47.365 41.371 19.478 1.00 24.50 325 VAL B C 1
ATOM 4888 O O . VAL B 1 318 ? 46.709 40.329 19.525 1.00 25.43 325 VAL B O 1
ATOM 4892 N N . PHE B 1 319 ? 47.028 42.401 18.711 1.00 24.99 326 PHE B N 1
ATOM 4893 C CA . PHE B 1 319 ? 45.844 42.377 17.855 1.00 25.90 326 PHE B CA 1
ATOM 4894 C C . PHE B 1 319 ? 46.228 42.126 16.405 1.00 26.59 326 PHE B C 1
ATOM 4895 O O . PHE B 1 319 ? 46.998 42.882 15.812 1.00 26.42 326 PHE B O 1
ATOM 4903 N N . PHE B 1 320 ? 45.686 41.057 15.840 1.00 26.75 327 PHE B N 1
ATOM 4904 C CA . PHE B 1 320 ? 45.971 40.703 14.459 1.00 29.64 327 PHE B CA 1
ATOM 4905 C C . PHE B 1 320 ? 45.195 41.628 13.528 1.00 30.44 327 PHE B C 1
ATOM 4906 O O . PHE B 1 320 ? 44.067 42.013 13.829 1.00 31.37 327 PHE B O 1
ATOM 4914 N N . LYS B 1 321 ? 45.803 41.996 12.407 1.00 31.65 328 LYS B N 1
ATOM 4915 C CA . LYS B 1 321 ? 45.121 42.849 11.448 1.00 33.55 328 LYS B CA 1
ATOM 4916 C C . LYS B 1 321 ? 44.538 41.966 10.367 1.00 34.64 328 LYS B C 1
ATOM 4917 O O . LYS B 1 321 ? 43.293 41.906 10.276 1.00 38.28 328 LYS B O 1
ATOM 4923 N N . ASP C 1 5 ? 1.480 49.126 67.331 1.00 40.72 12 ASP C N 1
ATOM 4924 C CA . ASP C 1 5 ? 2.866 48.618 67.129 1.00 40.63 12 ASP C CA 1
ATOM 4925 C C . ASP C 1 5 ? 2.926 47.368 66.254 1.00 39.45 12 ASP C C 1
ATOM 4926 O O . ASP C 1 5 ? 3.946 47.103 65.616 1.00 39.37 12 ASP C O 1
ATOM 4931 N N . VAL C 1 6 ? 1.842 46.598 66.225 1.00 37.69 13 VAL C N 1
ATOM 4932 C CA . VAL C 1 6 ? 1.821 45.379 65.424 1.00 35.98 13 VAL C CA 1
ATOM 4933 C C . VAL C 1 6 ? 1.575 45.659 63.946 1.00 34.30 13 VAL C C 1
ATOM 4934 O O . VAL C 1 6 ? 0.624 46.347 63.575 1.00 35.17 13 VAL C O 1
ATOM 4938 N N . PRO C 1 7 ? 2.449 45.131 63.080 1.00 32.92 14 PRO C N 1
ATOM 4939 C CA . PRO C 1 7 ? 2.310 45.325 61.634 1.00 31.16 14 PRO C CA 1
ATOM 4940 C C . PRO C 1 7 ? 1.000 44.688 61.177 1.00 30.63 14 PRO C C 1
ATOM 4941 O O . PRO C 1 7 ? 0.610 43.631 61.670 1.00 30.93 14 PRO C O 1
ATOM 4945 N N . PRO C 1 8 ? 0.299 45.322 60.234 1.00 29.59 15 PRO C N 1
ATOM 4946 C CA . PRO C 1 8 ? -0.957 44.715 59.794 1.00 28.23 15 PRO C CA 1
ATOM 4947 C C . PRO C 1 8 ? -0.750 43.324 59.200 1.00 27.35 15 PRO C C 1
ATOM 4948 O O . PRO C 1 8 ? 0.297 43.036 58.622 1.00 26.61 15 PRO C O 1
ATOM 4952 N N . THR C 1 9 ? -1.750 42.462 59.354 1.00 25.84 16 THR C N 1
ATOM 4953 C CA . THR C 1 9 ? -1.679 41.103 58.828 1.00 25.41 16 THR C CA 1
ATOM 4954 C C . THR C 1 9 ? -2.894 40.790 57.959 1.00 24.57 16 THR C C 1
ATOM 4955 O O . THR C 1 9 ? -3.893 41.502 58.002 1.00 24.97 16 THR C O 1
ATOM 4959 N N . ILE C 1 10 ? -2.795 39.724 57.169 1.00 23.64 17 ILE C N 1
ATOM 4960 C CA . ILE C 1 10 ? -3.874 39.294 56.283 1.00 22.69 17 ILE C CA 1
ATOM 4961 C C . ILE C 1 10 ? -4.345 37.889 56.682 1.00 21.64 17 ILE C C 1
ATOM 4962 O O . ILE C 1 10 ? -3.535 36.976 56.835 1.00 20.13 17 ILE C O 1
ATOM 4967 N N . HIS C 1 11 ? -5.656 37.724 56.843 1.00 20.24 18 HIS C N 1
ATOM 4968 C CA . HIS C 1 11 ? -6.236 36.443 57.247 1.00 20.57 18 HIS C CA 1
ATOM 4969 C C . HIS C 1 11 ? -7.349 35.979 56.318 1.00 21.14 18 HIS C C 1
ATOM 4970 O O . HIS C 1 11 ? -8.067 35.027 56.634 1.00 21.56 18 HIS C O 1
ATOM 4977 N N . VAL C 1 12 ? -7.500 36.657 55.187 1.00 20.38 19 VAL C N 1
ATOM 4978 C CA . VAL C 1 12 ? -8.519 36.291 54.210 1.00 20.73 19 VAL C CA 1
ATOM 4979 C C . VAL C 1 12 ? -7.828 35.948 52.893 1.00 20.46 19 VAL C C 1
ATOM 4980 O O . VAL C 1 12 ? -6.658 36.262 52.712 1.00 18.30 19 VAL C O 1
ATOM 4984 N N . PRO C 1 13 ? -8.538 35.285 51.965 1.00 21.77 20 PRO C N 1
ATOM 4985 C CA . PRO C 1 13 ? -7.949 34.920 50.671 1.00 22.52 20 PRO C CA 1
ATOM 4986 C C . PRO C 1 13 ? -7.239 36.100 50.010 1.00 22.84 20 PRO C C 1
ATOM 4987 O O . PRO C 1 13 ? -7.739 37.226 50.027 1.00 21.84 20 PRO C O 1
ATOM 4991 N N . LEU C 1 14 ? -6.076 35.830 49.426 1.00 21.54 21 LEU C N 1
ATOM 4992 C CA . LEU C 1 14 ? -5.276 36.869 48.787 1.00 21.98 21 LEU C CA 1
ATOM 4993 C C . LEU C 1 14 ? -4.919 36.523 47.348 1.00 23.33 21 LEU C C 1
ATOM 4994 O O . LEU C 1 14 ? -4.131 35.608 47.096 1.00 22.03 21 LEU C O 1
ATOM 4999 N N . PRO C 1 15 ? -5.507 37.242 46.382 1.00 22.60 22 PRO C N 1
ATOM 5000 C CA . PRO C 1 15 ? -5.199 36.967 44.978 1.00 23.45 22 PRO C CA 1
ATOM 5001 C C . PRO C 1 15 ? -3.723 37.287 44.740 1.00 21.87 22 PRO C C 1
ATOM 5002 O O . PRO C 1 15 ? -3.090 37.964 45.550 1.00 18.58 22 PRO C O 1
ATOM 5006 N N . PRO C 1 16 ? -3.157 36.802 43.625 1.00 23.59 23 PRO C N 1
ATOM 5007 C CA . PRO C 1 16 ? -1.745 37.060 43.321 1.00 23.21 23 PRO C CA 1
ATOM 5008 C C . PRO C 1 16 ? -1.375 38.520 43.560 1.00 22.96 23 PRO C C 1
ATOM 5009 O O . PRO C 1 16 ? -1.857 39.423 42.870 1.00 22.55 23 PRO C O 1
ATOM 5013 N N . THR C 1 17 ? -0.524 38.737 44.555 1.00 23.03 24 THR C N 1
ATOM 5014 C CA . THR C 1 17 ? -0.082 40.070 44.916 1.00 21.97 24 THR C CA 1
ATOM 5015 C C . THR C 1 17 ? 1.434 40.138 44.922 1.00 22.90 24 THR C C 1
ATOM 5016 O O . THR C 1 17 ? 2.112 39.262 45.467 1.00 21.95 24 THR C O 1
ATOM 5020 N N . SER C 1 18 ? 1.962 41.199 44.326 1.00 21.68 25 SER C N 1
ATOM 5021 C CA . SER C 1 18 ? 3.395 41.380 44.246 1.00 19.90 25 SER C CA 1
ATOM 5022 C C . SER C 1 18 ? 3.916 42.365 45.285 1.00 20.76 25 SER C C 1
ATOM 5023 O O . SER C 1 18 ? 3.380 43.463 45.446 1.00 21.82 25 SER C O 1
ATOM 5026 N N . TYR C 1 19 ? 4.961 41.956 45.993 1.00 20.68 26 TYR C N 1
ATOM 5027 C CA . TYR C 1 19 ? 5.593 42.788 47.010 1.00 21.87 26 TYR C CA 1
ATOM 5028 C C . TYR C 1 19 ? 7.042 42.966 46.569 1.00 21.31 26 TYR C C 1
ATOM 5029 O O . TYR C 1 19 ? 7.505 42.287 45.654 1.00 20.25 26 TYR C O 1
ATOM 5038 N N . PRO C 1 20 ? 7.781 43.881 47.208 1.00 22.59 27 PRO C N 1
ATOM 5039 C CA . PRO C 1 20 ? 9.171 44.065 46.782 1.00 22.74 27 PRO C CA 1
ATOM 5040 C C . PRO C 1 20 ? 10.095 42.850 46.819 1.00 21.65 27 PRO C C 1
ATOM 5041 O O . PRO C 1 20 ? 10.870 42.643 45.894 1.00 22.65 27 PRO C O 1
ATOM 5045 N N . ALA C 1 21 ? 10.018 42.027 47.853 1.00 21.24 28 ALA C N 1
ATOM 5046 C CA . ALA C 1 21 ? 10.912 40.873 47.914 1.00 21.34 28 ALA C CA 1
ATOM 5047 C C . ALA C 1 21 ? 10.274 39.533 47.543 1.00 21.22 28 ALA C C 1
ATOM 5048 O O . ALA C 1 21 ? 10.968 38.524 47.466 1.00 21.08 28 ALA C O 1
ATOM 5050 N N . PHE C 1 22 ? 8.968 39.518 47.294 1.00 19.36 29 PHE C N 1
ATOM 5051 C CA . PHE C 1 22 ? 8.301 38.261 46.970 1.00 20.54 29 PHE C CA 1
ATOM 5052 C C . PHE C 1 22 ? 6.881 38.502 46.489 1.00 19.36 29 PHE C C 1
ATOM 5053 O O . PHE C 1 22 ? 6.322 39.571 46.710 1.00 19.56 29 PHE C O 1
ATOM 5061 N N . ASP C 1 23 ? 6.309 37.495 45.835 1.00 19.47 30 ASP C N 1
ATOM 5062 C CA . ASP C 1 23 ? 4.926 37.548 45.373 1.00 21.04 30 ASP C CA 1
ATOM 5063 C C . ASP C 1 23 ? 4.216 36.450 46.162 1.00 21.64 30 ASP C C 1
ATOM 5064 O O . ASP C 1 23 ? 4.800 35.392 46.417 1.00 20.33 30 ASP C O 1
ATOM 5069 N N . ALA C 1 24 ? 2.969 36.698 46.551 1.00 20.24 31 ALA C N 1
ATOM 5070 C CA . ALA C 1 24 ? 2.218 35.725 47.332 1.00 19.37 31 ALA C CA 1
ATOM 5071 C C . ALA C 1 24 ? 0.756 35.618 46.917 1.00 19.33 31 ALA C C 1
ATOM 5072 O O . ALA C 1 24 ? 0.190 36.553 46.350 1.00 17.75 31 ALA C O 1
ATOM 5074 N N . ALA C 1 25 ? 0.167 34.456 47.203 1.00 17.37 32 ALA C N 1
ATOM 5075 C CA . ALA C 1 25 ? -1.235 34.157 46.916 1.00 16.76 32 ALA C CA 1
ATOM 5076 C C . ALA C 1 25 ? -1.699 33.179 47.987 1.00 16.34 32 ALA C C 1
ATOM 5077 O O . ALA C 1 25 ? -0.939 32.309 48.415 1.00 17.05 32 ALA C O 1
ATOM 5079 N N . ILE C 1 26 ? -2.940 33.326 48.427 1.00 16.99 33 ILE C N 1
ATOM 5080 C CA . ILE C 1 26 ? -3.493 32.444 49.449 1.00 18.35 33 ILE C CA 1
ATOM 5081 C C . ILE C 1 26 ? -4.896 32.057 49.022 1.00 19.26 33 ILE C C 1
ATOM 5082 O O . ILE C 1 26 ? -5.681 32.908 48.611 1.00 20.45 33 ILE C O 1
ATOM 5087 N N . PHE C 1 27 ? -5.211 30.774 49.118 1.00 17.68 34 PHE C N 1
ATOM 5088 C CA . PHE C 1 27 ? -6.533 30.294 48.748 1.00 17.53 34 PHE C CA 1
ATOM 5089 C C . PHE C 1 27 ? -6.923 29.187 49.719 1.00 18.18 34 PHE C C 1
ATOM 5090 O O . PHE C 1 27 ? -6.076 28.408 50.170 1.00 18.79 34 PHE C O 1
ATOM 5098 N N . THR C 1 28 ? -8.208 29.113 50.032 1.00 16.56 35 THR C N 1
ATOM 5099 C CA . THR C 1 28 ? -8.698 28.116 50.965 1.00 17.70 35 THR C CA 1
ATOM 5100 C C . THR C 1 28 ? -10.063 27.620 50.511 1.00 19.19 35 THR C C 1
ATOM 5101 O O . THR C 1 28 ? -10.802 28.330 49.827 1.00 19.01 35 THR C O 1
ATOM 5105 N N . ASP C 1 29 ? -10.395 26.394 50.892 1.00 19.65 36 ASP C N 1
ATOM 5106 C CA . ASP C 1 29 ? -11.683 25.814 50.536 1.00 18.23 36 ASP C CA 1
ATOM 5107 C C . ASP C 1 29 ? -12.101 24.854 51.641 1.00 18.41 36 ASP C C 1
ATOM 5108 O O . ASP C 1 29 ? -11.261 24.165 52.225 1.00 16.28 36 ASP C O 1
ATOM 5113 N N . ILE C 1 30 ? -13.395 24.807 51.932 1.00 17.15 37 ILE C N 1
ATOM 5114 C CA . ILE C 1 30 ? -13.879 23.948 53.004 1.00 19.02 37 ILE C CA 1
ATOM 5115 C C . ILE C 1 30 ? -13.839 22.460 52.652 1.00 18.42 37 ILE C C 1
ATOM 5116 O O . ILE C 1 30 ? -13.754 21.615 53.537 1.00 19.89 37 ILE C O 1
ATOM 5121 N N . GLY C 1 31 ? -13.877 22.144 51.363 1.00 20.57 38 GLY C N 1
ATOM 5122 C CA . GLY C 1 31 ? -13.860 20.753 50.956 1.00 21.12 38 GLY C CA 1
ATOM 5123 C C . GLY C 1 31 ? -15.193 20.091 51.263 1.00 22.65 38 GLY C C 1
ATOM 5124 O O . GLY C 1 31 ? -16.251 20.704 51.096 1.00 21.94 38 GLY C O 1
ATOM 5125 N N . GLY C 1 32 ? -15.143 18.846 51.724 1.00 20.62 39 GLY C N 1
ATOM 5126 C CA . GLY C 1 32 ? -16.358 18.124 52.049 1.00 22.15 39 GLY C CA 1
ATOM 5127 C C . GLY C 1 32 ? -16.626 18.133 53.537 1.00 23.32 39 GLY C C 1
ATOM 5128 O O . GLY C 1 32 ? -17.541 17.472 54.030 1.00 24.20 39 GLY C O 1
ATOM 5129 N N . ARG C 1 33 ? -15.818 18.893 54.259 1.00 24.31 40 ARG C N 1
ATOM 5130 C CA . ARG C 1 33 ? -15.964 18.993 55.696 1.00 25.99 40 ARG C CA 1
ATOM 5131 C C . ARG C 1 33 ? -17.167 19.833 56.089 1.00 26.15 40 ARG C C 1
ATOM 5132 O O . ARG C 1 33 ? -17.650 20.657 55.310 1.00 25.93 40 ARG C O 1
ATOM 5140 N N . LYS C 1 34 ? -17.644 19.613 57.308 1.00 27.08 41 LYS C N 1
ATOM 5141 C CA . LYS C 1 34 ? -18.781 20.351 57.827 1.00 28.23 41 LYS C CA 1
ATOM 5142 C C . LYS C 1 34 ? -18.365 21.772 58.179 1.00 27.45 41 LYS C C 1
ATOM 5143 O O . LYS C 1 34 ? -19.100 22.723 57.934 1.00 28.07 41 LYS C O 1
ATOM 5149 N N . HIS C 1 35 ? -17.175 21.907 58.753 1.00 26.19 42 HIS C N 1
ATOM 5150 C CA . HIS C 1 35 ? -16.669 23.212 59.147 1.00 25.05 42 HIS C CA 1
ATOM 5151 C C . HIS C 1 35 ? -15.322 23.536 58.509 1.00 23.48 42 HIS C C 1
ATOM 5152 O O . HIS C 1 35 ? -14.583 22.640 58.108 1.00 21.64 42 HIS C O 1
ATOM 5159 N N . GLN C 1 36 ? -15.020 24.827 58.408 1.00 22.04 43 GLN C N 1
ATOM 5160 C CA . GLN C 1 36 ? -13.743 25.280 57.879 1.00 19.74 43 GLN C CA 1
ATOM 5161 C C . GLN C 1 36 ? -12.897 25.532 59.115 1.00 20.22 43 GLN C C 1
ATOM 5162 O O . GLN C 1 36 ? -13.105 26.509 59.848 1.00 20.97 43 GLN C O 1
ATOM 5168 N N . GLU C 1 37 ? -11.952 24.637 59.360 1.00 19.57 44 GLU C N 1
ATOM 5169 C CA . GLU C 1 37 ? -11.099 24.768 60.525 1.00 19.57 44 GLU C CA 1
ATOM 5170 C C . GLU C 1 37 ? -9.665 25.174 60.197 1.00 18.04 44 GLU C C 1
ATOM 5171 O O . GLU C 1 37 ? -8.832 25.281 61.091 1.00 17.23 44 GLU C O 1
ATOM 5177 N N . ASP C 1 38 ? -9.382 25.409 58.917 1.00 18.53 45 ASP C N 1
ATOM 5178 C CA . ASP C 1 38 ? -8.051 25.857 58.499 1.00 16.79 45 ASP C CA 1
ATOM 5179 C C . ASP C 1 38 ? -8.016 27.384 58.678 1.00 17.49 45 ASP C C 1
ATOM 5180 O O . ASP C 1 38 ? -9.038 28.057 58.539 1.00 18.18 45 ASP C O 1
ATOM 5185 N N . ARG C 1 39 ? -6.844 27.923 58.977 1.00 15.23 46 ARG C N 1
ATOM 5186 C CA . ARG C 1 39 ? -6.677 29.359 59.135 1.00 15.99 46 ARG C CA 1
ATOM 5187 C C . ARG C 1 39 ? -5.275 29.732 58.633 1.00 15.42 46 ARG C C 1
ATOM 5188 O O . ARG C 1 39 ? -4.434 28.856 58.426 1.00 14.11 46 ARG C O 1
ATOM 5196 N N . PHE C 1 40 ? -5.022 31.020 58.433 1.00 12.65 47 PHE C N 1
ATOM 5197 C CA . PHE C 1 40 ? -3.716 31.461 57.954 1.00 14.84 47 PHE C CA 1
ATOM 5198 C C . PHE C 1 40 ? -3.428 32.916 58.298 1.00 17.31 47 PHE C C 1
ATOM 5199 O O . PHE C 1 40 ? -4.337 33.690 58.629 1.00 18.54 47 PHE C O 1
ATOM 5207 N N . THR C 1 41 ? -2.152 33.278 58.219 1.00 16.93 48 THR C N 1
ATOM 5208 C CA . THR C 1 41 ? -1.712 34.625 58.537 1.00 17.16 48 THR C CA 1
ATOM 5209 C C . THR C 1 41 ? -0.547 35.042 57.647 1.00 18.10 48 THR C C 1
ATOM 5210 O O . THR C 1 41 ? 0.460 34.342 57.555 1.00 17.07 48 THR C O 1
ATOM 5214 N N . LEU C 1 42 ? -0.684 36.182 56.986 1.00 18.66 49 LEU C N 1
ATOM 5215 C CA . LEU C 1 42 ? 0.394 36.680 56.154 1.00 20.37 49 LEU C CA 1
ATOM 5216 C C . LEU C 1 42 ? 0.625 38.130 56.536 1.00 22.61 49 LEU C C 1
ATOM 5217 O O . LEU C 1 42 ? -0.300 38.945 56.507 1.00 21.27 49 LEU C O 1
ATOM 5222 N N . CYS C 1 43 ? 1.856 38.432 56.929 1.00 20.90 50 CYS C N 1
ATOM 5223 C CA . CYS C 1 43 ? 2.231 39.787 57.306 1.00 20.81 50 CYS C CA 1
ATOM 5224 C C . CYS C 1 43 ? 3.226 40.234 56.236 1.00 20.31 50 CYS C C 1
ATOM 5225 O O . CYS C 1 43 ? 4.403 39.910 56.309 1.00 19.47 50 CYS C O 1
ATOM 5228 N N . PRO C 1 44 ? 2.753 40.983 55.223 1.00 21.10 51 PRO C N 1
ATOM 5229 C CA . PRO C 1 44 ? 3.583 41.477 54.116 1.00 20.82 51 PRO C CA 1
ATOM 5230 C C . PRO C 1 44 ? 4.784 42.341 54.501 1.00 21.56 51 PRO C C 1
ATOM 5231 O O . PRO C 1 44 ? 5.841 42.238 53.878 1.00 20.48 51 PRO C O 1
ATOM 5235 N N . GLN C 1 45 ? 4.634 43.195 55.507 1.00 21.23 52 GLN C N 1
ATOM 5236 C CA . GLN C 1 45 ? 5.768 44.007 55.942 1.00 23.21 52 GLN C CA 1
ATOM 5237 C C . GLN C 1 45 ? 5.901 43.846 57.448 1.00 23.28 52 GLN C C 1
ATOM 5238 O O . GLN C 1 45 ? 5.162 44.450 58.222 1.00 22.97 52 GLN C O 1
ATOM 5244 N N . LEU C 1 46 ? 6.860 43.031 57.853 1.00 24.71 53 LEU C N 1
ATOM 5245 C CA . LEU C 1 46 ? 7.081 42.748 59.260 1.00 26.59 53 LEU C CA 1
ATOM 5246 C C . LEU C 1 46 ? 7.834 43.852 60.005 1.00 27.38 53 LEU C C 1
ATOM 5247 O O . LEU C 1 46 ? 7.567 44.104 61.182 1.00 26.92 53 LEU C O 1
ATOM 5252 N N . VAL C 1 47 ? 8.764 44.514 59.319 1.00 27.23 54 VAL C N 1
ATOM 5253 C CA . VAL C 1 47 ? 9.551 45.583 59.936 1.00 27.52 54 VAL C CA 1
ATOM 5254 C C . VAL C 1 47 ? 9.417 46.932 59.226 1.00 27.85 54 VAL C C 1
ATOM 5255 O O . VAL C 1 47 ? 9.751 47.069 58.043 1.00 26.76 54 VAL C O 1
ATOM 5259 N N . PRO C 1 48 ? 8.918 47.950 59.941 1.00 27.91 55 PRO C N 1
ATOM 5260 C CA . PRO C 1 48 ? 8.753 49.285 59.355 1.00 26.80 55 PRO C CA 1
ATOM 5261 C C . PRO C 1 48 ? 10.094 49.814 58.851 1.00 26.21 55 PRO C C 1
ATOM 5262 O O . PRO C 1 48 ? 11.114 49.682 59.531 1.00 25.05 55 PRO C O 1
ATOM 5266 N N . GLY C 1 49 ? 10.085 50.404 57.658 1.00 25.87 56 GLY C N 1
ATOM 5267 C CA . GLY C 1 49 ? 11.304 50.955 57.089 1.00 25.18 56 GLY C CA 1
ATOM 5268 C C . GLY C 1 49 ? 12.077 49.993 56.206 1.00 24.61 56 GLY C C 1
ATOM 5269 O O . GLY C 1 49 ? 13.002 50.396 55.496 1.00 23.93 56 GLY C O 1
ATOM 5270 N N . ARG C 1 50 ? 11.708 48.716 56.257 1.00 23.42 57 ARG C N 1
ATOM 5271 C CA . ARG C 1 50 ? 12.375 47.702 55.448 1.00 23.12 57 ARG C CA 1
ATOM 5272 C C . ARG C 1 50 ? 11.378 47.039 54.506 1.00 22.11 57 ARG C C 1
ATOM 5273 O O . ARG C 1 50 ? 10.180 46.968 54.795 1.00 21.39 57 ARG C O 1
ATOM 5281 N N . ASP C 1 51 ? 11.885 46.551 53.382 1.00 22.59 58 ASP C N 1
ATOM 5282 C CA . ASP C 1 51 ? 11.061 45.896 52.372 1.00 23.01 58 ASP C CA 1
ATOM 5283 C C . ASP C 1 51 ? 11.482 44.438 52.203 1.00 22.16 58 ASP C C 1
ATOM 5284 O O . ASP C 1 51 ? 11.149 43.810 51.202 1.00 21.42 58 ASP C O 1
ATOM 5289 N N . ASP C 1 52 ? 12.206 43.898 53.180 1.00 21.95 59 ASP C N 1
ATOM 5290 C CA . ASP C 1 52 ? 12.704 42.531 53.062 1.00 22.89 59 ASP C CA 1
ATOM 5291 C C . ASP C 1 52 ? 12.354 41.582 54.200 1.00 21.99 59 ASP C C 1
ATOM 5292 O O . ASP C 1 52 ? 13.027 40.568 54.383 1.00 22.22 59 ASP C O 1
ATOM 5297 N N . CYS C 1 53 ? 11.309 41.903 54.954 1.00 23.25 60 CYS C N 1
ATOM 5298 C CA . CYS C 1 53 ? 10.892 41.068 56.074 1.00 22.11 60 CYS C CA 1
ATOM 5299 C C . CYS C 1 53 ? 9.398 40.772 56.036 1.00 23.23 60 CYS C C 1
ATOM 5300 O O . CYS C 1 53 ? 8.576 41.678 55.861 1.00 23.32 60 CYS C O 1
ATOM 5303 N N . ALA C 1 54 ? 9.047 39.504 56.219 1.00 21.24 61 ALA C N 1
ATOM 5304 C CA . ALA C 1 54 ? 7.646 39.113 56.201 1.00 20.13 61 ALA C CA 1
ATOM 5305 C C . ALA C 1 54 ? 7.377 37.836 56.990 1.00 18.92 61 ALA C C 1
ATOM 5306 O O . ALA C 1 54 ? 8.296 37.085 57.329 1.00 16.84 61 ALA C O 1
ATOM 5308 N N . PHE C 1 55 ? 6.103 37.597 57.277 1.00 18.17 62 PHE C N 1
ATOM 5309 C CA . PHE C 1 55 ? 5.698 36.408 58.016 1.00 18.47 62 PHE C CA 1
ATOM 5310 C C . PHE C 1 55 ? 4.643 35.618 57.248 1.00 17.20 62 PHE C C 1
ATOM 5311 O O . PHE C 1 55 ? 3.709 36.182 56.678 1.00 17.08 62 PHE C O 1
ATOM 5319 N N . PHE C 1 56 ? 4.800 34.303 57.246 1.00 16.34 63 PHE C N 1
ATOM 5320 C CA . PHE C 1 56 ? 3.861 33.424 56.563 1.00 15.91 63 PHE C CA 1
ATOM 5321 C C . PHE C 1 56 ? 3.485 32.326 57.540 1.00 14.91 63 PHE C C 1
ATOM 5322 O O . PHE C 1 56 ? 4.355 31.761 58.209 1.00 15.01 63 PHE C O 1
ATOM 5330 N N . GLY C 1 57 ? 2.191 32.033 57.634 1.00 14.54 64 GLY C N 1
ATOM 5331 C CA . GLY C 1 57 ? 1.744 30.997 58.543 1.00 11.48 64 GLY C CA 1
ATOM 5332 C C . GLY C 1 57 ? 0.433 30.353 58.131 1.00 12.52 64 GLY C C 1
ATOM 5333 O O . GLY C 1 57 ? -0.478 31.034 57.662 1.00 10.35 64 GLY C O 1
ATOM 5334 N N . VAL C 1 58 ? 0.349 29.033 58.287 1.00 12.48 65 VAL C N 1
ATOM 5335 C CA . VAL C 1 58 ? -0.865 28.293 57.964 1.00 13.75 65 VAL C CA 1
ATOM 5336 C C . VAL C 1 58 ? -1.166 27.342 59.115 1.00 15.54 65 VAL C C 1
ATOM 5337 O O . VAL C 1 58 ? -0.257 26.689 59.634 1.00 16.09 65 VAL C O 1
ATOM 5341 N N . PHE C 1 59 ? -2.435 27.249 59.502 1.00 16.07 66 PHE C N 1
ATOM 5342 C CA . PHE C 1 59 ? -2.814 26.399 60.634 1.00 17.42 66 PHE C CA 1
ATOM 5343 C C . PHE C 1 59 ? -3.986 25.471 60.355 1.00 16.33 66 PHE C C 1
ATOM 5344 O O . PHE C 1 59 ? -5.043 25.914 59.910 1.00 18.86 66 PHE C O 1
ATOM 5352 N N . ASP C 1 60 ? -3.792 24.185 60.628 1.00 15.42 67 ASP C N 1
ATOM 5353 C CA . ASP C 1 60 ? -4.835 23.177 60.433 1.00 16.39 67 ASP C CA 1
ATOM 5354 C C . ASP C 1 60 ? -5.488 22.920 61.795 1.00 16.22 67 ASP C C 1
ATOM 5355 O O . ASP C 1 60 ? -4.909 22.262 62.658 1.00 15.82 67 ASP C O 1
ATOM 5360 N N . GLY C 1 61 ? -6.690 23.449 61.988 1.00 16.43 68 GLY C N 1
ATOM 5361 C CA . GLY C 1 61 ? -7.374 23.253 63.250 1.00 17.90 68 GLY C CA 1
ATOM 5362 C C . GLY C 1 61 ? -8.073 21.909 63.334 1.00 19.08 68 GLY C C 1
ATOM 5363 O O . GLY C 1 61 ? -8.474 21.335 62.324 1.00 18.22 68 GLY C O 1
ATOM 5364 N N . THR C 1 62 ? -8.205 21.396 64.548 1.00 20.29 69 THR C N 1
ATOM 5365 C CA . THR C 1 62 ? -8.879 20.127 64.763 1.00 23.89 69 THR C CA 1
ATOM 5366 C C . THR C 1 62 ? -9.594 20.156 66.111 1.00 23.70 69 THR C C 1
ATOM 5367 O O . THR C 1 62 ? -9.101 20.753 67.081 1.00 22.14 69 THR C O 1
ATOM 5371 N N . VAL C 1 63 ? -10.767 19.523 66.144 1.00 23.08 70 VAL C N 1
ATOM 5372 C CA . VAL C 1 63 ? -11.624 19.466 67.325 1.00 23.02 70 VAL C CA 1
ATOM 5373 C C . VAL C 1 63 ? -12.135 20.882 67.564 1.00 23.28 70 VAL C C 1
ATOM 5374 O O . VAL C 1 63 ? -11.978 21.452 68.651 1.00 24.72 70 VAL C O 1
ATOM 5378 N N . GLY C 1 64 ? -12.749 21.445 66.529 1.00 20.96 71 GLY C N 1
ATOM 5379 C CA . GLY C 1 64 ? -13.248 22.805 66.612 1.00 21.06 71 GLY C CA 1
ATOM 5380 C C . GLY C 1 64 ? -12.233 23.729 65.960 1.00 20.73 71 GLY C C 1
ATOM 5381 O O . GLY C 1 64 ? -11.120 23.305 65.653 1.00 19.71 71 GLY C O 1
ATOM 5382 N N . ASP C 1 65 ? -12.601 24.989 65.750 1.00 20.73 72 ASP C N 1
ATOM 5383 C CA . ASP C 1 65 ? -11.691 25.941 65.121 1.00 21.11 72 ASP C CA 1
ATOM 5384 C C . ASP C 1 65 ? -11.066 26.911 66.113 1.00 21.53 72 ASP C C 1
ATOM 5385 O O . ASP C 1 65 ? -10.283 27.770 65.724 1.00 22.11 72 ASP C O 1
ATOM 5390 N N . PHE C 1 66 ? -11.395 26.770 67.393 1.00 20.65 73 PHE C N 1
ATOM 5391 C CA . PHE C 1 66 ? -10.874 27.686 68.402 1.00 19.78 73 PHE C CA 1
ATOM 5392 C C . PHE C 1 66 ? -9.357 27.863 68.402 1.00 19.50 73 PHE C C 1
ATOM 5393 O O . PHE C 1 66 ? -8.868 28.986 68.538 1.00 16.14 73 PHE C O 1
ATOM 5401 N N . ALA C 1 67 ? -8.612 26.766 68.267 1.00 18.57 74 ALA C N 1
ATOM 5402 C CA . ALA C 1 67 ? -7.151 26.854 68.281 1.00 18.41 74 ALA C CA 1
ATOM 5403 C C . ALA C 1 67 ? -6.562 27.582 67.070 1.00 17.60 74 ALA C C 1
ATOM 5404 O O . ALA C 1 67 ? -5.728 28.479 67.237 1.00 16.78 74 ALA C O 1
ATOM 5406 N N . SER C 1 68 ? -6.989 27.210 65.864 1.00 16.13 75 SER C N 1
ATOM 5407 C CA . SER C 1 68 ? -6.469 27.846 64.657 1.00 16.62 75 SER C CA 1
ATOM 5408 C C . SER C 1 68 ? -6.969 29.280 64.502 1.00 16.36 75 SER C C 1
ATOM 5409 O O . SER C 1 68 ? -6.225 30.164 64.076 1.00 13.32 75 SER C O 1
ATOM 5412 N N . GLU C 1 69 ? -8.229 29.500 64.858 1.00 16.75 76 GLU C N 1
ATOM 5413 C CA . GLU C 1 69 ? -8.834 30.826 64.782 1.00 19.43 76 GLU C CA 1
ATOM 5414 C C . GLU C 1 69 ? -8.130 31.849 65.685 1.00 18.99 76 GLU C C 1
ATOM 5415 O O . GLU C 1 69 ? -7.955 33.004 65.298 1.00 19.54 76 GLU C O 1
ATOM 5421 N N . ASN C 1 70 ? -7.714 31.426 66.876 1.00 18.46 77 ASN C N 1
ATOM 5422 C CA . ASN C 1 70 ? -7.049 32.337 67.805 1.00 19.10 77 ASN C CA 1
ATOM 5423 C C . ASN C 1 70 ? -5.533 32.455 67.683 1.00 19.48 77 ASN C C 1
ATOM 5424 O O . ASN C 1 70 ? -4.980 33.556 67.817 1.00 19.08 77 ASN C O 1
ATOM 5429 N N . VAL C 1 71 ? -4.857 31.340 67.426 1.00 16.86 78 VAL C N 1
ATOM 5430 C CA . VAL C 1 71 ? -3.406 31.386 67.325 1.00 16.79 78 VAL C CA 1
ATOM 5431 C C . VAL C 1 71 ? -2.937 32.197 66.113 1.00 16.53 78 VAL C C 1
ATOM 5432 O O . VAL C 1 71 ? -1.852 32.781 66.138 1.00 18.25 78 VAL C O 1
ATOM 5436 N N . LYS C 1 72 ? -3.756 32.251 65.065 1.00 16.03 79 LYS C N 1
ATOM 5437 C CA . LYS C 1 72 ? -3.389 32.996 63.861 1.00 17.72 79 LYS C CA 1
ATOM 5438 C C . LYS C 1 72 ? -3.144 34.465 64.216 1.00 18.87 79 LYS C C 1
ATOM 5439 O O . LYS C 1 72 ? -2.340 35.138 63.577 1.00 17.17 79 LYS C O 1
ATOM 5445 N N . ASP C 1 73 ? -3.856 34.955 65.228 1.00 19.10 80 ASP C N 1
ATOM 5446 C CA . ASP C 1 73 ? -3.728 36.343 65.657 1.00 22.23 80 ASP C CA 1
ATOM 5447 C C . ASP C 1 73 ? -2.682 36.529 66.754 1.00 21.60 80 ASP C C 1
ATOM 5448 O O . ASP C 1 73 ? -2.366 37.658 67.137 1.00 21.15 80 ASP C O 1
ATOM 5453 N N . LEU C 1 74 ? -2.126 35.433 67.254 1.00 20.77 81 LEU C N 1
ATOM 5454 C CA . LEU C 1 74 ? -1.134 35.554 68.315 1.00 19.62 81 LEU C CA 1
ATOM 5455 C C . LEU C 1 74 ? 0.304 35.451 67.844 1.00 18.61 81 LEU C C 1
ATOM 5456 O O . LEU C 1 74 ? 1.197 36.039 68.447 1.00 20.19 81 LEU C O 1
ATOM 5461 N N . VAL C 1 75 ? 0.534 34.717 66.763 1.00 17.35 82 VAL C N 1
ATOM 5462 C CA . VAL C 1 75 ? 1.896 34.524 66.299 1.00 16.91 82 VAL C CA 1
ATOM 5463 C C . VAL C 1 75 ? 2.708 35.782 65.970 1.00 15.95 82 VAL C C 1
ATOM 5464 O O . VAL C 1 75 ? 3.819 35.924 66.462 1.00 16.36 82 VAL C O 1
ATOM 5468 N N . VAL C 1 76 ? 2.176 36.699 65.169 1.00 17.08 83 VAL C N 1
ATOM 5469 C CA . VAL C 1 76 ? 2.958 37.887 64.832 1.00 18.07 83 VAL C CA 1
ATOM 5470 C C . VAL C 1 76 ? 3.210 38.791 66.042 1.00 19.34 83 VAL C C 1
ATOM 5471 O O . VAL C 1 76 ? 4.337 39.232 66.258 1.00 19.78 83 VAL C O 1
ATOM 5475 N N . PRO C 1 77 ? 2.173 39.087 66.843 1.00 20.38 84 PRO C N 1
ATOM 5476 C CA . PRO C 1 77 ? 2.448 39.942 68.001 1.00 21.62 84 PRO C CA 1
ATOM 5477 C C . PRO C 1 77 ? 3.493 39.291 68.911 1.00 23.30 84 PRO C C 1
ATOM 5478 O O . PRO C 1 77 ? 4.442 39.950 69.326 1.00 25.61 84 PRO C O 1
ATOM 5482 N N . GLN C 1 78 ? 3.334 37.999 69.200 1.00 21.78 85 GLN C N 1
ATOM 5483 C CA . GLN C 1 78 ? 4.289 37.293 70.060 1.00 22.91 85 GLN C CA 1
ATOM 5484 C C . GLN C 1 78 ? 5.695 37.315 69.463 1.00 23.45 85 GLN C C 1
ATOM 5485 O O . GLN C 1 78 ? 6.678 37.497 70.179 1.00 24.75 85 GLN C O 1
ATOM 5491 N N . LEU C 1 79 ? 5.795 37.120 68.152 1.00 22.19 86 LEU C N 1
ATOM 5492 C CA . LEU C 1 79 ? 7.097 37.138 67.500 1.00 23.18 86 LEU C CA 1
ATOM 5493 C C . LEU C 1 79 ? 7.829 38.464 67.718 1.00 23.78 86 LEU C C 1
ATOM 5494 O O . LEU C 1 79 ? 8.952 38.489 68.229 1.00 24.67 86 LEU C O 1
ATOM 5499 N N . ILE C 1 80 ? 7.187 39.565 67.344 1.00 24.31 87 ILE C N 1
ATOM 5500 C CA . ILE C 1 80 ? 7.814 40.873 67.473 1.00 28.35 87 ILE C CA 1
ATOM 5501 C C . ILE C 1 80 ? 7.976 41.376 68.904 1.00 29.99 87 ILE C C 1
ATOM 5502 O O . ILE C 1 80 ? 8.583 42.420 69.120 1.00 31.22 87 ILE C O 1
ATOM 5507 N N . SER C 1 81 ? 7.440 40.640 69.875 1.00 30.65 88 SER C N 1
ATOM 5508 C CA . SER C 1 81 ? 7.562 41.026 71.286 1.00 32.79 88 SER C CA 1
ATOM 5509 C C . SER C 1 81 ? 8.753 40.307 71.895 1.00 32.82 88 SER C C 1
ATOM 5510 O O . SER C 1 81 ? 9.189 40.630 72.993 1.00 35.02 88 SER C O 1
ATOM 5513 N N . SER C 1 82 ? 9.261 39.319 71.167 1.00 33.46 89 SER C N 1
ATOM 5514 C CA . SER C 1 82 ? 10.402 38.524 71.597 1.00 32.98 89 SER C CA 1
ATOM 5515 C C . SER C 1 82 ? 11.707 39.318 71.680 1.00 34.88 89 SER C C 1
ATOM 5516 O O . SER C 1 82 ? 12.090 40.002 70.726 1.00 33.78 89 SER C O 1
ATOM 5519 N N . PRO C 1 83 ? 12.404 39.240 72.829 1.00 33.88 90 PRO C N 1
ATOM 5520 C CA . PRO C 1 83 ? 13.668 39.966 72.975 1.00 33.17 90 PRO C CA 1
ATOM 5521 C C . PRO C 1 83 ? 14.600 39.517 71.859 1.00 30.67 90 PRO C C 1
ATOM 5522 O O . PRO C 1 83 ? 15.426 40.286 71.370 1.00 29.72 90 PRO C O 1
ATOM 5526 N N . ALA C 1 84 ? 14.439 38.261 71.454 1.00 29.62 91 ALA C N 1
ATOM 5527 C CA . ALA C 1 84 ? 15.242 37.692 70.385 1.00 27.83 91 ALA C CA 1
ATOM 5528 C C . ALA C 1 84 ? 14.950 38.440 69.080 1.00 27.55 91 ALA C C 1
ATOM 5529 O O . ALA C 1 84 ? 15.847 38.657 68.268 1.00 27.97 91 ALA C O 1
ATOM 5531 N N . TRP C 1 85 ? 13.696 38.833 68.877 1.00 26.90 92 TRP C N 1
ATOM 5532 C CA . TRP C 1 85 ? 13.344 39.559 67.665 1.00 27.53 92 TRP C CA 1
ATOM 5533 C C . TRP C 1 85 ? 13.893 40.976 67.734 1.00 28.27 92 TRP C C 1
ATOM 5534 O O . TRP C 1 85 ? 14.280 41.549 66.723 1.00 28.30 92 TRP C O 1
ATOM 5545 N N . GLN C 1 86 ? 13.903 41.541 68.935 1.00 29.18 93 GLN C N 1
ATOM 5546 C CA . GLN C 1 86 ? 14.418 42.892 69.136 1.00 29.93 93 GLN C CA 1
ATOM 5547 C C . GLN C 1 86 ? 15.887 42.873 68.745 1.00 30.58 93 GLN C C 1
ATOM 5548 O O . GLN C 1 86 ? 16.409 43.840 68.191 1.00 31.34 93 GLN C O 1
ATOM 5554 N N . GLU C 1 87 ? 16.548 41.756 69.030 1.00 30.30 94 GLU C N 1
ATOM 5555 C CA . GLU C 1 87 ? 17.949 41.611 68.694 1.00 33.06 94 GLU C CA 1
ATOM 5556 C C . GLU C 1 87 ? 18.116 41.471 67.192 1.00 33.52 94 GLU C C 1
ATOM 5557 O O . GLU C 1 87 ? 19.176 41.778 66.655 1.00 34.79 94 GLU C O 1
ATOM 5563 N N . VAL C 1 88 ? 17.074 40.997 66.515 1.00 33.23 95 VAL C N 1
ATOM 5564 C CA . VAL C 1 88 ? 17.128 40.852 65.066 1.00 31.99 95 VAL C CA 1
ATOM 5565 C C . VAL C 1 88 ? 16.989 42.229 64.430 1.00 32.34 95 VAL C C 1
ATOM 5566 O O . VAL C 1 88 ? 17.754 42.594 63.540 1.00 32.08 95 VAL C O 1
ATOM 5570 N N . THR C 1 89 ? 16.011 42.988 64.912 1.00 31.62 96 THR C N 1
ATOM 5571 C CA . THR C 1 89 ? 15.734 44.326 64.416 1.00 33.60 96 THR C CA 1
ATOM 5572 C C . THR C 1 89 ? 16.892 45.284 64.672 1.00 34.76 96 THR C C 1
ATOM 5573 O O . THR C 1 89 ? 17.268 46.067 63.796 1.00 34.05 96 THR C O 1
ATOM 5577 N N . GLU C 1 90 ? 17.441 45.222 65.881 1.00 35.44 97 GLU C N 1
ATOM 5578 C CA . GLU C 1 90 ? 18.550 46.078 66.267 1.00 37.83 97 GLU C CA 1
ATOM 5579 C C . GLU C 1 90 ? 19.747 45.933 65.334 1.00 39.21 97 GLU C C 1
ATOM 5580 O O . GLU C 1 90 ? 20.326 46.932 64.896 1.00 40.77 97 GLU C O 1
ATOM 5594 N N . LEU C 1 92 ? 19.777 44.665 62.211 1.00 39.00 99 LEU C N 1
ATOM 5595 C CA . LEU C 1 92 ? 19.460 45.051 60.840 1.00 37.08 99 LEU C CA 1
ATOM 5596 C C . LEU C 1 92 ? 19.526 46.575 60.703 1.00 37.81 99 LEU C C 1
ATOM 5597 O O . LEU C 1 92 ? 19.497 47.107 59.590 1.00 38.52 99 LEU C O 1
ATOM 5602 N N . ARG C 1 93 ? 19.622 47.272 61.834 1.00 37.83 100 ARG C N 1
ATOM 5603 C CA . ARG C 1 93 ? 19.684 48.731 61.825 1.00 38.63 100 ARG C CA 1
ATOM 5604 C C . ARG C 1 93 ? 20.998 49.278 62.371 1.00 39.49 100 ARG C C 1
ATOM 5605 O O . ARG C 1 93 ? 21.163 50.495 62.486 1.00 39.74 100 ARG C O 1
ATOM 5613 N N . SER C 1 94 ? 21.930 48.390 62.703 1.00 39.55 101 SER C N 1
ATOM 5614 C CA . SER C 1 94 ? 23.217 48.819 63.247 1.00 41.03 101 SER C CA 1
ATOM 5615 C C . SER C 1 94 ? 24.315 48.804 62.186 1.00 42.24 101 SER C C 1
ATOM 5616 O O . SER C 1 94 ? 24.334 47.928 61.319 1.00 43.64 101 SER C O 1
ATOM 5619 N N . ASP C 1 95 ? 25.230 49.770 62.256 1.00 42.07 102 ASP C N 1
ATOM 5620 C CA . ASP C 1 95 ? 26.322 49.826 61.293 1.00 42.36 102 ASP C CA 1
ATOM 5621 C C . ASP C 1 95 ? 27.257 48.656 61.578 1.00 42.37 102 ASP C C 1
ATOM 5622 O O . ASP C 1 95 ? 28.287 48.808 62.245 1.00 42.14 102 ASP C O 1
ATOM 5627 N N . VAL C 1 96 ? 26.878 47.486 61.072 1.00 41.20 103 VAL C N 1
ATOM 5628 C CA . VAL C 1 96 ? 27.653 46.266 61.253 1.00 39.43 103 VAL C CA 1
ATOM 5629 C C . VAL C 1 96 ? 27.895 45.643 59.879 1.00 39.37 103 VAL C C 1
ATOM 5630 O O . VAL C 1 96 ? 27.016 45.677 59.014 1.00 40.51 103 VAL C O 1
ATOM 5634 N N . PRO C 1 97 ? 29.095 45.077 59.653 1.00 38.65 104 PRO C N 1
ATOM 5635 C CA . PRO C 1 97 ? 29.394 44.459 58.356 1.00 38.54 104 PRO C CA 1
ATOM 5636 C C . PRO C 1 97 ? 28.288 43.485 57.950 1.00 38.27 104 PRO C C 1
ATOM 5637 O O . PRO C 1 97 ? 27.682 42.839 58.807 1.00 38.24 104 PRO C O 1
ATOM 5641 N N . ALA C 1 98 ? 28.024 43.380 56.651 1.00 37.59 105 ALA C N 1
ATOM 5642 C CA . ALA C 1 98 ? 26.987 42.472 56.176 1.00 37.78 105 ALA C CA 1
ATOM 5643 C C . ALA C 1 98 ? 27.384 41.030 56.481 1.00 38.10 105 ALA C C 1
ATOM 5644 O O . ALA C 1 98 ? 26.526 40.149 56.602 1.00 37.62 105 ALA C O 1
ATOM 5646 N N . THR C 1 99 ? 28.688 40.800 56.613 1.00 38.39 106 THR C N 1
ATOM 5647 C CA . THR C 1 99 ? 29.216 39.474 56.916 1.00 38.20 106 THR C CA 1
ATOM 5648 C C . THR C 1 99 ? 28.809 39.079 58.327 1.00 37.82 106 THR C C 1
ATOM 5649 O O . THR C 1 99 ? 28.512 37.915 58.604 1.00 38.36 106 THR C O 1
ATOM 5653 N N . GLU C 1 100 ? 28.806 40.060 59.220 1.00 37.21 107 GLU C N 1
ATOM 5654 C CA . GLU C 1 100 ? 28.437 39.810 60.598 1.00 37.87 107 GLU C CA 1
ATOM 5655 C C . GLU C 1 100 ? 26.936 39.569 60.681 1.00 37.08 107 GLU C C 1
ATOM 5656 O O . GLU C 1 100 ? 26.491 38.619 61.327 1.00 37.96 107 GLU C O 1
ATOM 5662 N N . VAL C 1 101 ? 26.161 40.427 60.022 1.00 36.43 108 VAL C N 1
ATOM 5663 C CA . VAL C 1 101 ? 24.710 40.288 60.025 1.00 34.92 108 VAL C CA 1
ATOM 5664 C C . VAL C 1 101 ? 24.335 38.896 59.534 1.00 34.46 108 VAL C C 1
ATOM 5665 O O . VAL C 1 101 ? 23.567 38.188 60.182 1.00 34.10 108 VAL C O 1
ATOM 5669 N N . ASP C 1 102 ? 24.900 38.510 58.394 1.00 34.87 109 ASP C N 1
ATOM 5670 C CA . ASP C 1 102 ? 24.633 37.213 57.780 1.00 35.61 109 ASP C CA 1
ATOM 5671 C C . ASP C 1 102 ? 25.021 36.002 58.618 1.00 35.15 109 ASP C C 1
ATOM 5672 O O . ASP C 1 102 ? 24.304 35.000 58.638 1.00 35.16 109 ASP C O 1
ATOM 5677 N N . GLU C 1 103 ? 26.156 36.083 59.300 1.00 35.24 110 GLU C N 1
ATOM 5678 C CA . GLU C 1 103 ? 26.609 34.963 60.106 1.00 35.27 110 GLU C CA 1
ATOM 5679 C C . GLU C 1 103 ? 25.946 34.928 61.486 1.00 34.21 110 GLU C C 1
ATOM 5680 O O . GLU C 1 103 ? 25.958 33.897 62.156 1.00 34.07 110 GLU C O 1
ATOM 5686 N N . LYS C 1 104 ? 25.356 36.048 61.901 1.00 32.81 111 LYS C N 1
ATOM 5687 C CA . LYS C 1 104 ? 24.697 36.135 63.205 1.00 32.76 111 LYS C CA 1
ATOM 5688 C C . LYS C 1 104 ? 23.173 36.012 63.144 1.00 31.79 111 LYS C C 1
ATOM 5689 O O . LYS C 1 104 ? 22.528 35.628 64.122 1.00 30.30 111 LYS C O 1
ATOM 5695 N N . LEU C 1 105 ? 22.607 36.350 61.995 1.00 29.38 112 LEU C N 1
ATOM 5696 C CA . LEU C 1 105 ? 21.168 36.318 61.799 1.00 29.43 112 LEU C CA 1
ATOM 5697 C C . LEU C 1 105 ? 20.527 34.937 61.998 1.00 28.01 112 LEU C C 1
ATOM 5698 O O . LEU C 1 105 ? 19.510 34.813 62.676 1.00 29.17 112 LEU C O 1
A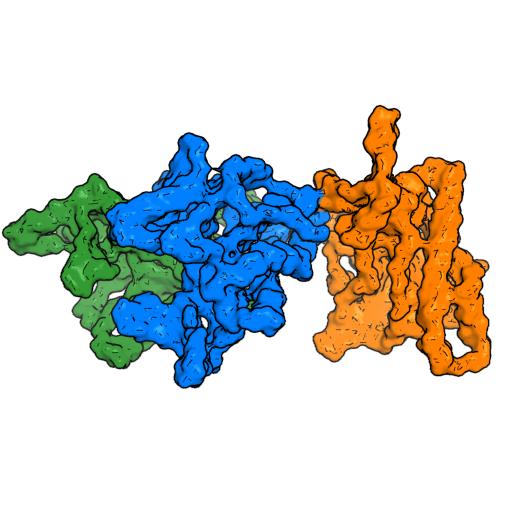TOM 5703 N N . PRO C 1 106 ? 21.119 33.879 61.424 1.00 27.54 113 PRO C N 1
ATOM 5704 C CA . PRO C 1 106 ? 20.531 32.548 61.591 1.00 27.69 113 PRO C CA 1
ATOM 5705 C C . PRO C 1 106 ? 20.092 32.171 62.999 1.00 27.37 113 PRO C C 1
ATOM 5706 O O . PRO C 1 106 ? 18.927 31.838 63.215 1.00 26.93 113 PRO C O 1
ATOM 5710 N N . GLN C 1 107 ? 21.002 32.226 63.965 1.00 28.65 114 GLN C N 1
ATOM 5711 C CA . GLN C 1 107 ? 20.630 31.852 65.323 1.00 26.97 114 GLN C CA 1
ATOM 5712 C C . GLN C 1 107 ? 19.615 32.786 65.970 1.00 26.14 114 GLN C C 1
ATOM 5713 O O . GLN C 1 107 ? 18.748 32.342 66.730 1.00 27.02 114 GLN C O 1
ATOM 5719 N N . LEU C 1 108 ? 19.702 34.073 65.666 1.00 24.14 115 LEU C N 1
ATOM 5720 C CA . LEU C 1 108 ? 18.757 35.021 66.232 1.00 23.39 115 LEU C CA 1
ATOM 5721 C C . LEU C 1 108 ? 17.345 34.717 65.742 1.00 22.91 115 LEU C C 1
ATOM 5722 O O . LEU C 1 108 ? 16.386 34.788 66.511 1.00 24.12 115 LEU C O 1
ATOM 5727 N N . LEU C 1 109 ? 17.223 34.373 64.461 1.00 21.39 116 LEU C N 1
ATOM 5728 C CA . LEU C 1 109 ? 15.927 34.053 63.878 1.00 20.61 116 LEU C CA 1
ATOM 5729 C C . LEU C 1 109 ? 15.406 32.739 64.448 1.00 21.60 116 LEU C C 1
ATOM 5730 O O . LEU C 1 109 ? 14.230 32.603 64.770 1.00 21.31 116 LEU C O 1
ATOM 5735 N N . ASP C 1 110 ? 16.301 31.770 64.566 1.00 22.08 117 ASP C N 1
ATOM 5736 C CA . ASP C 1 110 ? 15.954 30.471 65.107 1.00 23.42 117 ASP C CA 1
ATOM 5737 C C . ASP C 1 110 ? 15.380 30.635 66.519 1.00 23.54 117 ASP C C 1
ATOM 5738 O O . ASP C 1 110 ? 14.392 29.986 66.878 1.00 23.39 117 ASP C O 1
ATOM 5743 N N . GLN C 1 111 ? 15.996 31.511 67.309 1.00 23.63 118 GLN C N 1
ATOM 5744 C CA . GLN C 1 111 ? 15.557 31.753 68.685 1.00 22.19 118 GLN C CA 1
ATOM 5745 C C . GLN C 1 111 ? 14.240 32.510 68.722 1.00 20.23 118 GLN C C 1
ATOM 5746 O O . GLN C 1 111 ? 13.367 32.202 69.531 1.00 20.18 118 GLN C O 1
ATOM 5752 N N . ALA C 1 112 ? 14.097 33.504 67.854 1.00 19.22 119 ALA C N 1
ATOM 5753 C CA . ALA C 1 112 ? 12.863 34.271 67.807 1.00 19.69 119 ALA C CA 1
ATOM 5754 C C . ALA C 1 112 ? 11.688 33.349 67.462 1.00 19.66 119 ALA C C 1
ATOM 5755 O O . ALA C 1 112 ? 10.599 33.488 68.021 1.00 19.60 119 ALA C O 1
ATOM 5757 N N . VAL C 1 113 ? 11.908 32.409 66.545 1.00 17.27 120 VAL C N 1
ATOM 5758 C CA . VAL C 1 113 ? 10.847 31.478 66.160 1.00 16.70 120 VAL C CA 1
ATOM 5759 C C . VAL C 1 113 ? 10.477 30.563 67.323 1.00 15.78 120 VAL C C 1
ATOM 5760 O O . VAL C 1 113 ? 9.304 30.378 67.620 1.00 14.52 120 VAL C O 1
ATOM 5764 N N . ASP C 1 114 ? 11.481 29.996 67.980 1.00 17.65 121 ASP C N 1
ATOM 5765 C CA . ASP C 1 114 ? 11.233 29.110 69.107 1.00 19.06 121 ASP C CA 1
ATOM 5766 C C . ASP C 1 114 ? 10.423 29.843 70.186 1.00 20.92 121 ASP C C 1
ATOM 5767 O O . ASP C 1 114 ? 9.466 29.286 70.740 1.00 20.57 121 ASP C O 1
ATOM 5772 N N . ASP C 1 115 ? 10.794 31.091 70.478 1.00 20.13 122 ASP C N 1
ATOM 5773 C CA . ASP C 1 115 ? 10.078 31.861 71.494 1.00 20.74 122 ASP C CA 1
ATOM 5774 C C . ASP C 1 115 ? 8.643 32.144 71.074 1.00 20.07 122 ASP C C 1
ATOM 5775 O O . ASP C 1 115 ? 7.723 32.069 71.895 1.00 20.51 122 ASP C O 1
ATOM 5788 N N . TYR C 1 117 ? 6.644 30.380 69.128 1.00 16.16 124 TYR C N 1
ATOM 5789 C CA . TYR C 1 117 ? 5.827 29.181 69.281 1.00 17.43 124 TYR C CA 1
ATOM 5790 C C . TYR C 1 117 ? 5.423 28.934 70.735 1.00 16.35 124 TYR C C 1
ATOM 5791 O O . TYR C 1 117 ? 4.240 28.835 71.047 1.00 18.02 124 TYR C O 1
ATOM 5800 N N . LYS C 1 118 ? 6.405 28.853 71.621 1.00 16.10 125 LYS C N 1
ATOM 5801 C CA . LYS C 1 118 ? 6.132 28.596 73.027 1.00 18.89 125 LYS C CA 1
ATOM 5802 C C . LYS C 1 118 ? 5.257 29.637 73.710 1.00 18.46 125 LYS C C 1
ATOM 5803 O O . LYS C 1 118 ? 4.343 29.282 74.453 1.00 19.52 125 LYS C O 1
ATOM 5809 N N . ASN C 1 119 ? 5.520 30.912 73.446 1.00 18.03 126 ASN C N 1
ATOM 5810 C CA . ASN C 1 119 ? 4.736 31.985 74.050 1.00 18.26 126 ASN C CA 1
ATOM 5811 C C . ASN C 1 119 ? 3.322 32.076 73.494 1.00 18.56 126 ASN C C 1
ATOM 5812 O O . ASN C 1 119 ? 2.362 32.285 74.244 1.00 16.77 126 ASN C O 1
ATOM 5817 N N . ALA C 1 120 ? 3.188 31.926 72.181 1.00 17.19 127 ALA C N 1
ATOM 5818 C CA . ALA C 1 120 ? 1.873 31.973 71.566 1.00 15.23 127 ALA C CA 1
ATOM 5819 C C . ALA C 1 120 ? 1.038 30.815 72.123 1.00 15.93 127 ALA C C 1
ATOM 5820 O O . ALA C 1 120 ? -0.146 30.982 72.413 1.00 15.02 127 ALA C O 1
ATOM 5822 N N . ASP C 1 121 ? 1.661 29.650 72.291 1.00 15.61 128 ASP C N 1
ATOM 5823 C CA . ASP C 1 121 ? 0.942 28.486 72.805 1.00 17.53 128 ASP C CA 1
ATOM 5824 C C . ASP C 1 121 ? 0.564 28.655 74.273 1.00 17.26 128 ASP C C 1
ATOM 5825 O O . ASP C 1 121 ? -0.496 28.205 74.697 1.00 18.14 128 ASP C O 1
ATOM 5830 N N . ASN C 1 122 ? 1.428 29.292 75.053 1.00 18.95 129 ASN C N 1
ATOM 5831 C CA . ASN C 1 122 ? 1.120 29.496 76.465 1.00 19.99 129 ASN C CA 1
ATOM 5832 C C . ASN C 1 122 ? -0.072 30.417 76.583 1.00 20.65 129 ASN C C 1
ATOM 5833 O O . ASN C 1 122 ? -0.946 30.223 77.424 1.00 22.18 129 ASN C O 1
ATOM 5838 N N . GLU C 1 123 ? -0.112 31.428 75.728 1.00 21.95 130 GLU C N 1
ATOM 5839 C CA . GLU C 1 123 ? -1.212 32.366 75.748 1.00 20.69 130 GLU C CA 1
ATOM 5840 C C . GLU C 1 123 ? -2.486 31.672 75.269 1.00 21.34 130 GLU C C 1
ATOM 5841 O O . GLU C 1 123 ? -3.550 31.817 75.873 1.00 20.80 130 GLU C O 1
ATOM 5847 N N . LEU C 1 124 ? -2.375 30.910 74.186 1.00 20.27 131 LEU C N 1
ATOM 5848 C CA . LEU C 1 124 ? -3.528 30.211 73.646 1.00 20.07 131 LEU C CA 1
ATOM 5849 C C . LEU C 1 124 ? -4.132 29.249 74.665 1.00 20.25 131 LEU C C 1
ATOM 5850 O O . LEU C 1 124 ? -5.348 29.226 74.857 1.00 19.55 131 LEU C O 1
ATOM 5855 N N . VAL C 1 125 ? -3.281 28.461 75.316 1.00 19.97 132 VAL C N 1
ATOM 5856 C CA . VAL C 1 125 ? -3.748 27.491 76.299 1.00 21.72 132 VAL C CA 1
ATOM 5857 C C . VAL C 1 125 ? -4.448 28.152 77.482 1.00 23.03 132 VAL C C 1
ATOM 5858 O O . VAL C 1 125 ? -5.367 27.573 78.057 1.00 23.13 132 VAL C O 1
ATOM 5862 N N . LYS C 1 126 ? -4.028 29.360 77.845 1.00 23.83 133 LYS C N 1
ATOM 5863 C CA . LYS C 1 126 ? -4.686 30.055 78.945 1.00 26.81 133 LYS C CA 1
ATOM 5864 C C . LYS C 1 126 ? -6.097 30.396 78.481 1.00 26.61 133 LYS C C 1
ATOM 5865 O O . LYS C 1 126 ? -7.059 30.285 79.242 1.00 26.60 133 LYS C O 1
ATOM 5879 N N . CYS C 1 128 ? -7.776 28.731 76.312 1.00 23.20 135 CYS C N 1
ATOM 5880 C CA . CYS C 1 128 ? -8.493 27.459 76.279 1.00 22.86 135 CYS C CA 1
ATOM 5881 C C . CYS C 1 128 ? -8.962 27.116 77.686 1.00 24.19 135 CYS C C 1
ATOM 5882 O O . CYS C 1 128 ? -10.033 26.543 77.876 1.00 23.37 135 CYS C O 1
ATOM 5885 N N . GLU C 1 129 ? -8.145 27.468 78.669 1.00 25.29 136 GLU C N 1
ATOM 5886 C CA . GLU C 1 129 ? -8.471 27.218 80.068 1.00 29.10 136 GLU C CA 1
ATOM 5887 C C . GLU C 1 129 ? -9.623 28.131 80.486 1.00 28.96 136 GLU C C 1
ATOM 5888 O O . GLU C 1 129 ? -10.594 27.699 81.115 1.00 28.53 136 GLU C O 1
ATOM 5894 N N . GLN C 1 130 ? -9.501 29.395 80.107 1.00 28.96 137 GLN C N 1
ATOM 5895 C CA . GLN C 1 130 ? -10.488 30.412 80.426 1.00 30.21 137 GLN C CA 1
ATOM 5896 C C . GLN C 1 130 ? -11.872 30.113 79.856 1.00 30.18 137 GLN C C 1
ATOM 5897 O O . GLN C 1 130 ? -12.874 30.314 80.537 1.00 30.35 137 GLN C O 1
ATOM 5903 N N . LEU C 1 131 ? -11.934 29.633 78.614 1.00 28.04 138 LEU C N 1
ATOM 5904 C CA . LEU C 1 131 ? -13.221 29.350 77.983 1.00 27.00 138 LEU C CA 1
ATOM 5905 C C . LEU C 1 131 ? -13.556 27.866 77.870 1.00 26.03 138 LEU C C 1
ATOM 5906 O O . LEU C 1 131 ? -14.404 27.469 77.068 1.00 26.17 138 LEU C O 1
ATOM 5911 N N . ASN C 1 132 ? -12.906 27.055 78.694 1.00 25.93 139 ASN C N 1
ATOM 5912 C CA . ASN C 1 132 ? -13.124 25.616 78.694 1.00 26.82 139 ASN C CA 1
ATOM 5913 C C . ASN C 1 132 ? -13.082 25.001 77.295 1.00 25.49 139 ASN C C 1
ATOM 5914 O O . ASN C 1 132 ? -14.074 24.469 76.807 1.00 25.91 139 ASN C O 1
ATOM 5919 N N . LYS C 1 133 ? -11.924 25.100 76.656 1.00 23.97 140 LYS C N 1
ATOM 5920 C CA . LYS C 1 133 ? -11.696 24.523 75.335 1.00 24.66 140 LYS C CA 1
ATOM 5921 C C . LYS C 1 133 ? -10.703 23.391 75.600 1.00 22.96 140 LYS C C 1
ATOM 5922 O O . LYS C 1 133 ? -9.497 23.554 75.432 1.00 22.51 140 LYS C O 1
ATOM 5928 N N . ASP C 1 134 ? -11.226 22.247 76.026 1.00 21.92 141 ASP C N 1
ATOM 5929 C CA . ASP C 1 134 ? -10.391 21.104 76.386 1.00 21.51 141 ASP C CA 1
ATOM 5930 C C . ASP C 1 134 ? -9.505 20.471 75.328 1.00 19.50 141 ASP C C 1
ATOM 5931 O O . ASP C 1 134 ? -8.374 20.099 75.625 1.00 18.58 141 ASP C O 1
ATOM 5936 N N . TYR C 1 135 ? -9.999 20.336 74.103 1.00 19.11 142 TYR C N 1
ATOM 5937 C CA . TYR C 1 135 ? -9.203 19.664 73.084 1.00 18.93 142 TYR C CA 1
ATOM 5938 C C . TYR C 1 135 ? -8.898 20.421 71.799 1.00 18.59 142 TYR C C 1
ATOM 5939 O O . TYR C 1 135 ? -8.104 19.943 70.986 1.00 17.93 142 TYR C O 1
ATOM 5948 N N . ALA C 1 136 ? -9.522 21.579 71.600 1.00 16.93 143 ALA C N 1
ATOM 5949 C CA . ALA C 1 136 ? -9.272 22.357 70.388 1.00 15.09 143 ALA C CA 1
ATOM 5950 C C . ALA C 1 136 ? -7.767 22.457 70.170 1.00 13.76 143 ALA C C 1
ATOM 5951 O O . ALA C 1 136 ? -7.037 22.890 71.061 1.00 13.94 143 ALA C O 1
ATOM 5953 N N . SER C 1 137 ? -7.310 22.045 68.990 1.00 13.84 144 SER C N 1
ATOM 5954 C CA . SER C 1 137 ? -5.885 22.067 68.658 1.00 14.68 144 SER C CA 1
ATOM 5955 C C . SER C 1 137 ? -5.649 22.574 67.234 1.00 14.85 144 SER C C 1
ATOM 5956 O O . SER C 1 137 ? -6.593 22.816 66.481 1.00 15.38 144 SER C O 1
ATOM 5959 N N . SER C 1 138 ? -4.381 22.723 66.865 1.00 13.46 145 SER C N 1
ATOM 5960 C CA . SER C 1 138 ? -4.038 23.179 65.528 1.00 12.88 145 SER C CA 1
ATOM 5961 C C . SER C 1 138 ? -2.590 22.878 65.207 1.00 12.29 145 SER C C 1
ATOM 5962 O O . SER C 1 138 ? -1.722 22.958 66.073 1.00 13.19 145 SER C O 1
ATOM 5965 N N . THR C 1 139 ? -2.338 22.510 63.961 1.00 11.76 146 THR C N 1
ATOM 5966 C CA . THR C 1 139 ? -0.984 22.247 63.517 1.00 12.48 146 THR C CA 1
ATOM 5967 C C . THR C 1 139 ? -0.478 23.630 63.161 1.00 11.75 146 THR C C 1
ATOM 5968 O O . THR C 1 139 ? -1.217 24.606 63.239 1.00 12.34 146 THR C O 1
ATOM 5972 N N . SER C 1 140 ? 0.772 23.712 62.742 1.00 13.00 147 SER C N 1
ATOM 5973 C CA . SER C 1 140 ? 1.327 24.982 62.339 1.00 13.70 147 SER C CA 1
ATOM 5974 C C . SER C 1 140 ? 2.560 24.839 61.479 1.00 14.19 147 SER C C 1
ATOM 5975 O O . SER C 1 140 ? 3.414 23.996 61.742 1.00 15.66 147 SER C O 1
ATOM 5978 N N . VAL C 1 141 ? 2.613 25.662 60.437 1.00 14.55 148 VAL C N 1
ATOM 5979 C CA . VAL C 1 141 ? 3.762 25.763 59.547 1.00 14.82 148 VAL C CA 1
ATOM 5980 C C . VAL C 1 141 ? 3.935 27.260 59.384 1.00 13.49 148 VAL C C 1
ATOM 5981 O O . VAL C 1 141 ? 3.033 27.956 58.924 1.00 12.94 148 VAL C O 1
ATOM 5985 N N . THR C 1 142 ? 5.086 27.759 59.797 1.00 13.89 149 THR C N 1
ATOM 5986 C CA . THR C 1 142 ? 5.352 29.180 59.707 1.00 13.54 149 THR C CA 1
ATOM 5987 C C . THR C 1 142 ? 6.689 29.447 59.052 1.00 14.17 149 THR C C 1
ATOM 5988 O O . THR C 1 142 ? 7.582 28.603 59.067 1.00 11.00 149 THR C O 1
ATOM 5992 N N . ALA C 1 143 ? 6.819 30.634 58.478 1.00 13.14 150 ALA C N 1
ATOM 5993 C CA . ALA C 1 143 ? 8.063 31.028 57.854 1.00 15.23 150 ALA C CA 1
ATOM 5994 C C . ALA C 1 143 ? 8.296 32.512 58.103 1.00 16.28 150 ALA C C 1
ATOM 5995 O O . ALA C 1 143 ? 7.402 33.338 57.921 1.00 16.36 150 ALA C O 1
ATOM 5997 N N . VAL C 1 144 ? 9.496 32.839 58.550 1.00 17.29 151 VAL C N 1
ATOM 5998 C CA . VAL C 1 144 ? 9.854 34.219 58.777 1.00 18.30 151 VAL C CA 1
ATOM 5999 C C . VAL C 1 144 ? 10.924 34.567 57.755 1.00 18.86 151 VAL C C 1
ATOM 6000 O O . VAL C 1 144 ? 11.989 33.945 57.715 1.00 19.55 151 VAL C O 1
ATOM 6004 N N . LEU C 1 145 ? 10.612 35.534 56.901 1.00 20.28 152 LEU C N 1
ATOM 6005 C CA . LEU C 1 145 ? 11.555 35.996 55.892 1.00 20.66 152 LEU C CA 1
ATOM 6006 C C . LEU C 1 145 ? 12.270 37.215 56.473 1.00 20.67 152 LEU C C 1
ATOM 6007 O O . LEU C 1 145 ? 11.624 38.157 56.935 1.00 20.36 152 LEU C O 1
ATOM 6012 N N . ALA C 1 146 ? 13.600 37.180 56.470 1.00 21.39 153 ALA C N 1
ATOM 6013 C CA . ALA C 1 146 ? 14.393 38.285 56.994 1.00 21.31 153 ALA C CA 1
ATOM 6014 C C . ALA C 1 146 ? 15.714 38.452 56.247 1.00 21.91 153 ALA C C 1
ATOM 6015 O O . ALA C 1 146 ? 16.638 37.658 56.407 1.00 20.22 153 ALA C O 1
ATOM 6017 N N . LYS C 1 147 ? 15.784 39.495 55.425 1.00 23.88 154 LYS C N 1
ATOM 6018 C CA . LYS C 1 147 ? 16.982 39.806 54.654 1.00 24.58 154 LYS C CA 1
ATOM 6019 C C . LYS C 1 147 ? 17.698 38.589 54.068 1.00 23.71 154 LYS C C 1
ATOM 6020 O O . LYS C 1 147 ? 18.817 38.263 54.467 1.00 21.42 154 LYS C O 1
ATOM 6026 N N . GLY C 1 148 ? 17.045 37.918 53.123 1.00 23.18 155 GLY C N 1
ATOM 6027 C CA . GLY C 1 148 ? 17.655 36.767 52.479 1.00 23.96 155 GLY C CA 1
ATOM 6028 C C . GLY C 1 148 ? 17.656 35.458 53.248 1.00 24.96 155 GLY C C 1
ATOM 6029 O O . GLY C 1 148 ? 18.280 34.489 52.813 1.00 24.62 155 GLY C O 1
ATOM 6030 N N . PHE C 1 149 ? 16.970 35.422 54.387 1.00 24.96 156 PHE C N 1
ATOM 6031 C CA . PHE C 1 149 ? 16.885 34.207 55.194 1.00 26.37 156 PHE C CA 1
ATOM 6032 C C . PHE C 1 149 ? 15.431 33.843 55.486 1.00 25.87 156 PHE C C 1
ATOM 6033 O O . PHE C 1 149 ? 14.584 34.718 55.668 1.00 26.34 156 PHE C O 1
ATOM 6041 N N . VAL C 1 150 ? 15.147 32.547 55.535 1.00 24.13 157 VAL C N 1
ATOM 6042 C CA . VAL C 1 150 ? 13.804 32.091 55.850 1.00 22.65 157 VAL C CA 1
ATOM 6043 C C . VAL C 1 150 ? 13.867 31.135 57.038 1.00 22.10 157 VAL C C 1
ATOM 6044 O O . VAL C 1 150 ? 14.466 30.060 56.959 1.00 21.75 157 VAL C O 1
ATOM 6048 N N . ALA C 1 151 ? 13.264 31.553 58.146 1.00 21.29 158 ALA C N 1
ATOM 6049 C CA . ALA C 1 151 ? 13.234 30.753 59.359 1.00 19.43 158 ALA C CA 1
ATOM 6050 C C . ALA C 1 151 ? 11.918 29.989 59.383 1.00 17.56 158 ALA C C 1
ATOM 6051 O O . ALA C 1 151 ? 10.864 30.552 59.676 1.00 17.20 158 ALA C O 1
ATOM 6053 N N . VAL C 1 152 ? 11.999 28.706 59.058 1.00 16.58 159 VAL C N 1
ATOM 6054 C CA . VAL C 1 152 ? 10.844 27.823 59.025 1.00 17.15 159 VAL C CA 1
ATOM 6055 C C . VAL C 1 152 ? 10.659 27.075 60.353 1.00 17.15 159 VAL C C 1
ATOM 6056 O O . VAL C 1 152 ? 11.618 26.569 60.942 1.00 15.72 159 VAL C O 1
ATOM 6060 N N . GLY C 1 153 ? 9.416 27.010 60.815 1.00 15.62 160 GLY C N 1
ATOM 6061 C CA . GLY C 1 153 ? 9.115 26.300 62.042 1.00 13.92 160 GLY C CA 1
ATOM 6062 C C . GLY C 1 153 ? 7.787 25.593 61.866 1.00 14.75 160 GLY C C 1
ATOM 6063 O O . GLY C 1 153 ? 6.977 26.012 61.037 1.00 15.41 160 GLY C O 1
ATOM 6064 N N . HIS C 1 154 ? 7.561 24.510 62.606 1.00 15.35 161 HIS C N 1
ATOM 6065 C CA . HIS C 1 154 ? 6.294 23.811 62.494 1.00 13.49 161 HIS C CA 1
ATOM 6066 C C . HIS C 1 154 ? 5.954 22.918 63.677 1.00 14.01 161 HIS C C 1
ATOM 6067 O O . HIS C 1 154 ? 6.817 22.533 64.460 1.00 12.09 161 HIS C O 1
ATOM 6074 N N . LEU C 1 155 ? 4.668 22.606 63.783 1.00 14.24 162 LEU C N 1
ATOM 6075 C CA . LEU C 1 155 ? 4.136 21.726 64.810 1.00 13.59 162 LEU C CA 1
ATOM 6076 C C . LEU C 1 155 ? 3.028 20.938 64.133 1.00 12.39 162 LEU C C 1
ATOM 6077 O O . LEU C 1 155 ? 2.096 21.525 63.595 1.00 12.36 162 LEU C O 1
ATOM 6082 N N . GLY C 1 156 ? 3.128 19.616 64.139 1.00 13.62 163 GLY C N 1
ATOM 6083 C CA . GLY C 1 156 ? 2.075 18.822 63.532 1.00 12.41 163 GLY C CA 1
ATOM 6084 C C . GLY C 1 156 ? 2.378 18.252 62.160 1.00 13.48 163 GLY C C 1
ATOM 6085 O O . GLY C 1 156 ? 3.533 17.984 61.830 1.00 11.68 163 GLY C O 1
ATOM 6086 N N . ASP C 1 157 ? 1.331 18.075 61.356 1.00 13.09 164 ASP C N 1
ATOM 6087 C CA . ASP C 1 157 ? 1.477 17.498 60.026 1.00 12.86 164 ASP C CA 1
ATOM 6088 C C . ASP C 1 157 ? 1.150 18.389 58.830 1.00 11.94 164 ASP C C 1
ATOM 6089 O O . ASP C 1 157 ? 0.790 17.891 57.760 1.00 13.16 164 ASP C O 1
ATOM 6094 N N . SER C 1 158 ? 1.225 19.701 59.010 1.00 12.31 165 SER C N 1
ATOM 6095 C CA . SER C 1 158 ? 1.053 20.605 57.875 1.00 10.80 165 SER C CA 1
ATOM 6096 C C . SER C 1 158 ? 2.499 20.659 57.379 1.00 10.59 165 SER C C 1
ATOM 6097 O O . SER C 1 158 ? 3.416 20.352 58.144 1.00 9.10 165 SER C O 1
ATOM 6100 N N . ARG C 1 159 ? 2.717 21.040 56.125 1.00 9.83 166 ARG C N 1
ATOM 6101 C CA . ARG C 1 159 ? 4.077 21.070 55.595 1.00 11.65 166 ARG C CA 1
ATOM 6102 C C . ARG C 1 159 ? 4.381 22.282 54.728 1.00 11.61 166 ARG C C 1
ATOM 6103 O O . ARG C 1 159 ? 3.479 22.995 54.286 1.00 12.05 166 ARG C O 1
ATOM 6111 N N . ILE C 1 160 ? 5.669 22.490 54.485 1.00 13.02 167 ILE C N 1
ATOM 6112 C CA . ILE C 1 160 ? 6.130 23.571 53.632 1.00 13.90 167 ILE C CA 1
ATOM 6113 C C . ILE C 1 160 ? 7.015 22.929 52.572 1.00 14.45 167 ILE C C 1
ATOM 6114 O O . ILE C 1 160 ? 7.978 22.243 52.901 1.00 14.63 167 ILE C O 1
ATOM 6119 N N . ALA C 1 161 ? 6.669 23.125 51.304 1.00 15.16 168 ALA C N 1
ATOM 6120 C CA . ALA C 1 161 ? 7.459 22.569 50.215 1.00 15.67 168 ALA C CA 1
ATOM 6121 C C . ALA C 1 161 ? 8.269 23.703 49.594 1.00 17.27 168 ALA C C 1
ATOM 6122 O O . ALA C 1 161 ? 7.837 24.858 49.585 1.00 17.48 168 ALA C O 1
ATOM 6132 N N . GLY C 1 163 ? 10.856 24.881 46.170 1.00 17.13 170 GLY C N 1
ATOM 6133 C CA . GLY C 1 163 ? 11.258 24.567 44.814 1.00 19.41 170 GLY C CA 1
ATOM 6134 C C . GLY C 1 163 ? 12.487 25.383 44.465 1.00 19.97 170 GLY C C 1
ATOM 6135 O O . GLY C 1 163 ? 12.428 26.612 44.417 1.00 18.90 170 GLY C O 1
ATOM 6136 N N . VAL C 1 164 ? 13.603 24.700 44.236 1.00 20.03 171 VAL C N 1
ATOM 6137 C CA . VAL C 1 164 ? 14.859 25.361 43.903 1.00 21.62 171 VAL C CA 1
ATOM 6138 C C . VAL C 1 164 ? 15.337 24.875 42.543 1.00 23.44 171 VAL C C 1
ATOM 6139 O O . VAL C 1 164 ? 15.374 23.673 42.284 1.00 23.07 171 VAL C O 1
ATOM 6143 N N . GLU C 1 165 ? 15.702 25.810 41.675 1.00 23.75 172 GLU C N 1
ATOM 6144 C CA . GLU C 1 165 ? 16.170 25.444 40.349 1.00 26.48 172 GLU C CA 1
ATOM 6145 C C . GLU C 1 165 ? 17.632 25.004 40.330 1.00 25.31 172 GLU C C 1
ATOM 6146 O O . GLU C 1 165 ? 18.488 25.599 40.981 1.00 23.96 172 GLU C O 1
ATOM 6152 N N . THR C 1 166 ? 17.898 23.936 39.590 1.00 26.11 173 THR C N 1
ATOM 6153 C CA . THR C 1 166 ? 19.248 23.407 39.449 1.00 27.24 173 THR C CA 1
ATOM 6154 C C . THR C 1 166 ? 19.499 23.290 37.949 1.00 28.86 173 THR C C 1
ATOM 6155 O O . THR C 1 166 ? 18.582 23.447 37.142 1.00 27.84 173 THR C O 1
ATOM 6159 N N . PRO C 1 167 ? 20.748 23.028 37.550 1.00 29.94 174 PRO C N 1
ATOM 6160 C CA . PRO C 1 167 ? 20.987 22.907 36.109 1.00 30.43 174 PRO C CA 1
ATOM 6161 C C . PRO C 1 167 ? 20.343 21.656 35.502 1.00 31.31 174 PRO C C 1
ATOM 6162 O O . PRO C 1 167 ? 20.449 21.422 34.298 1.00 32.30 174 PRO C O 1
ATOM 6166 N N . ASN C 1 168 ? 19.666 20.863 36.332 1.00 30.13 175 ASN C N 1
ATOM 6167 C CA . ASN C 1 168 ? 19.005 19.650 35.853 1.00 29.83 175 ASN C CA 1
ATOM 6168 C C . ASN C 1 168 ? 17.499 19.655 36.097 1.00 29.18 175 ASN C C 1
ATOM 6169 O O . ASN C 1 168 ? 16.852 18.617 35.985 1.00 30.39 175 ASN C O 1
ATOM 6174 N N . GLY C 1 169 ? 16.947 20.819 36.425 1.00 28.70 176 GLY C N 1
ATOM 6175 C CA . GLY C 1 169 ? 15.522 20.916 36.696 1.00 28.90 176 GLY C CA 1
ATOM 6176 C C . GLY C 1 169 ? 15.221 21.379 38.118 1.00 28.27 176 GLY C C 1
ATOM 6177 O O . GLY C 1 169 ? 16.122 21.767 38.862 1.00 28.53 176 GLY C O 1
ATOM 6178 N N . LEU C 1 170 ? 13.948 21.332 38.494 1.00 27.61 177 LEU C N 1
ATOM 6179 C CA . LEU C 1 170 ? 13.499 21.747 39.823 1.00 27.68 177 LEU C CA 1
ATOM 6180 C C . LEU C 1 170 ? 13.744 20.721 40.926 1.00 27.16 177 LEU C C 1
ATOM 6181 O O . LEU C 1 170 ? 13.376 19.557 40.797 1.00 29.54 177 LEU C O 1
ATOM 6186 N N . ASN C 1 171 ? 14.378 21.167 42.005 1.00 25.54 178 ASN C N 1
ATOM 6187 C CA . ASN C 1 171 ? 14.638 20.327 43.177 1.00 23.64 178 ASN C CA 1
ATOM 6188 C C . ASN C 1 171 ? 13.468 20.684 44.082 1.00 21.50 178 ASN C C 1
ATOM 6189 O O . ASN C 1 171 ? 13.335 21.840 44.487 1.00 20.50 178 ASN C O 1
ATOM 6194 N N . CYS C 1 172 ? 12.608 19.714 44.368 1.00 19.05 179 CYS C N 1
ATOM 6195 C CA . CYS C 1 172 ? 11.446 19.963 45.211 1.00 19.40 179 CYS C CA 1
ATOM 6196 C C . CYS C 1 172 ? 11.470 19.072 46.444 1.00 20.77 179 CYS C C 1
ATOM 6197 O O . CYS C 1 172 ? 11.635 17.856 46.344 1.00 18.70 179 CYS C O 1
ATOM 6200 N N . GLU C 1 173 ? 11.294 19.676 47.611 1.00 19.33 180 GLU C N 1
ATOM 6201 C CA . GLU C 1 173 ? 11.318 18.903 48.833 1.00 21.29 180 GLU C CA 1
ATOM 6202 C C . GLU C 1 173 ? 10.526 19.593 49.923 1.00 20.49 180 GLU C C 1
ATOM 6203 O O . GLU C 1 173 ? 10.180 20.767 49.806 1.00 20.10 180 GLU C O 1
ATOM 6209 N N . PHE C 1 174 ? 10.240 18.850 50.981 1.00 18.44 181 PHE C N 1
ATOM 6210 C CA . PHE C 1 174 ? 9.526 19.397 52.118 1.00 18.37 181 PHE C CA 1
ATOM 6211 C C . PHE C 1 174 ? 10.608 19.843 53.087 1.00 16.48 181 PHE C C 1
ATOM 6212 O O . PHE C 1 174 ? 11.600 19.144 53.270 1.00 16.46 181 PHE C O 1
ATOM 6220 N N . LEU C 1 175 ? 10.424 21.010 53.689 1.00 18.64 182 LEU C N 1
ATOM 6221 C CA . LEU C 1 175 ? 11.379 21.538 54.653 1.00 17.05 182 LEU C CA 1
ATOM 6222 C C . LEU C 1 175 ? 10.997 21.089 56.057 1.00 17.27 182 LEU C C 1
ATOM 6223 O O . LEU C 1 175 ? 11.698 21.375 57.032 1.00 17.54 182 LEU C O 1
ATOM 6228 N N . THR C 1 176 ? 9.876 20.386 56.157 1.00 16.24 183 THR C N 1
ATOM 6229 C CA . THR C 1 176 ? 9.389 19.908 57.451 1.00 16.20 183 THR C CA 1
ATOM 6230 C C . THR C 1 176 ? 9.061 18.420 57.434 1.00 16.65 183 THR C C 1
ATOM 6231 O O . THR C 1 176 ? 8.678 17.874 56.397 1.00 17.39 183 THR C O 1
ATOM 6235 N N . VAL C 1 177 ? 9.233 17.763 58.579 1.00 16.44 184 VAL C N 1
ATOM 6236 C CA . VAL C 1 177 ? 8.901 16.349 58.708 1.00 15.62 184 VAL C CA 1
ATOM 6237 C C . VAL C 1 177 ? 7.769 16.273 59.737 1.00 15.02 184 VAL C C 1
ATOM 6238 O O . VAL C 1 177 ? 7.866 16.868 60.814 1.00 13.75 184 VAL C O 1
ATOM 6242 N N . ASP C 1 178 ? 6.698 15.564 59.390 1.00 12.99 185 ASP C N 1
ATOM 6243 C CA . ASP C 1 178 ? 5.522 15.432 60.254 1.00 13.89 185 ASP C CA 1
ATOM 6244 C C . ASP C 1 178 ? 5.833 14.936 61.663 1.00 14.24 185 ASP C C 1
ATOM 6245 O O . ASP C 1 178 ? 6.695 14.080 61.857 1.00 14.58 185 ASP C O 1
ATOM 6250 N N . HIS C 1 179 ? 5.117 15.490 62.637 1.00 13.09 186 HIS C N 1
ATOM 6251 C CA . HIS C 1 179 ? 5.239 15.086 64.032 1.00 14.74 186 HIS C CA 1
ATOM 6252 C C . HIS C 1 179 ? 4.139 14.045 64.220 1.00 14.61 186 HIS C C 1
ATOM 6253 O O . HIS C 1 179 ? 2.976 14.380 64.420 1.00 14.22 186 HIS C O 1
ATOM 6260 N N . LYS C 1 180 ? 4.519 12.780 64.113 1.00 16.09 187 LYS C N 1
ATOM 6261 C CA . LYS C 1 180 ? 3.595 11.665 64.252 1.00 15.68 187 LYS C CA 1
ATOM 6262 C C . LYS C 1 180 ? 3.870 10.929 65.564 1.00 14.16 187 LYS C C 1
ATOM 6263 O O . LYS C 1 180 ? 5.014 10.715 65.927 1.00 13.03 187 LYS C O 1
ATOM 6269 N N . PRO C 1 181 ? 2.809 10.518 66.275 1.00 13.33 188 PRO C N 1
ATOM 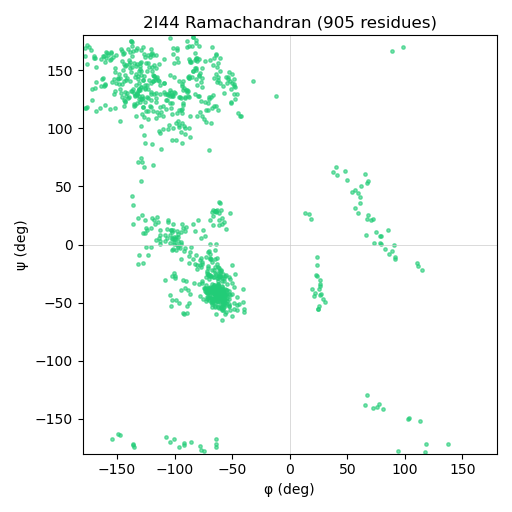6270 C CA . PRO C 1 181 ? 2.958 9.814 67.555 1.00 14.48 188 PRO C CA 1
ATOM 6271 C C . PRO C 1 181 ? 3.675 8.469 67.500 1.00 14.98 188 PRO C C 1
ATOM 6272 O O . PRO C 1 181 ? 4.157 7.980 68.517 1.00 16.57 188 PRO C O 1
ATOM 6276 N N . ASP C 1 182 ? 3.751 7.863 66.322 1.00 14.65 189 ASP C N 1
ATOM 6277 C CA . ASP C 1 182 ? 4.441 6.591 66.201 1.00 16.28 189 ASP C CA 1
ATOM 6278 C C . ASP C 1 182 ? 5.923 6.739 65.847 1.00 16.90 189 ASP C C 1
ATOM 6279 O O . ASP C 1 182 ? 6.621 5.744 65.697 1.00 13.78 189 ASP C O 1
ATOM 6292 N N . PRO C 1 184 ? 9.416 6.938 66.821 1.00 17.44 191 PRO C N 1
ATOM 6293 C CA . PRO C 1 184 ? 10.066 6.488 68.052 1.00 19.07 191 PRO C CA 1
ATOM 6294 C C . PRO C 1 184 ? 10.203 7.468 69.213 1.00 17.83 191 PRO C C 1
ATOM 6295 O O . PRO C 1 184 ? 9.675 7.219 70.284 1.00 15.07 191 PRO C O 1
ATOM 6299 N N . HIS C 1 185 ? 10.887 8.585 69.010 1.00 17.40 192 HIS C N 1
ATOM 6300 C CA . HIS C 1 185 ? 11.061 9.535 70.103 1.00 19.15 192 HIS C CA 1
ATOM 6301 C C . HIS C 1 185 ? 9.804 10.281 70.538 1.00 18.35 192 HIS C C 1
ATOM 6302 O O . HIS C 1 185 ? 9.700 10.695 71.685 1.00 18.04 192 HIS C O 1
ATOM 6309 N N . GLU C 1 186 ? 8.847 10.446 69.634 1.00 17.29 193 GLU C N 1
ATOM 6310 C CA . GLU C 1 186 ? 7.591 11.099 69.994 1.00 16.96 193 GLU C CA 1
ATOM 6311 C C . GLU C 1 186 ? 6.820 10.122 70.877 1.00 16.85 193 GLU C C 1
ATOM 6312 O O . GLU C 1 186 ? 6.275 10.493 71.913 1.00 17.43 193 GLU C O 1
ATOM 6318 N N . LYS C 1 187 ? 6.786 8.864 70.452 1.00 16.80 194 LYS C N 1
ATOM 6319 C CA . LYS C 1 187 ? 6.086 7.821 71.193 1.00 18.46 194 LYS C CA 1
ATOM 6320 C C . LYS C 1 187 ? 6.657 7.691 72.610 1.00 19.75 194 LYS C C 1
ATOM 6321 O O . LYS C 1 187 ? 5.913 7.508 73.580 1.00 19.02 194 LYS C O 1
ATOM 6327 N N . LEU C 1 188 ? 7.978 7.784 72.729 1.00 19.62 195 LEU C N 1
ATOM 6328 C CA . LEU C 1 188 ? 8.617 7.690 74.036 1.00 19.31 195 LEU C CA 1
ATOM 6329 C C . LEU C 1 188 ? 8.177 8.823 74.949 1.00 18.82 195 LEU C C 1
ATOM 6330 O O . LEU C 1 188 ? 7.850 8.595 76.118 1.00 17.41 195 LEU C O 1
ATOM 6335 N N . ARG C 1 189 ? 8.167 10.045 74.422 1.00 16.55 196 ARG C N 1
ATOM 6336 C CA . ARG C 1 189 ? 7.763 11.198 75.217 1.00 17.14 196 ARG C CA 1
ATOM 6337 C C . ARG C 1 189 ? 6.321 11.053 75.691 1.00 16.94 196 ARG C C 1
ATOM 6338 O O . ARG C 1 189 ? 5.996 11.375 76.834 1.00 17.54 196 ARG C O 1
ATOM 6346 N N . ILE C 1 190 ? 5.458 10.575 74.803 1.00 15.39 197 ILE C N 1
ATOM 6347 C CA . ILE C 1 190 ? 4.050 10.403 75.133 1.00 16.82 197 ILE C CA 1
ATOM 6348 C C . ILE C 1 190 ? 3.853 9.414 76.284 1.00 18.76 197 ILE C C 1
ATOM 6349 O O . ILE C 1 190 ? 3.111 9.688 77.231 1.00 18.32 197 ILE C O 1
ATOM 6362 N N . ARG C 1 192 ? 6.204 8.341 78.495 1.00 19.83 199 ARG C N 1
ATOM 6363 C CA . ARG C 1 192 ? 6.835 8.827 79.719 1.00 22.30 199 ARG C CA 1
ATOM 6364 C C . ARG C 1 192 ? 5.957 9.845 80.440 1.00 21.69 199 ARG C C 1
ATOM 6365 O O . ARG C 1 192 ? 6.028 9.977 81.658 1.00 21.07 199 ARG C O 1
ATOM 6373 N N . ASN C 1 193 ? 5.118 10.552 79.689 1.00 18.95 200 ASN C N 1
ATOM 6374 C CA . ASN C 1 193 ? 4.242 11.551 80.283 1.00 19.41 200 ASN C CA 1
ATOM 6375 C C . ASN C 1 193 ? 2.847 11.045 80.628 1.00 18.15 200 ASN C C 1
ATOM 6376 O O . ASN C 1 193 ? 1.955 11.836 80.941 1.00 18.45 200 ASN C O 1
ATOM 6381 N N . GLY C 1 194 ? 2.654 9.730 80.555 1.00 15.90 201 GLY C N 1
ATOM 6382 C CA . GLY C 1 194 ? 1.366 9.163 80.907 1.00 14.75 201 GLY C CA 1
ATOM 6383 C C . GLY C 1 194 ? 0.325 9.003 79.815 1.00 14.25 201 GLY C C 1
ATOM 6384 O O . GLY C 1 194 ? -0.777 8.537 80.095 1.00 13.21 201 GLY C O 1
ATOM 6385 N N . GLY C 1 195 ? 0.640 9.404 78.585 1.00 12.50 202 GLY C N 1
ATOM 6386 C CA . GLY C 1 195 ? -0.316 9.227 77.508 1.00 13.32 202 GLY C CA 1
ATOM 6387 C C . GLY C 1 195 ? -0.078 7.886 76.823 1.00 15.22 202 GLY C C 1
ATOM 6388 O O . GLY C 1 195 ? 0.726 7.083 77.296 1.00 13.68 202 GLY C O 1
ATOM 6389 N N . SER C 1 196 ? -0.773 7.628 75.719 1.00 14.18 203 SER C N 1
ATOM 6390 C CA . SER C 1 196 ? -0.567 6.381 74.993 1.00 16.49 203 SER C CA 1
ATOM 6391 C C . SER C 1 196 ? -0.735 6.605 73.496 1.00 14.98 203 SER C C 1
ATOM 6392 O O . SER C 1 196 ? -1.362 7.576 73.068 1.00 13.26 203 SER C O 1
ATOM 6395 N N . VAL C 1 197 ? -0.152 5.712 72.703 1.00 14.05 204 VAL C N 1
ATOM 6396 C CA . VAL C 1 197 ? -0.254 5.803 71.253 1.00 13.97 204 VAL C CA 1
ATOM 6397 C C . VAL C 1 197 ? -1.108 4.620 70.822 1.00 15.34 204 VAL C C 1
ATOM 6398 O O . VAL C 1 197 ? -0.711 3.468 70.971 1.00 15.45 204 VAL C O 1
ATOM 6402 N N . GLU C 1 198 ? -2.293 4.914 70.300 1.00 14.76 205 GLU C N 1
ATOM 6403 C CA . GLU C 1 198 ? -3.226 3.869 69.905 1.00 15.27 205 GLU C CA 1
ATOM 6404 C C . GLU C 1 198 ? -3.283 3.599 68.414 1.00 14.00 205 GLU C C 1
ATOM 6405 O O . GLU C 1 198 ? -3.480 4.505 67.606 1.00 11.97 205 GLU C O 1
ATOM 6411 N N . TYR C 1 199 ? -3.126 2.331 68.066 1.00 13.74 206 TYR C N 1
ATOM 6412 C CA . TYR C 1 199 ? -3.175 1.896 66.679 1.00 15.16 206 TYR C CA 1
ATOM 6413 C C . TYR C 1 199 ? -4.526 1.184 66.529 1.00 14.17 206 TYR C C 1
ATOM 6414 O O . TYR C 1 199 ? -4.669 0.029 66.912 1.00 13.21 206 TYR C O 1
ATOM 6423 N N . LEU C 1 200 ? -5.516 1.884 65.983 1.00 15.66 207 LEU C N 1
ATOM 6424 C CA . LEU C 1 200 ? -6.853 1.316 65.842 1.00 15.48 207 LEU C CA 1
ATOM 6425 C C . LEU C 1 200 ? -7.081 0.389 64.637 1.00 15.45 207 LEU C C 1
ATOM 6426 O O . LEU C 1 200 ? -6.453 0.522 63.581 1.00 13.82 207 LEU C O 1
ATOM 6431 N N . HIS C 1 201 ? -7.997 -0.554 64.826 1.00 16.07 208 HIS C N 1
ATOM 6432 C CA . HIS C 1 201 ? -8.349 -1.545 63.810 1.00 17.65 208 HIS C CA 1
ATOM 6433 C C . HIS C 1 201 ? -8.605 -0.897 62.458 1.00 17.81 208 HIS C C 1
ATOM 6434 O O . HIS C 1 201 ? -9.377 0.055 62.354 1.00 17.54 208 HIS C O 1
ATOM 6441 N N . ASN C 1 202 ? -7.948 -1.430 61.430 1.00 18.61 209 ASN C N 1
ATOM 6442 C CA . ASN C 1 202 ? -8.053 -0.935 60.057 1.00 20.98 209 ASN C CA 1
ATOM 6443 C C . ASN C 1 202 ? -7.339 0.388 59.829 1.00 19.89 209 ASN C C 1
ATOM 6444 O O . ASN C 1 202 ? -7.373 0.929 58.724 1.00 20.50 209 ASN C O 1
ATOM 6449 N N . HIS C 1 203 ? -6.699 0.910 60.868 1.00 18.92 210 HIS C N 1
ATOM 6450 C CA . HIS C 1 203 ? -5.987 2.176 60.752 1.00 19.92 210 HIS C CA 1
ATOM 6451 C C . HIS C 1 203 ? -4.626 2.138 61.442 1.00 18.82 210 HIS C C 1
ATOM 6452 O O . HIS C 1 203 ? -4.234 3.097 62.103 1.00 20.90 210 HIS C O 1
ATOM 6459 N N . ASN C 1 204 ? -3.903 1.036 61.275 1.00 18.79 211 ASN C N 1
ATOM 6460 C CA . ASN C 1 204 ? -2.591 0.874 61.899 1.00 18.51 211 ASN C CA 1
ATOM 6461 C C . ASN C 1 204 ? -1.568 1.920 61.464 1.00 17.76 211 ASN C C 1
ATOM 6462 O O . ASN C 1 204 ? -0.637 2.244 62.207 1.00 16.87 211 ASN C O 1
ATOM 6467 N N . ASN C 1 205 ? -1.740 2.453 60.265 1.00 17.39 212 ASN C N 1
ATOM 6468 C CA . ASN C 1 205 ? -0.797 3.435 59.761 1.00 19.44 212 ASN C CA 1
ATOM 6469 C C . ASN C 1 205 ? -0.989 4.860 60.249 1.00 18.15 212 ASN C C 1
ATOM 6470 O O . ASN C 1 205 ? -0.136 5.709 60.007 1.00 18.51 212 ASN C O 1
ATOM 6475 N N . LYS C 1 206 ? -2.093 5.121 60.944 1.00 16.98 213 LYS C N 1
ATOM 6476 C CA . LYS C 1 206 ? -2.373 6.457 61.463 1.00 17.11 213 LYS C CA 1
ATOM 6477 C C . LYS C 1 206 ? -2.793 6.407 62.933 1.00 15.79 213 LYS C C 1
ATOM 6478 O O . LYS C 1 206 ? -3.961 6.640 63.270 1.00 13.49 213 LYS C O 1
ATOM 6484 N N . PRO C 1 207 ? -1.836 6.108 63.828 1.00 14.24 214 PRO C N 1
ATOM 6485 C CA . PRO C 1 207 ? -2.084 6.022 65.270 1.00 13.60 214 PRO C CA 1
ATOM 6486 C C . PRO C 1 207 ? -2.515 7.347 65.898 1.00 13.58 214 PRO C C 1
ATOM 6487 O O . PRO C 1 207 ? -2.334 8.417 65.313 1.00 13.59 214 PRO C O 1
ATOM 6491 N N . PHE C 1 208 ? -3.079 7.258 67.099 1.00 13.04 215 PHE C N 1
ATOM 6492 C CA . PHE C 1 208 ? -3.577 8.422 67.837 1.00 15.07 215 PHE C CA 1
ATOM 6493 C C . PHE C 1 208 ? -2.819 8.677 69.132 1.00 15.58 215 PHE C C 1
ATOM 6494 O O . PHE C 1 208 ? -2.409 7.730 69.808 1.00 16.49 215 PHE C O 1
ATOM 6502 N N . ILE C 1 209 ? -2.622 9.945 69.482 1.00 15.23 216 ILE C N 1
ATOM 6503 C CA . ILE C 1 209 ? -2.001 10.241 70.767 1.00 14.90 216 ILE C CA 1
ATOM 6504 C C . ILE C 1 209 ? -3.233 10.308 71.668 1.00 15.62 216 ILE C C 1
ATOM 6505 O O . ILE C 1 209 ? -4.212 10.966 71.331 1.00 15.39 216 ILE C O 1
ATOM 6510 N N . ARG C 1 210 ? -3.191 9.625 72.803 1.00 15.78 217 ARG C N 1
ATOM 6511 C CA . ARG C 1 210 ? -4.339 9.584 73.698 1.00 17.20 217 ARG C CA 1
ATOM 6512 C C . ARG C 1 210 ? -3.942 9.929 75.131 1.00 16.19 217 ARG C C 1
ATOM 6513 O O . ARG C 1 210 ? -2.922 9.456 75.621 1.00 18.64 217 ARG C O 1
ATOM 6521 N N . GLY C 1 211 ? -4.742 10.763 75.789 1.00 15.02 218 GLY C N 1
ATOM 6522 C CA . GLY C 1 211 ? -4.443 11.143 77.160 1.00 13.98 218 GLY C CA 1
ATOM 6523 C C . GLY C 1 211 ? -4.550 9.982 78.137 1.00 15.66 218 GLY C C 1
ATOM 6524 O O . GLY C 1 211 ? -5.275 9.008 77.899 1.00 14.67 218 GLY C O 1
ATOM 6525 N N . GLY C 1 212 ? -3.826 10.082 79.247 1.00 16.24 219 GLY C N 1
ATOM 6526 C CA . GLY C 1 212 ? -3.870 9.031 80.251 1.00 16.79 219 GLY C CA 1
ATOM 6527 C C . GLY C 1 212 ? -5.225 8.940 80.927 1.00 17.12 219 GLY C C 1
ATOM 6528 O O . GLY C 1 212 ? -5.533 7.953 81.588 1.00 17.11 219 GLY C O 1
ATOM 6529 N N . ASP C 1 213 ? -6.044 9.974 80.762 1.00 15.34 220 ASP C N 1
ATOM 6530 C CA . ASP C 1 213 ? -7.371 9.992 81.369 1.00 16.61 220 ASP C CA 1
ATOM 6531 C C . ASP C 1 213 ? -8.491 9.685 80.367 1.00 16.56 220 ASP C C 1
ATOM 6532 O O . ASP C 1 213 ? -9.669 9.852 80.682 1.00 14.07 220 ASP C O 1
ATOM 6537 N N . PHE C 1 214 ? -8.119 9.226 79.174 1.00 15.24 221 PHE C N 1
ATOM 6538 C CA . PHE C 1 214 ? -9.081 8.919 78.115 1.00 17.13 221 PHE C CA 1
ATOM 6539 C C . PHE C 1 214 ? -10.187 7.920 78.474 1.00 17.16 221 PHE C C 1
ATOM 6540 O O . PHE C 1 214 ? -11.372 8.238 78.381 1.00 15.39 221 PHE C O 1
ATOM 6548 N N . SER C 1 215 ? -9.803 6.705 78.855 1.00 19.69 222 SER C N 1
ATOM 6549 C CA . SER C 1 215 ? -10.793 5.685 79.190 1.00 22.10 222 SER C CA 1
ATOM 6550 C C . SER C 1 215 ? -11.691 6.145 80.340 1.00 22.40 222 SER C C 1
ATOM 6551 O O . SER C 1 215 ? -12.888 5.853 80.355 1.00 24.45 222 SER C O 1
ATOM 6554 N N . PHE C 1 216 ? -11.112 6.880 81.285 1.00 22.19 223 PHE C N 1
ATOM 6555 C CA . PHE C 1 216 ? -11.853 7.401 82.432 1.00 23.63 223 PHE C CA 1
ATOM 6556 C C . PHE C 1 216 ? -12.956 8.362 81.980 1.00 24.36 223 PHE C C 1
ATOM 6557 O O . PHE C 1 216 ? -14.128 8.185 82.322 1.00 23.38 223 PHE C O 1
ATOM 6565 N N . ARG C 1 217 ? -12.577 9.372 81.200 1.00 23.92 224 ARG C N 1
ATOM 6566 C CA . ARG C 1 217 ? -13.532 10.367 80.717 1.00 24.59 224 ARG C CA 1
ATOM 6567 C C . ARG C 1 217 ? -14.604 9.759 79.821 1.00 26.34 224 ARG C C 1
ATOM 6568 O O . ARG C 1 217 ? -15.768 10.166 79.861 1.00 27.58 224 ARG C O 1
ATOM 6576 N N . LYS C 1 218 ? -14.214 8.775 79.023 1.00 27.32 225 LYS C N 1
ATOM 6577 C CA . LYS C 1 218 ? -15.160 8.108 78.143 1.00 30.36 225 LYS C CA 1
ATOM 6578 C C . LYS C 1 218 ? -16.221 7.383 78.972 1.00 30.95 225 LYS C C 1
ATOM 6579 O O . LYS C 1 218 ? -17.418 7.514 78.713 1.00 32.47 225 LYS C O 1
ATOM 6585 N N . SER C 1 219 ? -15.781 6.628 79.977 1.00 32.25 226 SER C N 1
ATOM 6586 C CA . SER C 1 219 ? -16.710 5.893 80.837 1.00 33.82 226 SER C CA 1
ATOM 6587 C C . SER C 1 219 ? -17.663 6.852 81.547 1.00 35.25 226 SER C C 1
ATOM 6588 O O . SER C 1 219 ? -18.771 6.466 81.908 1.00 35.41 226 SER C O 1
ATOM 6591 N N . ARG C 1 220 ? -17.235 8.093 81.758 1.00 36.65 227 ARG C N 1
ATOM 6592 C CA . ARG C 1 220 ? -18.099 9.083 82.393 1.00 38.24 227 ARG C CA 1
ATOM 6593 C C . ARG C 1 220 ? -19.113 9.584 81.373 1.00 39.60 227 ARG C C 1
ATOM 6594 O O . ARG C 1 220 ? -19.862 10.511 81.632 1.00 40.44 227 ARG C O 1
ATOM 6602 N N . GLY C 1 221 ? -19.101 8.973 80.196 1.00 39.05 228 GLY C N 1
ATOM 6603 C CA . GLY C 1 221 ? -20.016 9.381 79.160 1.00 37.74 228 GLY C CA 1
ATOM 6604 C C . GLY C 1 221 ? -19.523 10.642 78.488 1.00 36.75 228 GLY C C 1
ATOM 6605 O O . GLY C 1 221 ? -20.184 11.173 77.599 1.00 37.78 228 GLY C O 1
ATOM 6606 N N . GLU C 1 222 ? -18.367 11.137 78.914 1.00 35.88 229 GLU C N 1
ATOM 6607 C CA . GLU C 1 222 ? -17.798 12.329 78.306 1.00 35.02 229 GLU C CA 1
ATOM 6608 C C . GLU C 1 222 ? -17.242 11.939 76.939 1.00 34.83 229 GLU C C 1
ATOM 6609 O O . GLU C 1 222 ? -17.362 10.779 76.512 1.00 34.73 229 GLU C O 1
ATOM 6615 N N . GLN C 1 223 ? -16.637 12.902 76.252 1.00 32.36 230 GLN C N 1
ATOM 6616 C CA . GLN C 1 223 ? -16.070 12.631 74.939 1.00 29.47 230 GLN C CA 1
ATOM 6617 C C . GLN C 1 223 ? -14.622 13.112 74.853 1.00 26.97 230 GLN C C 1
ATOM 6618 O O . GLN C 1 223 ? -14.332 14.137 74.238 1.00 26.99 230 GLN C O 1
ATOM 6624 N N . PRO C 1 224 ? -13.687 12.379 75.483 1.00 24.56 231 PRO C N 1
ATOM 6625 C CA . PRO C 1 224 ? -12.282 12.796 75.428 1.00 22.48 231 PRO C CA 1
ATOM 6626 C C . PRO C 1 224 ? -11.833 12.723 73.974 1.00 20.66 231 PRO C C 1
ATOM 6627 O O . PRO C 1 224 ? -12.377 11.942 73.196 1.00 18.02 231 PRO C O 1
ATOM 6639 N N . GLN C 1 226 ? -8.589 12.758 70.821 1.00 18.38 233 GLN C N 1
ATOM 6640 C CA . GLN C 1 226 ? -7.271 12.240 70.500 1.00 18.15 233 GLN C CA 1
ATOM 6641 C C . GLN C 1 226 ? -6.819 12.857 69.179 1.00 18.71 233 GLN C C 1
ATOM 6642 O O . GLN C 1 226 ? -7.647 13.271 68.367 1.00 17.87 233 GLN C O 1
ATOM 6648 N N . LEU C 1 227 ? -5.510 12.926 68.969 1.00 16.21 234 LEU C N 1
ATOM 6649 C CA . LEU C 1 227 ? -4.983 13.515 67.745 1.00 16.38 234 LEU C CA 1
ATOM 6650 C C . LEU C 1 227 ? -4.117 12.533 66.968 1.00 16.48 234 LEU C C 1
ATOM 6651 O O . LEU C 1 227 ? -3.641 11.541 67.519 1.00 15.40 234 LEU C O 1
ATOM 6656 N N . GLN C 1 228 ? -3.914 12.818 65.686 1.00 14.09 235 GLN C N 1
ATOM 6657 C CA . GLN C 1 228 ? -3.082 11.963 64.868 1.00 15.37 235 GLN C CA 1
ATOM 6658 C C . GLN C 1 228 ? -1.704 12.562 64.598 1.00 13.93 235 GLN C C 1
ATOM 6659 O O . GLN C 1 228 ? -0.937 12.046 63.794 1.00 12.39 235 GLN C O 1
ATOM 6665 N N . TYR C 1 229 ? -1.410 13.665 65.283 1.00 14.50 236 TYR C N 1
ATOM 6666 C CA . TYR C 1 229 ? -0.094 14.295 65.220 1.00 14.44 236 TYR C CA 1
ATOM 6667 C C . TYR C 1 229 ? 0.304 14.531 66.671 1.00 15.33 236 TYR C C 1
ATOM 6668 O O . TYR C 1 229 ? -0.555 14.734 67.528 1.00 15.37 236 TYR C O 1
ATOM 6677 N N . SER C 1 230 ? 1.603 14.496 66.947 1.00 14.82 237 SER C N 1
ATOM 6678 C CA . SER C 1 230 ? 2.098 14.591 68.315 1.00 14.43 237 SER C CA 1
ATOM 6679 C C . SER C 1 230 ? 2.578 15.918 68.877 1.00 15.08 237 SER C C 1
ATOM 6680 O O . SER C 1 230 ? 3.068 15.956 70.006 1.00 13.16 237 SER C O 1
ATOM 6683 N N . ARG C 1 231 ? 2.474 16.988 68.092 1.00 15.77 238 ARG C N 1
ATOM 6684 C CA . ARG C 1 231 ? 2.869 18.326 68.536 1.00 17.34 238 ARG C CA 1
ATOM 6685 C C . ARG C 1 231 ? 1.851 19.289 67.953 1.00 17.08 238 ARG C C 1
ATOM 6686 O O . ARG C 1 231 ? 1.423 19.128 66.805 1.00 15.52 238 ARG C O 1
ATOM 6694 N N . ALA C 1 232 ? 1.472 20.300 68.729 1.00 15.45 239 ALA C N 1
ATOM 6695 C CA . ALA C 1 232 ? 0.468 21.230 68.252 1.00 14.29 239 ALA C CA 1
ATOM 6696 C C . ALA C 1 232 ? 0.222 22.402 69.180 1.00 13.41 239 ALA C C 1
ATOM 6697 O O . ALA C 1 232 ? 0.709 22.439 70.309 1.00 13.73 239 ALA C O 1
ATOM 6699 N N . PHE C 1 233 ? -0.538 23.365 68.671 1.00 13.59 240 PHE C N 1
ATOM 6700 C CA . PHE C 1 233 ? -0.951 24.531 69.438 1.00 13.78 240 PHE C CA 1
ATOM 6701 C C . PHE C 1 233 ? -2.243 24.076 70.115 1.00 13.56 240 PHE C C 1
ATOM 6702 O O . PHE C 1 233 ? -3.018 23.321 69.526 1.00 12.41 240 PHE C O 1
ATOM 6710 N N . GLY C 1 234 ? -2.483 24.524 71.344 1.00 13.64 241 GLY C N 1
ATOM 6711 C CA . GLY C 1 234 ? -3.706 24.126 72.021 1.00 13.04 241 GLY C CA 1
ATOM 6712 C C . GLY C 1 234 ? -3.679 22.712 72.583 1.00 11.87 241 GLY C C 1
ATOM 6713 O O . GLY C 1 234 ? -2.682 22.292 73.164 1.00 9.87 241 GLY C O 1
ATOM 6714 N N . GLY C 1 235 ? -4.774 21.978 72.409 1.00 11.23 242 GLY C N 1
ATOM 6715 C CA . GLY C 1 235 ? -4.848 20.625 72.932 1.00 13.74 242 GLY C CA 1
ATOM 6716 C C . GLY C 1 235 ? -4.584 20.611 74.429 1.00 14.98 242 GLY C C 1
ATOM 6717 O O . GLY C 1 235 ? -3.805 19.794 74.924 1.00 15.16 242 GLY C O 1
ATOM 6718 N N . LYS C 1 236 ? -5.240 21.527 75.142 1.00 15.76 243 LYS C N 1
ATOM 6719 C CA . LYS C 1 236 ? -5.090 21.679 76.593 1.00 16.17 243 LYS C CA 1
ATOM 6720 C C . LYS C 1 236 ? -4.987 20.363 77.368 1.00 15.84 243 LYS C C 1
ATOM 6721 O O . LYS C 1 236 ? -3.998 20.118 78.051 1.00 15.00 243 LYS C O 1
ATOM 6727 N N . ASP C 1 237 ? -5.999 19.511 77.234 1.00 16.36 244 ASP C N 1
ATOM 6728 C CA . ASP C 1 237 ? -6.046 18.242 77.958 1.00 16.98 244 ASP C CA 1
ATOM 6729 C C . ASP C 1 237 ? -5.138 17.112 77.463 1.00 17.53 244 ASP C C 1
ATOM 6730 O O . ASP C 1 237 ? -5.299 15.965 77.867 1.00 17.29 244 ASP C O 1
ATOM 6735 N N . LEU C 1 238 ? -4.191 17.435 76.587 1.00 16.77 245 LEU C N 1
ATOM 6736 C CA . LEU C 1 238 ? -3.243 16.446 76.084 1.00 16.92 245 LEU C CA 1
ATOM 6737 C C . LEU C 1 238 ? -1.840 16.984 76.299 1.00 16.60 245 LEU C C 1
ATOM 6738 O O . LEU C 1 238 ? -0.865 16.236 76.246 1.00 18.15 245 LEU C O 1
ATOM 6743 N N . LYS C 1 239 ? -1.748 18.285 76.560 1.00 17.78 246 LYS C N 1
ATOM 6744 C CA . LYS C 1 239 ? -0.459 18.943 76.757 1.00 17.55 246 LYS C CA 1
ATOM 6745 C C . LYS C 1 239 ? 0.329 18.371 77.937 1.00 18.82 246 LYS C C 1
ATOM 6746 O O . LYS C 1 239 ? 1.547 18.502 77.985 1.00 18.14 246 LYS C O 1
ATOM 6760 N N . TYR C 1 241 ? 0.175 15.150 78.616 1.00 17.09 248 TYR C N 1
ATOM 6761 C CA . TYR C 1 241 ? 0.336 13.742 78.259 1.00 17.46 248 TYR C CA 1
ATOM 6762 C C . TYR C 1 241 ? 1.212 13.511 77.018 1.00 17.46 248 TYR C C 1
ATOM 6763 O O . TYR C 1 241 ? 1.043 12.514 76.314 1.00 18.33 248 TYR C O 1
ATOM 6772 N N . GLY C 1 242 ? 2.133 14.427 76.723 1.00 16.22 249 GLY C N 1
ATOM 6773 C CA . GLY C 1 242 ? 2.987 14.217 75.564 1.00 15.75 249 GLY C CA 1
ATOM 6774 C C . GLY C 1 242 ? 2.808 15.119 74.351 1.00 14.60 249 GLY C C 1
ATOM 6775 O O . GLY C 1 242 ? 3.683 15.153 73.493 1.00 15.27 249 GLY C O 1
ATOM 6776 N N . LEU C 1 243 ? 1.693 15.835 74.248 1.00 15.45 250 LEU C N 1
ATOM 6777 C CA . LEU C 1 243 ? 1.504 16.741 73.111 1.00 15.66 250 LEU C CA 1
ATOM 6778 C C . LEU C 1 243 ? 2.459 17.914 73.382 1.00 17.36 250 LEU C C 1
ATOM 6779 O O . LEU C 1 243 ? 2.301 18.634 74.364 1.00 16.51 250 LEU C O 1
ATOM 6784 N N . SER C 1 244 ? 3.455 18.090 72.519 1.00 15.21 251 SER C N 1
ATOM 6785 C CA . SER C 1 244 ? 4.452 19.143 72.703 1.00 15.60 251 SER C CA 1
ATOM 6786 C C . SER C 1 244 ? 4.192 20.420 71.915 1.00 15.87 251 SER C C 1
ATOM 6787 O O . SER C 1 244 ? 3.484 20.401 70.918 1.00 15.72 251 SER C O 1
ATOM 6790 N N . ASN C 1 245 ? 4.759 21.532 72.379 1.00 15.92 252 ASN C N 1
ATOM 6791 C CA . ASN C 1 245 ? 4.629 22.790 71.661 1.00 16.69 252 ASN C CA 1
ATOM 6792 C C . ASN C 1 245 ? 6.007 23.183 71.129 1.00 16.51 252 ASN C C 1
ATOM 6793 O O . ASN C 1 245 ? 6.197 24.272 70.610 1.00 16.00 252 ASN C O 1
ATOM 6798 N N . GLN C 1 246 ? 6.960 22.264 71.258 1.00 16.86 253 GLN C N 1
ATOM 6799 C CA . GLN C 1 246 ? 8.324 22.468 70.773 1.00 18.37 253 GLN C CA 1
ATOM 6800 C C . GLN C 1 246 ? 8.386 22.301 69.254 1.00 18.51 253 GLN C C 1
ATOM 6801 O O . GLN C 1 246 ? 8.257 21.190 68.731 1.00 17.64 253 GLN C O 1
ATOM 6807 N N . PRO C 1 247 ? 8.605 23.398 68.524 1.00 18.81 254 PRO C N 1
ATOM 6808 C CA . PRO C 1 247 ? 8.666 23.256 67.068 1.00 19.07 254 PRO C CA 1
ATOM 6809 C C . PRO C 1 247 ? 10.028 22.797 66.563 1.00 18.57 254 PRO C C 1
ATOM 6810 O O . PRO C 1 247 ? 11.017 22.808 67.297 1.00 18.42 254 PRO C O 1
ATOM 6814 N N . ASP C 1 248 ? 10.057 22.346 65.315 1.00 18.85 255 ASP C N 1
ATOM 6815 C CA . ASP C 1 248 ? 11.307 21.984 64.673 1.00 20.09 255 ASP C CA 1
ATOM 6816 C C . ASP C 1 248 ? 11.564 23.295 63.943 1.00 19.31 255 ASP C C 1
ATOM 6817 O O . ASP C 1 248 ? 10.624 23.921 63.440 1.00 17.16 255 ASP C O 1
ATOM 6822 N N . VAL C 1 249 ? 12.814 23.730 63.902 1.00 17.28 256 VAL C N 1
ATOM 6823 C CA . VAL C 1 249 ? 13.129 24.987 63.251 1.00 18.45 256 VAL C CA 1
ATOM 6824 C C . VAL C 1 249 ? 14.304 24.838 62.313 1.00 19.85 256 VAL C C 1
ATOM 6825 O O . VAL C 1 249 ? 15.329 24.273 62.670 1.00 21.17 256 VAL C O 1
ATOM 6829 N N . ARG C 1 250 ? 14.144 25.347 61.102 1.00 19.42 257 ARG C N 1
ATOM 6830 C CA . ARG C 1 250 ? 15.202 25.275 60.116 1.00 21.77 257 ARG C CA 1
ATOM 6831 C C . ARG C 1 250 ? 15.325 26.635 59.446 1.00 20.93 257 ARG C C 1
ATOM 6832 O O . ARG C 1 250 ? 14.328 27.220 59.031 1.00 22.37 257 ARG C O 1
ATOM 6840 N N . VAL C 1 251 ? 16.547 27.147 59.375 1.00 20.63 258 VAL C N 1
ATOM 6841 C CA . VAL C 1 251 ? 16.801 28.430 58.738 1.00 21.41 258 VAL C CA 1
ATOM 6842 C C . VAL C 1 251 ? 17.488 28.149 57.411 1.00 21.75 258 VAL C C 1
ATOM 6843 O O . VAL C 1 251 ? 18.516 27.472 57.367 1.00 19.15 258 VAL C O 1
ATOM 6847 N N . VAL C 1 252 ? 16.907 28.653 56.331 1.00 21.58 259 VAL C N 1
ATOM 6848 C CA . VAL C 1 252 ? 17.467 28.441 55.007 1.00 24.44 259 VAL C CA 1
ATOM 6849 C C . VAL C 1 252 ? 17.870 29.771 54.370 1.00 23.51 259 VAL C C 1
ATOM 6850 O O . VAL C 1 252 ? 17.225 30.798 54.588 1.00 21.75 259 VAL C O 1
ATOM 6854 N N . ARG C 1 253 ? 18.951 29.747 53.597 1.00 23.31 260 ARG C N 1
ATOM 6855 C CA . ARG C 1 253 ? 19.420 30.947 52.923 1.00 25.67 260 ARG C CA 1
ATOM 6856 C C . ARG C 1 253 ? 18.822 30.969 51.531 1.00 25.48 260 ARG C C 1
ATOM 6857 O O . ARG C 1 253 ? 19.083 30.074 50.729 1.00 25.64 260 ARG C O 1
ATOM 6865 N N . VAL C 1 254 ? 18.003 31.978 51.252 1.00 24.64 261 VAL C N 1
ATOM 6866 C CA . VAL C 1 254 ? 17.372 32.096 49.943 1.00 26.17 261 VAL C CA 1
ATOM 6867 C C . VAL C 1 254 ? 18.428 32.401 48.881 1.00 26.67 261 VAL C C 1
ATOM 6868 O O . VAL C 1 254 ? 19.078 33.446 48.928 1.00 27.44 261 VAL C O 1
ATOM 6872 N N . THR C 1 255 ? 18.591 31.490 47.927 1.00 24.75 262 THR C N 1
ATOM 6873 C CA . THR C 1 255 ? 19.564 31.664 46.856 1.00 24.95 262 THR C CA 1
ATOM 6874 C C . THR C 1 255 ? 18.883 32.201 45.606 1.00 24.65 262 THR C C 1
ATOM 6875 O O . THR C 1 255 ? 17.658 32.230 45.517 1.00 25.28 262 THR C O 1
ATOM 6879 N N . PRO C 1 256 ? 19.674 32.651 44.619 1.00 25.41 263 PRO C N 1
ATOM 6880 C CA . PRO C 1 256 ? 19.063 33.162 43.391 1.00 24.37 263 PRO C CA 1
ATOM 6881 C C . PRO C 1 256 ? 18.282 32.045 42.680 1.00 24.66 263 PRO C C 1
ATOM 6882 O O . PRO C 1 256 ? 17.454 32.305 41.811 1.00 24.55 263 PRO C O 1
ATOM 6886 N N . GLN C 1 257 ? 18.549 30.795 43.055 1.00 24.21 264 GLN C N 1
ATOM 6887 C CA . GLN C 1 257 ? 17.856 29.659 42.439 1.00 24.29 264 GLN C CA 1
ATOM 6888 C C . GLN C 1 257 ? 16.533 29.314 43.125 1.00 23.57 264 GLN C C 1
ATOM 6889 O O . GLN C 1 257 ? 15.702 28.594 42.556 1.00 22.72 264 GLN C O 1
ATOM 6895 N N . HIS C 1 258 ? 16.330 29.819 44.341 1.00 22.61 265 HIS C N 1
ATOM 6896 C CA . HIS C 1 258 ? 15.078 29.560 45.053 1.00 22.67 265 HIS C CA 1
ATOM 6897 C C . HIS C 1 258 ? 13.921 30.193 44.291 1.00 22.35 265 HIS C C 1
ATOM 6898 O O . HIS C 1 258 ? 13.893 31.406 44.072 1.00 21.98 265 HIS C O 1
ATOM 6905 N N . ARG C 1 259 ? 12.982 29.358 43.862 1.00 20.29 266 ARG C N 1
ATOM 6906 C CA . ARG C 1 259 ? 11.852 29.849 43.097 1.00 19.12 266 ARG C CA 1
ATOM 6907 C C . ARG C 1 259 ? 10.560 29.995 43.868 1.00 19.16 266 ARG C C 1
ATOM 6908 O O . ARG C 1 259 ? 9.901 31.022 43.783 1.00 16.26 266 ARG C O 1
ATOM 6916 N N . VAL C 1 260 ? 10.185 28.969 44.619 1.00 18.19 267 VAL C N 1
ATOM 6917 C CA . VAL C 1 260 ? 8.922 29.045 45.340 1.00 19.51 267 VAL C CA 1
ATOM 6918 C C . VAL C 1 260 ? 8.845 28.282 46.661 1.00 18.60 267 VAL C C 1
ATOM 6919 O O . VAL C 1 260 ? 9.526 27.275 46.864 1.00 18.77 267 VAL C O 1
ATOM 6931 N N . ILE C 1 262 ? 5.854 26.842 49.395 1.00 14.50 269 ILE C N 1
ATOM 6932 C CA . ILE C 1 262 ? 4.431 26.582 49.542 1.00 14.28 269 ILE C CA 1
ATOM 6933 C C . ILE C 1 262 ? 4.077 26.074 50.933 1.00 15.02 269 ILE C C 1
ATOM 6934 O O . ILE C 1 262 ? 4.554 25.021 51.349 1.00 13.08 269 ILE C O 1
ATOM 6939 N N . LEU C 1 263 ? 3.262 26.838 51.656 1.00 16.75 270 LEU C N 1
ATOM 6940 C CA . LEU C 1 263 ? 2.808 26.429 52.983 1.00 15.82 270 LEU C CA 1
ATOM 6941 C C . LEU C 1 263 ? 1.375 25.957 52.778 1.00 15.78 270 LEU C C 1
ATOM 6942 O O . LEU C 1 263 ? 0.583 26.636 52.127 1.00 14.86 270 LEU C O 1
ATOM 6947 N N . ALA C 1 264 ? 1.047 24.783 53.303 1.00 14.47 271 ALA C N 1
ATOM 6948 C CA . ALA C 1 264 ? -0.300 24.247 53.142 1.00 13.42 271 ALA C CA 1
ATOM 6949 C C . ALA C 1 264 ? -0.624 23.200 54.190 1.00 12.64 271 ALA C C 1
ATOM 6950 O O . ALA C 1 264 ? 0.263 22.693 54.876 1.00 11.31 271 ALA C O 1
ATOM 6952 N N . THR C 1 265 ? -1.908 22.887 54.301 1.00 12.88 272 THR C N 1
ATOM 6953 C CA . THR C 1 265 ? -2.392 21.896 55.250 1.00 12.01 272 THR C CA 1
ATOM 6954 C C . THR C 1 265 ? -2.381 20.520 54.587 1.00 15.06 272 THR C C 1
ATOM 6955 O O . THR C 1 265 ? -2.185 20.416 53.367 1.00 12.87 272 THR C O 1
ATOM 6959 N N . ASP C 1 266 ? -2.600 19.468 55.380 1.00 14.01 273 ASP C N 1
ATOM 6960 C CA . ASP C 1 266 ? -2.611 18.113 54.844 1.00 12.81 273 ASP C CA 1
ATOM 6961 C C . ASP C 1 266 ? -3.745 17.952 53.833 1.00 13.62 273 ASP C C 1
ATOM 6962 O O . ASP C 1 266 ? -3.790 16.972 53.099 1.00 13.06 273 ASP C O 1
ATOM 6967 N N . GLY C 1 267 ? -4.654 18.923 53.785 1.00 12.07 274 GLY C N 1
ATOM 6968 C CA . GLY C 1 267 ? -5.731 18.861 52.809 1.00 15.10 274 GLY C CA 1
ATOM 6969 C C . GLY C 1 267 ? -5.154 18.863 51.398 1.00 15.23 274 GLY C C 1
ATOM 6970 O O . GLY C 1 267 ? -5.773 18.366 50.454 1.00 15.59 274 GLY C O 1
ATOM 6971 N N . LEU C 1 268 ? -3.964 19.440 51.254 1.00 13.55 275 LEU C N 1
ATOM 6972 C CA . LEU C 1 268 ? -3.276 19.475 49.972 1.00 14.50 275 LEU C CA 1
ATOM 6973 C C . LEU C 1 268 ? -2.272 18.330 49.879 1.00 15.22 275 LEU C C 1
ATOM 6974 O O . LEU C 1 268 ? -2.259 17.577 48.903 1.00 15.72 275 LEU C O 1
ATOM 6979 N N . TRP C 1 269 ? -1.442 18.205 50.913 1.00 13.57 276 TRP C N 1
ATOM 6980 C CA . TRP C 1 269 ? -0.393 17.201 50.952 1.00 13.25 276 TRP C CA 1
ATOM 6981 C C . TRP C 1 269 ? -0.835 15.747 50.951 1.00 14.20 276 TRP C C 1
ATOM 6982 O O . TRP C 1 269 ? -0.079 14.878 50.517 1.00 12.50 276 TRP C O 1
ATOM 6993 N N . ASP C 1 270 ? -2.043 15.462 51.427 1.00 15.45 277 ASP C N 1
ATOM 6994 C CA . ASP C 1 270 ? -2.504 14.075 51.420 1.00 15.16 277 ASP C CA 1
ATOM 6995 C C . ASP C 1 270 ? -2.763 13.603 49.991 1.00 14.94 277 ASP C C 1
ATOM 6996 O O . ASP C 1 270 ? -2.916 12.408 49.739 1.00 15.32 277 ASP C O 1
ATOM 7001 N N . VAL C 1 271 ? -2.788 14.543 49.053 1.00 14.02 278 VAL C N 1
ATOM 7002 C CA . VAL C 1 271 ? -3.041 14.210 47.653 1.00 15.02 278 VAL C CA 1
ATOM 7003 C C . VAL C 1 271 ? -1.831 14.448 46.759 1.00 15.95 278 VAL C C 1
ATOM 7004 O O . VAL C 1 271 ? -1.466 13.592 45.951 1.00 16.81 278 VAL C O 1
ATOM 7016 N N . SER C 1 273 ? 2.310 15.553 45.952 1.00 13.60 280 SER C N 1
ATOM 7017 C CA . SER C 1 273 ? 3.692 15.471 46.422 1.00 13.39 280 SER C CA 1
ATOM 7018 C C . SER C 1 273 ? 4.261 16.881 46.332 1.00 12.45 280 SER C C 1
ATOM 7019 O O . SER C 1 273 ? 3.653 17.768 45.724 1.00 10.55 280 SER C O 1
ATOM 7022 N N . ALA C 1 274 ? 5.431 17.084 46.924 1.00 13.33 281 ALA C N 1
ATOM 7023 C CA . ALA C 1 274 ? 6.076 18.391 46.893 1.00 15.39 281 ALA C CA 1
ATOM 7024 C C . ALA C 1 274 ? 6.289 18.840 45.444 1.00 15.44 281 ALA C C 1
ATOM 7025 O O . ALA C 1 274 ? 5.960 19.964 45.074 1.00 17.42 281 ALA C O 1
ATOM 7027 N N . ALA C 1 275 ? 6.826 17.943 44.626 1.00 17.30 282 ALA C N 1
ATOM 7028 C CA . ALA C 1 275 ? 7.095 18.234 43.221 1.00 18.05 282 ALA C CA 1
ATOM 7029 C C . ALA C 1 275 ? 5.817 18.567 42.450 1.00 18.77 282 ALA C C 1
ATOM 7030 O O . ALA C 1 275 ? 5.803 19.493 41.635 1.00 18.48 282 ALA C O 1
ATOM 7032 N N . GLN C 1 276 ? 4.748 17.813 42.698 1.00 16.34 283 GLN C N 1
ATOM 7033 C CA . GLN C 1 276 ? 3.484 18.073 42.019 1.00 16.59 283 GLN C CA 1
ATOM 7034 C C . GLN C 1 276 ? 2.982 19.465 42.384 1.00 15.39 283 GLN C C 1
ATOM 7035 O O . GLN C 1 276 ? 2.523 20.220 41.522 1.00 14.38 283 GLN C O 1
ATOM 7041 N N . ALA C 1 277 ? 3.083 19.807 43.663 1.00 14.15 284 ALA C N 1
ATOM 7042 C CA . ALA C 1 277 ? 2.634 21.108 44.123 1.00 15.96 284 ALA C CA 1
ATOM 7043 C C . ALA C 1 277 ? 3.442 22.222 43.460 1.00 16.98 284 ALA C C 1
ATOM 7044 O O . ALA C 1 277 ? 2.873 23.155 42.897 1.00 18.78 284 ALA C O 1
ATOM 7046 N N . VAL C 1 278 ? 4.766 22.114 43.518 1.00 17.49 285 VAL C N 1
ATOM 7047 C CA . VAL C 1 278 ? 5.633 23.120 42.920 1.00 17.61 285 VAL C CA 1
ATOM 7048 C C . VAL C 1 278 ? 5.342 23.289 41.428 1.00 19.93 285 VAL C C 1
ATOM 7049 O O . VAL C 1 278 ? 5.275 24.413 40.924 1.00 17.09 285 VAL C O 1
ATOM 7053 N N . GLU C 1 279 ? 5.159 22.175 40.722 1.00 21.09 286 GLU C N 1
ATOM 7054 C CA . GLU C 1 279 ? 4.884 22.235 39.290 1.00 22.31 286 GLU C CA 1
ATOM 7055 C C . GLU C 1 279 ? 3.587 22.977 38.980 1.00 21.88 286 GLU C C 1
ATOM 7056 O O . GLU C 1 279 ? 3.556 23.845 38.100 1.00 18.61 286 GLU C O 1
ATOM 7062 N N . ILE C 1 280 ? 2.516 22.623 39.686 1.00 20.13 287 ILE C N 1
ATOM 7063 C CA . ILE C 1 280 ? 1.231 23.280 39.476 1.00 19.31 287 ILE C CA 1
ATOM 7064 C C . ILE C 1 280 ? 1.353 24.777 39.767 1.00 19.93 287 ILE C C 1
ATOM 7065 O O . ILE C 1 280 ? 0.769 25.606 39.070 1.00 19.40 287 ILE C O 1
ATOM 7070 N N . ALA C 1 281 ? 2.126 25.112 40.795 1.00 18.78 288 ALA C N 1
ATOM 7071 C CA . ALA C 1 281 ? 2.314 26.499 41.198 1.00 20.40 288 ALA C CA 1
ATOM 7072 C C . ALA C 1 281 ? 3.070 27.303 40.148 1.00 20.76 288 ALA C C 1
ATOM 7073 O O . ALA C 1 281 ? 2.632 28.386 39.747 1.00 19.75 288 ALA C O 1
ATOM 7083 N N . GLN C 1 283 ? 3.583 26.520 36.983 1.00 23.31 290 GLN C N 1
ATOM 7084 C CA . GLN C 1 283 ? 2.832 26.534 35.736 1.00 24.92 290 GLN C CA 1
ATOM 7085 C C . GLN C 1 283 ? 1.737 27.596 35.757 1.00 24.61 290 GLN C C 1
ATOM 7086 O O . GLN C 1 283 ? 1.533 28.307 34.773 1.00 22.05 290 GLN C O 1
ATOM 7092 N N . ALA C 1 284 ? 1.033 27.705 36.879 1.00 22.49 291 ALA C N 1
ATOM 7093 C CA . ALA C 1 284 ? -0.030 28.684 36.997 1.00 23.88 291 ALA C CA 1
ATOM 7094 C C . ALA C 1 284 ? 0.552 30.091 36.923 1.00 25.99 291 ALA C C 1
ATOM 7095 O O . ALA C 1 284 ? 0.018 30.966 36.238 1.00 25.53 291 ALA C O 1
ATOM 7097 N N . ARG C 1 285 ? 1.653 30.307 37.631 1.00 25.20 292 ARG C N 1
ATOM 7098 C CA . ARG C 1 285 ? 2.276 31.617 37.636 1.00 26.26 292 ARG C CA 1
ATOM 7099 C C . ARG C 1 285 ? 2.704 31.996 36.222 1.00 26.04 292 ARG C C 1
ATOM 7100 O O . ARG C 1 285 ? 2.463 33.110 35.773 1.00 26.51 292 ARG C O 1
ATOM 7108 N N . GLN C 1 286 ? 3.342 31.064 35.524 1.00 26.61 293 GLN C N 1
ATOM 7109 C CA . GLN C 1 286 ? 3.798 31.307 34.156 1.00 28.07 293 GLN C CA 1
ATOM 7110 C C . GLN C 1 286 ? 2.625 31.645 33.233 1.00 26.98 293 GLN C C 1
ATOM 7111 O O . GLN C 1 286 ? 2.801 32.281 32.198 1.00 26.91 293 GLN C O 1
ATOM 7117 N N . GLU C 1 287 ? 1.428 31.225 33.621 1.00 26.17 294 GLU C N 1
ATOM 7118 C CA . GLU C 1 287 ? 0.233 31.472 32.828 1.00 27.53 294 GLU C CA 1
ATOM 7119 C C . GLU C 1 287 ? -0.619 32.633 33.338 1.00 27.76 294 GLU C C 1
ATOM 7120 O O . GLU C 1 287 ? -1.699 32.896 32.814 1.00 27.67 294 GLU C O 1
ATOM 7126 N N . GLY C 1 288 ? -0.131 33.333 34.355 1.00 27.29 295 GLY C N 1
ATOM 7127 C CA . GLY C 1 288 ? -0.882 34.453 34.894 1.00 27.65 295 GLY C CA 1
ATOM 7128 C C . GLY C 1 288 ? -2.106 34.036 35.692 1.00 29.12 295 GLY C C 1
ATOM 7129 O O . GLY C 1 288 ? -3.042 34.820 35.860 1.00 30.81 295 GLY C O 1
ATOM 7130 N N . ARG C 1 289 ? -2.115 32.802 36.185 1.00 27.53 296 ARG C N 1
ATOM 7131 C CA . ARG C 1 289 ? -3.242 32.325 36.979 1.00 26.50 296 ARG C CA 1
ATOM 7132 C C . ARG C 1 289 ? -2.868 32.372 38.457 1.00 23.55 296 ARG C C 1
ATOM 7133 O O . ARG C 1 289 ? -1.693 32.494 38.802 1.00 22.43 296 ARG C O 1
ATOM 7141 N N . ASN C 1 290 ? -3.874 32.289 39.320 1.00 22.16 297 ASN C N 1
ATOM 7142 C CA . ASN C 1 290 ? -3.665 32.307 40.761 1.00 21.95 297 ASN C CA 1
ATOM 7143 C C . ASN C 1 290 ? -3.048 30.960 41.176 1.00 21.21 297 ASN C C 1
ATOM 7144 O O . ASN C 1 290 ? -3.738 29.942 41.224 1.00 20.20 297 ASN C O 1
ATOM 7149 N N . PRO C 1 291 ? -1.741 30.942 41.488 1.00 19.54 298 PRO C N 1
ATOM 7150 C CA . PRO C 1 291 ? -1.029 29.720 41.891 1.00 21.48 298 PRO C CA 1
ATOM 7151 C C . PRO C 1 291 ? -1.665 28.984 43.072 1.00 21.43 298 PRO C C 1
ATOM 7152 O O . PRO C 1 291 ? -1.815 27.764 43.041 1.00 21.03 298 PRO C O 1
ATOM 7156 N N . ALA C 1 292 ? -2.027 29.728 44.113 1.00 19.88 299 ALA C N 1
ATOM 7157 C CA . ALA C 1 292 ? -2.641 29.129 45.295 1.00 20.97 299 ALA C CA 1
ATOM 7158 C C . ALA C 1 292 ? -4.001 28.519 44.959 1.00 21.03 299 ALA C C 1
ATOM 7159 O O . ALA C 1 292 ? -4.328 27.420 45.405 1.00 22.12 299 ALA C O 1
ATOM 7161 N N . GLN C 1 293 ? -4.792 29.231 44.166 1.00 21.21 300 GLN C N 1
ATOM 7162 C CA . GLN C 1 293 ? -6.108 28.735 43.786 1.00 21.30 300 GLN C CA 1
ATOM 7163 C C . GLN C 1 293 ? -5.975 27.479 42.929 1.00 20.63 300 GLN C C 1
ATOM 7164 O O . GLN C 1 293 ? -6.776 26.553 43.039 1.00 19.35 300 GLN C O 1
ATOM 7170 N N . ALA C 1 294 ? -4.955 27.458 42.078 1.00 19.46 301 ALA C N 1
ATOM 7171 C CA . ALA C 1 294 ? -4.707 26.317 41.206 1.00 20.62 301 ALA C CA 1
ATOM 7172 C C . ALA C 1 294 ? -4.439 25.066 42.046 1.00 18.93 301 ALA C C 1
ATOM 7173 O O . ALA C 1 294 ? -4.981 23.992 41.775 1.00 20.37 301 ALA C O 1
ATOM 7175 N N . LEU C 1 295 ? -3.602 25.207 43.068 1.00 17.51 302 LEU C N 1
ATOM 7176 C CA . LEU C 1 295 ? -3.285 24.084 43.944 1.00 18.31 302 LEU C CA 1
ATOM 7177 C C . LEU C 1 295 ? -4.549 23.520 44.592 1.00 19.23 302 LEU C C 1
ATOM 7178 O O . LEU C 1 295 ? -4.763 22.308 44.604 1.00 18.56 302 LEU C O 1
ATOM 7183 N N . VAL C 1 296 ? -5.386 24.405 45.121 1.00 19.43 303 VAL C N 1
ATOM 7184 C CA . VAL C 1 296 ? -6.626 23.996 45.768 1.00 20.15 303 VAL C CA 1
ATOM 7185 C C . VAL C 1 296 ? -7.610 23.368 44.785 1.00 21.24 303 VAL C C 1
ATOM 7186 O O . VAL C 1 296 ? -8.129 22.282 45.033 1.00 20.67 303 VAL C O 1
ATOM 7190 N N . GLU C 1 297 ? -7.867 24.048 43.672 1.00 23.90 304 GLU C N 1
ATOM 7191 C CA . GLU C 1 297 ? -8.803 23.532 42.675 1.00 24.30 304 GLU C CA 1
ATOM 7192 C C . GLU C 1 297 ? -8.331 22.219 42.054 1.00 23.50 304 GLU C C 1
ATOM 7193 O O . GLU C 1 297 ? -9.125 21.307 41.848 1.00 23.72 304 GLU C O 1
ATOM 7207 N N . THR C 1 299 ? -6.526 20.008 43.424 1.00 22.25 306 THR C N 1
ATOM 7208 C CA . THR C 1 299 ? -6.684 18.985 44.442 1.00 21.48 306 THR C CA 1
ATOM 7209 C C . THR C 1 299 ? -8.142 18.584 44.639 1.00 21.82 306 THR C C 1
ATOM 7210 O O . THR C 1 299 ? -8.454 17.402 44.782 1.00 21.56 306 THR C O 1
ATOM 7214 N N . LEU C 1 300 ? -9.035 19.564 44.649 1.00 21.50 307 LEU C N 1
ATOM 7215 C CA . LEU C 1 300 ? -10.452 19.277 44.815 1.00 24.29 307 LEU C CA 1
ATOM 7216 C C . LEU C 1 300 ? -10.978 18.463 43.626 1.00 25.09 307 LEU C C 1
ATOM 7217 O O . LEU C 1 300 ? -11.806 17.571 43.792 1.00 27.09 307 LEU C O 1
ATOM 7222 N N . ALA C 1 301 ? -10.480 18.764 42.433 1.00 23.96 308 ALA C N 1
ATOM 7223 C CA . ALA C 1 301 ? -10.907 18.062 41.228 1.00 24.24 308 ALA C CA 1
ATOM 7224 C C . ALA C 1 301 ? -10.423 16.620 41.264 1.00 24.22 308 ALA C C 1
ATOM 7225 O O . ALA C 1 301 ? -11.124 15.703 40.831 1.00 23.89 308 ALA C O 1
ATOM 7227 N N . GLU C 1 302 ? -9.217 16.425 41.787 1.00 24.06 309 GLU C N 1
ATOM 7228 C CA . GLU C 1 302 ? -8.645 15.092 41.878 1.00 22.84 309 GLU C CA 1
ATOM 7229 C C . GLU C 1 302 ? -9.472 14.229 42.829 1.00 23.47 309 GLU C C 1
ATOM 7230 O O . GLU C 1 302 ? -9.775 13.076 42.521 1.00 21.86 309 GLU C O 1
ATOM 7236 N N . GLN C 1 303 ? -9.837 14.789 43.982 1.00 23.66 310 GLN C N 1
ATOM 7237 C CA . GLN C 1 303 ? -10.632 14.060 44.969 1.00 24.35 310 GLN C CA 1
ATOM 7238 C C . GLN C 1 303 ? -11.991 13.680 44.388 1.00 25.97 310 GLN C C 1
ATOM 7239 O O . GLN C 1 303 ? -12.552 12.626 44.713 1.00 23.72 310 GLN C O 1
ATOM 7245 N N . GLN C 1 304 ? -12.515 14.551 43.532 1.00 26.02 311 GLN C N 1
ATOM 7246 C CA . GLN C 1 304 ? -13.801 14.315 42.895 1.00 27.52 311 GLN C CA 1
ATOM 7247 C C . GLN C 1 304 ? -13.687 13.106 41.978 1.00 26.00 311 GLN C C 1
ATOM 7248 O O . GLN C 1 304 ? -14.612 12.306 41.875 1.00 26.23 311 GLN C O 1
ATOM 7254 N N . SER C 1 305 ? -12.541 12.973 41.322 1.00 25.67 312 SER C N 1
ATOM 7255 C CA . SER C 1 305 ? -12.302 11.850 40.425 1.00 27.07 312 SER C CA 1
ATOM 7256 C C . SER C 1 305 ? -12.137 10.537 41.181 1.00 26.03 312 SER C C 1
ATOM 7257 O O . SER C 1 305 ? -12.295 9.463 40.607 1.00 26.14 312 SER C O 1
ATOM 7260 N N . ARG C 1 306 ? -11.814 10.628 42.467 1.00 25.27 313 ARG C N 1
ATOM 7261 C CA . ARG C 1 306 ? -11.611 9.444 43.299 1.00 23.54 313 ARG C CA 1
ATOM 7262 C C . ARG C 1 306 ? -12.816 9.138 44.173 1.00 24.45 313 ARG C C 1
ATOM 7263 O O . ARG C 1 306 ? -12.806 8.173 44.935 1.00 23.55 313 ARG C O 1
ATOM 7271 N N . ASN C 1 307 ? -13.857 9.955 44.067 1.00 26.29 314 ASN C N 1
ATOM 7272 C CA . ASN C 1 307 ? -15.035 9.765 44.907 1.00 29.00 314 ASN C CA 1
ATOM 7273 C C . ASN C 1 307 ? -14.646 9.902 46.371 1.00 29.22 314 ASN C C 1
ATOM 7274 O O . ASN C 1 307 ? -15.173 9.196 47.236 1.00 29.09 314 ASN C O 1
ATOM 7279 N N . GLN C 1 308 ? -13.714 10.812 46.637 1.00 27.94 315 GLN C N 1
ATOM 7280 C CA . GLN C 1 308 ? -13.242 11.061 47.989 1.00 27.26 315 GLN C CA 1
ATOM 7281 C C . GLN C 1 308 ? -13.740 12.417 48.475 1.00 26.15 315 GLN C C 1
ATOM 7282 O O . GLN C 1 308 ? -13.619 13.415 47.766 1.00 25.89 315 GLN C O 1
ATOM 7288 N N . SER C 1 309 ? -14.302 12.449 49.678 1.00 25.27 316 SER C N 1
ATOM 7289 C CA . SER C 1 309 ? -14.774 13.697 50.266 1.00 25.30 316 SER C CA 1
ATOM 7290 C C . SER C 1 309 ? -13.500 14.477 50.598 1.00 23.87 316 SER C C 1
ATOM 7291 O O . SER C 1 309 ? -12.610 13.963 51.265 1.00 22.60 316 SER C O 1
ATOM 7294 N N . ALA C 1 310 ? -13.409 15.714 50.130 1.00 23.56 317 ALA C N 1
ATOM 7295 C CA . ALA C 1 310 ? -12.209 16.514 50.359 1.00 21.04 317 ALA C CA 1
ATOM 7296 C C . ALA C 1 310 ? -12.113 17.116 51.754 1.00 19.35 317 ALA C C 1
ATOM 7297 O O . ALA C 1 310 ? -13.114 17.451 52.369 1.00 18.89 317 ALA C O 1
ATOM 7299 N N . ASP C 1 311 ? -10.890 17.245 52.246 1.00 18.38 318 ASP C N 1
ATOM 7300 C CA . ASP C 1 311 ? -10.641 17.834 53.560 1.00 19.83 318 ASP C CA 1
ATOM 7301 C C . ASP C 1 311 ? -10.525 19.345 53.357 1.00 17.68 318 ASP C C 1
ATOM 7302 O O . ASP C 1 311 ? -10.511 19.810 52.218 1.00 18.12 318 ASP C O 1
ATOM 7307 N N . ASN C 1 312 ? -10.476 20.118 54.437 1.00 18.46 319 ASN C N 1
ATOM 7308 C CA . ASN C 1 312 ? -10.298 21.559 54.275 1.00 15.32 319 ASN C CA 1
ATOM 7309 C C . ASN C 1 312 ? -8.955 21.652 53.568 1.00 15.84 319 ASN C C 1
ATOM 7310 O O . ASN C 1 312 ? -8.021 20.917 53.903 1.00 15.97 319 ASN C O 1
ATOM 7315 N N . ILE C 1 313 ? -8.850 22.539 52.592 1.00 16.35 320 ILE C N 1
ATOM 7316 C CA . ILE C 1 313 ? -7.594 22.698 51.881 1.00 15.86 320 ILE C CA 1
ATOM 7317 C C . ILE C 1 313 ? -7.198 24.165 51.853 1.00 16.25 320 ILE C C 1
ATOM 7318 O O . ILE C 1 313 ? -7.967 25.021 51.411 1.00 15.60 320 ILE C O 1
ATOM 7323 N N . THR C 1 314 ? -5.993 24.444 52.332 1.00 16.13 321 THR C N 1
ATOM 7324 C CA . THR C 1 314 ? -5.470 25.803 52.375 1.00 15.25 321 THR C CA 1
ATOM 7325 C C . THR C 1 314 ? -4.053 25.821 51.831 1.00 15.66 321 THR C C 1
ATOM 7326 O O . THR C 1 314 ? -3.211 25.025 52.253 1.00 15.21 321 THR C O 1
ATOM 7330 N N . ALA C 1 315 ? -3.789 26.725 50.894 1.00 14.72 322 ALA C N 1
ATOM 7331 C CA . ALA C 1 315 ? -2.453 26.834 50.316 1.00 15.03 322 ALA C CA 1
ATOM 7332 C C . ALA C 1 315 ? -2.004 28.283 50.195 1.00 15.36 322 ALA C C 1
ATOM 7333 O O . ALA C 1 315 ? -2.776 29.162 49.795 1.00 13.37 322 ALA C O 1
ATOM 7343 N N . THR C 1 317 ? 1.146 30.373 48.496 1.00 14.24 324 THR C N 1
ATOM 7344 C CA . THR C 1 317 ? 2.293 30.292 47.589 1.00 15.61 324 THR C CA 1
ATOM 7345 C C . THR C 1 317 ? 3.156 31.543 47.625 1.00 16.31 324 THR C C 1
ATOM 7346 O O . THR C 1 317 ? 2.676 32.653 47.387 1.00 15.50 324 THR C O 1
ATOM 7350 N N . VAL C 1 318 ? 4.441 31.353 47.898 1.00 16.32 325 VAL C N 1
ATOM 7351 C CA . VAL C 1 318 ? 5.372 32.465 47.972 1.00 15.71 325 VAL C CA 1
ATOM 7352 C C . VAL C 1 318 ? 6.492 32.306 46.952 1.00 17.08 325 VAL C C 1
ATOM 7353 O O . VAL C 1 318 ? 7.251 31.337 46.992 1.00 16.68 325 VAL C O 1
ATOM 7357 N N . PHE C 1 319 ? 6.583 33.262 46.031 1.00 17.69 326 PHE C N 1
ATOM 7358 C CA . PHE C 1 319 ? 7.612 33.246 44.998 1.00 19.13 326 PHE C CA 1
ATOM 7359 C C . PHE C 1 319 ? 8.705 34.253 45.313 1.00 20.95 326 PHE C C 1
ATOM 7360 O O . PHE C 1 319 ? 8.434 35.428 45.556 1.00 23.98 326 PHE C O 1
ATOM 7368 N N . PHE C 1 320 ? 9.945 33.788 45.305 1.00 21.56 327 PHE C N 1
ATOM 7369 C CA . PHE C 1 320 ? 11.082 34.650 45.588 1.00 24.08 327 PHE C CA 1
ATOM 7370 C C . PHE C 1 320 ? 11.462 35.463 44.351 1.00 25.55 327 PHE C C 1
ATOM 7371 O O . PHE C 1 320 ? 11.082 35.118 43.235 1.00 23.38 327 PHE C O 1
ATOM 7379 N N . LYS C 1 321 ? 12.199 36.548 44.552 1.00 29.55 328 LYS C N 1
ATOM 7380 C CA . LYS C 1 321 ? 12.619 37.390 43.433 1.00 33.54 328 LYS C CA 1
ATOM 7381 C C . LYS C 1 321 ? 14.051 37.876 43.587 1.00 35.90 328 LYS C C 1
ATOM 7382 O O . LYS C 1 321 ? 14.655 37.603 44.648 1.00 39.19 328 LYS C O 1
#

Radius of gyration: 34.03 Å; Cα contacts (8 Å, |Δi|>4): 2097; chains: 3; bounding box: 100×72×87 Å

Foldseek 3Di:
DFADKDKDFAFFADFDWWTDTKDWDQFQDPDQQKTWIKRQPLAPPDRFKIKTKIKRKDPDNLQVVQLRVQQSVLLCVDPLNVVLNVCVDPPDPVRCVVCVQVSNQVSNQSLVVSQVVSLVVVVVVVQFIWMKMWMWIGDDQKIKIKIWAPWWDKWFADPVGTDMDTPDDGAFCPPPLVVQLCLQWHWACDDPRNPQIWIGHNCRVVCVVVVHDGTDSGQETRYNNRVVNRHHSRIDIDMDGRDPRQFKKTKGVLQVVLPRVVLVVQCVCVVVVHGSFVSSVVNSVVCVVVVHRGHIIMMMITGD/DADKDWDFAFFDDAPWWTDGKDWDQFQDPDFQKTWIKRCPLDPPDRFKIKTKIKRKDPDNLQVVQLNVQQSVLLCVDPLNVVVVVCPDPDDPVVCVVCVFVSVQVSNQSLVVSLVVSQVVVVVVVQFIWMWMWMWITDDQKIKIKIFADWWDKWFADPVGIDIDTPDDGAACPPPQVVLLCLQWHWFQDPVPVRQIWIGHNCRVVQVVVVHDGIGRHQETRHNNRVVSRHHSGIDIDMDGHDPRDFKKTKGVLQVVLDRVVLVVQCVQVVVVHRSFVSSVVNSVVCVVVVHTGHIIMMMITTD/DFQDKDKDFDFFADFDFWTDTKDWDAFLDPDQQKTWIKRCDLDPPDRWKIKTKIKRKDPDNLQNVQLRVQVSVLLCVDVLVVVLVVCPDPDDVVCNVVVVVVSLLVSNQSLVVSLVVSQVVVVVVVQFIWMKMWMWITDDQKIKIKIWAPWWDKWFQDPVGTDMDTPDDGQFCPPPLVVQLVLQWHWAQDDPRNPQIWTGHNCQVVCVVVVHHGTDRGQETRHNNRVVNRHHSGIDIDMDGHDPRQFKKTKGVLQVVLHRVVLVVQCVCVVVVHGSFVSSVVNSVVCVVVVHGGHIIMMMMTGD

InterPro domains:
  IPR001932 PPM-type phosphatase-like domain [PF00481] (39-304)
  IPR001932 PPM-type phosphatase-like domain [PS51746] (30-327)
  IPR001932 PPM-type phosphatase-like domain [SM00332] (18-325)
  IPR001932 PPM-type phosphatase-like domain [cd00143] (35-327)
  IPR015655 Protein phosphatase 2C [PTHR47992] (37-325)
  IPR036457 PPM-type phosphatase-like domain superfamily [G3DSA:3.60.40.10] (9-331)
  IPR036457 PPM-type phosphatase-like domain superfamily [SSF81606] (14-328)

B-factor: mean 24.62, std 7.67, range [3.15, 63.95]

Secondary structure (DSSP, 8-state):
-----B-S-EEEEEETTEEEEE-EE-TTSSS--EEEEEES--STT-SSEEEEEEEEEESSSHHHHHHHHHHHHHHHT-HHHHHHH---S---HHHHHHHHHHHHHHHHH--HHHHHHHH--TTTT-SS-EE-EEEEEEETTEEEEEEESS-EE--EEETTEEE---S--------HHHHH---S-EEE--TT-TTS-EEE-TTHHHHHHTT----BSSSB-EE-GGG----B---EEEEEE--TTB---EE-HHHHT--HHHHHHH--TTTTT--HHHHHH--HHHHHHTTPPPPPEE--EEE-/----B-S-EEEEEETTEEEEE-EE-TTSSS--EEEEEES--STT-SSEEEEEEEEEESSSHHHHHHTTTHHHHHHHSHHHHHHH---SS--HHHHHHHHHHHHHHHHH--HHHHHHHH--TTTT-SS-EE-EEEEEEETTEEEEEEESS-EE--EEETTEEE---S--------HHHHH---S-EEEEEGGGTTEEEEE-TTHHHHHHTT----BSSSB-EE-GGG----B---EEEEEE--TTB---EE-HHHHT--HHHHHHH--TTTTTS-HHHHHH--HHHHHHTT-----EE--EEE-/-PPP-B-S-EEEEE-SSEEEEE-EE-TT-SS--EEEEEES-SSTT-SSEEEEEEEEEESSSHHHHHHTTTHHHHHHH-HHHHHHH---S---HHHHHHHHHHHHHHHHH--HHHHHHHH--TTTT-SS-EE-EEEEEEETTEEEEEEESS-EE--EEETTEEE---S--------HHHHH---S-EEE--TT-TTS-EEE-TTHHHHHHTT----BSSSB-EE-GGG----B---EEEEEEPPTTB---EE-HHHHT--HHHHHHH--TGGGTS-HHHHHH--HHHHHHTT-PPPPEE--EEE-

Sequence (911 aa):
DVPPTIHVPLPPTSYPAFDAAIFTDIGGRKHQEDRFTLCPQLVPGRDDCAFFGVFDGTVGDFASENVKDLVVPQLISSPAWQEVTELRSDVPATEVDEKLPQLLDQAVDDYKNADNELVKCEQLNKDYASSTSVTAVLAKGFVAVGHLGDSRIAGVETPNGLNCEFLTVDHKPDPHEKLRIRNGGSVEYLHNHNNKPFIRGGDFSFRKSRGEQPQLQYSRAFGGKDLKYGLSNQPDVRVVRVTPQHRVILATDGLWDVSAAQAVEIAQARQEGRNPAQALVETLAEQQSRNQSADNITATVFFKVPPTIHVPLPPTSYPAFDAAIFTDIGGRKHQEDRFTLCPQLVPGRDDCAFFGVFDGTVGDFASENVKDLVVPQLISSPAWQEVTELRSDVPATEVDEKLPQLLDQAVDDYKNADNELVKCEQLNKDYASSTSVTAVLAKGFVAVGHLGDSRIAGVETPNGLNCEFLTVDHKPDPHEKLRIRNGGSVEYLHNHNNKPFIRGGDFSFRKSRGEQPQLQYSRAFGGKDLKYGLSNQPDVRVVRVTPQHRVILATDGLWDVSAAQAVEIAQARQEGRNPAQALVETLAEQQSRNQSADNITATVFFKDVPPTIHVPLPPTSYPAFDAAIFTDIGGRKHQEDRFTLCPQLVPGRDDCAFFGVFDGTVGDFASENVKDLVVPQLISSPAWQEVTELRSDVPATEVDEKLPQLLDQAVDDYKNADNELVKCEQLNKDYASSTSVTAVLAKGFVAVGHLGDSRIAGVETPNGLNCEFLTVDHKPDPHEKLRIRNGGSVEYLHNHNNKPFIRGGDFSFRKSRGEQPQLQYSRAFGGKDLKYGLSNQPDVRVVRVTPQHRVILATDGLWDVSAAQAVEIAQARQEGRNPAQALVETLAEQQSRNQSADNITATVFFK

CATH classification: 3.60.40.10